Protein AF-A0A8T4SWK6-F1 (afdb_monomer)

Structure (mmCIF, N/CA/C/O backbone):
data_AF-A0A8T4SWK6-F1
#
_entry.id   AF-A0A8T4SWK6-F1
#
loop_
_atom_site.group_PDB
_atom_site.id
_atom_site.type_symbol
_atom_site.label_atom_id
_atom_site.label_alt_id
_atom_site.label_comp_id
_atom_site.label_asym_id
_atom_site.label_entity_id
_atom_site.label_seq_id
_atom_site.pdbx_PDB_ins_code
_atom_site.Cartn_x
_atom_site.Cartn_y
_atom_site.Cartn_z
_atom_site.occupancy
_atom_site.B_iso_or_equiv
_atom_site.auth_seq_id
_atom_site.auth_comp_id
_atom_site.auth_asym_id
_atom_site.auth_atom_id
_atom_site.pdbx_PDB_model_num
ATOM 1 N N . MET A 1 1 ? -32.354 -25.843 -31.180 1.00 36.31 1 MET A N 1
ATOM 2 C CA . MET A 1 1 ? -32.952 -26.696 -30.127 1.00 36.31 1 MET A CA 1
ATOM 3 C C . MET A 1 1 ? -31.835 -27.430 -29.395 1.00 36.31 1 MET A C 1
ATOM 5 O O . MET A 1 1 ? -31.096 -28.156 -30.039 1.00 36.31 1 MET A O 1
ATOM 9 N N . LYS A 1 2 ? -31.736 -27.196 -28.077 1.00 33.66 2 LYS A N 1
ATOM 10 C CA . LYS A 1 2 ? -30.943 -27.918 -27.059 1.00 33.66 2 LYS A CA 1
ATOM 11 C C . LYS A 1 2 ? -29.425 -28.055 -27.281 1.00 33.66 2 LYS A C 1
ATOM 13 O O . LYS A 1 2 ? -28.944 -29.131 -27.609 1.00 33.66 2 LYS A O 1
ATOM 18 N N . LYS A 1 3 ? -28.689 -26.979 -26.978 1.00 31.05 3 LYS A N 1
ATOM 19 C CA . LYS A 1 3 ? -27.354 -26.994 -26.334 1.00 31.05 3 LYS A CA 1
ATOM 20 C C . LYS A 1 3 ? -27.012 -25.568 -25.877 1.00 31.05 3 LYS A C 1
ATOM 22 O O . LYS A 1 3 ? -26.109 -24.911 -26.370 1.00 31.05 3 LYS A O 1
ATOM 27 N N . THR A 1 4 ? -27.829 -25.074 -24.963 1.00 38.12 4 THR A N 1
ATOM 28 C CA . THR A 1 4 ? -27.660 -23.813 -24.239 1.00 38.12 4 THR A CA 1
ATOM 29 C C . THR A 1 4 ? -28.371 -24.033 -22.910 1.00 38.12 4 THR A C 1
ATOM 31 O O . THR A 1 4 ? -29.409 -24.694 -22.905 1.00 38.12 4 THR A O 1
ATOM 34 N N . ILE A 1 5 ? -27.815 -23.505 -21.817 1.00 33.28 5 ILE A N 1
ATOM 35 C CA . ILE A 1 5 ? -28.162 -23.767 -20.403 1.00 33.28 5 ILE A CA 1
ATOM 36 C C . ILE A 1 5 ? -27.348 -24.923 -19.791 1.00 33.28 5 ILE A C 1
ATOM 38 O O . ILE A 1 5 ? -27.872 -26.002 -19.544 1.00 33.28 5 ILE A O 1
ATOM 42 N N . LEU A 1 6 ? -26.047 -24.691 -19.577 1.00 26.95 6 LEU A N 1
ATOM 43 C CA . LEU A 1 6 ? -25.335 -25.023 -18.324 1.00 26.95 6 LEU A CA 1
ATOM 44 C C . LEU A 1 6 ? -23.928 -24.372 -18.314 1.00 26.95 6 LEU A C 1
ATOM 46 O O . LEU A 1 6 ? -22.919 -25.008 -18.040 1.00 26.95 6 LEU A O 1
ATOM 50 N N . ALA A 1 7 ? -23.861 -23.090 -18.685 1.00 27.12 7 ALA A N 1
ATOM 51 C CA . ALA A 1 7 ? -22.661 -22.254 -18.599 1.00 27.12 7 ALA A CA 1
ATOM 52 C C . ALA A 1 7 ? -23.022 -20.980 -17.819 1.00 27.12 7 ALA A C 1
ATOM 54 O O . ALA A 1 7 ? -23.256 -19.916 -18.380 1.00 27.12 7 ALA A O 1
ATOM 55 N N . SER A 1 8 ? -23.237 -21.153 -16.520 1.00 30.44 8 SER A N 1
ATOM 56 C CA . SER A 1 8 ? -23.369 -20.125 -15.479 1.00 30.44 8 SER A CA 1
ATOM 57 C C . SER A 1 8 ? -23.401 -20.891 -14.162 1.00 30.44 8 SER A C 1
ATOM 59 O O . SER A 1 8 ? -24.106 -21.893 -14.087 1.00 30.44 8 SER A O 1
ATOM 61 N N . PHE A 1 9 ? -22.639 -20.438 -13.168 1.00 28.09 9 PHE A N 1
ATOM 62 C CA . PHE A 1 9 ? -22.272 -21.137 -11.922 1.00 28.09 9 PHE A CA 1
ATOM 63 C C . PHE A 1 9 ? -21.048 -22.058 -11.999 1.00 28.09 9 PHE A C 1
ATOM 65 O O . PHE A 1 9 ? -21.084 -23.211 -11.589 1.00 28.09 9 PHE A O 1
ATOM 72 N N . VAL A 1 10 ? -19.914 -21.497 -12.411 1.00 28.45 10 VAL A N 1
ATOM 73 C CA . VAL A 1 10 ? -18.680 -21.692 -11.635 1.00 28.45 10 VAL A CA 1
ATOM 74 C C . VAL A 1 10 ? -18.145 -20.294 -11.352 1.00 28.45 10 VAL A C 1
ATOM 76 O O . VAL A 1 10 ? -17.255 -19.793 -12.029 1.00 28.45 10 VAL A O 1
ATOM 79 N N . LEU A 1 11 ? -18.791 -19.615 -10.400 1.00 28.00 11 LEU A N 1
ATOM 80 C CA . LEU A 1 11 ? -18.150 -18.512 -9.703 1.00 28.00 11 LEU A CA 1
ATOM 81 C C . LEU A 1 11 ? -17.031 -19.173 -8.899 1.00 28.00 11 LEU A C 1
ATOM 83 O O . LEU A 1 11 ? -17.302 -20.009 -8.035 1.00 28.00 11 LEU A O 1
ATOM 87 N N . VAL A 1 12 ? -15.789 -18.888 -9.274 1.00 29.06 12 VAL A N 1
ATOM 88 C CA . VAL A 1 12 ? -14.603 -19.315 -8.540 1.00 29.06 12 VAL A CA 1
ATOM 89 C C . VAL A 1 12 ? -14.706 -18.697 -7.150 1.00 29.06 12 VAL A C 1
ATOM 91 O O . VAL A 1 12 ? -14.393 -17.530 -6.947 1.00 29.06 12 VAL A O 1
ATOM 94 N N . LEU A 1 13 ? -15.198 -19.476 -6.189 1.00 30.70 13 LEU A N 1
ATOM 95 C CA . LEU A 1 13 ? -15.030 -19.172 -4.781 1.00 30.70 13 LEU A CA 1
ATOM 96 C C . LEU A 1 13 ? -13.568 -19.508 -4.473 1.00 30.70 13 LEU A C 1
ATOM 98 O O . LEU A 1 13 ? -13.245 -20.631 -4.084 1.00 30.70 13 LEU A O 1
ATOM 102 N N . VAL A 1 14 ? -12.663 -18.555 -4.711 1.00 33.78 14 VAL A N 1
ATOM 103 C CA . VAL A 1 14 ? -11.402 -18.547 -3.972 1.00 33.78 14 VAL A CA 1
ATOM 104 C C . VAL A 1 14 ? -11.836 -18.345 -2.529 1.00 33.78 14 VAL A C 1
ATOM 106 O O . VAL A 1 14 ? -12.180 -17.239 -2.124 1.00 33.78 14 VAL A O 1
ATOM 109 N N . ALA A 1 15 ? -11.949 -19.437 -1.777 1.00 33.53 15 ALA A N 1
ATOM 110 C CA . ALA A 1 15 ? -12.099 -19.346 -0.342 1.00 33.53 15 ALA A CA 1
ATOM 111 C C . ALA A 1 15 ? -10.820 -18.673 0.156 1.00 33.53 15 ALA A C 1
ATOM 113 O O . ALA A 1 15 ? -9.776 -19.320 0.251 1.00 33.53 15 ALA A O 1
ATOM 114 N N . ALA A 1 16 ? -10.888 -17.363 0.405 1.00 38.41 16 ALA A N 1
ATOM 115 C CA . ALA A 1 16 ? -9.939 -16.712 1.280 1.00 38.41 16 ALA A CA 1
ATOM 116 C C . ALA A 1 16 ? -9.891 -17.587 2.534 1.00 38.41 16 ALA A C 1
ATOM 118 O O . ALA A 1 16 ? -10.917 -17.833 3.174 1.00 38.41 16 ALA A O 1
ATOM 119 N N . ILE A 1 17 ? -8.728 -18.172 2.806 1.00 42.41 17 ILE A N 1
ATOM 120 C CA . ILE A 1 17 ? -8.495 -18.819 4.088 1.00 42.41 17 ILE A CA 1
ATOM 121 C C . ILE A 1 17 ? -8.715 -17.696 5.095 1.00 42.41 17 ILE A C 1
ATOM 123 O O . ILE A 1 17 ? -7.929 -16.755 5.119 1.00 42.41 17 ILE A O 1
ATOM 127 N N . VAL A 1 18 ? -9.819 -17.748 5.844 1.00 45.25 18 VAL A N 1
ATOM 128 C CA . VAL A 1 18 ? -10.091 -16.780 6.906 1.00 45.25 18 VAL A CA 1
ATOM 129 C C . VAL A 1 18 ? -8.969 -16.954 7.917 1.00 45.25 18 VAL A C 1
ATOM 131 O O . VAL A 1 18 ? -8.946 -17.931 8.669 1.00 45.25 18 VAL A O 1
ATOM 134 N N . SER A 1 19 ? -7.992 -16.058 7.891 1.00 54.47 19 SER A N 1
ATOM 135 C CA . SER A 1 19 ? -6.954 -16.009 8.904 1.00 54.47 19 SER A CA 1
ATOM 136 C C . SER A 1 19 ? -7.520 -15.299 10.126 1.00 54.47 19 SER A C 1
ATOM 138 O O . SER A 1 19 ? -8.099 -14.215 10.046 1.00 54.47 19 SER A O 1
ATOM 140 N N . ALA A 1 20 ? -7.374 -15.941 11.281 1.00 61.53 20 ALA A N 1
ATOM 141 C CA . ALA A 1 20 ? -7.394 -15.221 12.543 1.00 61.53 20 ALA A CA 1
ATOM 142 C C . ALA A 1 20 ? -6.037 -14.516 12.692 1.00 61.53 20 ALA A C 1
ATOM 144 O O . ALA A 1 20 ? -5.002 -15.119 12.398 1.00 61.53 20 ALA A O 1
ATOM 145 N N . GLY A 1 21 ? -6.041 -13.260 13.133 1.00 78.81 21 GLY A N 1
ATOM 146 C CA . GLY A 1 21 ? -4.832 -12.514 13.488 1.00 78.81 21 GLY A CA 1
ATOM 147 C C . GLY A 1 21 ? -4.256 -11.581 12.419 1.00 78.81 21 GLY A C 1
ATOM 148 O O . GLY A 1 21 ? -3.675 -10.569 12.790 1.00 78.81 21 GLY A O 1
ATOM 149 N N . SER A 1 22 ? -4.412 -11.837 11.118 1.00 89.69 22 SER A N 1
ATOM 150 C CA . SER A 1 22 ? -3.958 -10.877 10.097 1.00 89.69 22 SER A CA 1
ATOM 151 C C . SER A 1 22 ? -4.633 -11.057 8.745 1.00 89.69 22 SER A C 1
ATOM 153 O O . SER A 1 22 ? -5.072 -12.151 8.407 1.00 89.69 22 SER A O 1
ATOM 155 N N . PHE A 1 23 ? -4.708 -9.988 7.959 1.00 92.50 23 PHE A N 1
ATOM 156 C CA . PHE A 1 23 ? -5.249 -9.973 6.602 1.00 92.50 23 PHE A CA 1
ATOM 157 C C . PHE A 1 23 ? -4.382 -9.066 5.725 1.00 92.50 23 PHE A C 1
ATOM 159 O O . PHE A 1 23 ? -4.260 -7.876 6.005 1.00 92.50 23 PHE A O 1
ATOM 166 N N . GLU A 1 24 ? -3.767 -9.613 4.673 1.00 93.94 24 GLU A N 1
ATOM 167 C CA . GLU A 1 24 ? -3.130 -8.791 3.636 1.00 93.94 24 GLU A CA 1
ATOM 168 C C . GLU A 1 24 ? -4.225 -8.042 2.877 1.00 93.94 24 GLU A C 1
ATOM 170 O O . GLU A 1 24 ? -5.146 -8.662 2.348 1.00 93.94 24 GLU A O 1
ATOM 175 N N . PHE A 1 25 ? -4.130 -6.719 2.860 1.00 93.31 25 PHE A N 1
ATOM 176 C CA . PHE A 1 25 ? -5.148 -5.837 2.331 1.00 93.31 25 PHE A CA 1
ATOM 177 C C . PHE A 1 25 ? -5.146 -5.864 0.801 1.00 93.31 25 PHE A C 1
ATOM 179 O O . PHE A 1 25 ? -4.264 -5.300 0.157 1.00 93.31 25 PHE A O 1
ATOM 186 N N . LYS A 1 26 ? -6.131 -6.565 0.238 1.00 92.75 26 LYS A N 1
ATOM 187 C CA . LYS A 1 26 ? -6.345 -6.730 -1.202 1.00 92.75 26 LYS A CA 1
ATOM 188 C C . LYS A 1 26 ? -7.806 -7.047 -1.509 1.00 92.75 26 LYS A C 1
ATOM 190 O O . LYS A 1 26 ? -8.512 -7.597 -0.657 1.00 92.75 26 LYS A O 1
ATOM 195 N N . GLY A 1 27 ? -8.236 -6.739 -2.725 1.00 87.62 27 GLY A N 1
ATOM 196 C CA . GLY A 1 27 ? -9.494 -7.205 -3.291 1.00 87.62 27 GLY A CA 1
ATOM 197 C C . GLY A 1 27 ? -9.408 -8.663 -3.761 1.00 87.62 27 GLY A C 1
ATOM 198 O O . GLY A 1 27 ? -8.431 -9.379 -3.532 1.00 87.62 27 GLY A O 1
ATOM 199 N N . SER A 1 28 ? -10.453 -9.144 -4.439 1.00 84.31 28 SER A N 1
ATOM 200 C CA . SER A 1 28 ? -10.468 -10.513 -4.982 1.00 84.31 28 SER A CA 1
ATOM 201 C C . SER A 1 28 ? -9.473 -10.725 -6.124 1.00 84.31 28 SER A C 1
ATOM 203 O O . SER A 1 28 ? -8.986 -11.838 -6.322 1.00 84.31 28 SER A O 1
ATOM 205 N N . THR A 1 29 ? -9.226 -9.671 -6.895 1.00 85.69 29 THR A N 1
ATOM 206 C CA . THR A 1 29 ? -8.398 -9.648 -8.112 1.00 85.69 29 THR A CA 1
ATOM 207 C C . THR A 1 29 ? -7.636 -8.332 -8.239 1.00 85.69 29 THR A C 1
ATOM 209 O O . THR A 1 29 ? -7.242 -7.989 -9.342 1.00 85.69 29 THR A O 1
ATOM 212 N N . ASP A 1 30 ? -7.556 -7.592 -7.141 1.00 90.81 30 ASP A N 1
ATOM 213 C CA . ASP A 1 30 ? -7.083 -6.217 -7.072 1.00 90.81 30 ASP A CA 1
ATOM 214 C C . ASP A 1 30 ? -6.071 -6.172 -5.930 1.00 90.81 30 ASP A C 1
ATOM 216 O O . ASP A 1 30 ? -6.378 -6.547 -4.786 1.00 90.81 30 ASP A O 1
ATOM 220 N N . LYS A 1 31 ? -4.836 -5.824 -6.263 1.00 93.44 31 LYS A N 1
ATOM 221 C CA . LYS A 1 31 ? -3.749 -5.632 -5.322 1.00 93.44 31 LYS A CA 1
ATOM 222 C C . LYS A 1 31 ? -3.423 -4.151 -5.247 1.00 93.44 31 LYS A C 1
ATOM 224 O O . LYS A 1 31 ? -3.259 -3.480 -6.255 1.00 93.44 31 LYS A O 1
ATOM 229 N N . MET A 1 32 ? -3.115 -3.706 -4.032 1.00 94.69 32 MET A N 1
ATOM 230 C CA . MET A 1 32 ? -2.757 -2.316 -3.783 1.00 94.69 32 MET A CA 1
ATOM 231 C C . MET A 1 32 ? -1.524 -1.879 -4.588 1.00 94.69 32 MET A C 1
ATOM 233 O O . MET A 1 32 ? -0.386 -2.259 -4.290 1.00 94.69 32 MET A O 1
ATOM 237 N N . SER A 1 33 ? -1.754 -1.050 -5.597 1.00 94.44 33 SER A N 1
ATOM 238 C CA . SER A 1 33 ? -0.722 -0.422 -6.411 1.00 94.44 33 SER A CA 1
ATOM 239 C C . SER A 1 33 ? -0.081 0.761 -5.677 1.00 94.44 33 SER A C 1
ATOM 241 O O . SER A 1 33 ? -0.604 1.302 -4.698 1.00 94.44 33 SER A O 1
ATOM 243 N N . ILE A 1 34 ? 1.093 1.190 -6.140 1.00 95.00 34 ILE A N 1
ATOM 244 C CA . ILE A 1 34 ? 1.727 2.414 -5.633 1.00 95.00 34 ILE A CA 1
ATOM 245 C C . ILE A 1 34 ? 0.843 3.612 -6.011 1.00 95.00 34 ILE A C 1
ATOM 247 O O . ILE A 1 34 ? 0.316 3.671 -7.119 1.00 95.00 34 ILE A O 1
ATOM 251 N N . ASN A 1 35 ? 0.686 4.565 -5.088 1.00 94.06 35 ASN A N 1
ATOM 252 C CA . ASN A 1 35 ? -0.212 5.722 -5.183 1.00 94.06 35 ASN A CA 1
ATOM 253 C C . ASN A 1 35 ? -1.715 5.393 -5.226 1.00 94.06 35 ASN A C 1
ATOM 255 O O . ASN A 1 35 ? -2.525 6.288 -5.466 1.00 94.06 35 ASN A O 1
ATOM 259 N N . GLU A 1 36 ? -2.103 4.152 -4.935 1.00 94.00 36 GLU A N 1
ATOM 260 C CA . GLU A 1 36 ? -3.502 3.758 -4.837 1.00 94.00 36 GLU A CA 1
ATOM 261 C C . GLU A 1 36 ? -4.046 3.880 -3.405 1.00 94.00 36 GLU A C 1
ATOM 263 O O . GLU A 1 36 ? -3.411 3.462 -2.433 1.00 94.00 36 GLU A O 1
ATOM 268 N N . GLU A 1 37 ? -5.241 4.453 -3.264 1.00 94.00 37 GLU A N 1
ATOM 269 C CA . GLU A 1 37 ? -5.939 4.539 -1.980 1.00 94.00 37 GLU A CA 1
ATOM 270 C C . GLU A 1 37 ? -6.519 3.181 -1.565 1.00 94.00 37 GLU A C 1
ATOM 272 O O . GLU A 1 37 ? -7.204 2.523 -2.349 1.00 94.00 37 GLU A O 1
ATOM 277 N N . MET A 1 38 ? -6.353 2.805 -0.292 1.00 94.69 38 MET A N 1
ATOM 278 C CA . MET A 1 38 ? -6.909 1.560 0.262 1.00 94.69 38 MET A CA 1
ATOM 279 C C . MET A 1 38 ? -8.418 1.398 -0.009 1.00 94.69 38 MET A C 1
ATOM 281 O O . MET A 1 38 ? -8.895 0.296 -0.268 1.00 94.69 38 MET A O 1
ATOM 285 N N . GLY A 1 39 ? -9.187 2.489 0.029 1.00 93.25 39 GLY A N 1
ATOM 286 C CA . GLY A 1 39 ? -10.625 2.457 -0.240 1.00 93.25 39 GLY A CA 1
ATOM 287 C C . GLY A 1 39 ? -11.018 2.051 -1.666 1.00 93.25 39 GLY A C 1
ATOM 288 O O . GLY A 1 39 ? -12.161 1.629 -1.869 1.00 93.25 39 GLY A O 1
ATOM 289 N N . ASN A 1 40 ? -10.113 2.178 -2.642 1.00 92.19 40 ASN A N 1
ATOM 290 C CA . ASN A 1 40 ? -10.350 1.733 -4.018 1.00 92.19 40 ASN A CA 1
ATOM 291 C C . ASN A 1 40 ? -10.124 0.227 -4.167 1.00 92.19 40 ASN A C 1
ATOM 293 O O . ASN A 1 40 ? -10.970 -0.416 -4.783 1.00 92.19 40 ASN A O 1
ATOM 297 N N . VAL A 1 41 ? -9.121 -0.310 -3.465 1.00 94.06 41 VAL A N 1
ATOM 298 C CA . VAL A 1 41 ? -8.797 -1.745 -3.428 1.00 94.06 41 VAL A CA 1
ATOM 299 C C . VAL A 1 41 ? -9.895 -2.570 -2.748 1.00 94.06 41 VAL A C 1
ATOM 301 O O . VAL A 1 41 ? -10.329 -3.630 -3.207 1.00 94.06 41 VAL A O 1
ATOM 304 N N . LEU A 1 42 ? -10.345 -2.110 -1.575 1.00 93.56 42 LEU A N 1
ATOM 305 C CA . LEU A 1 42 ? -11.368 -2.800 -0.795 1.00 93.56 42 LEU A CA 1
ATOM 306 C C . LEU A 1 42 ? -12.177 -1.817 0.057 1.00 93.56 42 LEU A C 1
ATOM 308 O O . LEU A 1 42 ? -11.656 -1.197 0.981 1.00 93.56 42 LEU A O 1
ATOM 312 N N . GLU A 1 43 ? -13.493 -1.745 -0.182 1.00 93.50 43 GLU A N 1
ATOM 313 C CA . GLU A 1 43 ? -14.381 -0.836 0.565 1.00 93.50 43 GLU A CA 1
ATOM 314 C C . GLU A 1 43 ? -14.375 -1.131 2.069 1.00 93.50 43 GLU A C 1
ATOM 316 O O . GLU A 1 43 ? -14.369 -0.206 2.885 1.00 93.50 43 GLU A O 1
ATOM 321 N N . ALA A 1 44 ? -14.426 -2.412 2.450 1.00 93.88 44 ALA A N 1
ATOM 322 C CA . ALA A 1 44 ? -14.570 -2.805 3.843 1.00 93.88 44 ALA A CA 1
ATOM 323 C C . ALA A 1 44 ? -13.981 -4.181 4.165 1.00 93.88 44 ALA A C 1
ATOM 325 O O . ALA A 1 44 ? -14.224 -5.183 3.487 1.00 93.88 44 ALA A O 1
ATOM 326 N N . VAL A 1 45 ? -13.307 -4.253 5.308 1.00 93.75 45 VAL A N 1
ATOM 327 C CA . VAL A 1 45 ? -12.899 -5.498 5.955 1.00 93.75 45 VAL A CA 1
ATOM 328 C C . VAL A 1 45 ? -14.027 -5.979 6.866 1.00 93.75 45 VAL A C 1
ATOM 330 O O . VAL A 1 45 ? -14.602 -5.217 7.644 1.00 93.75 45 VAL A O 1
ATOM 333 N N . THR A 1 46 ? -14.371 -7.259 6.732 1.00 92.75 46 THR A N 1
ATOM 334 C CA . THR A 1 46 ? -15.483 -7.919 7.429 1.00 92.75 46 THR A CA 1
ATOM 335 C C . THR A 1 46 ? -15.000 -9.238 8.023 1.00 92.75 46 THR A C 1
ATOM 337 O O . THR A 1 46 ? -13.860 -9.642 7.788 1.00 92.75 46 THR A O 1
ATOM 340 N N . SER A 1 47 ? -15.884 -9.956 8.720 1.00 90.06 47 SER A N 1
ATOM 341 C CA . SER A 1 47 ? -15.602 -11.304 9.241 1.00 90.06 47 SER A CA 1
ATOM 342 C C . SER A 1 47 ? -15.145 -12.328 8.186 1.00 90.06 47 SER A C 1
ATOM 344 O O . SER A 1 47 ? -14.535 -13.330 8.547 1.00 90.06 47 SER A O 1
ATOM 346 N N . VAL A 1 48 ? -15.414 -12.087 6.895 1.00 89.19 48 VAL A N 1
ATOM 347 C CA . VAL A 1 48 ? -14.943 -12.938 5.784 1.00 89.19 48 VAL A CA 1
ATOM 348 C C . VAL A 1 48 ? -13.457 -12.717 5.492 1.00 89.19 48 VAL A C 1
ATOM 350 O O . VAL A 1 48 ? -12.763 -13.650 5.103 1.00 89.19 48 VAL A O 1
ATOM 353 N N . HIS A 1 49 ? -12.969 -11.491 5.679 1.00 90.81 49 HIS A N 1
ATOM 354 C CA . HIS A 1 49 ? -11.570 -11.129 5.451 1.00 90.81 49 HIS A CA 1
ATOM 355 C C . HIS A 1 49 ? -10.718 -11.409 6.695 1.00 90.81 49 HIS A C 1
ATOM 357 O O . HIS A 1 49 ? -9.628 -11.961 6.592 1.00 90.81 49 HIS A O 1
ATOM 363 N N . LEU A 1 50 ? -11.239 -11.052 7.872 1.00 89.12 50 LEU A N 1
ATOM 364 C CA . LEU A 1 50 ? -10.547 -11.151 9.151 1.00 89.12 50 LEU A CA 1
ATOM 365 C C . LEU A 1 50 ? -11.537 -11.621 10.223 1.00 89.12 50 LEU A C 1
ATOM 367 O O . LEU A 1 50 ? -12.444 -10.881 10.608 1.00 89.12 50 LEU A O 1
ATOM 371 N N . GLY A 1 51 ? -11.363 -12.851 10.719 1.00 85.94 51 GLY A N 1
ATOM 372 C CA . GLY A 1 51 ? -12.294 -13.471 11.678 1.00 85.94 51 GLY A CA 1
ATOM 373 C C . GLY A 1 51 ? -12.428 -12.709 13.005 1.00 85.94 51 GLY A C 1
ATOM 374 O O . GLY A 1 51 ? -13.429 -12.847 13.710 1.00 85.94 51 GLY A O 1
ATOM 375 N N . ASP A 1 52 ? -11.443 -11.867 13.321 1.00 89.44 52 ASP A N 1
ATOM 376 C CA . ASP A 1 52 ? -11.437 -10.962 14.468 1.00 89.44 52 ASP A CA 1
ATOM 377 C C . ASP A 1 52 ? -12.447 -9.811 14.347 1.00 89.44 52 ASP A C 1
ATOM 379 O O . ASP A 1 52 ? -12.810 -9.226 15.361 1.00 89.44 52 ASP A O 1
ATOM 383 N N . VAL A 1 53 ? -12.990 -9.517 13.160 1.00 89.69 53 VAL A N 1
ATOM 384 C CA . VAL A 1 53 ? -14.124 -8.588 12.991 1.00 89.69 53 VAL A CA 1
ATOM 385 C C . VAL A 1 53 ? -15.430 -9.310 13.371 1.00 89.69 53 VAL A C 1
ATOM 387 O O . VAL A 1 53 ? -16.222 -9.718 12.517 1.00 89.69 53 VAL A O 1
ATOM 390 N N . LYS A 1 54 ? -15.647 -9.540 14.674 1.00 87.69 54 LYS A N 1
ATOM 391 C CA . LYS A 1 54 ? -16.691 -10.454 15.178 1.00 87.69 54 LYS A CA 1
ATOM 392 C C . LYS A 1 54 ? -18.108 -9.918 15.007 1.00 87.69 54 LYS A C 1
ATOM 394 O O . LYS A 1 54 ? -18.572 -9.075 15.762 1.00 87.69 54 LYS A O 1
ATOM 399 N N . SER A 1 55 ? -18.867 -10.482 14.082 1.00 89.31 55 SER A N 1
ATOM 400 C CA . SER A 1 55 ? -20.325 -10.291 14.065 1.00 89.31 55 SER A CA 1
ATOM 401 C C . SER A 1 55 ? -20.991 -11.211 15.096 1.00 89.31 55 SER A C 1
ATOM 403 O O . SER A 1 55 ? -20.430 -12.250 15.450 1.00 89.31 55 SER A O 1
ATOM 405 N N . GLY A 1 56 ? -22.167 -10.849 15.609 1.00 92.88 56 GLY A N 1
ATOM 406 C CA . GLY A 1 56 ? -22.728 -11.561 16.754 1.00 92.88 56 GLY A CA 1
ATOM 407 C C . GLY A 1 56 ? -24.200 -11.308 17.029 1.00 92.88 56 GLY A C 1
ATOM 408 O O . GLY A 1 56 ? -24.978 -10.894 16.173 1.00 92.88 56 GLY A O 1
ATOM 409 N N . THR A 1 57 ? -24.605 -11.635 18.251 1.00 95.56 57 THR A N 1
ATOM 410 C CA . THR A 1 57 ? -25.955 -11.419 18.773 1.00 95.56 57 THR A CA 1
ATOM 411 C C . THR A 1 57 ? -25.839 -10.777 20.144 1.00 95.56 57 THR A C 1
ATOM 413 O O . THR A 1 57 ? -24.937 -11.112 20.908 1.00 95.56 57 THR A O 1
ATOM 416 N N . THR A 1 58 ? -26.739 -9.851 20.445 1.00 95.88 58 THR A N 1
ATOM 417 C CA . THR A 1 58 ? -26.819 -9.178 21.739 1.00 95.88 58 THR A CA 1
ATOM 418 C C . THR A 1 58 ? -28.248 -9.204 22.261 1.00 95.88 58 THR A C 1
ATOM 420 O O . THR A 1 58 ? -29.201 -9.264 21.480 1.00 95.88 58 THR A O 1
ATOM 423 N N . ASN A 1 59 ? -28.387 -9.202 23.584 1.00 95.56 59 ASN A N 1
ATOM 424 C CA . ASN A 1 59 ? -29.664 -9.284 24.281 1.00 95.56 59 ASN A CA 1
ATOM 425 C C . ASN A 1 59 ? -29.858 -8.023 25.120 1.00 95.56 59 ASN A C 1
ATOM 427 O O . ASN A 1 59 ? -28.977 -7.668 25.901 1.00 95.56 59 ASN A O 1
ATOM 431 N N . THR A 1 60 ? -31.018 -7.395 24.978 1.00 96.19 60 THR A N 1
ATOM 432 C CA . THR A 1 60 ? -31.510 -6.305 25.824 1.00 96.19 60 THR A CA 1
ATOM 433 C C . THR A 1 60 ? -32.788 -6.758 26.531 1.00 96.19 60 THR A C 1
ATOM 435 O O . THR A 1 60 ? -33.311 -7.845 26.258 1.00 96.19 60 THR A O 1
ATOM 438 N N . LYS A 1 61 ? -33.328 -5.944 27.445 1.00 95.19 61 LYS A N 1
ATOM 439 C CA . LYS A 1 61 ? -34.615 -6.258 28.102 1.00 95.19 61 LYS A CA 1
ATOM 440 C C . LYS A 1 61 ? -35.795 -6.251 27.118 1.00 95.19 61 LYS A C 1
ATOM 442 O O . LYS A 1 61 ? -36.829 -6.858 27.385 1.00 95.19 61 LYS A O 1
ATOM 447 N N . GLU A 1 62 ? -35.634 -5.589 25.979 1.00 95.88 62 GLU A N 1
ATOM 448 C CA . GLU A 1 62 ? -36.638 -5.377 24.938 1.00 95.88 62 GLU A CA 1
ATOM 449 C C . GLU A 1 62 ? -36.510 -6.371 23.774 1.00 95.88 62 GLU A C 1
ATOM 451 O O . GLU A 1 62 ? -37.350 -6.367 22.870 1.00 95.88 62 GLU A O 1
ATOM 456 N N . GLY A 1 63 ? -35.487 -7.231 23.783 1.00 93.69 63 GLY A N 1
ATOM 457 C CA . GLY A 1 63 ? -35.347 -8.330 22.835 1.00 93.69 63 GLY A CA 1
ATOM 458 C C . GLY A 1 63 ? -33.906 -8.665 22.467 1.00 93.69 63 GLY A C 1
ATOM 459 O O . GLY A 1 63 ? -32.940 -8.177 23.045 1.00 93.69 63 GLY A O 1
ATOM 460 N N . THR A 1 64 ? -33.773 -9.522 21.463 1.00 96.69 64 THR A N 1
ATOM 461 C CA . THR A 1 64 ? -32.489 -9.977 20.928 1.00 96.69 64 THR A CA 1
ATOM 462 C C . THR A 1 64 ? -32.293 -9.396 19.534 1.00 96.69 64 THR A C 1
ATOM 464 O O . THR A 1 64 ? -33.222 -9.416 18.732 1.00 96.69 64 THR A O 1
ATOM 467 N N . THR A 1 65 ? -31.087 -8.927 19.211 1.00 97.44 65 THR A N 1
ATOM 468 C CA . THR A 1 65 ? -30.736 -8.517 17.842 1.00 97.44 65 THR A CA 1
ATOM 469 C C . THR A 1 65 ? -29.400 -9.107 17.422 1.00 97.44 65 THR A C 1
ATOM 471 O O . THR A 1 65 ? -28.471 -9.242 18.223 1.00 97.44 65 THR A O 1
ATOM 474 N N . LYS A 1 66 ? -29.288 -9.435 16.136 1.00 97.38 66 LYS A N 1
ATOM 475 C CA . LYS A 1 66 ? -28.001 -9.704 15.497 1.00 97.38 66 LYS A CA 1
ATOM 476 C C . LYS A 1 66 ? -27.315 -8.391 15.146 1.00 97.38 66 LYS A C 1
ATOM 478 O O . LYS A 1 66 ? -27.987 -7.371 14.978 1.00 97.38 66 LYS A O 1
ATOM 483 N N . TYR A 1 67 ? -25.993 -8.432 15.057 1.00 96.69 67 TYR A N 1
ATOM 484 C CA . TYR A 1 67 ? -25.201 -7.314 14.576 1.00 96.69 67 TYR A CA 1
ATOM 485 C C . TYR A 1 67 ? -24.049 -7.769 13.686 1.00 96.69 67 TYR A C 1
ATOM 487 O O . TYR A 1 67 ? -23.464 -8.836 13.899 1.00 96.69 67 TYR A O 1
ATOM 495 N N . VAL A 1 68 ? -23.709 -6.924 12.715 1.00 95.81 68 VAL A N 1
ATOM 496 C CA . VAL A 1 68 ? -22.593 -7.108 11.781 1.00 95.81 68 VAL A CA 1
ATOM 497 C C . VAL A 1 68 ? -21.631 -5.932 11.905 1.00 95.81 68 VAL A C 1
ATOM 499 O O . VAL A 1 68 ? -22.067 -4.800 12.106 1.00 95.81 68 VAL A O 1
ATOM 502 N N . GLN A 1 69 ? -20.329 -6.204 11.798 1.00 94.19 69 GLN A N 1
ATOM 503 C CA . GLN A 1 69 ? -19.263 -5.205 11.910 1.00 94.19 69 GLN A CA 1
ATOM 504 C C . GLN A 1 69 ? -18.456 -5.061 10.614 1.00 94.19 69 GLN A C 1
ATOM 506 O O . GLN A 1 69 ? -18.246 -6.035 9.887 1.00 94.19 69 GLN A O 1
ATOM 511 N N . TYR A 1 70 ? -17.955 -3.848 10.386 1.00 93.94 70 TYR A N 1
ATOM 512 C CA . TYR A 1 70 ? -17.128 -3.465 9.247 1.00 93.94 70 TYR A CA 1
ATOM 513 C C . TYR A 1 70 ? -16.002 -2.533 9.713 1.00 93.94 70 TYR A C 1
ATOM 515 O O . TYR A 1 70 ? -16.250 -1.615 10.497 1.00 93.94 70 TYR A O 1
ATOM 523 N N . ILE A 1 71 ? -14.794 -2.722 9.180 1.00 95.44 71 ILE A N 1
ATOM 524 C CA . ILE A 1 71 ? -13.761 -1.677 9.124 1.00 95.44 71 ILE A CA 1
ATOM 525 C C . ILE A 1 71 ? -13.767 -1.155 7.691 1.00 95.44 71 ILE A C 1
ATOM 527 O O . ILE A 1 71 ? -13.404 -1.884 6.771 1.00 95.44 71 ILE A O 1
ATOM 531 N N . ARG A 1 72 ? -14.248 0.065 7.483 1.00 95.38 72 ARG A N 1
ATOM 532 C CA . ARG A 1 72 ? -14.457 0.656 6.161 1.00 95.38 72 ARG A CA 1
ATOM 533 C C . ARG A 1 72 ? -13.318 1.593 5.790 1.00 95.38 72 ARG A C 1
ATOM 535 O O . ARG A 1 72 ? -12.886 2.408 6.603 1.00 95.38 72 ARG A O 1
ATOM 542 N N . PHE A 1 73 ? -12.920 1.498 4.530 1.00 95.31 73 PHE A N 1
ATOM 543 C CA . PHE A 1 73 ? -11.971 2.370 3.847 1.00 95.31 73 PHE A CA 1
ATOM 544 C C . PHE A 1 73 ? -12.636 3.146 2.701 1.00 95.31 73 PHE A C 1
ATOM 546 O O . PHE A 1 73 ? -12.058 4.054 2.124 1.00 95.31 73 PHE A O 1
ATOM 553 N N . ARG A 1 74 ? -13.901 2.862 2.390 1.00 91.19 74 ARG A N 1
ATOM 554 C CA . ARG A 1 74 ? -14.700 3.714 1.512 1.00 91.19 74 ARG A CA 1
ATOM 555 C C . ARG A 1 74 ? -16.136 3.769 2.011 1.00 91.19 74 ARG A C 1
ATOM 557 O O . ARG A 1 74 ? -16.673 2.800 2.543 1.00 91.19 74 ARG A O 1
ATOM 564 N N . ASP A 1 75 ? -16.752 4.933 1.871 1.00 79.06 75 ASP A N 1
ATOM 565 C CA . ASP A 1 75 ? -18.173 5.130 2.135 1.00 79.06 75 ASP A CA 1
ATOM 566 C C . ASP A 1 75 ? -18.771 5.929 0.971 1.00 79.06 75 ASP A C 1
ATOM 568 O O . ASP A 1 75 ? -18.273 6.985 0.584 1.00 79.06 75 ASP A O 1
ATOM 572 N N . THR A 1 76 ? -19.837 5.384 0.386 1.00 67.25 76 THR A N 1
ATOM 573 C CA . THR A 1 76 ? -20.574 5.978 -0.741 1.00 67.25 76 THR A CA 1
ATOM 574 C C . THR A 1 76 ? -21.315 7.273 -0.392 1.00 67.25 76 THR A C 1
ATOM 576 O O . THR A 1 76 ? -21.698 8.012 -1.295 1.00 67.25 76 THR A O 1
ATOM 579 N N . THR A 1 77 ? -21.533 7.550 0.897 1.00 67.81 77 THR A N 1
ATOM 580 C CA . THR A 1 77 ? -22.326 8.695 1.378 1.00 67.81 77 THR A CA 1
ATOM 581 C C . THR A 1 77 ? -21.470 9.841 1.906 1.00 67.81 77 THR A C 1
ATOM 583 O O . THR A 1 77 ? -21.813 11.006 1.716 1.00 67.81 77 THR A O 1
ATOM 586 N N . THR A 1 78 ? -20.335 9.531 2.537 1.00 66.94 78 THR A N 1
ATOM 587 C CA . THR A 1 78 ? -19.402 10.513 3.104 1.00 66.94 78 THR A CA 1
ATOM 588 C C . THR A 1 78 ? -17.971 10.033 2.895 1.00 66.94 78 THR A C 1
ATOM 590 O O . THR A 1 78 ? -17.581 9.021 3.466 1.00 66.94 78 THR A O 1
ATOM 593 N N . ALA A 1 79 ? -17.189 10.752 2.084 1.00 85.69 79 ALA A N 1
ATOM 594 C CA . ALA A 1 79 ? -15.831 10.347 1.710 1.00 85.69 79 ALA A CA 1
ATOM 595 C C . ALA A 1 79 ? -14.931 10.074 2.935 1.00 85.69 79 ALA A C 1
ATOM 597 O O . ALA A 1 79 ? -15.119 10.674 3.997 1.00 85.69 79 ALA A O 1
ATOM 598 N N . LEU A 1 80 ? -13.972 9.163 2.768 1.00 93.00 80 LEU A N 1
ATOM 599 C CA . LEU A 1 80 ? -12.873 8.879 3.694 1.00 93.00 80 LEU A CA 1
ATOM 600 C C . LEU A 1 80 ? -11.557 9.217 2.981 1.00 93.00 80 LEU A C 1
ATOM 602 O O . LEU A 1 80 ? -11.446 8.972 1.782 1.00 93.00 80 LEU A O 1
ATOM 606 N N . ASN A 1 81 ? -10.571 9.742 3.707 1.00 93.25 81 ASN A N 1
ATOM 607 C CA . ASN A 1 81 ? -9.225 10.014 3.195 1.00 93.25 81 ASN A CA 1
ATOM 608 C C . ASN A 1 81 ? -8.306 8.875 3.634 1.00 93.25 81 ASN A C 1
ATOM 610 O O . ASN A 1 81 ? -7.592 8.967 4.637 1.00 93.25 81 ASN A O 1
ATOM 614 N N . THR A 1 82 ? -8.434 7.743 2.949 1.00 93.56 82 THR A N 1
ATOM 615 C CA . THR A 1 82 ? -7.744 6.520 3.365 1.00 93.56 82 THR A CA 1
ATOM 616 C C . THR A 1 82 ? -6.283 6.501 2.993 1.00 93.56 82 THR A C 1
ATOM 618 O O . THR A 1 82 ? -5.797 7.313 2.212 1.00 93.56 82 THR A O 1
ATOM 621 N N . SER A 1 83 ? -5.567 5.574 3.616 1.00 95.88 83 SER A N 1
ATOM 622 C CA . SER A 1 83 ? -4.130 5.490 3.465 1.00 95.88 83 SER A CA 1
ATOM 623 C C . SER A 1 83 ? -3.726 5.091 2.048 1.00 95.88 83 SER A C 1
ATOM 625 O O . SER A 1 83 ? -4.429 4.352 1.359 1.00 95.88 83 SER A O 1
ATOM 627 N N . VAL A 1 84 ? -2.556 5.569 1.642 1.00 96.81 84 VAL A N 1
ATOM 628 C CA . VAL A 1 84 ? -1.958 5.334 0.326 1.00 96.81 84 VAL A CA 1
ATOM 629 C C . VAL A 1 84 ? -0.472 5.065 0.507 1.00 96.81 84 VAL A C 1
ATOM 631 O O . VAL A 1 84 ? 0.164 5.679 1.365 1.00 96.81 84 VAL A O 1
ATOM 634 N N . VAL A 1 85 ? 0.099 4.150 -0.274 1.00 97.50 85 VAL A N 1
ATOM 635 C CA . VAL A 1 85 ? 1.552 3.935 -0.270 1.00 97.50 85 VAL A CA 1
ATOM 636 C C . VAL A 1 85 ? 2.197 4.823 -1.320 1.00 97.50 85 VAL A C 1
ATOM 638 O O . VAL A 1 85 ? 1.846 4.740 -2.494 1.00 97.50 85 VAL A O 1
ATOM 641 N N . GLN A 1 86 ? 3.132 5.676 -0.902 1.00 95.62 86 GLN A N 1
ATOM 642 C CA . GLN A 1 86 ? 3.818 6.620 -1.787 1.00 95.62 86 GLN A CA 1
ATOM 643 C C . GLN A 1 86 ? 5.318 6.642 -1.516 1.00 95.62 86 GLN A C 1
ATOM 645 O O . GLN A 1 86 ? 5.758 6.532 -0.370 1.00 95.62 86 GLN A O 1
ATOM 650 N N . PHE A 1 87 ? 6.098 6.854 -2.575 1.00 93.88 87 PHE A N 1
ATOM 651 C CA . PHE A 1 87 ? 7.508 7.201 -2.455 1.00 93.88 87 PHE A CA 1
ATOM 652 C C . PHE A 1 87 ? 7.638 8.709 -2.240 1.00 93.88 87 PHE A C 1
ATOM 654 O O . PHE A 1 87 ? 7.257 9.503 -3.098 1.00 93.88 87 PHE A O 1
ATOM 661 N N . THR A 1 88 ? 8.127 9.118 -1.075 1.00 93.50 88 THR A N 1
ATOM 662 C CA . THR A 1 88 ? 8.137 10.528 -0.677 1.00 93.50 88 THR A CA 1
ATOM 663 C C . THR A 1 88 ? 9.254 10.827 0.324 1.00 93.50 88 THR A C 1
ATOM 665 O O . THR A 1 88 ? 10.082 9.973 0.644 1.00 93.50 88 THR A O 1
ATOM 668 N N . LYS A 1 89 ? 9.293 12.073 0.798 1.00 91.25 89 LYS A N 1
ATOM 669 C CA . LYS A 1 89 ? 10.194 12.553 1.840 1.00 91.25 89 LYS A CA 1
ATOM 670 C C . LYS A 1 89 ? 9.383 12.880 3.091 1.00 91.25 89 LYS A C 1
ATOM 672 O O . LYS A 1 89 ? 8.393 13.610 3.014 1.00 91.25 89 LYS A O 1
ATOM 677 N N . THR A 1 90 ? 9.797 12.366 4.244 1.00 90.06 90 THR A N 1
ATOM 678 C CA . THR A 1 90 ? 9.166 12.694 5.530 1.00 90.06 90 THR A CA 1
ATOM 679 C C . THR A 1 90 ? 9.352 14.176 5.842 1.00 90.06 90 THR A C 1
ATOM 681 O O . THR A 1 90 ? 10.467 14.687 5.721 1.00 90.06 90 THR A O 1
ATOM 684 N N . SER A 1 91 ? 8.306 14.856 6.309 1.00 86.44 91 SER A N 1
ATOM 685 C CA . SER A 1 91 ? 8.373 16.288 6.632 1.00 86.44 91 SER A CA 1
ATOM 686 C C . SER A 1 91 ? 9.229 16.630 7.860 1.00 86.44 91 SER A C 1
ATOM 688 O O . SER A 1 91 ? 9.597 17.785 8.042 1.00 86.44 91 SER A O 1
ATOM 690 N N . ASP A 1 92 ? 9.483 15.661 8.740 1.00 83.56 92 ASP A N 1
ATOM 691 C CA . ASP A 1 92 ? 10.125 15.842 10.046 1.00 83.56 92 ASP A CA 1
ATOM 692 C C . ASP A 1 92 ? 11.579 15.360 10.091 1.00 83.56 92 ASP A C 1
ATOM 694 O O . ASP A 1 92 ? 12.420 16.040 10.679 1.00 83.56 92 ASP A O 1
ATOM 698 N N . THR A 1 93 ? 11.894 14.218 9.472 1.00 85.69 93 THR A N 1
ATOM 699 C CA . THR A 1 93 ? 13.255 13.647 9.479 1.00 85.69 93 THR A CA 1
ATOM 700 C C . THR A 1 93 ? 14.002 13.780 8.157 1.00 85.69 93 THR A C 1
ATOM 702 O O . THR A 1 93 ? 15.151 13.353 8.076 1.00 85.69 93 THR A O 1
ATOM 705 N N . ASP A 1 94 ? 13.375 14.359 7.128 1.00 85.25 94 ASP A N 1
ATOM 706 C CA . ASP A 1 94 ? 13.926 14.448 5.770 1.00 85.25 94 ASP A CA 1
ATOM 707 C C . ASP A 1 94 ? 14.319 13.088 5.143 1.00 85.25 94 ASP A C 1
ATOM 709 O O . ASP A 1 94 ? 15.061 13.028 4.160 1.00 85.25 94 ASP A O 1
ATOM 713 N N . GLU A 1 95 ? 13.789 11.989 5.679 1.00 89.88 95 GLU A N 1
ATOM 714 C CA . GLU A 1 95 ? 14.024 10.630 5.209 1.00 89.88 95 GLU A CA 1
ATOM 715 C C . GLU A 1 95 ? 13.266 10.381 3.908 1.00 89.88 95 GLU A C 1
ATOM 717 O O . GLU A 1 95 ? 12.091 10.723 3.785 1.00 89.88 95 GLU A O 1
ATOM 722 N N . VAL A 1 96 ? 13.952 9.782 2.939 1.00 89.75 96 VAL A N 1
ATOM 723 C CA . VAL A 1 96 ? 13.415 9.452 1.617 1.00 89.75 96 VAL A CA 1
ATOM 724 C C . VAL A 1 96 ? 13.168 7.952 1.541 1.00 89.75 96 VAL A C 1
ATOM 726 O O . VAL A 1 96 ? 14.070 7.162 1.820 1.00 89.75 96 VAL A O 1
ATOM 729 N N . GLY A 1 97 ? 11.967 7.563 1.127 1.00 92.50 97 GLY A N 1
ATOM 730 C CA . GLY A 1 97 ? 11.581 6.163 1.008 1.00 92.50 97 GLY A CA 1
ATOM 731 C C . GLY A 1 97 ? 10.123 5.992 0.605 1.00 92.50 97 GLY A C 1
ATOM 732 O O . GLY A 1 97 ? 9.403 6.961 0.367 1.00 92.50 97 GLY A O 1
ATOM 733 N N . ASP A 1 98 ? 9.691 4.742 0.523 1.00 94.88 98 ASP A N 1
ATOM 734 C CA . ASP A 1 98 ? 8.288 4.362 0.435 1.00 94.88 98 ASP A CA 1
ATOM 735 C C . ASP A 1 98 ? 7.652 4.304 1.831 1.00 94.88 98 ASP A C 1
ATOM 737 O O . ASP A 1 98 ? 8.196 3.718 2.769 1.00 94.88 98 ASP A O 1
ATOM 741 N N . PHE A 1 99 ? 6.477 4.914 1.964 1.00 97.25 99 PHE A N 1
ATOM 742 C CA . PHE A 1 99 ? 5.726 4.970 3.212 1.00 97.25 99 PHE A CA 1
ATOM 743 C C . PHE A 1 99 ? 4.254 4.678 2.944 1.00 97.25 99 PHE A C 1
ATOM 745 O O . PHE A 1 99 ? 3.721 5.087 1.914 1.00 97.25 99 PHE A O 1
ATOM 752 N N . LEU A 1 100 ? 3.572 4.050 3.901 1.00 98.19 100 LEU A N 1
ATOM 753 C CA . LEU A 1 100 ? 2.116 4.143 3.982 1.00 98.19 100 LEU A CA 1
ATOM 754 C C . LEU A 1 100 ? 1.771 5.480 4.644 1.00 98.19 100 LEU A C 1
ATOM 756 O O . LEU A 1 100 ? 2.123 5.714 5.802 1.00 98.19 100 LEU A O 1
ATOM 760 N N . LEU A 1 101 ? 1.117 6.366 3.899 1.00 97.50 101 LEU A N 1
ATOM 761 C CA . LEU A 1 101 ? 0.742 7.693 4.363 1.00 97.50 101 LEU A CA 1
ATOM 762 C C . LEU A 1 101 ? -0.650 7.663 4.976 1.00 97.50 101 LEU A C 1
ATOM 764 O O . LEU A 1 101 ? -1.602 7.168 4.375 1.00 97.50 101 LEU A O 1
ATOM 768 N N . ILE A 1 102 ? -0.775 8.285 6.145 1.00 97.38 102 ILE A N 1
ATOM 769 C CA . ILE A 1 102 ? -2.058 8.764 6.656 1.00 97.38 102 ILE A CA 1
ATOM 770 C C . ILE A 1 102 ? -2.013 10.279 6.608 1.00 97.38 102 ILE A C 1
ATOM 772 O O . ILE A 1 102 ? -1.255 10.895 7.359 1.00 97.38 102 ILE A O 1
ATOM 776 N N . ASN A 1 103 ? -2.815 10.869 5.728 1.00 95.12 103 ASN A N 1
ATOM 777 C CA . ASN A 1 103 ? -2.885 12.314 5.566 1.00 95.12 103 ASN A CA 1
ATOM 778 C C . ASN A 1 103 ? -3.419 12.982 6.837 1.00 95.12 103 ASN A C 1
ATOM 780 O O . ASN A 1 103 ? -4.334 12.472 7.487 1.00 95.12 103 ASN A O 1
ATOM 784 N N . SER A 1 104 ? -2.849 14.135 7.196 1.00 95.38 104 SER A N 1
ATOM 785 C CA . SER A 1 104 ? -3.427 14.945 8.261 1.00 95.38 104 SER A CA 1
ATOM 786 C C . SER A 1 104 ? -4.803 15.457 7.877 1.00 95.38 104 SER A C 1
ATOM 788 O O . SER A 1 104 ? -5.085 15.765 6.720 1.00 95.38 104 SER A O 1
ATOM 790 N N . GLY A 1 105 ? -5.635 15.644 8.888 1.00 94.75 105 GLY A N 1
ATOM 791 C CA . GLY A 1 105 ? -6.877 16.349 8.699 1.00 94.75 105 GLY A CA 1
ATOM 792 C C . GLY A 1 105 ? -7.676 16.501 9.971 1.00 94.75 105 GLY A C 1
ATOM 793 O O . GLY A 1 105 ? -7.412 15.896 11.014 1.00 94.75 105 GLY A O 1
ATOM 794 N N . THR A 1 106 ? -8.653 17.387 9.877 1.00 94.75 106 THR A N 1
ATOM 795 C CA . THR A 1 106 ? -9.513 17.730 11.003 1.00 94.75 106 THR A CA 1
ATOM 796 C C . THR A 1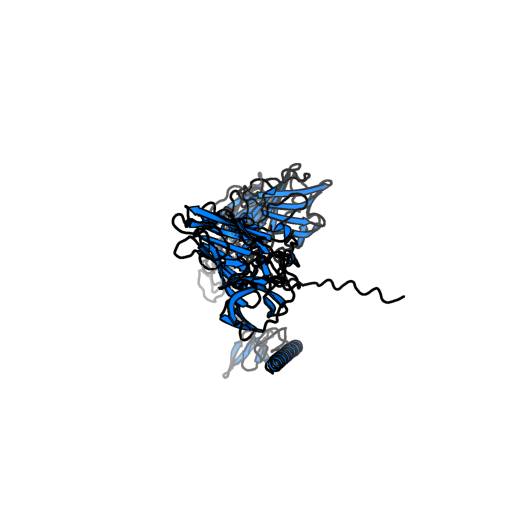 106 ? -10.978 17.569 10.663 1.00 94.75 106 THR A C 1
ATOM 798 O O . THR A 1 106 ? -11.764 17.572 11.593 1.00 94.75 106 THR A O 1
ATOM 801 N N . ALA A 1 107 ? -11.387 17.423 9.404 1.00 94.88 107 ALA A N 1
ATOM 802 C CA . ALA A 1 107 ? -12.771 17.157 9.034 1.00 94.88 107 ALA A CA 1
ATOM 803 C C . ALA A 1 107 ? -13.106 15.663 9.167 1.00 94.88 107 ALA A C 1
ATOM 805 O O . ALA A 1 107 ? -12.235 14.806 9.083 1.00 94.88 107 ALA A O 1
ATOM 806 N N . VAL A 1 108 ? -14.393 15.331 9.310 1.00 94.19 108 VAL A N 1
ATOM 807 C CA . VAL A 1 108 ? -14.859 13.929 9.359 1.00 94.19 108 VAL A CA 1
ATOM 808 C C . VAL A 1 108 ? -14.526 13.139 8.083 1.00 94.19 108 VAL A C 1
ATOM 810 O O . VAL A 1 108 ? -14.414 11.914 8.112 1.00 94.19 108 VAL A O 1
ATOM 813 N N . THR A 1 109 ? -14.360 13.839 6.960 1.00 94.62 109 THR A N 1
ATOM 814 C CA . THR A 1 109 ? -13.953 13.264 5.673 1.00 94.62 109 THR A CA 1
ATOM 815 C C . THR A 1 109 ? -12.462 12.962 5.595 1.00 94.62 109 THR A C 1
ATOM 817 O O . THR A 1 109 ? -12.050 12.203 4.728 1.00 94.62 109 THR A O 1
ATOM 820 N N . ASP A 1 110 ? -11.659 13.506 6.513 1.00 95.56 110 ASP A N 1
ATOM 821 C CA . ASP A 1 110 ? -10.221 13.238 6.591 1.00 95.56 110 ASP A CA 1
ATOM 822 C C . ASP A 1 110 ? -9.914 11.958 7.385 1.00 95.56 110 ASP A C 1
ATOM 824 O O . ASP A 1 110 ? -8.760 11.659 7.6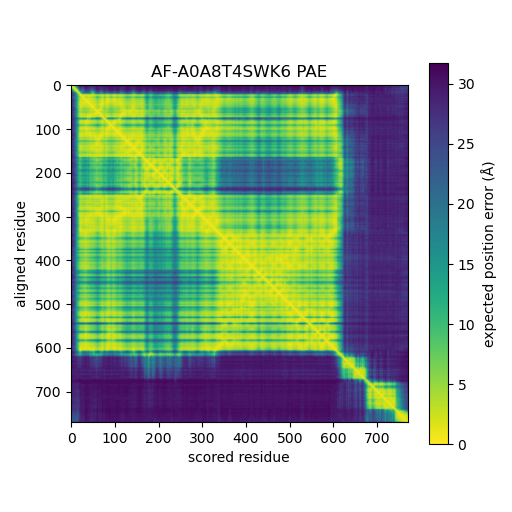88 1.00 95.56 110 ASP A O 1
ATOM 828 N N . ALA A 1 111 ? -10.949 11.225 7.801 1.00 96.56 111 ALA A N 1
ATOM 829 C CA . ALA A 1 111 ? -10.775 10.005 8.563 1.00 96.56 111 ALA A CA 1
ATOM 830 C C . ALA A 1 111 ? -10.170 8.909 7.685 1.00 96.56 111 ALA A C 1
ATOM 832 O O . ALA A 1 111 ? -10.617 8.692 6.557 1.00 96.56 111 ALA A O 1
ATOM 833 N N . PHE A 1 112 ? -9.185 8.196 8.231 1.00 96.19 112 PHE A N 1
ATOM 834 C CA . PHE A 1 112 ? -8.452 7.166 7.489 1.00 96.19 112 PHE A CA 1
ATOM 835 C C . PHE A 1 112 ? -9.094 5.776 7.578 1.00 96.19 112 PHE A C 1
ATOM 837 O O . PHE A 1 112 ? -8.726 4.881 6.821 1.00 96.19 112 PHE A O 1
ATOM 844 N N . PHE A 1 113 ? -10.074 5.603 8.471 1.00 96.62 113 PHE A N 1
ATOM 845 C CA . PHE A 1 113 ? -10.982 4.458 8.510 1.00 96.62 113 PHE A CA 1
ATOM 846 C C . PHE A 1 113 ? -12.308 4.828 9.197 1.00 96.62 113 PHE A C 1
ATOM 848 O O . PHE A 1 113 ? -12.390 5.809 9.946 1.00 96.62 113 PHE A O 1
ATOM 855 N N . GLU A 1 114 ? -13.333 4.002 8.987 1.00 96.88 114 GLU A N 1
ATOM 856 C CA . GLU A 1 114 ? -14.578 4.001 9.762 1.00 96.88 114 GLU A CA 1
ATOM 857 C C . GLU A 1 114 ? -14.817 2.616 10.382 1.00 96.88 114 GLU A C 1
ATOM 859 O O . GLU A 1 114 ? -14.880 1.614 9.673 1.00 96.88 114 GLU A O 1
ATOM 864 N N . TRP A 1 115 ? -15.006 2.541 11.700 1.00 96.56 115 TRP A N 1
ATOM 865 C CA . TRP A 1 115 ? -15.619 1.366 12.322 1.00 96.56 115 TRP A CA 1
ATOM 866 C C . TRP A 1 115 ? -17.137 1.520 12.274 1.00 96.56 115 TRP A C 1
ATOM 868 O O . TRP A 1 115 ? -17.679 2.525 12.727 1.00 96.56 115 TRP A O 1
ATOM 878 N N . HIS A 1 116 ? -17.829 0.524 11.731 1.00 95.62 116 HIS A N 1
ATOM 879 C CA . HIS A 1 116 ? -19.279 0.536 11.585 1.00 95.62 116 HIS A CA 1
ATOM 880 C C . HIS A 1 116 ? -19.864 -0.774 12.110 1.00 95.62 116 HIS A C 1
ATOM 882 O O . HIS A 1 116 ? -19.526 -1.853 11.624 1.00 95.62 116 HIS A O 1
ATOM 888 N N . ILE A 1 117 ? -20.781 -0.672 13.070 1.00 96.75 117 ILE A N 1
ATOM 889 C CA . ILE A 1 117 ? -21.638 -1.769 13.528 1.00 96.75 117 ILE A CA 1
ATOM 890 C C . ILE A 1 117 ? -23.097 -1.482 13.160 1.00 96.75 117 ILE A C 1
ATOM 892 O O . ILE A 1 117 ? -23.592 -0.373 13.369 1.00 96.75 117 ILE A O 1
ATOM 896 N N . SER A 1 118 ? -23.781 -2.489 12.620 1.00 96.81 118 SER A N 1
ATOM 897 C CA . SER A 1 118 ? -25.190 -2.421 12.224 1.00 96.81 118 SER A CA 1
ATOM 898 C C . SER A 1 118 ? -25.995 -3.506 12.929 1.00 96.81 118 SER A C 1
ATOM 900 O O . SER A 1 118 ? -25.527 -4.640 13.032 1.00 96.81 118 SER A O 1
ATOM 902 N N . PHE A 1 119 ? -27.187 -3.162 13.418 1.00 97.94 119 PHE A N 1
ATOM 903 C CA . PHE A 1 119 ? -28.088 -4.047 14.157 1.00 97.94 119 PHE A CA 1
ATOM 904 C C . PHE A 1 119 ? -29.337 -4.372 13.323 1.00 97.94 119 PHE A C 1
ATOM 906 O O . PHE A 1 119 ? -30.154 -3.486 13.076 1.00 97.94 119 PHE A O 1
ATOM 913 N N . ASP A 1 120 ? -29.536 -5.646 12.967 1.00 96.06 120 ASP A N 1
ATOM 914 C CA . ASP A 1 120 ? -30.607 -6.094 12.055 1.00 96.06 120 ASP A CA 1
ATOM 915 C C . ASP A 1 120 ? -32.008 -5.652 12.515 1.00 96.06 120 ASP A C 1
ATOM 917 O O . ASP A 1 120 ? -32.775 -5.037 11.771 1.00 96.06 120 ASP A O 1
ATOM 921 N N . GLU A 1 121 ? -32.354 -5.940 13.773 1.00 94.94 121 GLU A N 1
ATOM 922 C CA . GLU A 1 121 ? -33.649 -5.567 14.354 1.00 94.94 121 GLU A CA 1
ATOM 923 C C . GLU A 1 121 ? -33.587 -4.263 15.160 1.00 94.94 121 GLU A C 1
ATOM 925 O O . GLU A 1 121 ? -34.621 -3.782 15.646 1.00 94.94 121 GLU A O 1
ATOM 930 N N . GLY A 1 122 ? -32.395 -3.667 15.238 1.00 95.69 122 GLY A N 1
ATOM 931 C CA . GLY A 1 122 ? -32.017 -2.561 16.106 1.00 95.69 122 GLY A CA 1
ATOM 932 C C . GLY A 1 122 ? -31.762 -2.977 17.555 1.00 95.69 122 GLY A C 1
ATOM 933 O O . GLY A 1 122 ? -32.431 -3.855 18.102 1.00 95.69 122 GLY A O 1
ATOM 934 N N . LEU A 1 123 ? -30.812 -2.302 18.194 1.00 97.75 123 LEU A N 1
ATOM 935 C CA . LEU A 1 123 ? -30.550 -2.401 19.623 1.00 97.75 123 LEU A CA 1
ATOM 936 C C . LEU A 1 123 ? -31.593 -1.554 20.367 1.00 97.75 123 LEU A C 1
ATOM 938 O O . LEU A 1 123 ? -31.618 -0.329 20.232 1.00 97.75 123 LEU A O 1
ATOM 942 N N . LYS A 1 124 ? -32.504 -2.221 21.085 1.00 98.00 124 LYS A N 1
ATOM 943 C CA . LYS A 1 124 ? -33.705 -1.602 21.665 1.00 98.00 124 LYS A CA 1
ATOM 944 C C . LYS A 1 124 ? -33.562 -1.396 23.161 1.00 98.00 124 LYS A C 1
ATOM 946 O O . LYS A 1 124 ? -33.073 -2.286 23.851 1.00 98.00 124 LYS A O 1
ATOM 951 N N . SER A 1 125 ? -34.061 -0.263 23.643 1.00 97.88 125 SER A N 1
ATOM 952 C CA . SER A 1 125 ? -34.184 0.027 25.069 1.00 97.88 125 SER A CA 1
ATOM 953 C C . SER A 1 125 ? -35.375 0.930 25.337 1.00 97.88 125 SER A C 1
ATOM 955 O O . SER A 1 125 ? -35.594 1.898 24.601 1.00 97.88 125 SER A O 1
ATOM 957 N N . LYS A 1 126 ? -36.154 0.620 26.376 1.00 96.69 126 LYS A N 1
ATOM 958 C CA . LYS A 1 126 ? -37.208 1.519 26.833 1.00 96.69 126 LYS A CA 1
ATOM 959 C C . LYS A 1 126 ? -36.588 2.722 27.547 1.00 96.69 126 LYS A C 1
ATOM 961 O O . LYS A 1 126 ? -35.705 2.566 28.389 1.00 96.69 126 LYS A O 1
ATOM 966 N N . THR A 1 127 ? -37.074 3.916 27.241 1.00 94.06 127 THR A N 1
ATOM 967 C CA . THR A 1 127 ? -36.696 5.158 27.906 1.00 94.06 127 THR A CA 1
ATOM 968 C C . THR A 1 127 ? -37.469 5.286 29.220 1.00 94.06 127 THR A C 1
ATOM 970 O O . THR A 1 127 ? -38.688 5.127 29.281 1.00 94.06 127 THR A O 1
ATOM 973 N N . THR A 1 128 ? -36.769 5.509 30.329 1.00 90.31 128 THR A N 1
ATOM 974 C CA . THR A 1 128 ? -37.378 5.779 31.646 1.00 90.31 128 THR A CA 1
ATOM 975 C C . THR A 1 128 ? -36.515 6.805 32.361 1.00 90.31 128 THR A C 1
ATOM 977 O O . THR A 1 128 ? -35.322 6.579 32.512 1.00 90.31 128 THR A O 1
ATOM 980 N N . ASP A 1 129 ? -37.081 7.956 32.733 1.00 87.38 129 ASP A N 1
ATOM 981 C CA . ASP A 1 129 ? -36.355 9.069 33.370 1.00 87.38 129 ASP A CA 1
ATOM 982 C C . ASP A 1 129 ? -35.047 9.460 32.645 1.00 87.38 129 ASP A C 1
ATOM 984 O O . ASP A 1 129 ? -34.002 9.617 33.273 1.00 87.38 129 ASP A O 1
ATOM 988 N N . ALA A 1 130 ? -35.092 9.585 31.309 1.00 89.50 130 ALA A N 1
ATOM 989 C CA . ALA A 1 130 ? -33.929 9.867 30.448 1.00 89.50 130 ALA A CA 1
ATOM 990 C C . ALA A 1 130 ? -32.839 8.767 30.438 1.00 89.50 130 ALA A C 1
ATOM 992 O O . ALA A 1 130 ? -31.700 8.995 30.024 1.00 89.50 130 ALA A O 1
ATOM 993 N N . ARG A 1 131 ? -33.168 7.544 30.872 1.00 91.94 131 ARG A N 1
ATOM 994 C CA . ARG A 1 131 ? -32.258 6.387 30.920 1.00 91.94 131 ARG A CA 1
ATOM 995 C C . ARG A 1 131 ? -32.664 5.306 29.937 1.00 91.94 131 ARG A C 1
ATOM 997 O O . ARG A 1 131 ? -33.844 5.132 29.648 1.00 91.94 131 ARG A O 1
ATOM 1004 N N . LEU A 1 132 ? -31.668 4.553 29.478 1.00 95.12 132 LEU A N 1
ATOM 1005 C CA . LEU A 1 132 ? -31.818 3.411 28.578 1.00 95.12 132 LEU A CA 1
ATOM 1006 C C . LEU A 1 132 ? -31.469 2.105 29.311 1.00 95.12 132 LEU A C 1
ATOM 1008 O O . LEU A 1 132 ? -30.687 1.297 28.810 1.00 95.12 132 LEU A O 1
ATOM 1012 N N . ASP A 1 133 ? -32.070 1.882 30.483 1.00 91.12 133 ASP A N 1
ATOM 1013 C CA . ASP A 1 133 ? -31.784 0.751 31.388 1.00 91.12 133 ASP A CA 1
ATOM 1014 C C . ASP A 1 133 ? -32.033 -0.643 30.764 1.00 91.12 133 ASP A C 1
ATOM 1016 O O . ASP A 1 133 ? -31.631 -1.662 31.336 1.00 91.12 133 ASP A O 1
ATOM 1020 N N . GLY A 1 134 ? -32.697 -0.713 29.607 1.00 93.94 134 GLY A N 1
ATOM 1021 C CA . GLY A 1 134 ? -32.831 -1.921 28.791 1.00 93.94 134 GLY A CA 1
ATOM 1022 C C . GLY A 1 134 ? -31.516 -2.426 28.192 1.00 93.94 134 GLY A C 1
ATOM 1023 O O . GLY A 1 134 ? -31.364 -3.630 27.989 1.00 93.94 134 GLY A O 1
ATOM 1024 N N . LEU A 1 135 ? -30.543 -1.528 27.983 1.00 95.50 135 LEU A N 1
ATOM 1025 C CA . LEU A 1 135 ? -29.207 -1.864 27.477 1.00 95.50 135 LEU A CA 1
ATOM 1026 C C . LEU A 1 135 ? -28.272 -2.382 28.566 1.00 95.50 135 LEU A C 1
ATOM 1028 O O . LEU A 1 135 ? -27.230 -2.936 28.245 1.00 95.50 135 LEU A O 1
ATOM 1032 N N . GLN A 1 136 ? -28.602 -2.193 29.841 1.00 90.06 136 GLN A N 1
ATOM 1033 C CA . GLN A 1 136 ? -27.719 -2.574 30.937 1.00 90.06 136 GLN A CA 1
ATOM 1034 C C . GLN A 1 136 ? -27.368 -4.069 30.877 1.00 90.06 136 GLN A C 1
ATOM 1036 O O . GLN A 1 136 ? -28.251 -4.908 30.710 1.00 90.06 136 GLN A O 1
ATOM 1041 N N . ASP A 1 137 ? -26.080 -4.386 31.032 1.00 88.75 137 ASP A N 1
ATOM 1042 C CA . ASP A 1 137 ? -25.492 -5.730 30.922 1.00 88.75 137 ASP A CA 1
ATOM 1043 C C . ASP A 1 137 ? -25.512 -6.341 29.505 1.00 88.75 137 ASP A C 1
ATOM 1045 O O . ASP A 1 137 ? -24.980 -7.439 29.303 1.00 88.75 137 ASP A O 1
ATOM 1049 N N . ALA A 1 138 ? -26.073 -5.649 28.504 1.00 93.50 138 ALA A N 1
ATOM 1050 C CA . ALA A 1 138 ? -25.968 -6.072 27.114 1.00 93.50 138 ALA A CA 1
ATOM 1051 C C . ALA A 1 138 ? -24.500 -6.045 26.672 1.00 93.50 138 ALA A C 1
ATOM 1053 O O . ALA A 1 138 ? -23.700 -5.228 27.135 1.00 93.50 138 ALA A O 1
ATOM 1054 N N . LYS A 1 139 ? -24.138 -6.944 25.757 1.00 93.62 139 LYS A N 1
ATOM 1055 C CA . LYS A 1 139 ? -22.756 -7.117 25.298 1.00 93.62 139 LYS A CA 1
ATOM 1056 C C . LYS A 1 139 ? -22.654 -6.979 23.795 1.00 93.62 139 LYS A C 1
ATOM 1058 O O . LYS A 1 139 ? -23.468 -7.548 23.069 1.00 93.62 139 LYS A O 1
ATOM 1063 N N . ILE A 1 140 ? -21.638 -6.274 23.329 1.00 94.50 140 ILE A N 1
ATOM 1064 C CA . ILE A 1 140 ? -21.246 -6.243 21.921 1.00 94.50 140 ILE A CA 1
ATOM 1065 C C . ILE A 1 140 ? -19.748 -6.487 21.818 1.00 94.50 140 ILE A C 1
ATOM 1067 O O . ILE A 1 140 ? -19.001 -6.245 22.763 1.00 94.50 140 ILE A O 1
ATOM 1071 N N . SER A 1 141 ? -19.302 -6.975 20.671 1.00 92.06 141 SER A N 1
ATOM 1072 C CA . SER A 1 141 ? -17.882 -6.990 20.353 1.00 92.06 141 SER A CA 1
ATOM 1073 C C . SER A 1 141 ? -17.527 -5.742 19.554 1.00 92.06 141 SER A C 1
ATOM 1075 O O . SER A 1 141 ? -18.280 -5.350 18.667 1.00 92.06 141 SER A O 1
ATOM 1077 N N . ILE A 1 142 ? -16.380 -5.139 19.854 1.00 91.88 142 ILE A N 1
ATOM 1078 C CA . ILE A 1 142 ? -15.699 -4.181 18.982 1.00 91.88 142 ILE A CA 1
ATOM 1079 C C . ILE A 1 142 ? -14.461 -4.916 18.483 1.00 91.88 142 ILE A C 1
ATOM 1081 O O . ILE A 1 142 ? -13.557 -5.222 19.261 1.00 91.88 142 ILE A O 1
ATOM 1085 N N . LEU A 1 143 ? -14.475 -5.298 17.205 1.00 89.12 143 LEU A N 1
ATOM 1086 C CA . LEU A 1 143 ? -13.541 -6.290 16.661 1.00 89.12 143 LEU A CA 1
ATOM 1087 C C . LEU A 1 143 ? -13.517 -7.561 17.527 1.00 89.12 143 LEU A C 1
ATOM 1089 O O . LEU A 1 143 ? -14.562 -8.193 17.705 1.00 89.12 143 LEU A O 1
ATOM 1093 N N . ASN A 1 144 ? -12.356 -7.958 18.056 1.00 84.75 144 ASN A N 1
ATOM 1094 C CA . ASN A 1 144 ? -12.209 -9.185 18.828 1.00 84.75 144 ASN A CA 1
ATOM 1095 C C . ASN A 1 144 ? -12.427 -9.003 20.338 1.00 84.75 144 ASN A C 1
ATOM 1097 O O . ASN A 1 144 ? -12.460 -10.018 21.049 1.00 84.75 144 ASN A O 1
ATOM 1101 N N . GLU A 1 145 ? -12.657 -7.773 20.801 1.00 87.00 145 GLU A N 1
ATOM 1102 C CA . GLU A 1 145 ? -12.808 -7.408 22.210 1.00 87.00 145 GLU A CA 1
ATOM 1103 C C . GLU A 1 145 ? -14.281 -7.257 22.610 1.00 87.00 145 GLU A C 1
ATOM 1105 O O . GLU A 1 145 ? -15.091 -6.717 21.862 1.00 87.00 145 GLU A O 1
ATOM 1110 N N . GLU A 1 146 ? -14.647 -7.743 23.799 1.00 88.81 146 GLU A N 1
ATOM 1111 C CA . GLU A 1 146 ? -16.018 -7.660 24.320 1.00 88.81 146 GLU A CA 1
ATOM 1112 C C . GLU A 1 146 ? -16.206 -6.421 25.205 1.00 88.81 146 GLU A C 1
ATOM 1114 O O . GLU A 1 146 ? -15.427 -6.167 26.129 1.00 88.81 146 GLU A O 1
ATOM 1119 N N . TYR A 1 147 ? -17.287 -5.696 24.934 1.00 90.81 147 TYR A N 1
ATOM 1120 C CA . TYR A 1 147 ? -17.733 -4.512 25.649 1.00 90.81 147 TYR A CA 1
ATOM 1121 C C . TYR A 1 147 ? -19.120 -4.754 26.239 1.00 90.81 147 TYR A C 1
ATOM 1123 O O . TYR A 1 147 ? -20.024 -5.236 25.553 1.00 90.81 147 TYR A O 1
ATOM 1131 N N . THR A 1 148 ? -19.295 -4.373 27.501 1.00 91.56 148 THR A N 1
ATOM 1132 C CA . THR A 1 148 ? -20.576 -4.456 28.209 1.00 91.56 148 THR A CA 1
ATOM 1133 C C . THR A 1 148 ? -21.148 -3.059 28.404 1.00 91.56 148 THR A C 1
ATOM 1135 O O . THR A 1 148 ? -20.444 -2.171 28.879 1.00 91.56 148 THR A O 1
ATOM 1138 N N . PHE A 1 149 ? -22.421 -2.854 28.076 1.00 92.75 149 PHE A N 1
ATOM 1139 C CA . PHE A 1 149 ? -23.140 -1.618 28.380 1.00 92.75 149 PHE A CA 1
ATOM 1140 C C . PHE A 1 149 ? -23.355 -1.510 29.895 1.00 92.75 149 PHE A C 1
ATOM 1142 O O . PHE A 1 149 ? -24.076 -2.306 30.500 1.00 92.75 149 PHE A O 1
ATOM 1149 N N . ILE A 1 150 ? -22.702 -0.526 30.507 1.00 89.50 150 ILE A N 1
ATOM 1150 C CA . ILE A 1 150 ? -22.733 -0.292 31.960 1.00 89.50 150 ILE A CA 1
ATOM 1151 C C . ILE A 1 150 ? -23.615 0.893 32.330 1.00 89.50 150 ILE A C 1
ATOM 1153 O O . ILE A 1 150 ? -24.182 0.912 33.424 1.00 89.50 150 ILE A O 1
ATOM 1157 N N . ASP A 1 151 ? -23.742 1.851 31.409 1.00 90.12 151 ASP A N 1
ATOM 1158 C CA . ASP A 1 151 ? -24.669 2.959 31.512 1.00 90.12 151 ASP A CA 1
ATOM 1159 C C . ASP A 1 151 ? -25.094 3.473 30.127 1.00 90.12 151 ASP A C 1
ATOM 1161 O O . ASP A 1 151 ? -24.349 3.356 29.157 1.00 90.12 151 ASP A O 1
ATOM 1165 N N . SER A 1 152 ? -26.301 4.017 29.997 1.00 95.00 152 SER A N 1
ATOM 1166 C CA . SER A 1 152 ? -26.783 4.670 28.778 1.00 95.00 152 SER A CA 1
ATOM 1167 C C . SER A 1 152 ? -27.933 5.633 29.085 1.00 95.00 152 SER A C 1
ATOM 1169 O O . SER A 1 152 ? -28.819 5.334 29.892 1.00 95.00 152 SER A O 1
ATOM 1171 N N . SER A 1 153 ? -27.948 6.786 28.422 1.00 95.50 153 SER A N 1
ATOM 1172 C CA . SER A 1 153 ? -28.955 7.832 28.629 1.00 95.50 153 SER A CA 1
ATOM 1173 C C . SER A 1 153 ? -29.423 8.462 27.324 1.00 95.50 153 SER A C 1
ATOM 1175 O O . SER A 1 153 ? -28.712 8.451 26.318 1.00 95.50 153 SER A O 1
ATOM 1177 N N . LEU A 1 154 ? -30.619 9.039 27.380 1.00 96.31 154 LEU A N 1
ATOM 1178 C CA . LEU A 1 154 ? -31.255 9.775 26.300 1.00 96.31 154 LEU A CA 1
ATOM 1179 C C . LEU A 1 154 ? -31.777 11.105 26.848 1.00 96.31 154 LEU A C 1
ATOM 1181 O O . LEU A 1 154 ? -32.742 11.112 27.610 1.00 96.31 154 LEU A O 1
ATOM 1185 N N . ASP A 1 155 ? -31.149 12.210 26.460 1.00 94.81 155 ASP A N 1
ATOM 1186 C CA . ASP A 1 155 ? -31.578 13.565 26.812 1.00 94.81 155 ASP A CA 1
ATOM 1187 C C . ASP A 1 155 ? -32.081 14.277 25.551 1.00 94.81 155 ASP A C 1
ATOM 1189 O O . ASP A 1 155 ? -31.301 14.724 24.711 1.00 94.81 155 ASP A O 1
ATOM 1193 N N . ASN A 1 156 ? -33.404 14.324 25.374 1.00 92.50 156 ASN A N 1
ATOM 1194 C CA . ASN A 1 156 ? -34.053 14.711 24.118 1.00 92.50 156 ASN A CA 1
ATOM 1195 C C . ASN A 1 156 ? -33.523 13.902 22.915 1.00 92.50 156 ASN A C 1
ATOM 1197 O O . ASN A 1 156 ? -33.832 12.718 22.785 1.00 92.50 156 ASN A O 1
ATOM 1201 N N . HIS A 1 157 ? -32.739 14.540 22.041 1.00 94.69 157 HIS A N 1
ATOM 1202 C CA . HIS A 1 157 ? -32.134 13.927 20.855 1.00 94.69 157 HIS A CA 1
ATOM 1203 C C . HIS A 1 157 ? -30.694 13.453 21.107 1.00 94.69 157 HIS A C 1
ATOM 1205 O O . HIS A 1 157 ? -30.120 12.755 20.277 1.00 94.69 157 HIS A O 1
ATOM 1211 N N . LYS A 1 158 ? -30.110 13.792 22.260 1.00 97.81 158 LYS A N 1
ATOM 1212 C CA . LYS A 1 158 ? -28.755 13.397 22.624 1.00 97.81 158 LYS A CA 1
ATOM 1213 C C . LYS A 1 158 ? -28.760 11.989 23.197 1.00 97.81 158 LYS A C 1
ATOM 1215 O O . LYS A 1 158 ? -29.393 11.735 24.224 1.00 97.81 158 LYS A O 1
ATOM 1220 N N . VAL A 1 159 ? -28.016 11.081 22.577 1.00 98.19 159 VAL A N 1
ATOM 1221 C CA . VAL A 1 159 ? -27.822 9.716 23.075 1.00 98.19 159 VAL A CA 1
ATOM 1222 C C . VAL A 1 159 ? -26.393 9.545 23.578 1.00 98.19 159 VAL A C 1
ATOM 1224 O O . VAL A 1 159 ? -25.425 9.889 22.904 1.00 98.19 159 VAL A O 1
ATOM 1227 N N . LYS A 1 160 ? -26.261 8.994 24.784 1.00 97.69 160 LYS A N 1
ATOM 1228 C CA . LYS A 1 160 ? -24.976 8.633 25.385 1.00 97.69 160 LYS A CA 1
ATOM 1229 C C . LYS A 1 160 ? -24.970 7.145 25.693 1.00 97.69 160 LYS A C 1
ATOM 1231 O O . LYS A 1 160 ? -25.830 6.666 26.432 1.00 97.69 160 LYS A O 1
ATOM 1236 N N . LEU A 1 161 ? -23.981 6.436 25.160 1.00 97.50 161 LEU A N 1
ATOM 1237 C CA . LEU A 1 161 ? -23.727 5.024 25.428 1.00 97.50 161 LEU A CA 1
ATOM 1238 C C . LEU A 1 161 ? -22.397 4.892 26.168 1.00 97.50 161 LEU A C 1
ATOM 1240 O O . LEU A 1 161 ? -21.363 5.324 25.663 1.00 97.50 161 LEU A O 1
ATOM 1244 N N . THR A 1 162 ? -22.414 4.275 27.343 1.00 93.75 162 THR A N 1
ATOM 1245 C CA . THR A 1 162 ? -21.220 4.009 28.145 1.00 93.75 162 THR A CA 1
ATOM 1246 C C . THR A 1 162 ? -20.991 2.505 28.215 1.00 93.75 162 THR A C 1
ATOM 1248 O O . THR A 1 162 ? -21.782 1.748 28.789 1.00 93.75 162 THR A O 1
ATOM 1251 N N . LEU A 1 163 ? -19.886 2.066 27.623 1.00 92.81 163 LEU A N 1
ATOM 1252 C CA . LEU A 1 163 ? -19.493 0.670 27.530 1.00 92.81 163 LEU A CA 1
ATOM 1253 C C . LEU A 1 163 ? -18.182 0.437 28.273 1.00 92.81 163 LEU A C 1
ATOM 1255 O O . LEU A 1 163 ? -17.285 1.270 28.228 1.00 92.81 163 LEU A O 1
ATOM 1259 N N . ALA A 1 164 ? -18.032 -0.719 28.906 1.00 87.88 164 ALA A N 1
ATOM 1260 C CA . ALA A 1 164 ? -16.807 -1.095 29.594 1.00 87.88 164 ALA A CA 1
ATOM 1261 C C . ALA A 1 164 ? -16.225 -2.400 29.043 1.00 87.88 164 ALA A C 1
ATOM 1263 O O . ALA A 1 164 ? -16.917 -3.419 28.941 1.00 87.88 164 ALA A O 1
ATOM 1264 N N . LYS A 1 165 ? -14.932 -2.361 28.711 1.00 85.81 165 LYS A N 1
ATOM 1265 C CA . LYS A 1 165 ? -14.133 -3.510 28.278 1.00 85.81 165 LYS A CA 1
ATOM 1266 C C . LYS A 1 165 ? -13.734 -4.356 29.480 1.00 85.81 165 LYS A C 1
ATOM 1268 O O . LYS A 1 165 ? -13.217 -3.828 30.468 1.00 85.81 165 LYS A O 1
ATOM 1273 N N . GLY A 1 166 ? -13.934 -5.672 29.376 1.00 73.31 166 GLY A N 1
ATOM 1274 C CA . GLY A 1 166 ? -13.537 -6.620 30.425 1.00 73.31 166 GLY A CA 1
ATOM 1275 C C . GLY A 1 166 ? -14.172 -6.312 31.785 1.00 73.31 166 GLY A C 1
ATOM 1276 O O . GLY A 1 166 ? -13.533 -6.500 32.814 1.00 73.31 166 GLY A O 1
ATOM 1277 N N . ALA A 1 167 ? -15.391 -5.764 31.785 1.00 77.12 167 ALA A N 1
ATOM 1278 C CA . ALA A 1 167 ? -16.054 -5.322 33.000 1.00 77.12 167 ALA A CA 1
ATOM 1279 C C . ALA A 1 167 ? -16.485 -6.508 33.870 1.00 77.12 167 ALA A C 1
ATOM 1281 O O . ALA A 1 167 ? -17.277 -7.348 33.436 1.00 77.12 167 ALA A O 1
ATOM 1282 N N . ILE A 1 168 ? -16.018 -6.535 35.115 1.00 83.50 168 ILE A N 1
ATOM 1283 C CA . ILE A 1 168 ? -16.650 -7.299 36.184 1.00 83.50 168 ILE A CA 1
ATOM 1284 C C . ILE A 1 168 ? -17.849 -6.496 36.653 1.00 83.50 168 ILE A C 1
ATOM 1286 O O . ILE A 1 168 ? -17.709 -5.324 36.988 1.00 83.50 168 ILE A O 1
ATOM 1290 N N . ILE A 1 169 ? -19.011 -7.131 36.699 1.00 85.69 169 ILE A N 1
ATOM 1291 C CA . ILE A 1 169 ? -20.216 -6.563 37.290 1.00 85.69 169 ILE A CA 1
ATOM 1292 C C . ILE A 1 169 ? -20.550 -7.430 38.495 1.00 85.69 169 ILE A C 1
ATOM 1294 O O . ILE A 1 169 ? -20.736 -8.638 38.345 1.00 85.69 169 ILE A O 1
ATOM 1298 N N . ASP A 1 170 ? -20.600 -6.825 39.677 1.00 89.44 170 ASP A N 1
ATOM 1299 C CA . ASP A 1 170 ? -20.914 -7.533 40.918 1.00 89.44 170 ASP A CA 1
ATOM 1300 C C . ASP A 1 170 ? -21.810 -6.677 41.820 1.00 89.44 170 ASP A C 1
ATOM 1302 O O . ASP A 1 170 ? -21.895 -5.454 41.681 1.00 89.44 170 ASP A O 1
ATOM 1306 N N . LEU A 1 171 ? -22.513 -7.342 42.730 1.00 90.69 171 LEU A N 1
ATOM 1307 C CA . LEU A 1 171 ? -23.374 -6.735 43.732 1.00 90.69 171 LEU A CA 1
ATOM 1308 C C . LEU A 1 171 ? -22.707 -6.862 45.104 1.00 90.69 171 LEU A C 1
ATOM 1310 O O . LEU A 1 171 ? -22.399 -7.973 45.541 1.00 90.69 171 LEU A O 1
ATOM 1314 N N . LEU A 1 172 ? -22.510 -5.730 45.783 1.00 91.00 172 LEU A N 1
ATOM 1315 C CA . LEU A 1 172 ? -21.928 -5.679 47.126 1.00 91.00 172 LEU A CA 1
ATOM 1316 C C . LEU A 1 172 ? -22.877 -4.977 48.071 1.00 91.00 172 LEU A C 1
ATOM 1318 O O . LEU A 1 172 ? -23.416 -3.916 47.755 1.00 91.00 172 LEU A O 1
ATOM 1322 N N . ARG A 1 173 ? -23.056 -5.562 49.246 1.00 89.94 173 ARG A N 1
ATOM 1323 C CA . ARG A 1 173 ? -23.779 -4.947 50.353 1.00 89.94 173 ARG A CA 1
ATOM 1324 C C . ARG A 1 173 ? -22.895 -3.945 51.079 1.00 89.94 173 ARG A C 1
ATOM 1326 O O . ARG A 1 173 ? -21.676 -3.939 50.926 1.00 89.94 173 ARG A O 1
ATOM 1333 N N . GLN A 1 174 ? -23.523 -3.086 51.869 1.00 86.38 174 GLN A N 1
ATOM 1334 C CA . GLN A 1 174 ? -22.795 -2.213 52.783 1.00 86.38 174 GLN A CA 1
ATOM 1335 C C . GLN A 1 174 ? -21.879 -3.042 53.703 1.00 86.38 174 GLN A C 1
ATOM 1337 O O . GLN A 1 174 ? -22.293 -4.096 54.178 1.00 86.38 174 GLN A O 1
ATOM 1342 N N . GLU A 1 175 ? -20.648 -2.569 53.920 1.00 85.50 175 GLU A N 1
ATOM 1343 C CA . GLU A 1 175 ? -19.576 -3.236 54.686 1.00 85.50 175 GLU A CA 1
ATOM 1344 C C . GLU A 1 175 ? -19.050 -4.546 54.063 1.00 85.50 175 GLU A C 1
ATOM 1346 O O . GLU A 1 175 ? -18.160 -5.187 54.619 1.00 85.50 175 GLU A O 1
ATOM 1351 N N . GLU A 1 176 ? -19.541 -4.949 52.884 1.00 87.44 176 GLU A N 1
ATOM 1352 C CA . GLU A 1 176 ? -19.022 -6.120 52.179 1.00 87.44 176 GLU A CA 1
ATOM 1353 C C . GLU A 1 176 ? -17.680 -5.802 51.505 1.00 87.44 176 GLU A C 1
ATOM 1355 O O . GLU A 1 176 ? -17.512 -4.757 50.866 1.00 87.44 176 GLU A O 1
ATOM 1360 N N . LYS A 1 177 ? -16.737 -6.744 51.624 1.00 90.44 177 LYS A N 1
ATOM 1361 C CA . LYS A 1 177 ? -15.391 -6.689 51.051 1.00 90.44 177 LYS A CA 1
ATOM 1362 C C . LYS A 1 177 ? -15.174 -7.873 50.111 1.00 90.44 177 LYS A C 1
ATOM 1364 O O . LYS A 1 177 ? -15.466 -9.019 50.456 1.00 90.44 177 LYS A O 1
ATOM 1369 N N . LYS A 1 178 ? -14.651 -7.606 48.916 1.00 91.44 178 LYS A N 1
ATOM 1370 C CA . LYS A 1 178 ? -14.296 -8.631 47.923 1.00 91.44 178 LYS A CA 1
ATOM 1371 C C . LYS A 1 178 ? -13.022 -8.257 47.181 1.00 91.44 178 LYS A C 1
ATOM 1373 O O . LYS A 1 178 ? -12.665 -7.086 47.079 1.00 91.44 178 LYS A O 1
ATOM 1378 N N . ILE A 1 179 ? -12.353 -9.269 46.642 1.00 89.44 179 ILE A N 1
ATOM 1379 C CA . ILE A 1 179 ? -11.138 -9.133 45.845 1.00 89.44 179 ILE A CA 1
ATOM 1380 C C . ILE A 1 179 ? -11.481 -9.399 44.381 1.00 89.44 179 ILE A C 1
ATOM 1382 O O . ILE A 1 179 ? -12.075 -10.420 44.034 1.00 89.44 179 ILE A O 1
ATOM 1386 N N . TYR A 1 180 ? -11.070 -8.479 43.519 1.00 88.81 180 TYR A N 1
ATOM 1387 C CA . TYR A 1 180 ? -11.299 -8.502 42.083 1.00 88.81 180 TYR A CA 1
ATOM 1388 C C . TYR A 1 180 ? -9.973 -8.591 41.358 1.00 88.81 180 TYR A C 1
ATOM 1390 O O . TYR A 1 180 ? -9.095 -7.765 41.582 1.00 88.81 180 TYR A O 1
ATOM 1398 N N . THR A 1 181 ? -9.836 -9.544 40.450 1.00 84.12 181 THR A N 1
ATOM 1399 C CA . THR A 1 181 ? -8.657 -9.651 39.589 1.00 84.12 181 THR A CA 1
ATOM 1400 C C . THR A 1 181 ? -9.019 -9.170 38.193 1.00 84.12 181 THR A C 1
ATOM 1402 O O . THR A 1 181 ? -10.010 -9.641 37.641 1.00 84.12 181 THR A O 1
ATOM 1405 N N . ILE A 1 182 ? -8.228 -8.259 37.625 1.00 78.69 182 ILE A N 1
ATOM 1406 C CA . ILE A 1 182 ? -8.321 -7.803 36.231 1.00 78.69 182 ILE A CA 1
ATOM 1407 C C . ILE A 1 182 ? -6.933 -7.941 35.604 1.00 78.69 182 ILE A C 1
ATOM 1409 O O . ILE A 1 182 ? -6.008 -7.200 35.942 1.00 78.69 182 ILE A O 1
ATOM 1413 N N . GLY A 1 183 ? -6.781 -8.905 34.695 1.00 75.38 183 GLY A N 1
ATOM 1414 C CA . GLY A 1 183 ? -5.472 -9.264 34.149 1.00 75.38 183 GLY A CA 1
ATOM 1415 C C . GLY A 1 183 ? -4.572 -9.814 35.257 1.00 75.38 183 GLY A C 1
ATOM 1416 O O . GLY A 1 183 ? -4.967 -10.739 35.960 1.00 75.38 183 GLY A O 1
ATOM 1417 N N . ASP A 1 184 ? -3.398 -9.211 35.438 1.00 76.94 184 ASP A N 1
ATOM 1418 C CA . ASP A 1 184 ? -2.433 -9.597 36.480 1.00 76.94 184 ASP A CA 1
ATOM 1419 C C . ASP A 1 184 ? -2.571 -8.770 37.774 1.00 76.94 184 ASP A C 1
ATOM 1421 O O . ASP A 1 184 ? -1.775 -8.919 38.702 1.00 76.94 184 ASP A O 1
ATOM 1425 N N . LYS A 1 185 ? -3.556 -7.864 37.846 1.00 82.62 185 LYS A N 1
ATOM 1426 C CA . LYS A 1 185 ? -3.744 -6.942 38.975 1.00 82.62 185 LYS A CA 1
ATOM 1427 C C . LYS A 1 185 ? -4.934 -7.344 39.832 1.00 82.62 185 LYS A C 1
ATOM 1429 O O . LYS A 1 185 ? -5.969 -7.755 39.312 1.00 82.62 185 LYS A O 1
ATOM 1434 N N . THR A 1 186 ? -4.804 -7.161 41.143 1.00 88.50 186 THR A N 1
ATOM 1435 C CA . THR A 1 186 ? -5.859 -7.429 42.128 1.00 88.50 186 THR A CA 1
ATOM 1436 C C . THR A 1 186 ? -6.286 -6.158 42.855 1.00 88.50 186 THR A C 1
ATOM 1438 O O . THR A 1 186 ? -5.444 -5.360 43.274 1.00 88.50 186 THR A O 1
ATOM 1441 N N . TYR A 1 187 ? -7.589 -6.014 43.056 1.00 89.81 187 TYR A N 1
ATOM 1442 C CA . TYR A 1 187 ? -8.237 -4.883 43.701 1.00 89.81 187 TYR A CA 1
ATOM 1443 C C . TYR A 1 187 ? -9.129 -5.395 44.825 1.00 89.81 187 TYR A C 1
ATOM 1445 O O . TYR A 1 187 ? -10.124 -6.071 44.583 1.00 89.81 187 TYR A O 1
ATOM 1453 N N . GLU A 1 188 ? -8.780 -5.077 46.061 1.00 92.56 188 GLU A N 1
ATOM 1454 C CA . GLU A 1 188 ? -9.653 -5.270 47.208 1.00 92.56 188 GLU A CA 1
ATOM 1455 C C . GLU A 1 188 ? -10.615 -4.085 47.295 1.00 92.56 188 GLU A C 1
ATOM 1457 O O . GLU A 1 188 ? -10.177 -2.942 47.439 1.00 92.56 188 GLU A O 1
ATOM 1462 N N . ILE A 1 189 ? -11.913 -4.352 47.169 1.00 93.44 189 ILE A N 1
ATOM 1463 C CA . ILE A 1 189 ? -12.966 -3.337 47.178 1.00 93.44 189 ILE A CA 1
ATOM 1464 C C . ILE A 1 189 ? -13.906 -3.616 48.344 1.00 93.44 189 ILE A C 1
ATOM 1466 O O . ILE A 1 189 ? -14.489 -4.695 48.446 1.00 93.44 189 ILE A O 1
ATOM 1470 N N . GLU A 1 190 ? -14.064 -2.607 49.191 1.00 93.38 190 GLU A N 1
ATOM 1471 C CA . GLU A 1 190 ? -14.997 -2.567 50.314 1.00 93.38 190 GLU A CA 1
ATOM 1472 C C . GLU A 1 190 ? -16.034 -1.464 50.070 1.00 93.38 190 GLU A C 1
ATOM 1474 O O . GLU A 1 190 ? -15.670 -0.344 49.693 1.00 93.38 190 GLU A O 1
ATOM 1479 N N . VAL A 1 191 ? -17.319 -1.748 50.294 1.00 92.75 191 VAL A N 1
ATOM 1480 C CA . VAL A 1 191 ? -18.366 -0.712 50.293 1.00 92.75 191 VAL A CA 1
ATOM 1481 C C . VAL A 1 191 ? -18.441 -0.090 51.681 1.00 92.75 191 VAL A C 1
ATOM 1483 O O . VAL A 1 191 ? -19.061 -0.643 52.585 1.00 92.75 191 VAL A O 1
ATOM 1486 N N . THR A 1 192 ? -17.831 1.080 51.862 1.00 91.25 192 THR A N 1
ATOM 1487 C CA . THR A 1 192 ? -17.737 1.709 53.188 1.00 91.25 192 THR A CA 1
ATOM 1488 C C . THR A 1 192 ? -19.043 2.354 53.633 1.00 91.25 192 THR A C 1
ATOM 1490 O O . THR A 1 192 ? -19.330 2.410 54.825 1.00 91.25 192 THR A O 1
ATOM 1493 N N . ASN A 1 193 ? -19.843 2.868 52.696 1.00 89.50 193 ASN A N 1
ATOM 1494 C CA . ASN A 1 193 ? -21.125 3.497 53.006 1.00 89.50 193 ASN A CA 1
ATOM 1495 C C . ASN A 1 193 ? -22.062 3.491 51.792 1.00 89.50 193 ASN A C 1
ATOM 1497 O O . ASN A 1 193 ? -21.618 3.781 50.678 1.00 89.50 193 ASN A O 1
ATOM 1501 N N . ILE A 1 194 ? -23.356 3.248 52.021 1.00 89.44 194 ILE A N 1
ATOM 1502 C CA . ILE A 1 194 ? -24.438 3.465 51.052 1.00 89.44 194 ILE A CA 1
ATOM 1503 C C . ILE A 1 194 ? -25.415 4.476 51.659 1.00 89.44 194 ILE A C 1
ATOM 1505 O O . ILE A 1 194 ? -26.191 4.178 52.564 1.00 89.44 194 ILE A O 1
ATOM 1509 N N . GLU A 1 195 ? -25.399 5.699 51.143 1.00 87.44 195 GLU A N 1
ATOM 1510 C CA . GLU A 1 195 ? -26.292 6.758 51.585 1.00 87.44 195 GLU A CA 1
ATOM 1511 C C . GLU A 1 195 ? -27.671 6.610 50.928 1.00 87.44 195 GLU A C 1
ATOM 1513 O O . GLU A 1 195 ? -27.864 6.876 49.739 1.00 87.44 195 GLU A O 1
ATOM 1518 N N . THR A 1 196 ? -28.660 6.217 51.729 1.00 81.50 196 THR A N 1
ATOM 1519 C CA . THR A 1 196 ? -30.037 5.961 51.280 1.00 81.50 196 THR A CA 1
ATOM 1520 C C . THR A 1 196 ? -30.745 7.213 50.756 1.00 81.50 196 THR A C 1
ATOM 1522 O O . THR A 1 196 ? -31.505 7.126 49.793 1.00 81.50 196 THR A O 1
ATOM 1525 N N . ALA A 1 197 ? -30.481 8.385 51.346 1.00 81.81 197 ALA A N 1
ATOM 1526 C CA . ALA A 1 197 ? -31.137 9.642 50.980 1.00 81.81 197 ALA A CA 1
ATOM 1527 C C . ALA A 1 197 ? -30.740 10.142 49.583 1.00 81.81 197 ALA A C 1
ATOM 1529 O O . ALA A 1 197 ? -31.577 10.657 48.845 1.00 81.81 197 ALA A O 1
ATOM 1530 N N . THR A 1 198 ? -29.466 9.984 49.219 1.00 83.38 198 THR A N 1
ATOM 1531 C CA . THR A 1 198 ? -28.899 10.489 47.959 1.00 83.38 198 THR A CA 1
ATOM 1532 C C . THR A 1 198 ? -28.658 9.384 46.931 1.00 83.38 198 THR A C 1
ATOM 1534 O O . THR A 1 198 ? -28.306 9.696 45.797 1.00 83.38 198 THR A O 1
ATOM 1537 N N . LYS A 1 199 ? -28.862 8.108 47.303 1.00 88.62 199 LYS A N 1
ATOM 1538 C CA . LYS A 1 199 ? -28.521 6.920 46.497 1.00 88.62 199 LYS A CA 1
ATOM 1539 C C . LYS A 1 199 ? -27.061 6.930 46.040 1.00 88.62 199 LYS A C 1
ATOM 1541 O O . LYS A 1 199 ? -26.753 6.587 44.900 1.00 88.62 199 LYS A O 1
ATOM 1546 N N . LYS A 1 200 ? -26.168 7.349 46.933 1.00 91.88 200 LYS A N 1
ATOM 1547 C CA . LYS A 1 200 ? -24.730 7.414 46.677 1.00 91.88 200 LYS A CA 1
ATOM 1548 C C . LYS A 1 200 ? -23.995 6.377 47.500 1.00 91.88 200 LYS A C 1
ATOM 1550 O O . LYS A 1 200 ? -24.330 6.176 48.661 1.00 91.88 200 LYS A O 1
ATOM 1555 N N . ALA A 1 201 ? -22.957 5.780 46.943 1.00 92.12 201 ALA A N 1
ATOM 1556 C CA . ALA A 1 201 ? -22.079 4.881 47.663 1.00 92.12 201 ALA A CA 1
ATOM 1557 C C . ALA A 1 201 ? -20.633 5.354 47.628 1.00 92.12 201 ALA A C 1
ATOM 1559 O O . ALA A 1 201 ? -20.216 6.115 46.754 1.00 92.12 201 ALA A O 1
ATOM 1560 N N . LYS A 1 202 ? -19.872 4.907 48.618 1.00 94.12 202 LYS A N 1
ATOM 1561 C CA . LYS A 1 202 ? -18.447 5.172 48.735 1.00 94.12 202 LYS A CA 1
ATOM 1562 C C . LYS A 1 202 ? -17.715 3.846 48.857 1.00 94.12 202 LYS A C 1
ATOM 1564 O O . LYS A 1 202 ? -18.177 2.945 49.559 1.00 94.12 202 LYS A O 1
ATOM 1569 N N . PHE A 1 203 ? -16.589 3.740 48.165 1.00 94.75 203 PHE A N 1
ATOM 1570 C CA . PHE A 1 203 ? -15.771 2.540 48.152 1.00 94.75 203 PHE A CA 1
ATOM 1571 C C . PHE A 1 203 ? -14.414 2.817 48.783 1.00 94.75 203 PHE A C 1
ATOM 1573 O O . PHE A 1 203 ? -13.918 3.946 48.779 1.00 94.75 203 PHE A O 1
ATOM 1580 N N . LYS A 1 204 ? -13.784 1.761 49.281 1.00 93.81 204 LYS A N 1
ATOM 1581 C CA . LYS A 1 204 ? -12.368 1.739 49.623 1.00 93.81 204 LYS A CA 1
ATOM 1582 C C . LYS A 1 204 ? -11.698 0.698 48.743 1.00 93.81 204 LYS A C 1
ATOM 1584 O O . LYS A 1 204 ? -12.055 -0.473 48.792 1.00 93.81 204 LYS A O 1
ATOM 1589 N N . VAL A 1 205 ? -10.765 1.147 47.913 1.00 92.62 205 VAL A N 1
ATOM 1590 C CA . VAL A 1 205 ? -10.062 0.340 46.916 1.00 92.62 205 VAL A CA 1
ATOM 1591 C C . VAL A 1 205 ? -8.599 0.240 47.324 1.00 92.62 205 VAL A C 1
ATOM 1593 O O . VAL A 1 205 ? -7.912 1.260 47.404 1.00 92.62 205 VAL A O 1
ATOM 1596 N N . ASN A 1 206 ? -8.118 -0.969 47.622 1.00 91.06 206 ASN A N 1
ATOM 1597 C CA . ASN A 1 206 ? -6.760 -1.220 48.132 1.00 91.06 206 ASN A CA 1
ATOM 1598 C C . ASN A 1 206 ? -6.386 -0.282 49.298 1.00 91.06 206 ASN A C 1
ATOM 1600 O O . ASN A 1 206 ? -5.292 0.279 49.360 1.00 91.06 206 ASN A O 1
ATOM 1604 N N . GLY A 1 207 ? -7.340 -0.046 50.201 1.00 88.00 207 GLY A N 1
ATOM 1605 C CA . GLY A 1 207 ? -7.165 0.826 51.359 1.00 88.00 207 GLY A CA 1
ATOM 1606 C C . GLY A 1 207 ? -7.420 2.324 51.122 1.00 88.00 207 GLY A C 1
ATOM 1607 O O . GLY A 1 207 ? -7.549 3.057 52.104 1.00 88.00 207 GLY A O 1
ATOM 1608 N N . LYS A 1 208 ? -7.541 2.792 49.871 1.00 91.94 208 LYS A N 1
ATOM 1609 C CA . LYS A 1 208 ? -7.791 4.202 49.523 1.00 91.94 208 LYS A CA 1
ATOM 1610 C C . LYS A 1 208 ? -9.273 4.452 49.242 1.00 91.94 208 LYS A C 1
ATOM 1612 O O . LYS A 1 208 ? -9.885 3.740 48.455 1.00 91.94 208 LYS A O 1
ATOM 1617 N N . GLU A 1 209 ? -9.851 5.474 49.864 1.00 93.06 209 GLU A N 1
ATOM 1618 C CA . GLU A 1 209 ? -11.251 5.840 49.634 1.00 93.06 209 GLU A CA 1
ATOM 1619 C C . GLU A 1 209 ? -11.473 6.519 48.274 1.00 93.06 209 GLU A C 1
ATOM 1621 O O . GLU A 1 209 ? -10.669 7.355 47.853 1.00 93.06 209 GLU A O 1
ATOM 1626 N N . THR A 1 210 ? -12.596 6.198 47.634 1.00 92.44 210 THR A N 1
ATOM 1627 C CA . THR A 1 210 ? -13.127 6.907 46.464 1.00 92.44 210 THR A CA 1
ATOM 1628 C C . THR A 1 210 ? -13.893 8.159 46.889 1.00 92.44 210 THR A C 1
ATOM 1630 O O . THR A 1 210 ? -14.241 8.358 48.061 1.00 92.44 210 THR A O 1
ATOM 1633 N N . GLN A 1 211 ? -14.240 8.990 45.912 1.00 91.94 211 GLN A N 1
ATOM 1634 C CA . GLN A 1 211 ? -15.320 9.955 46.049 1.00 91.94 211 GLN A CA 1
ATOM 1635 C C . GLN A 1 211 ? -16.660 9.236 46.252 1.00 91.94 211 GLN A C 1
ATOM 1637 O O . GLN A 1 211 ? -16.789 8.021 46.071 1.00 91.94 211 GLN A O 1
ATOM 1642 N N . GLN A 1 212 ? -17.669 9.997 46.665 1.00 91.94 212 GLN A N 1
ATOM 1643 C CA . GLN A 1 212 ? -19.028 9.488 46.755 1.00 91.94 212 GLN A CA 1
ATOM 1644 C C . GLN A 1 212 ? -19.622 9.425 45.344 1.00 91.94 212 GLN A C 1
ATOM 1646 O O . GLN A 1 212 ? -19.761 10.459 44.694 1.00 91.94 212 GLN A O 1
ATOM 1651 N N . LEU A 1 213 ? -19.956 8.222 44.888 1.00 91.88 213 LEU A N 1
ATOM 1652 C CA . LEU A 1 213 ? -20.449 7.937 43.543 1.00 91.88 213 LEU A CA 1
ATOM 1653 C C . LEU A 1 213 ? -21.957 7.648 43.601 1.00 91.88 213 LEU A C 1
ATOM 1655 O O . LEU A 1 213 ? -22.426 7.007 44.536 1.00 91.88 213 LEU A O 1
ATOM 1659 N N . GLN A 1 214 ? -22.733 8.098 42.621 1.00 89.81 214 GLN A N 1
ATOM 1660 C CA . GLN A 1 214 ? -24.126 7.670 42.366 1.00 89.81 214 GLN A CA 1
ATOM 1661 C C . GLN A 1 214 ? -24.196 6.795 41.105 1.00 89.81 214 GLN A C 1
ATOM 1663 O O . GLN A 1 214 ? -23.200 6.612 40.412 1.00 89.81 214 GLN A O 1
ATOM 1668 N N . LYS A 1 215 ? -25.381 6.261 40.779 1.00 85.88 215 LYS A N 1
ATOM 1669 C CA . LYS A 1 215 ? -25.619 5.539 39.515 1.00 85.88 215 LYS A CA 1
ATOM 1670 C C . LYS A 1 215 ? -25.112 6.347 38.308 1.00 85.88 215 LYS A C 1
ATOM 1672 O O . LYS A 1 215 ? -25.509 7.495 38.128 1.00 85.88 215 LYS A O 1
ATOM 1677 N N . GLY A 1 216 ? -24.280 5.721 37.477 1.00 79.06 216 GLY A N 1
ATOM 1678 C CA . GLY A 1 216 ? -23.629 6.327 36.310 1.00 79.06 216 GLY A CA 1
ATOM 1679 C C . GLY A 1 216 ? -22.297 7.018 36.618 1.00 79.06 216 GLY A C 1
ATOM 1680 O O . GLY A 1 216 ? -21.501 7.232 35.704 1.00 79.06 216 GLY A O 1
ATOM 1681 N N . ASP A 1 217 ? -22.004 7.318 37.886 1.00 87.50 217 ASP A N 1
ATOM 1682 C CA . ASP A 1 217 ? -20.696 7.837 38.261 1.00 87.50 217 ASP A CA 1
ATOM 1683 C C . ASP A 1 217 ? -19.650 6.722 38.229 1.00 87.50 217 ASP A C 1
ATOM 1685 O O . ASP A 1 217 ? -19.900 5.551 38.536 1.00 87.50 217 ASP A O 1
ATOM 1689 N N . MET A 1 218 ? -18.430 7.128 37.909 1.00 88.50 218 MET A N 1
ATOM 1690 C CA . MET A 1 218 ? -17.255 6.273 37.933 1.00 88.50 218 MET A CA 1
ATOM 1691 C C . MET A 1 218 ? -16.046 7.063 38.429 1.00 88.50 218 MET A C 1
ATOM 1693 O O . MET A 1 218 ? -16.002 8.291 38.308 1.00 88.50 218 MET A O 1
ATOM 1697 N N . GLU A 1 219 ? -15.034 6.364 38.910 1.00 88.69 219 GLU A N 1
ATOM 1698 C CA . GLU A 1 219 ? -13.748 6.907 39.312 1.00 88.69 219 GLU A CA 1
ATOM 1699 C C . GLU A 1 219 ? -12.625 6.058 38.718 1.00 88.69 219 GLU A C 1
ATOM 1701 O O . GLU A 1 219 ? -12.655 4.826 38.766 1.00 88.69 219 GLU A O 1
ATOM 1706 N N . VAL A 1 220 ? -11.636 6.734 38.133 1.00 87.81 220 VAL A N 1
ATOM 1707 C CA . VAL A 1 220 ? -10.424 6.091 37.625 1.00 87.81 220 VAL A CA 1
ATOM 1708 C C . VAL A 1 220 ? -9.539 5.787 38.829 1.00 87.81 220 VAL A C 1
ATOM 1710 O O . VAL A 1 220 ? -9.064 6.706 39.496 1.00 87.81 220 VAL A O 1
ATOM 1713 N N . ILE A 1 221 ? -9.345 4.504 39.124 1.00 86.62 221 ILE A N 1
ATOM 1714 C CA . ILE A 1 221 ? -8.522 4.052 40.255 1.00 86.62 221 ILE A CA 1
ATOM 1715 C C . ILE A 1 221 ? -7.074 3.792 39.832 1.00 86.62 221 ILE A C 1
ATOM 1717 O O . ILE A 1 221 ? -6.158 3.936 40.640 1.00 86.62 221 ILE A O 1
ATOM 1721 N N . GLU A 1 222 ? -6.861 3.466 38.558 1.00 82.38 222 GLU A N 1
ATOM 1722 C CA . GLU A 1 222 ? -5.555 3.298 37.922 1.00 82.38 222 GLU A CA 1
ATOM 1723 C C . GLU A 1 222 ? -5.667 3.631 36.422 1.00 82.38 222 GLU A C 1
ATOM 1725 O O . GLU A 1 222 ? -6.780 3.678 35.908 1.00 82.38 222 GLU A O 1
ATOM 1730 N N . THR A 1 223 ? -4.546 3.854 35.716 1.00 71.00 223 THR A N 1
ATOM 1731 C CA . THR A 1 223 ? -4.485 4.328 34.310 1.00 71.00 223 THR A CA 1
ATOM 1732 C C . THR A 1 223 ? -5.520 3.682 33.381 1.00 71.00 223 THR A C 1
ATOM 1734 O O . THR A 1 223 ? -6.156 4.383 32.598 1.00 71.00 223 THR A O 1
ATOM 1737 N N . ASP A 1 224 ? -5.743 2.375 33.543 1.00 72.81 224 ASP A N 1
ATOM 1738 C CA . ASP A 1 224 ? -6.672 1.576 32.745 1.00 72.81 224 ASP A CA 1
ATOM 1739 C C . ASP A 1 224 ? -7.630 0.764 33.625 1.00 72.81 224 ASP A C 1
ATOM 1741 O O . ASP A 1 224 ? -8.044 -0.321 33.251 1.00 72.81 224 ASP A O 1
ATOM 1745 N N . VAL A 1 225 ? -7.958 1.218 34.836 1.00 82.31 225 VAL A N 1
ATOM 1746 C CA . VAL A 1 225 ? -9.006 0.566 35.632 1.00 82.31 225 VAL A CA 1
ATOM 1747 C C . VAL A 1 225 ? -9.892 1.610 36.274 1.00 82.31 225 VAL A C 1
ATOM 1749 O O . VAL A 1 225 ? -9.431 2.524 36.960 1.00 82.31 225 VAL A O 1
ATOM 1752 N N . SER A 1 226 ? -11.192 1.455 36.056 1.00 87.75 226 SER A N 1
ATOM 1753 C CA . SER A 1 226 ? -12.202 2.306 36.667 1.00 87.75 226 SER A CA 1
ATOM 1754 C C . SER A 1 226 ? -13.210 1.486 37.445 1.00 87.75 226 SER A C 1
ATOM 1756 O O . SER A 1 226 ? -13.656 0.437 36.978 1.00 87.75 226 SER A O 1
ATOM 1758 N N . ILE A 1 227 ? -13.588 2.009 38.607 1.00 90.31 227 ILE A N 1
ATOM 1759 C CA . ILE A 1 227 ? -14.728 1.542 39.390 1.00 90.31 227 ILE A CA 1
ATOM 1760 C C . ILE A 1 227 ? -15.900 2.485 39.140 1.00 90.31 227 ILE A C 1
ATOM 1762 O O . ILE A 1 227 ? -15.718 3.698 39.079 1.00 90.31 227 ILE A O 1
ATOM 1766 N N . GLY A 1 228 ? -17.111 1.966 39.012 1.00 89.88 228 GLY A N 1
ATOM 1767 C CA . GLY A 1 228 ? -18.298 2.812 38.974 1.00 89.88 228 GLY A CA 1
ATOM 1768 C C . GLY A 1 228 ? -19.546 2.093 39.437 1.00 89.88 228 GLY A C 1
ATOM 1769 O O . GLY A 1 228 ? -19.515 0.907 39.764 1.00 89.88 228 GLY A O 1
ATOM 1770 N N . ILE A 1 229 ? -20.647 2.836 39.496 1.00 89.50 229 ILE A N 1
ATOM 1771 C CA . ILE A 1 229 ? -21.930 2.333 39.981 1.00 89.50 229 ILE A CA 1
ATOM 1772 C C . ILE A 1 229 ? -22.893 2.169 38.815 1.00 89.50 229 ILE A C 1
ATOM 1774 O O . ILE A 1 229 ? -23.305 3.139 38.183 1.00 89.50 229 ILE A O 1
ATOM 1778 N N . SER A 1 230 ? -23.310 0.930 38.585 1.00 84.81 230 SER A N 1
ATOM 1779 C CA . SER A 1 230 ? -24.364 0.590 37.633 1.00 84.81 230 SER A CA 1
ATOM 1780 C C . SER A 1 230 ? -25.761 0.703 38.242 1.00 84.81 230 SER A C 1
ATOM 1782 O O . SER A 1 230 ? -26.704 1.039 37.527 1.00 84.81 230 SER A O 1
ATOM 1784 N N . ASP A 1 231 ? -25.924 0.412 39.535 1.00 86.12 231 ASP A N 1
ATOM 1785 C CA . ASP A 1 231 ? -27.200 0.583 40.236 1.00 86.12 231 ASP A CA 1
ATOM 1786 C C . ASP A 1 231 ? -27.029 0.651 41.761 1.00 86.12 231 ASP A C 1
ATOM 1788 O O . ASP A 1 231 ? -26.054 0.134 42.309 1.00 86.12 231 ASP A O 1
ATOM 1792 N N . VAL A 1 232 ? -27.999 1.253 42.451 1.00 87.50 232 VAL A N 1
ATOM 1793 C CA . VAL A 1 232 ? -28.059 1.296 43.919 1.00 87.50 232 VAL A CA 1
ATOM 1794 C C . VAL A 1 232 ? -29.401 0.746 44.380 1.00 87.50 232 VAL A C 1
ATOM 1796 O O . VAL A 1 232 ? -30.453 1.356 44.179 1.00 87.50 232 VAL A O 1
ATOM 1799 N N . ILE A 1 233 ? -29.352 -0.410 45.033 1.00 87.25 233 ILE A N 1
ATOM 1800 C CA . ILE A 1 233 ? -30.509 -1.133 45.545 1.00 87.25 233 ILE A CA 1
ATOM 1801 C C . ILE A 1 233 ? -30.659 -0.790 47.024 1.00 87.25 233 ILE A C 1
ATOM 1803 O O . ILE A 1 233 ? -29.843 -1.179 47.857 1.00 87.25 233 ILE A O 1
ATOM 1807 N N . LEU A 1 234 ? -31.715 -0.055 47.360 1.00 85.06 234 LEU A N 1
ATOM 1808 C CA . LEU A 1 234 ? -31.989 0.335 48.738 1.00 85.06 234 LEU A CA 1
ATOM 1809 C C . LEU A 1 234 ? -32.904 -0.678 49.422 1.00 85.06 234 LEU A C 1
ATOM 1811 O O . LEU A 1 234 ? -33.937 -1.059 48.868 1.00 85.06 234 LEU A O 1
ATOM 1815 N N . ASN A 1 235 ? -32.575 -1.032 50.662 1.00 78.44 235 ASN A N 1
ATOM 1816 C CA . ASN A 1 235 ? -33.497 -1.716 51.558 1.00 78.44 235 ASN A CA 1
ATOM 1817 C C . ASN A 1 235 ? -33.924 -0.749 52.666 1.00 78.44 235 ASN A C 1
ATOM 1819 O O . ASN A 1 235 ? -33.141 -0.383 53.538 1.00 78.44 235 ASN A O 1
ATOM 1823 N N . SER A 1 236 ? -35.184 -0.314 52.625 1.00 67.94 236 SER A N 1
ATOM 1824 C CA . SER A 1 236 ? -35.727 0.679 53.558 1.00 67.94 236 SER A CA 1
ATOM 1825 C C . SER A 1 236 ? -35.878 0.170 54.995 1.00 67.94 236 SER A C 1
ATOM 1827 O O . SER A 1 236 ? -36.056 0.981 55.900 1.00 67.94 236 SER A O 1
ATOM 1829 N N . ASN A 1 237 ? -35.829 -1.148 55.208 1.00 69.25 237 ASN A N 1
ATOM 1830 C CA . ASN A 1 237 ? -36.062 -1.772 56.513 1.00 69.25 237 ASN A CA 1
ATOM 1831 C C . ASN A 1 237 ? -34.767 -2.235 57.198 1.00 69.25 237 ASN A C 1
ATOM 1833 O O . ASN A 1 237 ? -34.791 -2.541 58.386 1.00 69.25 237 ASN A O 1
ATOM 1837 N N . ASP A 1 238 ? -33.659 -2.289 56.457 1.00 69.12 238 ASP A N 1
ATOM 1838 C CA . ASP A 1 238 ? -32.345 -2.690 56.949 1.00 69.12 238 ASP A CA 1
ATOM 1839 C C . ASP A 1 238 ? -31.258 -1.960 56.139 1.00 69.12 238 ASP A C 1
ATOM 1841 O O . ASP A 1 238 ? -31.016 -2.326 54.984 1.00 69.12 238 ASP A O 1
ATOM 1845 N N . PRO A 1 239 ? -30.601 -0.931 56.706 1.00 60.22 239 PRO A N 1
ATOM 1846 C CA . PRO A 1 239 ? -29.500 -0.235 56.045 1.00 60.22 239 PRO A CA 1
ATOM 1847 C C . PRO A 1 239 ? -28.368 -1.178 55.610 1.00 60.22 239 PRO A C 1
ATOM 1849 O O . PRO A 1 239 ? -27.834 -0.989 54.520 1.00 60.22 239 PRO A O 1
ATOM 1852 N N . GLN A 1 240 ? -28.075 -2.242 56.374 1.00 65.75 240 GLN A N 1
ATOM 1853 C CA . GLN A 1 240 ? -27.085 -3.260 55.985 1.00 65.75 240 GLN A CA 1
ATOM 1854 C C . GLN A 1 240 ? -27.584 -4.191 54.865 1.00 65.75 240 GLN A C 1
ATOM 1856 O O . GLN A 1 240 ? -26.802 -4.882 54.214 1.00 65.75 240 GLN A O 1
ATOM 1861 N N . GLY A 1 241 ? -28.888 -4.179 54.587 1.00 70.88 241 GLY A N 1
ATOM 1862 C CA . GLY A 1 241 ? -29.501 -4.846 53.444 1.00 70.88 241 GLY A CA 1
ATOM 1863 C C . GLY A 1 241 ? -29.436 -4.044 52.140 1.00 70.88 241 GLY A C 1
ATOM 1864 O O . GLY A 1 241 ? -29.861 -4.565 51.107 1.00 70.88 241 GLY A O 1
ATOM 1865 N N . SER A 1 242 ? -28.949 -2.797 52.166 1.00 86.12 242 SER A N 1
ATOM 1866 C CA . SER A 1 242 ? -28.719 -2.012 50.948 1.00 86.12 242 SER A CA 1
ATOM 1867 C C . SER A 1 242 ? -27.486 -2.526 50.207 1.00 86.12 242 SER A C 1
ATOM 1869 O O . SER A 1 242 ? -26.514 -2.973 50.818 1.00 86.12 242 SER A O 1
ATOM 1871 N N . ALA A 1 243 ? -27.529 -2.477 48.880 1.00 88.69 243 ALA A N 1
ATOM 1872 C CA . ALA A 1 243 ? -26.478 -2.996 48.021 1.00 88.69 243 ALA A CA 1
ATOM 1873 C C . ALA A 1 243 ? -26.217 -2.082 46.826 1.00 88.69 243 ALA A C 1
ATOM 1875 O O . ALA A 1 243 ? -27.092 -1.356 46.357 1.00 88.69 243 ALA A O 1
ATOM 1876 N N . VAL A 1 244 ? -25.001 -2.148 46.308 1.00 90.88 244 VAL A N 1
ATOM 1877 C CA . VAL A 1 244 ? -24.556 -1.414 45.132 1.00 90.88 244 VAL A CA 1
ATOM 1878 C C . VAL A 1 244 ? -24.122 -2.417 44.088 1.00 90.88 244 VAL A C 1
ATOM 1880 O O . VAL A 1 244 ? -23.304 -3.298 44.352 1.00 90.88 244 VAL A O 1
ATOM 1883 N N . LYS A 1 245 ? -24.678 -2.275 42.889 1.00 89.69 245 LYS A N 1
ATOM 1884 C CA . LYS A 1 245 ? -24.197 -2.978 41.711 1.00 89.69 245 LYS A CA 1
ATOM 1885 C C . LYS A 1 245 ? -23.066 -2.141 41.135 1.00 89.69 245 LYS A C 1
ATOM 1887 O O . LYS A 1 245 ? -23.321 -1.104 40.519 1.00 89.69 245 LYS A O 1
ATOM 1892 N N . LEU A 1 246 ? -21.832 -2.555 41.385 1.00 90.75 246 LEU A N 1
ATOM 1893 C CA . LEU A 1 246 ? -20.662 -1.901 40.816 1.00 90.75 246 LEU A CA 1
ATOM 1894 C C . LEU A 1 246 ? -20.296 -2.538 39.480 1.00 90.75 246 LEU A C 1
ATOM 1896 O O . LEU A 1 246 ? -20.648 -3.684 39.186 1.00 90.75 246 LEU A O 1
ATOM 1900 N N . PHE A 1 247 ? -19.506 -1.800 38.721 1.00 88.75 247 PHE A N 1
ATOM 1901 C CA . PHE A 1 247 ? -18.685 -2.367 37.674 1.00 88.75 247 PHE A CA 1
ATOM 1902 C C . PHE A 1 247 ? -17.222 -2.001 37.910 1.00 88.75 247 PHE A C 1
ATOM 1904 O O . PHE A 1 247 ? -16.904 -0.923 38.419 1.00 88.75 247 PHE A O 1
ATOM 1911 N N . LEU A 1 248 ? -16.338 -2.904 37.511 1.00 87.06 248 LEU A N 1
ATOM 1912 C CA . LEU A 1 248 ? -14.900 -2.705 37.487 1.00 87.06 248 LEU A CA 1
ATOM 1913 C C . LEU A 1 248 ? -14.402 -3.097 36.097 1.00 87.06 248 LEU A C 1
ATOM 1915 O O . LEU A 1 248 ? -14.536 -4.254 35.713 1.00 87.06 248 LEU A O 1
ATOM 1919 N N . GLY A 1 249 ? -13.885 -2.147 35.321 1.00 76.19 249 GLY A N 1
ATOM 1920 C CA . GLY A 1 249 ? -13.531 -2.373 33.915 1.00 76.19 249 GLY A CA 1
ATOM 1921 C C . GLY A 1 249 ? -12.133 -1.889 33.564 1.00 76.19 249 GLY A C 1
ATOM 1922 O O . GLY A 1 249 ? -11.660 -0.906 34.133 1.00 76.19 249 GLY A O 1
ATOM 1923 N N . ALA A 1 250 ? -11.508 -2.571 32.598 1.00 71.94 250 ALA A N 1
ATOM 1924 C CA . ALA A 1 250 ? -10.162 -2.269 32.107 1.00 71.94 250 ALA A CA 1
ATOM 1925 C C . ALA A 1 250 ? -10.119 -1.055 31.155 1.00 71.94 250 ALA A C 1
ATOM 1927 O O . ALA A 1 250 ? -9.063 -0.545 30.806 1.00 71.94 250 ALA A O 1
ATOM 1928 N N . SER A 1 251 ? -11.267 -0.618 30.642 1.00 82.38 251 SER A N 1
ATOM 1929 C CA . SER A 1 251 ? -11.421 0.638 29.902 1.00 82.38 251 SER A CA 1
ATOM 1930 C C . SER A 1 251 ? -12.902 0.961 29.784 1.00 82.38 251 SER A C 1
ATOM 1932 O O . SER A 1 251 ? -13.700 0.059 29.530 1.00 82.38 251 SER A O 1
ATOM 1934 N N . VAL A 1 252 ? -13.276 2.227 29.933 1.00 87.94 252 VAL A N 1
ATOM 1935 C CA . VAL A 1 252 ? -14.648 2.709 29.749 1.00 87.94 252 VAL A CA 1
ATOM 1936 C C . VAL A 1 252 ? -14.698 3.631 28.542 1.00 87.94 252 VAL A C 1
ATOM 1938 O O . VAL A 1 252 ? -14.035 4.663 28.527 1.00 87.94 252 VAL A O 1
ATOM 1941 N N . LEU A 1 253 ? -15.482 3.250 27.541 1.00 92.94 253 LEU A N 1
ATOM 1942 C CA . LEU A 1 253 ? -15.747 4.001 26.324 1.00 92.94 253 LEU A CA 1
ATOM 1943 C C . LEU A 1 253 ? -17.106 4.699 26.441 1.00 92.94 253 LEU A C 1
ATOM 1945 O O . LEU A 1 253 ? -18.128 4.046 26.642 1.00 92.94 253 LEU A O 1
ATOM 1949 N N . GLU A 1 254 ? -17.122 6.014 26.279 1.00 95.44 254 GLU A N 1
ATOM 1950 C CA . GLU A 1 254 ? -18.334 6.823 26.194 1.00 95.44 254 GLU A CA 1
ATOM 1951 C C . GLU A 1 254 ? -18.496 7.323 24.759 1.00 95.44 254 GLU A C 1
ATOM 1953 O O . GLU A 1 254 ? -17.630 8.024 24.238 1.00 95.44 254 GLU A O 1
ATOM 1958 N N . LEU A 1 255 ? -19.608 6.949 24.131 1.00 98.06 255 LEU A N 1
ATOM 1959 C CA . LEU A 1 255 ? -20.004 7.352 22.787 1.00 98.06 255 LEU A CA 1
ATOM 1960 C C . LEU A 1 255 ? -21.192 8.305 22.910 1.00 98.06 255 LEU A C 1
ATOM 1962 O O . LEU A 1 255 ? -22.248 7.899 23.403 1.00 98.06 255 LEU A O 1
ATOM 1966 N N . ILE A 1 256 ? -21.016 9.561 22.505 1.00 98.25 256 ILE A N 1
ATOM 1967 C CA . ILE A 1 256 ? -22.026 10.605 22.677 1.00 98.25 256 ILE A CA 1
ATOM 1968 C C . ILE A 1 256 ? -22.354 11.218 21.317 1.00 98.25 256 ILE A C 1
ATOM 1970 O O . ILE A 1 256 ? -21.511 11.843 20.677 1.00 98.25 256 ILE A O 1
ATOM 1974 N N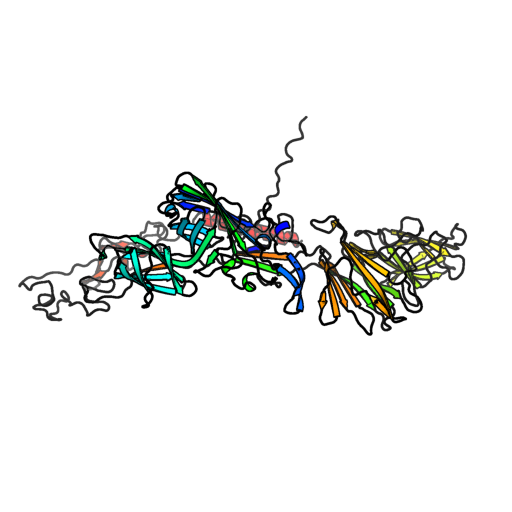 . ASP A 1 257 ? -23.601 11.045 20.896 1.00 98.31 257 ASP A N 1
ATOM 1975 C CA . ASP A 1 257 ? -24.164 11.711 19.727 1.00 98.31 257 ASP A CA 1
ATOM 1976 C C . ASP A 1 257 ? -25.150 12.783 20.202 1.00 98.31 257 ASP A C 1
ATOM 1978 O O . ASP A 1 257 ? -26.025 12.504 21.025 1.00 98.31 257 ASP A O 1
ATOM 1982 N N . GLU A 1 258 ? -24.980 14.019 19.733 1.00 97.62 258 GLU A N 1
ATOM 1983 C CA . GLU A 1 258 ? -25.821 15.153 20.132 1.00 97.62 258 GLU A CA 1
ATOM 1984 C C . GLU A 1 258 ? -27.223 15.094 19.511 1.00 97.62 258 GLU A C 1
ATOM 1986 O O . GLU A 1 258 ? -28.141 15.734 20.032 1.00 97.62 258 GLU A O 1
ATOM 1991 N N . ASN A 1 259 ? -27.408 14.330 18.428 1.00 97.31 259 ASN A N 1
ATOM 1992 C CA . ASN A 1 259 ? -28.687 14.178 17.754 1.00 97.31 259 ASN A CA 1
ATOM 1993 C C . ASN A 1 259 ? -28.779 12.874 16.939 1.00 97.31 259 ASN A C 1
ATOM 1995 O O . ASN A 1 259 ? -28.469 12.838 15.752 1.00 97.31 259 ASN A O 1
ATOM 1999 N N . TYR A 1 260 ? -29.335 11.819 17.541 1.00 95.81 260 TYR A N 1
ATOM 2000 C CA . TYR A 1 260 ? -29.454 10.508 16.884 1.00 95.81 260 TYR A CA 1
ATOM 2001 C C . TYR A 1 260 ? -30.392 10.460 15.660 1.00 95.81 260 TYR A C 1
ATOM 2003 O O . TYR A 1 260 ? -30.444 9.432 14.974 1.00 95.81 260 TYR A O 1
ATOM 2011 N N . GLU A 1 261 ? -31.202 11.504 15.439 1.00 95.31 261 GLU A N 1
ATOM 2012 C CA . GLU A 1 261 ? -32.151 11.590 14.321 1.00 95.31 261 GLU A CA 1
ATOM 2013 C C . GLU A 1 261 ? -31.529 12.198 13.062 1.00 95.31 261 GLU A C 1
ATOM 2015 O O . GLU A 1 261 ? -32.101 12.068 11.975 1.00 95.31 261 GLU A O 1
ATOM 2020 N N . ASP A 1 262 ? -30.384 12.872 13.191 1.00 94.25 262 ASP A N 1
ATOM 2021 C CA . ASP A 1 262 ? -29.696 13.444 12.047 1.00 94.25 262 ASP A CA 1
ATOM 2022 C C . ASP A 1 262 ? -28.655 12.495 11.443 1.00 94.25 262 ASP A C 1
ATOM 2024 O O . ASP A 1 262 ? -28.353 11.405 11.933 1.00 94.25 262 ASP A O 1
ATOM 2028 N N . ASP A 1 263 ? -28.161 12.896 10.274 1.00 91.06 263 ASP A N 1
ATOM 2029 C CA . ASP A 1 263 ? -27.165 12.137 9.530 1.00 91.06 263 ASP A CA 1
ATOM 2030 C C . ASP A 1 263 ? -25.737 12.662 9.787 1.00 91.06 263 ASP A C 1
ATOM 2032 O O . ASP A 1 263 ? -24.831 12.387 8.997 1.00 91.06 263 ASP A O 1
ATOM 2036 N N . ALA A 1 264 ? -25.510 13.414 10.869 1.00 94.12 264 ALA A N 1
ATOM 2037 C CA . ALA A 1 264 ? -24.242 14.073 11.159 1.00 94.12 264 ALA A CA 1
ATOM 2038 C C . ALA A 1 264 ? -23.354 13.260 12.113 1.00 94.12 264 ALA A C 1
ATOM 2040 O O . ALA A 1 264 ? -23.787 12.356 12.817 1.00 94.12 264 ALA A O 1
ATOM 2041 N N . PHE A 1 265 ? -22.059 13.574 12.103 1.00 96.06 265 PHE A N 1
ATOM 2042 C CA . PHE A 1 265 ? -21.110 13.066 13.089 1.00 96.06 265 PHE A CA 1
ATOM 2043 C C . PHE A 1 265 ? -20.853 14.128 14.157 1.00 96.06 265 PHE A C 1
ATOM 2045 O O . PHE A 1 265 ? -20.668 15.305 13.838 1.00 96.06 265 PHE A O 1
ATOM 2052 N N . THR A 1 266 ? -20.713 13.689 15.404 1.00 96.69 266 THR A N 1
ATOM 2053 C CA . THR A 1 266 ? -20.302 14.516 16.545 1.00 96.69 266 THR A CA 1
ATOM 2054 C C . THR A 1 266 ? -18.887 14.132 17.006 1.00 96.69 266 THR A C 1
ATOM 2056 O O . THR A 1 266 ? -18.432 13.014 16.783 1.00 96.69 266 THR A O 1
ATOM 2059 N N . ARG A 1 267 ? -18.155 15.051 17.652 1.00 95.62 267 ARG A N 1
ATOM 2060 C CA . ARG A 1 267 ? -16.847 14.807 18.290 1.00 95.62 267 ARG A CA 1
ATOM 2061 C C . ARG A 1 267 ? -16.948 14.714 19.806 1.00 95.62 267 ARG A C 1
ATOM 2063 O O . ARG A 1 267 ? -16.407 15.560 20.531 1.00 95.62 267 ARG A O 1
ATOM 2070 N N . ASP A 1 268 ? -17.667 13.715 20.289 1.00 96.31 268 ASP A N 1
ATOM 2071 C CA . ASP A 1 268 ? -17.775 13.460 21.722 1.00 96.31 268 ASP A CA 1
ATOM 2072 C C . ASP A 1 268 ? -17.617 11.964 22.010 1.00 96.31 268 ASP A C 1
ATOM 2074 O O . ASP A 1 268 ? -18.563 11.207 22.220 1.00 96.31 268 ASP A O 1
ATOM 2078 N N . VAL A 1 269 ? -16.357 11.531 21.935 1.00 97.62 269 VAL A N 1
ATOM 2079 C CA . VAL A 1 269 ? -15.925 10.190 22.321 1.00 97.62 269 VAL A CA 1
ATOM 2080 C C . VAL A 1 269 ? -14.914 10.321 23.444 1.00 97.62 269 VAL A C 1
ATOM 2082 O O . VAL A 1 269 ? -13.911 11.024 23.296 1.00 97.62 269 VAL A O 1
ATOM 2085 N N . ASN A 1 270 ? -15.156 9.624 24.550 1.00 93.94 270 ASN A N 1
ATOM 2086 C CA . ASN A 1 270 ? -14.260 9.626 25.700 1.00 93.94 270 ASN A CA 1
ATOM 2087 C C . ASN A 1 270 ? -13.825 8.197 26.029 1.00 93.94 270 ASN A C 1
ATOM 2089 O O . ASN A 1 270 ? -14.631 7.270 25.991 1.00 93.94 270 ASN A O 1
ATOM 2093 N N . LEU A 1 271 ? -12.554 8.019 26.379 1.00 90.12 271 LEU A N 1
ATOM 2094 C CA . LEU A 1 271 ? -12.025 6.776 26.926 1.00 90.12 271 LEU A CA 1
ATOM 2095 C C . LEU A 1 271 ? -11.467 7.053 28.322 1.00 90.12 271 LEU A C 1
ATOM 2097 O O . LEU A 1 271 ? -10.606 7.913 28.481 1.00 90.12 271 LEU A O 1
ATOM 2101 N N . ASN A 1 272 ? -11.962 6.354 29.342 1.00 85.19 272 ASN A N 1
ATOM 2102 C CA . ASN A 1 272 ? -11.605 6.572 30.750 1.00 85.19 272 ASN A CA 1
ATOM 2103 C C . ASN A 1 272 ? -11.766 8.048 31.177 1.00 85.19 272 ASN A C 1
ATOM 2105 O O . ASN A 1 272 ? -10.912 8.599 31.868 1.00 85.19 272 ASN A O 1
ATOM 2109 N N . LYS A 1 273 ? -12.856 8.700 30.735 1.00 84.94 273 LYS A N 1
ATOM 2110 C CA . LYS A 1 273 ? -13.134 10.149 30.875 1.00 84.94 273 LYS A CA 1
ATOM 2111 C C . LYS A 1 273 ? -12.155 11.095 30.166 1.00 84.94 273 LYS A C 1
ATOM 2113 O O . LYS A 1 273 ? -12.255 12.309 30.332 1.00 84.94 273 LYS A O 1
ATOM 2118 N N . VAL A 1 274 ? -11.214 10.573 29.384 1.00 88.62 274 VAL A N 1
ATOM 2119 C CA . VAL A 1 274 ? -10.319 11.379 28.552 1.00 88.62 274 VAL A CA 1
ATOM 2120 C C . VAL A 1 274 ? -10.917 11.487 27.159 1.00 88.62 274 VAL A C 1
ATOM 2122 O O . VAL A 1 274 ? -11.183 10.475 26.511 1.00 88.62 274 VAL A O 1
ATOM 2125 N N . LYS A 1 275 ? -11.111 12.716 26.687 1.00 94.00 275 LYS A N 1
ATOM 2126 C CA . LYS A 1 275 ? -11.626 12.971 25.345 1.00 94.00 275 LYS A CA 1
ATOM 2127 C C . LYS A 1 275 ? -10.637 12.518 24.269 1.00 94.00 275 LYS A C 1
ATOM 2129 O O . LYS A 1 275 ? -9.431 12.750 24.373 1.00 94.00 275 LYS A O 1
ATOM 2134 N N . LEU A 1 276 ? -11.158 11.873 23.229 1.00 95.44 276 LEU A N 1
ATOM 2135 C CA . LEU A 1 276 ? -10.425 11.550 22.009 1.00 95.44 276 LEU A CA 1
ATOM 2136 C C . LEU A 1 276 ? -10.674 12.666 20.985 1.00 95.44 276 LEU A C 1
ATOM 2138 O O . LEU A 1 276 ? -11.675 12.656 20.272 1.00 95.44 276 LEU A O 1
ATOM 2142 N N . ASP A 1 277 ? -9.778 13.652 20.916 1.00 91.75 277 ASP A N 1
ATOM 2143 C CA . ASP A 1 277 ? -10.019 14.909 20.181 1.00 91.75 277 ASP A CA 1
ATOM 2144 C C . ASP A 1 277 ? -10.229 14.735 18.664 1.00 91.75 277 ASP A C 1
ATOM 2146 O O . ASP A 1 277 ? -10.907 15.541 18.020 1.00 91.75 277 ASP A O 1
ATOM 2150 N N . ASN A 1 278 ? -9.661 13.669 18.096 1.00 95.50 278 ASN A N 1
ATOM 2151 C CA . ASN A 1 278 ? -9.711 13.365 16.662 1.00 95.50 278 ASN A CA 1
ATOM 2152 C C . ASN A 1 278 ? -10.731 12.272 16.310 1.00 95.50 278 ASN A C 1
ATOM 2154 O O . ASN A 1 278 ? -10.753 11.774 15.184 1.00 95.50 278 ASN A O 1
ATOM 2158 N N . ALA A 1 279 ? -11.553 11.876 17.281 1.00 97.50 279 ALA A N 1
ATOM 2159 C CA . ALA A 1 279 ? -12.576 10.865 17.109 1.00 97.50 279 ALA A CA 1
ATOM 2160 C C . ALA A 1 279 ? -13.934 11.493 16.787 1.00 97.50 279 ALA A C 1
ATOM 2162 O O . ALA A 1 279 ? -14.356 12.478 17.397 1.00 97.50 279 ALA A O 1
ATOM 2163 N N . PHE A 1 280 ? -14.641 10.861 15.861 1.00 97.44 280 PHE A N 1
ATOM 2164 C CA . PHE A 1 280 ? -16.000 11.199 15.480 1.00 97.44 280 PHE A CA 1
ATOM 2165 C C . PHE A 1 280 ? -16.905 10.002 15.715 1.00 97.44 280 PHE A C 1
ATOM 2167 O O . PHE A 1 280 ? -16.508 8.860 15.488 1.00 97.44 280 PHE A O 1
ATOM 2174 N N . ILE A 1 281 ? -18.134 10.274 16.127 1.00 98.06 281 ILE A N 1
ATOM 2175 C CA . ILE A 1 281 ? -19.156 9.275 16.396 1.00 98.06 281 ILE A CA 1
ATOM 2176 C C . ILE A 1 281 ? -20.474 9.703 15.769 1.00 98.06 281 ILE A C 1
ATOM 2178 O O . ILE A 1 281 ? -20.805 10.887 15.743 1.00 98.06 281 ILE A O 1
ATOM 2182 N N . LYS A 1 282 ? -21.203 8.723 15.253 1.00 97.31 282 LYS A N 1
ATOM 2183 C CA . LYS A 1 282 ? -22.569 8.864 14.774 1.00 97.31 282 LYS A CA 1
ATOM 2184 C C . LYS A 1 282 ? -23.382 7.659 15.218 1.00 97.31 282 LYS A C 1
ATOM 2186 O O . LYS A 1 282 ? -22.982 6.518 14.972 1.00 97.31 282 LYS A O 1
ATOM 2191 N N . ILE A 1 283 ? -24.512 7.901 15.863 1.00 98.44 283 ILE A N 1
ATOM 2192 C CA . ILE A 1 283 ? -25.445 6.896 16.361 1.00 98.44 283 ILE A CA 1
ATOM 2193 C C . ILE A 1 283 ? -26.784 7.142 15.678 1.00 98.44 283 ILE A C 1
ATOM 2195 O O . ILE A 1 283 ? -27.535 8.029 16.055 1.00 98.44 283 ILE A O 1
ATOM 2199 N N . SER A 1 284 ? -27.113 6.314 14.689 1.00 97.06 284 SER A N 1
ATOM 2200 C CA . SER A 1 284 ? -28.398 6.416 13.997 1.00 97.06 284 SER A CA 1
ATOM 2201 C C . SER A 1 284 ? -29.456 5.626 14.757 1.00 97.06 284 SER A C 1
ATOM 2203 O O . SER A 1 284 ? -29.373 4.393 14.837 1.00 97.06 284 SER A O 1
ATOM 2205 N N . ALA A 1 285 ? -30.466 6.310 15.290 1.00 97.62 285 ALA A N 1
ATOM 2206 C CA . ALA A 1 285 ? -31.550 5.683 16.038 1.00 97.62 285 ALA A CA 1
ATOM 2207 C C . ALA A 1 285 ? -32.927 6.243 15.657 1.00 97.62 285 ALA A C 1
ATOM 2209 O O . ALA A 1 285 ? -33.058 7.195 14.900 1.00 97.62 285 ALA A O 1
ATOM 2210 N N . SER A 1 286 ? -33.980 5.604 16.160 1.00 96.56 286 SER A N 1
ATOM 2211 C CA . SER A 1 286 ? -35.359 6.082 16.035 1.00 96.56 286 SER A CA 1
ATOM 2212 C C . SER A 1 286 ? -36.101 5.829 17.339 1.00 96.56 286 SER A C 1
ATOM 2214 O O . SER A 1 286 ? -35.938 4.765 17.942 1.00 96.56 286 SER A O 1
ATOM 2216 N N . LEU A 1 287 ? -36.906 6.792 17.778 1.00 95.94 287 LEU A N 1
ATOM 2217 C CA . LEU A 1 287 ? -37.736 6.666 18.971 1.00 95.94 287 LEU A CA 1
ATOM 2218 C C . LEU A 1 287 ? -39.186 6.390 18.558 1.00 95.94 287 LEU A C 1
ATOM 2220 O O . LEU A 1 287 ? -39.805 7.185 17.854 1.00 95.94 287 LEU A O 1
ATOM 2224 N N . VAL A 1 288 ? -39.734 5.248 18.978 1.00 93.44 288 VAL A N 1
ATOM 2225 C CA . VAL A 1 288 ? -41.131 4.869 18.706 1.00 93.44 288 VAL A CA 1
ATOM 2226 C C . VAL A 1 288 ? -41.849 4.637 20.029 1.00 93.44 288 VAL A C 1
ATOM 2228 O O . VAL A 1 288 ? -41.619 3.635 20.709 1.00 93.44 288 VAL A O 1
ATOM 2231 N N . GLY A 1 289 ? -42.726 5.573 20.400 1.00 92.94 289 GLY A N 1
ATOM 2232 C CA . GLY A 1 289 ? -43.273 5.624 21.756 1.00 92.94 289 GLY A CA 1
ATOM 2233 C C . GLY A 1 289 ? -42.140 5.826 22.761 1.00 92.94 289 GLY A C 1
ATOM 2234 O O . GLY A 1 289 ? -41.338 6.740 22.602 1.00 92.94 289 GLY A O 1
ATOM 2235 N N . ASP A 1 290 ? -42.033 4.923 23.732 1.00 94.44 290 ASP A N 1
ATOM 2236 C CA . ASP A 1 290 ? -40.976 4.962 24.749 1.00 94.44 290 ASP A CA 1
ATOM 2237 C C . ASP A 1 290 ? -39.786 4.054 24.399 1.00 94.44 290 ASP A C 1
ATOM 2239 O O . ASP A 1 290 ? -38.978 3.754 25.267 1.00 94.44 290 ASP A O 1
ATOM 2243 N N . VAL A 1 291 ? -39.685 3.515 23.180 1.00 96.81 291 VAL A N 1
ATOM 2244 C CA . VAL A 1 291 ? -38.616 2.567 22.820 1.00 96.81 291 VAL A CA 1
ATOM 2245 C C . VAL A 1 291 ? -37.662 3.212 21.828 1.00 96.81 291 VAL A C 1
ATOM 2247 O O . VAL A 1 291 ? -38.032 3.467 20.680 1.00 96.81 291 VAL A O 1
ATOM 2250 N N . LEU A 1 292 ? -36.420 3.438 22.263 1.00 97.75 292 LEU A N 1
ATOM 2251 C CA . LEU A 1 292 ? -35.332 3.850 21.383 1.00 97.75 292 LEU A CA 1
ATOM 2252 C C . LEU A 1 292 ? -34.780 2.612 20.672 1.00 97.75 292 LEU A C 1
ATOM 2254 O O . LEU A 1 292 ? -34.423 1.624 21.316 1.00 97.75 292 LEU A O 1
ATOM 2258 N N . LYS A 1 293 ? -34.703 2.669 19.343 1.00 97.88 293 LYS A N 1
ATOM 2259 C CA . LYS A 1 293 ? -34.128 1.635 18.479 1.00 97.88 293 LYS A CA 1
ATOM 2260 C C . LYS A 1 293 ? -32.881 2.185 17.786 1.00 97.88 293 LYS A C 1
ATOM 2262 O O . LYS A 1 293 ? -33.004 2.936 16.819 1.00 97.88 293 LYS A O 1
ATOM 2267 N N . ILE A 1 294 ? -31.699 1.774 18.240 1.00 98.44 294 ILE A N 1
ATOM 2268 C CA . ILE A 1 294 ? -30.414 2.119 17.614 1.00 98.44 294 ILE A CA 1
ATOM 2269 C C . ILE A 1 294 ? -30.158 1.157 16.455 1.00 98.44 294 ILE A C 1
ATOM 2271 O O . ILE A 1 294 ? -30.138 -0.058 16.643 1.00 98.44 294 ILE A O 1
ATOM 2275 N N . SER A 1 295 ? -29.981 1.693 15.252 1.00 97.69 295 SER A N 1
ATOM 2276 C CA . SER A 1 295 ? -29.772 0.897 14.037 1.00 97.69 295 SER A CA 1
ATOM 2277 C C . SER A 1 295 ? -28.292 0.732 13.718 1.00 97.69 295 SER A C 1
ATOM 2279 O O . SER A 1 295 ? -27.865 -0.380 13.429 1.00 97.69 295 SER A O 1
ATOM 2281 N N . ASN A 1 296 ? -27.504 1.808 13.812 1.00 96.31 296 ASN A N 1
ATOM 2282 C CA . ASN A 1 296 ? -26.080 1.789 13.479 1.00 96.31 296 ASN A CA 1
ATOM 2283 C C . ASN A 1 296 ? -25.273 2.644 14.456 1.00 96.31 296 ASN A C 1
ATOM 2285 O O . ASN A 1 296 ? -25.761 3.666 14.940 1.00 96.31 296 ASN A O 1
ATOM 2289 N N . ILE A 1 297 ? -24.018 2.258 14.670 1.00 97.81 297 ILE A N 1
ATOM 2290 C CA . ILE A 1 297 ? -23.003 3.102 15.302 1.00 97.81 297 ILE A CA 1
ATOM 2291 C C . ILE A 1 297 ? -21.814 3.172 14.342 1.00 97.81 297 ILE A C 1
ATOM 2293 O O . ILE A 1 297 ? -21.320 2.136 13.889 1.00 97.81 297 ILE A O 1
ATOM 2297 N N . LYS A 1 298 ? -21.379 4.389 14.015 1.00 97.00 298 LYS A N 1
ATOM 2298 C CA . LYS A 1 298 ? -20.234 4.664 13.143 1.00 97.00 298 LYS A CA 1
ATOM 2299 C C . LYS A 1 298 ? -19.207 5.511 13.877 1.00 97.00 298 LYS A C 1
ATOM 2301 O O . LYS A 1 298 ? -19.539 6.580 14.378 1.00 97.00 298 LYS A O 1
ATOM 2306 N N . TYR A 1 299 ? -17.963 5.059 13.893 1.00 97.62 299 TYR A N 1
ATOM 2307 C CA . TYR A 1 299 ? -16.825 5.750 14.483 1.00 97.62 299 TYR A CA 1
ATOM 2308 C C . TYR A 1 299 ? -15.780 6.048 13.417 1.00 97.62 299 TYR A C 1
ATOM 2310 O O . TYR A 1 299 ? -15.466 5.177 12.610 1.00 97.62 299 TYR A O 1
ATOM 2318 N N . ARG A 1 300 ? -15.199 7.243 13.444 1.00 97.38 300 ARG A N 1
ATOM 2319 C CA . ARG A 1 300 ? -14.135 7.666 12.529 1.00 97.38 300 ARG A CA 1
ATOM 2320 C C . ARG A 1 300 ? -12.993 8.301 13.303 1.00 97.38 300 ARG A C 1
ATOM 2322 O O . ARG A 1 300 ? -13.231 8.994 14.290 1.00 97.38 300 ARG A O 1
ATOM 2329 N N . LEU A 1 301 ? -11.770 8.107 12.823 1.00 97.44 301 LEU A N 1
ATOM 2330 C CA . LEU A 1 301 ? -10.568 8.678 13.425 1.00 97.44 301 LEU A CA 1
ATOM 2331 C C . LEU A 1 301 ? -9.775 9.472 12.390 1.00 97.44 301 LEU A C 1
ATOM 2333 O O . LEU A 1 301 ? -9.474 8.959 11.312 1.00 97.44 301 LEU A O 1
ATOM 2337 N N . THR A 1 302 ? -9.404 10.701 12.742 1.00 97.31 302 THR A N 1
ATOM 2338 C CA . THR A 1 302 ? -8.456 11.524 11.979 1.00 97.31 302 THR A CA 1
ATOM 2339 C C . THR A 1 302 ? -7.117 11.622 12.708 1.00 97.31 302 THR A C 1
ATOM 2341 O O . THR A 1 302 ? -6.979 11.216 13.866 1.00 97.31 302 THR A O 1
ATOM 2344 N N . VAL A 1 303 ? -6.107 12.178 12.038 1.00 96.38 303 VAL A N 1
ATOM 2345 C CA . VAL A 1 303 ? -4.801 12.466 12.642 1.00 96.38 303 VAL A CA 1
ATOM 2346 C C . VAL A 1 303 ? -4.422 13.932 12.405 1.00 96.38 303 VAL A C 1
ATOM 2348 O O . VAL A 1 303 ? -4.629 14.452 11.311 1.00 96.38 303 VAL A O 1
ATOM 2351 N N . PRO A 1 304 ? -3.855 14.637 13.400 1.00 94.44 304 PRO A N 1
ATOM 2352 C CA . PRO A 1 304 ? -3.583 16.073 13.283 1.00 94.44 304 PRO A CA 1
ATOM 2353 C C . PRO A 1 304 ? -2.334 16.394 12.445 1.00 94.44 304 PRO A C 1
ATOM 2355 O O . PRO A 1 304 ? -2.112 17.546 12.081 1.00 94.44 304 PRO A O 1
ATOM 2358 N N . ARG A 1 305 ? -1.501 15.390 12.149 1.00 94.19 305 ARG A N 1
ATOM 2359 C CA . ARG A 1 305 ? -0.287 15.490 11.328 1.00 94.19 305 ARG A CA 1
ATOM 2360 C C . ARG A 1 305 ? -0.188 14.269 10.421 1.00 94.19 305 ARG A C 1
ATOM 2362 O O . ARG A 1 305 ? -0.653 13.202 10.817 1.00 94.19 305 ARG A O 1
ATOM 2369 N N . THR A 1 306 ? 0.435 14.427 9.256 1.00 96.50 306 THR A N 1
ATOM 2370 C CA . THR A 1 306 ? 0.658 13.308 8.342 1.00 96.50 306 THR A CA 1
ATOM 2371 C C . THR A 1 306 ? 1.552 12.282 9.023 1.00 96.50 306 THR A C 1
ATOM 2373 O O . THR A 1 306 ? 2.561 12.641 9.640 1.00 96.50 306 THR A O 1
ATOM 2376 N N . LEU A 1 307 ? 1.160 11.014 8.955 1.00 96.88 307 LEU A N 1
ATOM 2377 C CA . LEU A 1 307 ? 1.945 9.902 9.477 1.00 96.88 307 LEU A CA 1
ATOM 2378 C C . LEU A 1 307 ? 2.611 9.178 8.310 1.00 96.88 307 LEU A C 1
ATOM 2380 O O . LEU A 1 307 ? 1.945 8.848 7.332 1.00 96.88 307 LEU A O 1
ATOM 2384 N N . TYR A 1 308 ? 3.911 8.930 8.444 1.00 97.50 308 TYR A N 1
ATOM 2385 C CA . TYR A 1 308 ? 4.738 8.230 7.465 1.00 97.50 308 TYR A CA 1
ATOM 2386 C C . TYR A 1 308 ? 5.115 6.870 8.045 1.00 97.50 308 TYR A C 1
ATOM 2388 O O . TYR A 1 308 ? 6.066 6.761 8.819 1.00 97.50 308 TYR A O 1
ATOM 2396 N N . ILE A 1 309 ? 4.333 5.838 7.736 1.00 97.81 309 ILE A N 1
ATOM 2397 C CA . ILE A 1 309 ? 4.541 4.510 8.311 1.00 97.81 309 ILE A CA 1
ATOM 2398 C C . ILE A 1 309 ? 5.576 3.762 7.474 1.00 97.81 309 ILE A C 1
ATOM 2400 O O . ILE A 1 309 ? 5.375 3.533 6.280 1.00 97.81 309 ILE A O 1
ATOM 2404 N N . LYS A 1 310 ? 6.688 3.385 8.108 1.00 96.94 310 LYS A N 1
ATOM 2405 C CA . LYS A 1 310 ? 7.790 2.655 7.469 1.00 96.94 310 LYS A CA 1
ATOM 2406 C C . LYS A 1 310 ? 7.448 1.194 7.210 1.00 96.94 310 LYS A C 1
ATOM 2408 O O . LYS A 1 310 ? 6.653 0.591 7.931 1.00 96.94 310 LYS A O 1
ATOM 2413 N N . ALA A 1 311 ? 8.127 0.604 6.229 1.00 96.25 311 ALA A N 1
ATOM 2414 C CA . ALA A 1 311 ? 8.067 -0.832 5.998 1.00 96.25 311 ALA A CA 1
ATOM 2415 C C . ALA A 1 311 ? 8.451 -1.611 7.273 1.00 96.25 311 ALA A C 1
ATOM 2417 O O . ALA A 1 311 ? 9.465 -1.343 7.917 1.00 96.25 311 ALA A O 1
ATOM 2418 N N . GLY A 1 312 ? 7.618 -2.582 7.637 1.00 94.31 312 GLY A N 1
ATOM 2419 C CA . GLY A 1 312 ? 7.699 -3.363 8.869 1.00 94.31 312 GLY A CA 1
ATOM 2420 C C . GLY A 1 312 ? 6.957 -2.764 10.069 1.00 94.31 312 GLY A C 1
ATOM 2421 O O . GLY A 1 312 ? 6.807 -3.464 11.070 1.00 94.31 312 GLY A O 1
ATOM 2422 N N . GLU A 1 313 ? 6.464 -1.525 9.995 1.00 95.88 313 GLU A N 1
ATOM 2423 C CA . GLU A 1 313 ? 5.842 -0.826 11.125 1.00 95.88 313 GLU A CA 1
ATOM 2424 C C . GLU A 1 313 ? 4.337 -0.588 10.936 1.00 95.88 313 GLU A C 1
ATOM 2426 O O . GLU A 1 313 ? 3.817 -0.600 9.819 1.00 95.88 313 GLU A O 1
ATOM 2431 N N . GLY A 1 314 ? 3.630 -0.398 12.053 1.00 95.75 314 GLY A N 1
ATOM 2432 C CA . GLY A 1 314 ? 2.183 -0.195 12.086 1.00 95.75 314 GLY A CA 1
ATOM 2433 C C . GLY A 1 314 ? 1.763 1.186 12.577 1.00 95.75 314 GLY A C 1
ATOM 2434 O O . GLY A 1 314 ? 2.474 1.840 13.349 1.00 95.75 314 GLY A O 1
ATOM 2435 N N . VAL A 1 315 ? 0.597 1.628 12.112 1.00 96.69 315 VAL A N 1
ATOM 2436 C CA . VAL A 1 315 ? -0.022 2.929 12.405 1.00 96.69 315 VAL A CA 1
ATOM 2437 C C . VAL A 1 315 ? -0.120 3.199 13.900 1.00 96.69 315 VAL A C 1
ATOM 2439 O O . VAL A 1 315 ? 0.157 4.318 14.340 1.00 96.69 315 VAL A O 1
ATOM 2442 N N . LYS A 1 316 ? -0.455 2.185 14.703 1.00 94.62 316 LYS A N 1
ATOM 2443 C CA . LYS A 1 316 ? -0.651 2.304 16.153 1.00 94.62 316 LYS A CA 1
ATOM 2444 C C . LYS A 1 316 ? 0.545 2.939 16.865 1.00 94.62 316 LYS A C 1
ATOM 2446 O O . LYS A 1 316 ? 0.349 3.715 17.796 1.00 94.62 316 LYS A O 1
ATOM 2451 N N . ARG A 1 317 ? 1.774 2.673 16.401 1.00 94.81 317 ARG A N 1
ATOM 2452 C CA . ARG A 1 317 ? 3.018 3.250 16.951 1.00 94.81 317 ARG A CA 1
ATOM 2453 C C . ARG A 1 317 ? 3.146 4.762 16.720 1.00 94.81 317 ARG A C 1
ATOM 2455 O O . ARG A 1 317 ? 3.851 5.431 17.471 1.00 94.81 317 ARG A O 1
ATOM 2462 N N . TYR A 1 318 ? 2.498 5.292 15.687 1.00 94.88 318 TYR A N 1
ATOM 2463 C CA . TYR A 1 318 ? 2.627 6.685 15.251 1.00 94.88 318 TYR A CA 1
ATOM 2464 C C . TYR A 1 318 ? 1.517 7.596 15.798 1.00 94.88 318 TYR A C 1
ATOM 2466 O O . TYR A 1 318 ? 1.642 8.826 15.737 1.00 94.88 318 TYR A O 1
ATOM 2474 N N . LEU A 1 319 ? 0.450 7.009 16.349 1.00 94.75 319 LEU A N 1
ATOM 2475 C CA . LEU A 1 319 ? -0.660 7.726 16.973 1.00 94.75 319 LEU A CA 1
ATOM 2476 C C . LEU A 1 319 ? -0.251 8.322 18.327 1.00 94.75 319 LEU A C 1
ATOM 2478 O O . LEU A 1 319 ? 0.376 7.662 19.151 1.00 94.75 319 LEU A O 1
ATOM 2482 N N . SER A 1 320 ? -0.679 9.559 18.599 1.00 91.69 320 SER A N 1
ATOM 2483 C CA . SER A 1 320 ? -0.529 10.180 19.926 1.00 91.69 320 SER A CA 1
ATOM 2484 C C . SER A 1 320 ? -1.409 9.516 20.990 1.00 91.69 320 SER A C 1
ATOM 2486 O O . SER A 1 320 ? -1.050 9.498 22.164 1.00 91.69 320 SER A O 1
ATOM 2488 N N . GLN A 1 321 ? -2.555 8.969 20.574 1.00 91.19 321 GLN A N 1
ATOM 2489 C CA . GLN A 1 321 ? -3.493 8.209 21.401 1.00 91.19 321 GLN A CA 1
ATOM 2490 C C . GLN A 1 321 ? -3.786 6.855 20.721 1.00 91.19 321 GLN A C 1
ATOM 2492 O O . GLN A 1 321 ? -4.824 6.719 20.072 1.00 91.19 321 GLN A O 1
ATOM 2497 N N . PRO A 1 322 ? -2.896 5.847 20.825 1.00 91.56 322 PRO A N 1
ATOM 2498 C CA . PRO A 1 322 ? -3.069 4.536 20.181 1.00 91.56 322 PRO A CA 1
ATOM 2499 C C . PRO A 1 322 ? -4.387 3.825 20.524 1.00 91.56 322 PRO A C 1
ATOM 2501 O O . PRO A 1 322 ? -4.925 3.063 19.724 1.00 91.56 322 PRO A O 1
ATOM 2504 N N . GLN A 1 323 ? -4.934 4.103 21.708 1.00 87.44 323 GLN A N 1
ATOM 2505 C CA . GLN A 1 323 ? -6.227 3.617 22.184 1.00 87.44 323 GLN A CA 1
ATOM 2506 C C . GLN A 1 323 ? -7.429 4.113 21.360 1.00 87.44 323 GLN A C 1
ATOM 2508 O O . GLN A 1 323 ? -8.512 3.540 21.452 1.00 87.44 323 GLN A O 1
ATOM 2513 N N . ALA A 1 324 ? -7.254 5.150 20.532 1.00 92.94 324 ALA A N 1
ATOM 2514 C CA . ALA A 1 324 ? -8.298 5.644 19.637 1.00 92.94 324 ALA A CA 1
ATOM 2515 C C . ALA A 1 324 ? -8.661 4.643 18.522 1.00 92.94 324 ALA A C 1
ATOM 2517 O O . ALA A 1 324 ? -9.696 4.782 17.885 1.00 92.94 324 ALA A O 1
ATOM 2518 N N . LEU A 1 325 ? -7.878 3.578 18.320 1.00 93.12 325 LEU A N 1
ATOM 2519 C CA . LEU A 1 325 ? -8.269 2.462 17.450 1.00 93.12 325 LEU A CA 1
ATOM 2520 C C . LEU A 1 325 ? -9.417 1.605 18.025 1.00 93.12 325 LEU A C 1
ATOM 2522 O O . LEU A 1 325 ? -9.887 0.695 17.345 1.00 93.12 325 LEU A O 1
ATOM 2526 N N . LEU A 1 326 ? -9.878 1.892 19.251 1.00 90.00 326 LEU A N 1
ATOM 2527 C CA . LEU A 1 326 ? -10.968 1.237 19.996 1.00 90.00 326 LEU A CA 1
ATOM 2528 C C . LEU A 1 326 ? -10.760 -0.236 20.372 1.00 90.00 326 LEU A C 1
ATOM 2530 O O . LEU A 1 326 ? -11.457 -0.722 21.253 1.00 90.00 326 LEU A O 1
ATOM 2534 N N . ALA A 1 327 ? -9.823 -0.937 19.744 1.00 89.19 327 ALA A N 1
ATOM 2535 C CA . ALA A 1 327 ? -9.481 -2.324 20.037 1.00 89.19 327 ALA A CA 1
ATOM 2536 C C . ALA A 1 327 ? -7.998 -2.586 19.728 1.00 89.19 327 ALA A C 1
ATOM 2538 O O . ALA A 1 327 ? -7.294 -1.735 19.172 1.00 89.19 327 ALA A O 1
ATOM 2539 N N . ASP A 1 328 ? -7.500 -3.769 20.085 1.00 86.88 328 ASP A N 1
ATOM 2540 C CA . ASP A 1 328 ? -6.137 -4.177 19.759 1.00 86.88 328 ASP A CA 1
ATOM 2541 C C . ASP A 1 328 ? -6.018 -4.674 18.311 1.00 86.88 328 ASP A C 1
ATOM 2543 O O . ASP A 1 328 ? -6.117 -5.864 18.032 1.00 86.88 328 ASP A O 1
ATOM 2547 N N . TRP A 1 329 ? -5.825 -3.745 17.379 1.00 92.38 329 TRP A N 1
ATOM 2548 C CA . TRP A 1 329 ? -5.512 -4.022 15.977 1.00 92.38 329 TRP A CA 1
ATOM 2549 C C . TRP A 1 329 ? -4.588 -2.939 15.415 1.00 92.38 329 TRP A C 1
ATOM 2551 O O . TRP A 1 329 ? -4.384 -1.903 16.057 1.00 92.38 329 TRP A O 1
ATOM 2561 N N . ASP A 1 330 ? -4.014 -3.188 14.241 1.00 94.69 330 ASP A N 1
ATOM 2562 C CA . ASP A 1 330 ? -3.128 -2.248 13.560 1.00 94.69 330 ASP A CA 1
ATOM 2563 C C . ASP A 1 330 ? -3.233 -2.359 12.031 1.00 94.69 330 ASP A C 1
ATOM 2565 O O . ASP A 1 330 ? -3.615 -3.398 11.488 1.00 94.69 330 ASP A O 1
ATOM 2569 N N . ILE A 1 331 ? -2.856 -1.284 11.339 1.00 96.38 331 ILE A N 1
ATOM 2570 C CA . ILE A 1 331 ? -2.609 -1.271 9.895 1.00 96.38 331 ILE A CA 1
ATOM 2571 C C . ILE A 1 331 ? -1.096 -1.187 9.727 1.00 96.38 331 ILE A C 1
ATOM 2573 O O . ILE A 1 331 ? -0.478 -0.173 10.052 1.00 96.38 331 ILE A O 1
ATOM 2577 N N . ARG A 1 332 ? -0.484 -2.263 9.244 1.00 95.75 332 ARG A N 1
ATOM 2578 C CA . ARG A 1 332 ? 0.962 -2.384 9.081 1.00 95.75 332 ARG A CA 1
ATOM 2579 C C . ARG A 1 332 ? 1.354 -2.296 7.622 1.00 95.75 332 ARG A C 1
ATOM 2581 O O . ARG A 1 332 ? 0.816 -3.011 6.779 1.00 95.75 332 ARG A O 1
ATOM 2588 N N . TYR A 1 333 ? 2.361 -1.482 7.337 1.00 98.00 333 TYR A N 1
ATOM 2589 C CA . TYR A 1 333 ? 2.998 -1.473 6.032 1.00 98.00 333 TYR A CA 1
ATOM 2590 C C . TYR A 1 333 ? 4.112 -2.519 6.012 1.00 98.00 333 TYR A C 1
ATOM 2592 O O . TYR A 1 333 ? 5.041 -2.450 6.806 1.00 98.00 333 TYR A O 1
ATOM 2600 N N . ALA A 1 334 ? 4.028 -3.527 5.148 1.00 96.50 334 ALA A N 1
ATOM 2601 C CA . ALA A 1 334 ? 5.018 -4.601 5.041 1.00 96.50 334 ALA A CA 1
ATOM 2602 C C . ALA A 1 334 ? 6.102 -4.333 3.977 1.00 96.50 334 ALA A C 1
ATOM 2604 O O . ALA A 1 334 ? 7.013 -5.149 3.841 1.00 96.50 334 ALA A O 1
ATOM 2605 N N . GLY A 1 335 ? 6.027 -3.202 3.268 1.00 97.00 335 GLY A N 1
ATOM 2606 C CA . GLY A 1 335 ? 6.931 -2.840 2.174 1.00 97.00 335 GLY A CA 1
ATOM 2607 C C . GLY A 1 335 ? 6.366 -3.171 0.791 1.00 97.00 335 GLY A C 1
ATOM 2608 O O . GLY A 1 335 ? 5.252 -3.683 0.655 1.00 97.00 335 GLY A O 1
ATOM 2609 N N . LEU A 1 336 ? 7.154 -2.891 -0.243 1.00 97.00 336 LEU A N 1
ATOM 2610 C CA . LEU A 1 336 ? 6.835 -3.237 -1.628 1.00 97.00 336 LEU A CA 1
ATOM 2611 C C . LEU A 1 336 ? 7.117 -4.722 -1.927 1.00 97.00 336 LEU A C 1
ATOM 2613 O O . LEU A 1 336 ? 8.003 -5.345 -1.334 1.00 97.00 336 LEU A O 1
ATOM 2617 N N . GLU A 1 337 ? 6.364 -5.306 -2.862 1.00 95.69 337 GLU A N 1
ATOM 2618 C CA . GLU A 1 337 ? 6.634 -6.637 -3.408 1.00 95.69 337 GLU A CA 1
ATOM 2619 C C . GLU A 1 337 ? 8.043 -6.703 -4.015 1.00 95.69 337 GLU A C 1
ATOM 2621 O O . GLU A 1 337 ? 8.472 -5.826 -4.761 1.00 95.69 337 GLU A O 1
ATOM 2626 N N . ASN A 1 338 ? 8.771 -7.780 -3.712 1.00 94.00 338 ASN A N 1
ATOM 2627 C CA . ASN A 1 338 ? 10.071 -8.028 -4.322 1.00 94.00 338 ASN A CA 1
ATOM 2628 C C . ASN A 1 338 ? 9.872 -8.693 -5.688 1.00 94.00 338 ASN A C 1
ATOM 2630 O O . ASN A 1 338 ? 9.463 -9.855 -5.757 1.00 94.00 338 ASN A O 1
ATOM 2634 N N . VAL A 1 339 ? 10.172 -7.958 -6.755 1.00 96.06 339 VAL A N 1
ATOM 2635 C CA . VAL A 1 339 ? 10.083 -8.427 -8.141 1.00 96.06 339 VAL A CA 1
ATOM 2636 C C . VAL A 1 339 ? 11.462 -8.406 -8.795 1.00 96.06 339 VAL A C 1
ATOM 2638 O O . VAL A 1 339 ? 12.345 -7.641 -8.409 1.00 96.06 339 VAL A O 1
ATOM 2641 N N . ALA A 1 340 ? 11.664 -9.250 -9.807 1.00 97.31 340 ALA A N 1
ATOM 2642 C CA . ALA A 1 340 ? 12.888 -9.203 -10.598 1.00 97.31 340 ALA A CA 1
ATOM 2643 C C . ALA A 1 340 ? 12.971 -7.882 -11.380 1.00 97.31 340 ALA A C 1
ATOM 2645 O O . ALA A 1 340 ? 11.962 -7.398 -11.893 1.00 97.31 340 ALA A O 1
ATOM 2646 N N . LEU A 1 341 ? 14.180 -7.330 -11.500 1.00 97.56 341 LEU A N 1
ATOM 2647 C CA . LEU A 1 341 ? 14.444 -6.040 -12.140 1.00 97.56 341 LEU A CA 1
ATOM 2648 C C . LEU A 1 341 ? 15.441 -6.206 -13.295 1.00 97.56 341 LEU A C 1
ATOM 2650 O O . LEU A 1 341 ? 16.319 -7.072 -13.253 1.00 97.56 341 LEU A O 1
ATOM 2654 N N . THR A 1 342 ? 15.340 -5.339 -14.300 1.00 98.19 342 THR A N 1
ATOM 2655 C CA . THR A 1 342 ? 16.430 -5.014 -15.229 1.00 98.19 342 THR A CA 1
ATOM 2656 C C . THR A 1 342 ? 16.842 -3.560 -15.026 1.00 98.19 342 THR A C 1
ATOM 2658 O O . THR A 1 342 ? 16.050 -2.756 -14.539 1.00 98.19 342 THR A O 1
ATOM 2661 N N . ARG A 1 343 ? 18.069 -3.199 -15.403 1.00 98.38 343 ARG A N 1
ATOM 2662 C CA . ARG A 1 343 ? 18.576 -1.834 -15.237 1.00 98.38 343 ARG A CA 1
ATOM 2663 C C . ARG A 1 343 ? 18.886 -1.192 -16.581 1.00 98.38 343 ARG A C 1
ATOM 2665 O O . ARG A 1 343 ? 19.593 -1.786 -17.393 1.00 98.38 343 ARG A O 1
ATOM 2672 N N . ILE A 1 344 ? 18.396 0.028 -16.762 1.00 98.69 344 ILE A N 1
ATOM 2673 C CA . ILE A 1 344 ? 18.774 0.948 -17.836 1.00 98.69 344 ILE A CA 1
ATOM 2674 C C . ILE A 1 344 ? 19.669 2.022 -17.215 1.00 98.69 344 ILE A C 1
ATOM 2676 O O . ILE A 1 344 ? 19.407 2.488 -16.104 1.00 98.69 344 ILE A O 1
ATOM 2680 N N . LYS A 1 345 ? 20.751 2.396 -17.896 1.00 98.50 345 LYS A N 1
ATOM 2681 C CA . LYS A 1 345 ? 21.706 3.392 -17.406 1.00 98.50 345 LYS A CA 1
ATOM 2682 C C . LYS A 1 345 ? 22.057 4.384 -18.503 1.00 98.50 345 LYS A C 1
ATOM 2684 O O . LYS A 1 345 ? 22.414 3.960 -19.601 1.00 98.50 345 LYS A O 1
ATOM 2689 N N . LEU A 1 346 ? 22.054 5.671 -18.165 1.00 97.44 346 LEU A N 1
ATOM 2690 C CA . LEU A 1 346 ? 22.792 6.695 -18.901 1.00 97.44 346 LEU A CA 1
ATOM 2691 C C . LEU A 1 346 ? 24.020 7.074 -18.081 1.00 97.44 346 LEU A C 1
ATOM 2693 O O . LEU A 1 346 ? 23.911 7.655 -17.000 1.00 97.44 346 LEU A O 1
ATOM 2697 N N . LEU A 1 347 ? 25.186 6.681 -18.587 1.00 96.38 347 LEU A N 1
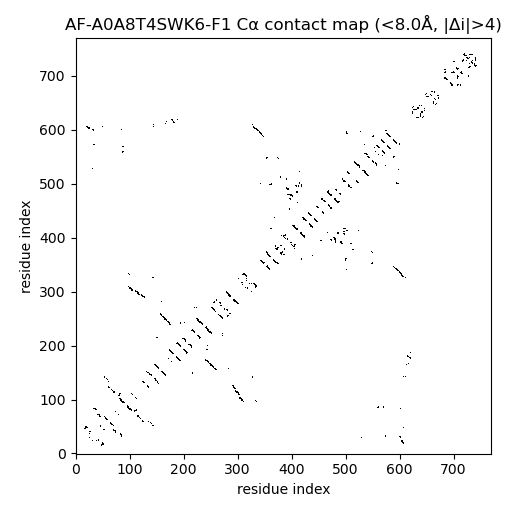ATOM 2698 C CA . LEU A 1 347 ? 26.470 6.861 -17.917 1.00 96.38 347 LEU A CA 1
ATOM 2699 C C . LEU A 1 347 ? 27.294 7.908 -18.668 1.00 96.38 347 LEU A C 1
ATOM 2701 O O . LEU A 1 347 ? 27.498 7.738 -19.876 1.00 96.38 347 LEU A O 1
ATOM 2705 N N . PRO A 1 348 ? 27.763 8.975 -18.001 1.00 94.88 348 PRO A N 1
ATOM 2706 C CA . PRO A 1 348 ? 28.570 9.987 -18.661 1.00 94.88 348 PRO A CA 1
ATOM 2707 C C . PRO A 1 348 ? 29.960 9.449 -19.019 1.00 94.88 348 PRO A C 1
ATOM 2709 O O . PRO A 1 348 ? 30.500 8.550 -18.364 1.00 94.88 348 PRO A O 1
ATOM 2712 N N . SER A 1 349 ? 30.558 10.012 -20.065 1.00 93.31 349 SER A N 1
ATOM 2713 C CA . SER A 1 349 ? 31.967 9.808 -20.392 1.00 93.31 349 SER A CA 1
ATOM 2714 C C . SER A 1 349 ? 32.871 10.422 -19.321 1.00 93.31 349 SER A C 1
ATOM 2716 O O . SER A 1 349 ? 32.464 11.259 -18.520 1.00 93.31 349 SER A O 1
ATOM 2718 N N . THR A 1 350 ? 34.156 10.065 -19.334 1.00 90.38 350 THR A N 1
ATOM 2719 C CA . THR A 1 350 ? 35.151 10.675 -18.434 1.00 90.38 350 THR A CA 1
ATOM 2720 C C . THR A 1 350 ? 35.388 12.166 -18.695 1.00 90.38 350 THR A C 1
ATOM 2722 O O . THR A 1 350 ? 36.072 12.812 -17.907 1.00 90.38 350 THR A O 1
ATOM 2725 N N . THR A 1 351 ? 34.903 12.686 -19.825 1.00 90.69 351 THR A N 1
ATOM 2726 C CA . THR A 1 351 ? 34.998 14.094 -20.235 1.00 90.69 351 THR A CA 1
ATOM 2727 C C . THR A 1 351 ? 33.684 14.858 -20.052 1.00 90.69 351 THR A C 1
ATOM 2729 O O . THR A 1 351 ? 33.634 16.037 -20.390 1.00 90.69 351 THR A O 1
ATOM 2732 N N . ASP A 1 352 ? 32.650 14.216 -19.490 1.00 93.00 352 ASP A N 1
ATOM 2733 C CA . ASP A 1 352 ? 31.342 14.801 -19.161 1.00 93.00 352 ASP A CA 1
ATOM 2734 C C . ASP A 1 352 ? 30.575 15.406 -20.362 1.00 93.00 352 ASP A C 1
ATOM 2736 O O . ASP A 1 352 ? 29.647 16.197 -20.196 1.00 93.00 352 ASP A O 1
ATOM 2740 N N . ASP A 1 353 ? 30.940 15.058 -21.593 1.00 94.06 353 ASP A N 1
ATOM 2741 C CA . ASP A 1 353 ? 30.385 15.610 -22.838 1.00 94.06 353 ASP A CA 1
ATOM 2742 C C . ASP A 1 353 ? 29.614 14.583 -23.680 1.00 94.06 353 ASP A C 1
ATOM 2744 O O . ASP A 1 353 ? 29.047 14.929 -24.717 1.00 94.06 353 ASP A O 1
ATOM 2748 N N . GLU A 1 354 ? 29.565 13.326 -23.239 1.00 95.06 354 GLU A N 1
ATOM 2749 C CA . GLU A 1 354 ? 28.923 12.214 -23.942 1.00 95.06 354 GLU A CA 1
ATOM 2750 C C . GLU A 1 354 ? 28.207 11.291 -22.945 1.00 95.06 354 GLU A C 1
ATOM 2752 O O . GLU A 1 354 ? 28.681 11.093 -21.827 1.00 95.06 354 GLU A O 1
ATOM 2757 N N . TYR A 1 355 ? 27.096 10.684 -23.364 1.00 96.44 355 TYR A N 1
ATOM 2758 C CA . TYR A 1 355 ? 26.383 9.632 -22.645 1.00 96.44 355 TYR A CA 1
ATOM 2759 C C . TYR A 1 355 ? 26.489 8.295 -23.368 1.00 96.44 355 TYR A C 1
ATOM 2761 O O . TYR A 1 355 ? 26.314 8.203 -24.585 1.00 96.44 355 TYR A O 1
ATOM 2769 N N . ARG A 1 356 ? 26.697 7.233 -22.589 1.00 96.88 356 ARG A N 1
ATOM 2770 C CA . ARG A 1 356 ? 26.491 5.848 -23.017 1.00 96.88 356 ARG A CA 1
ATOM 2771 C C . ARG A 1 356 ? 25.177 5.320 -22.465 1.00 96.88 356 ARG A C 1
ATOM 2773 O O . ARG A 1 356 ? 24.895 5.517 -21.284 1.00 96.88 356 ARG A O 1
ATOM 2780 N N . LEU A 1 357 ? 24.430 4.610 -23.303 1.00 97.69 357 LEU A N 1
ATOM 2781 C CA . LEU A 1 357 ? 23.231 3.878 -22.913 1.00 97.69 357 LEU A CA 1
ATOM 2782 C C . LEU A 1 357 ? 23.595 2.409 -22.681 1.00 97.69 357 LEU A C 1
ATOM 2784 O O . LEU A 1 357 ? 24.108 1.736 -23.577 1.00 97.69 357 LEU A O 1
ATOM 2788 N N . GLU A 1 358 ? 23.320 1.914 -21.477 1.00 98.25 358 GLU A N 1
ATOM 2789 C CA . GLU A 1 358 ? 23.441 0.500 -21.125 1.00 98.25 358 GLU A CA 1
ATOM 2790 C C . GLU A 1 358 ? 22.080 -0.062 -20.708 1.00 98.25 358 GLU A C 1
ATOM 2792 O O . GLU A 1 358 ? 21.418 0.498 -19.837 1.00 98.25 358 GLU A O 1
ATOM 2797 N N . PHE A 1 359 ? 21.664 -1.176 -21.307 1.00 98.12 359 PHE A N 1
ATOM 2798 C CA . PHE A 1 359 ? 20.414 -1.865 -20.983 1.00 98.12 359 PHE A CA 1
ATOM 2799 C C . PHE A 1 359 ? 20.506 -3.353 -21.332 1.00 98.12 359 PHE A C 1
ATOM 2801 O O . PHE A 1 359 ? 21.376 -3.783 -22.086 1.00 98.12 359 PHE A O 1
ATOM 2808 N N . THR A 1 360 ? 19.591 -4.160 -20.797 1.00 98.00 360 THR A N 1
ATOM 2809 C CA . THR A 1 360 ? 19.430 -5.559 -21.227 1.00 98.00 360 THR A CA 1
ATOM 2810 C C . THR A 1 360 ? 18.267 -5.652 -22.206 1.00 98.00 360 THR A C 1
ATOM 2812 O O . THR A 1 360 ? 17.166 -5.220 -21.869 1.00 98.00 360 THR A O 1
ATOM 2815 N N . ALA A 1 361 ? 18.492 -6.211 -23.393 1.00 96.38 361 ALA A N 1
ATOM 2816 C CA . ALA A 1 361 ? 17.455 -6.468 -24.392 1.00 96.38 361 ALA A CA 1
ATOM 2817 C C . ALA A 1 361 ? 16.560 -7.668 -23.989 1.00 96.38 361 ALA A C 1
ATOM 2819 O O . ALA A 1 361 ? 16.976 -8.486 -23.164 1.00 96.38 361 ALA A O 1
ATOM 2820 N N . PRO A 1 362 ? 15.362 -7.842 -24.587 1.00 95.62 362 PRO A N 1
ATOM 2821 C CA . PRO A 1 362 ? 14.456 -8.960 -24.294 1.00 95.62 362 PRO A CA 1
ATOM 2822 C C . PRO A 1 362 ? 15.072 -10.357 -24.443 1.00 95.62 362 PRO A C 1
ATOM 2824 O O . PRO A 1 362 ? 14.602 -11.300 -23.816 1.00 95.62 362 PRO A O 1
ATOM 2827 N N . GLU A 1 363 ? 16.133 -10.499 -25.240 1.00 92.56 363 GLU A N 1
ATOM 2828 C CA . GLU A 1 363 ? 16.870 -11.758 -25.432 1.00 92.56 363 GLU A CA 1
ATOM 2829 C C . GLU A 1 363 ? 18.022 -11.959 -24.427 1.00 92.56 363 GLU A C 1
ATOM 2831 O O . GLU A 1 363 ? 18.963 -12.699 -24.705 1.00 92.56 363 GLU A O 1
ATOM 2836 N N . ASP A 1 364 ? 17.981 -11.276 -23.278 1.00 94.25 364 ASP A N 1
ATOM 2837 C CA . ASP A 1 364 ? 18.984 -11.351 -22.204 1.00 94.25 364 ASP A CA 1
ATOM 2838 C C . ASP A 1 364 ? 20.403 -10.911 -22.611 1.00 94.25 364 ASP A C 1
ATOM 2840 O O . ASP A 1 364 ? 21.387 -11.200 -21.926 1.00 94.25 364 ASP A O 1
ATOM 2844 N N . LYS A 1 365 ? 20.524 -10.161 -23.710 1.00 93.25 365 LYS A N 1
ATOM 2845 C CA . LYS A 1 365 ? 21.788 -9.558 -24.141 1.00 93.25 365 LYS A CA 1
ATOM 2846 C C . LYS A 1 365 ? 21.978 -8.197 -23.485 1.00 93.25 365 LYS A C 1
ATOM 2848 O O . LYS A 1 365 ? 21.121 -7.324 -23.606 1.00 93.25 365 LYS A O 1
ATOM 2853 N N . LEU A 1 366 ? 23.119 -8.009 -22.825 1.00 96.12 366 LEU A N 1
ATOM 2854 C CA . LEU A 1 366 ? 23.546 -6.704 -22.331 1.00 96.12 366 LEU A CA 1
ATOM 2855 C C . LEU A 1 366 ? 24.070 -5.866 -23.503 1.00 96.12 366 LEU A C 1
ATOM 2857 O O . LEU A 1 366 ? 25.053 -6.234 -24.145 1.00 96.12 366 LEU A O 1
ATOM 2861 N N . ILE A 1 367 ? 23.422 -4.736 -23.754 1.00 96.75 367 ILE A N 1
ATOM 2862 C CA . ILE A 1 367 ? 23.782 -3.761 -24.778 1.00 96.75 367 ILE A CA 1
ATOM 2863 C C . ILE A 1 367 ? 24.383 -2.548 -24.077 1.00 96.75 367 ILE A C 1
ATOM 2865 O O . ILE A 1 367 ? 23.801 -2.025 -23.132 1.00 96.75 367 ILE A O 1
ATOM 2869 N N . ASN A 1 368 ? 25.553 -2.105 -24.533 1.00 96.38 368 ASN A N 1
ATOM 2870 C CA . ASN A 1 368 ? 26.224 -0.911 -24.030 1.00 96.38 368 ASN A CA 1
ATOM 2871 C C . ASN A 1 368 ? 26.792 -0.134 -25.221 1.00 96.38 368 ASN A C 1
ATOM 2873 O O . ASN A 1 368 ? 27.766 -0.571 -25.841 1.00 96.38 368 ASN A O 1
ATOM 2877 N N . ILE A 1 369 ? 26.187 1.009 -25.538 1.00 95.88 369 ILE A N 1
ATOM 2878 C CA . ILE A 1 369 ? 26.442 1.768 -26.770 1.00 95.88 369 ILE A CA 1
ATOM 2879 C C . ILE A 1 369 ? 26.662 3.259 -26.488 1.00 95.88 369 ILE A C 1
ATOM 2881 O O . ILE A 1 369 ? 26.147 3.775 -25.494 1.00 95.88 369 ILE A O 1
ATOM 2885 N N . PRO A 1 370 ? 27.430 3.971 -27.334 1.00 96.06 370 PRO A N 1
ATOM 2886 C CA . PRO A 1 370 ? 27.358 5.429 -27.386 1.00 96.06 370 PRO A CA 1
ATOM 2887 C C . PRO A 1 370 ? 25.921 5.868 -27.673 1.00 96.06 370 PRO A C 1
ATOM 2889 O O . PRO A 1 370 ? 25.270 5.254 -28.515 1.00 96.06 370 PRO A O 1
ATOM 2892 N N . PHE A 1 371 ? 25.425 6.887 -26.973 1.00 96.31 371 PHE A N 1
ATOM 2893 C CA . PHE A 1 371 ? 24.032 7.309 -27.099 1.00 96.31 371 PHE A CA 1
ATOM 2894 C C . PHE A 1 371 ? 23.886 8.756 -27.539 1.00 96.31 371 PHE A C 1
ATOM 2896 O O . PHE A 1 371 ? 23.355 8.977 -28.616 1.00 96.31 371 PHE A O 1
ATOM 2903 N N . ILE A 1 372 ? 24.362 9.733 -26.765 1.00 95.38 372 ILE A N 1
ATOM 2904 C CA . ILE A 1 372 ? 24.302 11.153 -27.148 1.00 95.38 372 ILE A CA 1
ATOM 2905 C C . ILE A 1 372 ? 25.649 11.809 -26.878 1.00 95.38 372 ILE A C 1
ATOM 2907 O O . ILE A 1 372 ? 26.221 11.640 -25.804 1.00 95.38 372 ILE A O 1
ATOM 2911 N N . SER A 1 373 ? 26.118 12.617 -27.822 1.00 94.56 373 SER A N 1
ATOM 2912 C CA . SER A 1 373 ? 27.305 13.456 -27.693 1.00 94.56 373 SER A CA 1
ATOM 2913 C C . SER A 1 373 ? 26.917 14.922 -27.775 1.00 94.56 373 SER A C 1
ATOM 2915 O O . SER A 1 373 ? 26.091 15.287 -28.603 1.00 94.56 373 SER A O 1
ATOM 2917 N N . ASN A 1 374 ? 27.537 15.764 -26.951 1.00 93.81 374 ASN A N 1
ATOM 2918 C CA . ASN A 1 374 ? 27.595 17.217 -27.128 1.00 93.81 374 ASN A CA 1
ATOM 2919 C C . ASN A 1 374 ? 29.033 17.686 -27.434 1.00 93.81 374 ASN A C 1
ATOM 2921 O O . ASN A 1 374 ? 29.368 18.873 -27.372 1.00 93.81 374 ASN A O 1
ATOM 2925 N N . LYS A 1 375 ? 29.921 16.747 -27.771 1.00 91.50 375 LYS A N 1
ATOM 2926 C CA . LYS A 1 375 ? 31.296 17.043 -28.150 1.00 91.50 375 LYS A CA 1
ATOM 2927 C C . LYS A 1 375 ? 31.319 17.505 -29.605 1.00 91.50 375 LYS A C 1
ATOM 2929 O O . LYS A 1 375 ? 31.102 16.726 -30.528 1.00 91.50 375 LYS A O 1
ATOM 2934 N N . ASN A 1 376 ? 31.613 18.789 -29.807 1.00 86.38 376 ASN A N 1
ATOM 2935 C CA . ASN A 1 376 ? 31.548 19.531 -31.081 1.00 86.38 376 ASN A CA 1
ATOM 2936 C C . ASN A 1 376 ? 30.126 19.803 -31.604 1.00 86.38 376 ASN A C 1
ATOM 2938 O O . ASN A 1 376 ? 29.860 20.916 -32.053 1.00 86.38 376 ASN A O 1
ATOM 2942 N N . SER A 1 377 ? 29.229 18.819 -31.551 1.00 90.12 377 SER A N 1
ATOM 2943 C CA . SER A 1 377 ? 27.828 18.941 -31.973 1.00 90.12 377 SER A CA 1
ATOM 2944 C C . SER A 1 377 ? 26.931 18.052 -31.122 1.00 90.12 377 SER A C 1
ATOM 2946 O O . SER A 1 377 ? 27.362 16.969 -30.731 1.00 90.12 377 SER A O 1
ATOM 2948 N N . PHE A 1 378 ? 25.685 18.475 -30.901 1.00 92.75 378 PHE A N 1
ATOM 2949 C CA . PHE A 1 378 ? 24.666 17.634 -30.277 1.00 92.75 378 PHE A CA 1
ATOM 2950 C C . PHE A 1 378 ? 24.161 16.594 -31.290 1.00 92.75 378 PHE A C 1
ATOM 2952 O O . PHE A 1 378 ? 23.597 16.982 -32.311 1.00 92.75 378 PHE A O 1
ATOM 2959 N N . LYS A 1 379 ? 24.419 15.302 -31.058 1.00 93.81 379 LYS A N 1
ATOM 2960 C CA . LYS A 1 379 ? 24.049 14.206 -31.976 1.00 93.81 379 LYS A CA 1
ATOM 2961 C C . LYS A 1 379 ? 23.903 12.863 -31.257 1.00 93.81 379 LYS A C 1
ATOM 2963 O O . LYS A 1 379 ? 24.421 12.706 -30.150 1.00 93.81 379 LYS A O 1
ATOM 2968 N N . PHE A 1 380 ? 23.254 11.894 -31.904 1.00 96.12 380 PHE A N 1
ATOM 2969 C CA . PHE A 1 380 ? 23.269 10.506 -31.444 1.00 96.12 380 PHE A CA 1
ATOM 2970 C C . PHE A 1 380 ? 24.618 9.833 -31.739 1.00 96.12 380 PHE A C 1
ATOM 2972 O O . PHE A 1 380 ? 25.205 10.040 -32.798 1.00 96.12 380 PHE A O 1
ATOM 2979 N N . GLY A 1 381 ? 25.108 9.029 -30.796 1.00 95.19 381 GLY A N 1
ATOM 2980 C CA . GLY A 1 381 ? 26.410 8.366 -30.846 1.00 95.19 381 GLY A CA 1
ATOM 2981 C C . GLY A 1 381 ? 27.481 9.045 -29.983 1.00 95.19 381 GLY A C 1
ATOM 2982 O O . GLY A 1 381 ? 27.195 9.600 -28.921 1.00 95.19 381 GLY A O 1
ATOM 2983 N N . ASP A 1 382 ? 28.734 8.969 -30.426 1.00 93.75 382 ASP A N 1
ATOM 2984 C CA . ASP A 1 382 ? 29.890 9.663 -29.849 1.00 93.75 382 ASP A CA 1
ATOM 2985 C C . ASP A 1 382 ? 30.589 10.562 -30.884 1.00 93.75 382 ASP A C 1
ATOM 2987 O O . ASP A 1 382 ? 30.185 10.690 -32.040 1.00 93.75 382 ASP A O 1
ATOM 2991 N N . SER A 1 383 ? 31.672 11.223 -30.479 1.00 89.56 383 SER A N 1
ATOM 2992 C CA . SER A 1 383 ? 32.469 12.087 -31.359 1.00 89.56 383 SER A CA 1
ATOM 2993 C C . SER A 1 383 ? 33.079 11.399 -32.588 1.00 89.56 383 SER A C 1
ATOM 2995 O O . SER A 1 383 ? 33.552 12.102 -33.482 1.00 89.56 383 SER A O 1
ATOM 2997 N N . THR A 1 384 ? 33.077 10.068 -32.657 1.00 89.44 384 THR A N 1
ATOM 2998 C CA . THR A 1 384 ? 33.688 9.274 -33.733 1.00 89.44 384 THR A CA 1
ATOM 2999 C C . THR A 1 384 ? 32.720 8.378 -34.497 1.00 89.44 384 THR A C 1
ATOM 3001 O O . THR A 1 384 ? 33.024 8.043 -35.638 1.00 89.44 384 THR A O 1
ATOM 3004 N N .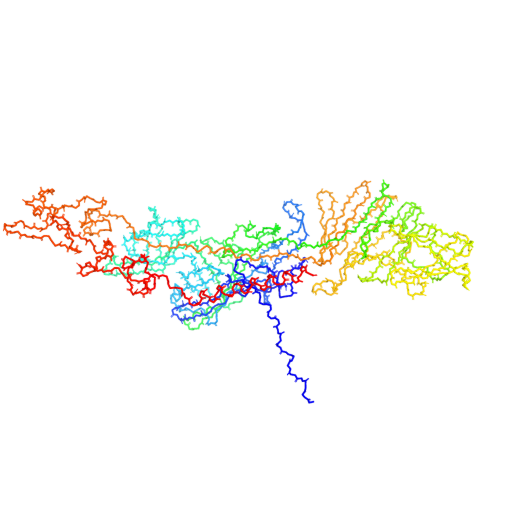 LYS A 1 385 ? 31.611 7.971 -33.880 1.00 92.38 385 LYS A N 1
ATOM 3005 C CA . LYS A 1 385 ? 30.647 7.008 -34.419 1.00 92.38 385 LYS A CA 1
ATOM 3006 C C . LYS A 1 385 ? 29.239 7.491 -34.136 1.00 92.38 385 LYS A C 1
ATOM 3008 O O . LYS A 1 385 ? 28.938 7.808 -32.984 1.00 92.38 385 LYS A O 1
ATOM 3013 N N . ASP A 1 386 ? 28.389 7.488 -35.148 1.00 94.69 386 ASP A N 1
ATOM 3014 C CA . ASP A 1 386 ? 26.993 7.870 -34.990 1.00 94.69 386 ASP A CA 1
ATOM 3015 C C . ASP A 1 386 ? 26.147 6.671 -34.538 1.00 94.69 386 ASP A C 1
ATOM 3017 O O . ASP A 1 386 ? 26.552 5.507 -34.648 1.00 94.69 386 ASP A O 1
ATOM 3021 N N . LEU A 1 387 ? 24.986 6.966 -33.954 1.00 96.62 387 LEU A N 1
ATOM 3022 C CA . LEU A 1 387 ? 23.951 5.980 -33.651 1.00 96.62 387 LEU A CA 1
ATOM 3023 C C . LEU A 1 387 ? 22.716 6.300 -34.495 1.00 96.62 387 LEU A C 1
ATOM 3025 O O . LEU A 1 387 ? 22.096 7.347 -34.321 1.00 96.62 387 LEU A O 1
ATOM 3029 N N . ILE A 1 388 ? 22.366 5.379 -35.386 1.00 97.38 388 ILE A N 1
ATOM 3030 C CA . ILE A 1 388 ? 21.263 5.509 -36.334 1.00 97.38 388 ILE A CA 1
ATOM 3031 C C . ILE A 1 388 ? 20.029 4.790 -35.783 1.00 97.38 388 ILE A C 1
ATOM 3033 O O . ILE A 1 388 ? 20.065 3.590 -35.493 1.00 97.38 388 ILE A O 1
ATOM 3037 N N . VAL A 1 389 ? 18.947 5.551 -35.621 1.00 96.25 389 VAL A N 1
ATOM 3038 C CA . VAL A 1 389 ? 17.663 5.125 -35.031 1.00 96.25 389 VAL A CA 1
ATOM 3039 C C . VAL A 1 389 ? 16.468 5.427 -35.935 1.00 96.25 389 VAL A C 1
ATOM 3041 O O . VAL A 1 389 ? 15.339 5.125 -35.567 1.00 96.25 389 VAL A O 1
ATOM 3044 N N . VAL A 1 390 ? 16.716 6.010 -37.111 1.00 97.19 390 VAL A N 1
ATOM 3045 C CA . VAL A 1 390 ? 15.728 6.256 -38.166 1.00 97.19 390 VAL A CA 1
ATOM 3046 C C . VAL A 1 390 ? 16.300 5.823 -39.505 1.00 97.19 390 VAL A C 1
ATOM 3048 O O . VAL A 1 390 ? 17.474 6.071 -39.799 1.00 97.19 390 VAL A O 1
ATOM 3051 N N . GLU A 1 391 ? 15.476 5.194 -40.326 1.00 97.06 391 GLU A N 1
ATOM 3052 C CA . GLU A 1 391 ? 15.855 4.800 -41.678 1.00 97.06 391 GLU A CA 1
ATOM 3053 C C . GLU A 1 391 ? 16.152 6.003 -42.583 1.00 97.06 391 GLU A C 1
ATOM 3055 O O . GLU A 1 391 ? 15.747 7.141 -42.326 1.00 97.06 391 GLU A O 1
ATOM 3060 N N . GLY A 1 392 ? 16.840 5.743 -43.695 1.00 95.44 392 GLY A N 1
ATOM 3061 C CA . GLY A 1 392 ? 16.867 6.689 -44.806 1.00 95.44 392 GLY A CA 1
ATOM 3062 C C . GLY A 1 392 ? 15.465 6.891 -45.394 1.00 95.44 392 GLY A C 1
ATOM 3063 O O . GLY A 1 392 ? 14.552 6.099 -45.187 1.00 95.44 392 GLY A O 1
ATOM 3064 N N . THR A 1 393 ? 15.278 7.950 -46.172 1.00 95.81 393 THR A N 1
ATOM 3065 C CA . THR A 1 393 ? 14.019 8.221 -46.895 1.00 95.81 393 THR A CA 1
ATOM 3066 C C . THR A 1 393 ? 13.758 7.271 -48.069 1.00 95.81 393 THR A C 1
ATOM 3068 O O . THR A 1 393 ? 12.668 7.277 -48.641 1.00 95.81 393 THR A O 1
ATOM 3071 N N . SER A 1 394 ? 14.775 6.518 -48.499 1.00 95.81 394 SER A N 1
ATOM 3072 C CA . SER A 1 394 ? 14.701 5.549 -49.595 1.00 95.81 394 SER A CA 1
ATOM 3073 C C . SER A 1 394 ? 15.912 4.612 -49.584 1.00 95.81 394 SER A C 1
ATOM 3075 O O . SER A 1 394 ? 16.924 4.891 -48.944 1.00 95.81 394 SER A O 1
ATOM 3077 N N . ALA A 1 395 ? 15.881 3.571 -50.421 1.00 95.06 395 ALA A N 1
ATOM 3078 C CA . ALA A 1 395 ? 17.016 2.675 -50.684 1.00 95.06 395 ALA A CA 1
ATOM 3079 C C . ALA A 1 395 ? 18.296 3.367 -51.218 1.00 95.06 395 ALA A C 1
ATOM 3081 O O . ALA A 1 395 ? 19.334 2.720 -51.352 1.00 95.06 395 ALA A O 1
ATOM 3082 N N . THR A 1 396 ? 18.226 4.656 -51.563 1.00 95.31 396 THR A N 1
ATOM 3083 C CA . THR A 1 396 ? 19.353 5.472 -52.052 1.00 95.31 396 THR A CA 1
ATOM 3084 C C . THR A 1 396 ? 19.720 6.622 -51.111 1.00 95.31 396 THR A C 1
ATOM 3086 O O . THR A 1 396 ? 20.549 7.461 -51.459 1.00 95.31 396 THR A O 1
ATOM 3089 N N . ASP A 1 397 ? 19.091 6.691 -49.938 1.00 96.31 397 ASP A N 1
ATOM 3090 C CA . ASP A 1 397 ? 19.408 7.662 -48.895 1.00 96.31 397 ASP A CA 1
ATOM 3091 C C . ASP A 1 397 ? 20.320 7.010 -47.851 1.00 96.31 397 ASP A C 1
ATOM 3093 O O . ASP A 1 397 ? 19.866 6.387 -46.892 1.00 96.31 397 ASP A O 1
ATOM 3097 N N . PHE A 1 398 ? 21.625 7.069 -48.111 1.00 96.88 398 PHE A N 1
ATOM 3098 C CA . PHE A 1 398 ? 22.635 6.372 -47.320 1.00 96.88 398 PHE A CA 1
ATOM 3099 C C . PHE A 1 398 ? 23.028 7.193 -46.089 1.00 96.88 398 PHE A C 1
ATOM 3101 O O . PHE A 1 398 ? 23.743 8.196 -46.201 1.00 96.88 398 PHE A O 1
ATOM 3108 N N . ASN A 1 399 ? 22.581 6.746 -44.918 1.00 95.50 399 ASN A N 1
ATOM 3109 C CA . ASN A 1 399 ? 22.736 7.439 -43.639 1.00 95.50 399 ASN A CA 1
ATOM 3110 C C . ASN A 1 399 ? 23.563 6.662 -42.599 1.00 95.50 399 ASN A C 1
ATOM 3112 O O . ASN A 1 399 ? 23.678 7.128 -41.472 1.00 95.50 399 ASN A O 1
ATOM 3116 N N . ILE A 1 400 ? 24.133 5.507 -42.960 1.00 97.56 400 ILE A N 1
ATOM 3117 C CA . ILE A 1 400 ? 25.000 4.705 -42.081 1.00 97.56 400 ILE A CA 1
ATOM 3118 C C . ILE A 1 400 ? 26.421 4.682 -42.656 1.00 97.56 400 ILE A C 1
ATOM 3120 O O . ILE A 1 400 ? 26.665 4.068 -43.705 1.00 97.56 400 ILE A O 1
ATOM 3124 N N . ASP A 1 401 ? 27.369 5.317 -41.965 1.00 96.00 401 ASP A N 1
ATOM 3125 C CA . ASP A 1 401 ? 28.794 5.245 -42.281 1.00 96.00 401 ASP A CA 1
ATOM 3126 C C . ASP A 1 401 ? 29.444 3.976 -41.698 1.00 96.00 401 ASP A C 1
ATOM 3128 O O . ASP A 1 401 ? 28.883 3.218 -40.900 1.00 96.00 401 ASP A O 1
ATOM 3132 N N . ARG A 1 402 ? 30.677 3.695 -42.132 1.00 93.44 402 ARG A N 1
ATOM 3133 C CA . ARG A 1 402 ? 31.451 2.585 -41.568 1.00 93.44 402 ARG A CA 1
ATOM 3134 C C . ARG A 1 402 ? 31.767 2.868 -40.098 1.00 93.44 402 ARG A C 1
ATOM 3136 O O . ARG A 1 402 ? 32.300 3.922 -39.773 1.00 93.44 402 ARG A O 1
ATOM 3143 N N . TYR A 1 403 ? 31.564 1.855 -39.260 1.00 93.50 403 TYR A N 1
ATOM 3144 C CA . TYR A 1 403 ? 31.701 1.846 -37.801 1.00 93.50 403 TYR A CA 1
ATOM 3145 C C . TYR A 1 403 ? 30.589 2.533 -37.010 1.00 93.50 403 TYR A C 1
ATOM 3147 O O . TYR A 1 403 ? 30.647 2.469 -35.777 1.00 93.50 403 TYR A O 1
ATOM 3155 N N . ASP A 1 404 ? 29.587 3.107 -37.675 1.00 96.12 404 ASP A N 1
ATOM 3156 C CA . ASP A 1 404 ? 28.384 3.588 -37.001 1.00 96.12 404 ASP A CA 1
ATOM 3157 C C . ASP A 1 404 ? 27.597 2.431 -36.398 1.00 96.12 404 ASP A C 1
ATOM 3159 O O . ASP A 1 404 ? 27.635 1.291 -36.882 1.00 96.12 404 ASP A O 1
ATOM 3163 N N . TYR A 1 405 ? 26.881 2.747 -35.325 1.00 96.88 405 TYR A N 1
ATOM 3164 C CA . TYR A 1 405 ? 25.893 1.866 -34.731 1.00 96.88 405 TYR A CA 1
ATOM 3165 C C . TYR A 1 405 ? 24.545 2.111 -35.395 1.00 96.88 405 TYR A C 1
ATOM 3167 O O . TYR A 1 405 ? 24.171 3.251 -35.646 1.00 96.88 405 TYR A O 1
ATOM 3175 N N . PHE A 1 406 ? 23.773 1.056 -35.609 1.00 97.25 406 PHE A N 1
ATOM 3176 C CA . PHE A 1 406 ? 22.378 1.175 -36.016 1.00 97.25 406 PHE A CA 1
ATOM 3177 C C . PHE A 1 406 ? 21.513 0.213 -35.210 1.00 97.25 406 PHE A C 1
ATOM 3179 O O . PHE A 1 406 ? 21.938 -0.898 -34.861 1.00 97.25 406 PHE A O 1
ATOM 3186 N N . VAL A 1 407 ? 20.313 0.673 -34.875 1.00 97.31 407 VAL A N 1
ATOM 3187 C CA . VAL A 1 407 ? 19.322 -0.092 -34.120 1.00 97.31 407 VAL A CA 1
ATOM 3188 C C . VAL A 1 407 ? 18.393 -0.785 -35.103 1.00 97.31 407 VAL A C 1
ATOM 3190 O O . VAL A 1 407 ? 17.856 -0.145 -35.998 1.00 97.31 407 VAL A O 1
ATOM 3193 N N . LEU A 1 408 ? 18.192 -2.088 -34.918 1.00 96.88 408 LEU A N 1
ATOM 3194 C CA . LEU A 1 408 ? 17.120 -2.824 -35.569 1.00 96.88 408 LEU A CA 1
ATOM 3195 C C . LEU A 1 408 ? 16.058 -3.189 -34.537 1.00 96.88 408 LEU A C 1
ATOM 3197 O O . LEU A 1 408 ? 16.390 -3.797 -33.508 1.00 96.88 408 LEU A O 1
ATOM 3201 N N . THR A 1 409 ? 14.797 -2.889 -34.840 1.00 96.31 409 THR A N 1
ATOM 3202 C CA . THR A 1 409 ? 13.677 -3.165 -33.934 1.00 96.31 409 THR A CA 1
ATOM 3203 C C . THR A 1 409 ? 12.534 -3.847 -34.662 1.00 96.31 409 THR A C 1
ATOM 3205 O O . THR A 1 409 ? 11.949 -3.301 -35.583 1.00 96.31 409 THR A O 1
ATOM 3208 N N . THR A 1 410 ? 12.162 -5.047 -34.209 1.00 96.06 410 THR A N 1
ATOM 3209 C CA . THR A 1 410 ? 11.142 -5.855 -34.905 1.00 96.06 410 THR A CA 1
ATOM 3210 C C . THR A 1 410 ? 9.717 -5.309 -34.772 1.00 96.06 410 THR A C 1
ATOM 3212 O O . THR A 1 410 ? 8.826 -5.758 -35.484 1.00 96.06 410 THR A O 1
ATOM 3215 N N . ALA A 1 411 ? 9.467 -4.467 -33.765 1.00 94.69 411 ALA A N 1
ATOM 3216 C CA . ALA A 1 411 ? 8.217 -3.743 -33.539 1.00 94.69 411 ALA A CA 1
ATOM 3217 C C . ALA A 1 411 ? 8.415 -2.710 -32.419 1.00 94.69 411 ALA A C 1
ATOM 3219 O O . ALA A 1 411 ? 8.958 -3.058 -31.370 1.00 94.69 411 ALA A O 1
ATOM 3220 N N . ASN A 1 412 ? 7.874 -1.502 -32.571 1.00 95.62 412 ASN A N 1
ATOM 3221 C CA . ASN A 1 412 ? 7.886 -0.450 -31.541 1.00 95.62 412 ASN A CA 1
ATOM 3222 C C . ASN A 1 412 ? 6.794 -0.681 -30.481 1.00 95.62 412 ASN A C 1
ATOM 3224 O O . ASN A 1 412 ? 5.887 0.119 -30.273 1.00 95.62 412 ASN A O 1
ATOM 3228 N N . THR A 1 413 ? 6.813 -1.863 -29.865 1.00 96.06 413 THR A N 1
ATOM 3229 C CA . THR A 1 413 ? 5.862 -2.278 -28.825 1.00 96.06 413 THR A CA 1
ATOM 3230 C C . THR A 1 413 ? 6.586 -3.116 -27.780 1.00 96.06 413 THR A C 1
ATOM 3232 O O . THR A 1 413 ? 7.664 -3.646 -28.049 1.00 96.06 413 THR A O 1
ATOM 3235 N N . LYS A 1 414 ? 5.954 -3.361 -26.627 1.00 96.06 414 LYS A N 1
ATOM 3236 C CA . LYS A 1 414 ? 6.512 -4.215 -25.561 1.00 96.06 414 LYS A CA 1
ATOM 3237 C C . LYS A 1 414 ? 6.951 -5.623 -25.999 1.00 96.06 414 LYS A C 1
ATOM 3239 O O . LYS A 1 414 ? 7.721 -6.273 -25.300 1.00 96.06 414 LYS A O 1
ATOM 3244 N N . ASN A 1 415 ? 6.421 -6.118 -27.123 1.00 96.00 415 ASN A N 1
ATOM 3245 C CA . ASN A 1 415 ? 6.726 -7.444 -27.671 1.00 96.00 415 ASN A CA 1
ATOM 3246 C C . ASN A 1 415 ? 7.848 -7.416 -28.721 1.00 96.00 415 ASN A C 1
ATOM 3248 O O . ASN A 1 415 ? 8.216 -8.469 -29.249 1.00 96.00 415 ASN A O 1
ATOM 3252 N N . GLY A 1 416 ? 8.347 -6.230 -29.069 1.00 96.12 416 GLY A N 1
ATOM 3253 C CA . GLY A 1 416 ? 9.446 -6.069 -30.003 1.00 96.12 416 GLY A CA 1
ATOM 3254 C C . GLY A 1 416 ? 10.763 -6.601 -29.452 1.00 96.12 416 GLY A C 1
ATOM 3255 O O . GLY A 1 416 ? 10.921 -6.882 -28.263 1.00 96.12 416 GLY A O 1
ATOM 3256 N N . LYS A 1 417 ? 11.732 -6.747 -30.348 1.00 96.12 417 LYS A N 1
ATOM 3257 C CA . LYS A 1 417 ? 13.107 -7.110 -30.018 1.00 96.12 417 LYS A CA 1
ATOM 3258 C C . LYS A 1 417 ? 14.040 -6.058 -30.574 1.00 96.12 417 LYS A C 1
ATOM 3260 O O . LYS A 1 417 ? 13.825 -5.607 -31.694 1.00 96.12 417 LYS A O 1
ATOM 3265 N N . THR A 1 418 ? 15.088 -5.757 -29.820 1.00 96.69 418 THR A N 1
ATOM 3266 C CA . THR A 1 418 ? 16.124 -4.809 -30.220 1.00 96.69 418 THR A CA 1
ATOM 3267 C C . THR A 1 418 ? 17.440 -5.522 -30.463 1.00 96.69 418 THR A C 1
ATOM 3269 O O . THR A 1 418 ? 17.906 -6.299 -29.626 1.00 96.69 418 THR A O 1
ATOM 3272 N N . TYR A 1 419 ? 18.049 -5.200 -31.597 1.00 95.94 419 TYR A N 1
ATOM 3273 C CA . TYR A 1 419 ? 19.403 -5.581 -31.962 1.00 95.94 419 TYR A CA 1
ATOM 3274 C C . TYR A 1 419 ? 20.191 -4.316 -32.268 1.00 95.94 419 TYR A C 1
ATOM 3276 O O . TYR A 1 419 ? 19.673 -3.407 -32.907 1.00 95.94 419 TYR A O 1
ATOM 3284 N N . VAL A 1 420 ? 21.449 -4.258 -31.840 1.00 96.94 420 VAL A N 1
ATOM 3285 C CA . VAL A 1 420 ? 22.334 -3.146 -32.194 1.00 96.94 420 VAL A CA 1
ATOM 3286 C C . VAL A 1 420 ? 23.579 -3.713 -32.842 1.00 96.94 420 VAL A C 1
ATOM 3288 O O . VAL A 1 420 ? 24.211 -4.620 -32.292 1.00 96.94 420 VAL A O 1
ATOM 3291 N N . LEU A 1 421 ? 23.903 -3.213 -34.030 1.00 96.81 421 LEU A N 1
ATOM 3292 C CA . LEU A 1 421 ? 25.019 -3.694 -34.832 1.00 96.81 421 LEU A CA 1
ATOM 3293 C C . LEU A 1 421 ? 25.889 -2.534 -35.305 1.00 96.81 421 LEU A C 1
ATOM 3295 O O . LEU A 1 421 ? 25.440 -1.392 -35.354 1.00 96.81 421 LEU A O 1
ATOM 3299 N N . THR A 1 422 ? 27.125 -2.854 -35.680 1.00 96.50 422 THR A N 1
ATOM 3300 C CA . THR A 1 422 ? 28.027 -1.965 -36.410 1.00 96.50 422 THR A CA 1
ATOM 3301 C C . THR A 1 422 ? 28.281 -2.475 -37.821 1.00 96.50 422 THR A C 1
ATOM 3303 O O . THR A 1 422 ? 28.369 -3.687 -38.055 1.00 96.50 422 THR A O 1
ATOM 3306 N N . TYR A 1 423 ? 28.428 -1.550 -38.771 1.00 93.31 423 TYR A N 1
ATOM 3307 C CA . TYR A 1 423 ? 28.935 -1.844 -40.112 1.00 93.31 423 TYR A CA 1
ATOM 3308 C C . TYR A 1 423 ? 30.470 -1.808 -40.106 1.00 93.31 423 TYR A C 1
ATOM 3310 O O . TYR A 1 423 ? 31.079 -0.741 -40.124 1.00 93.31 423 TYR A O 1
ATOM 3318 N N . ASP A 1 424 ? 31.118 -2.975 -40.085 1.00 90.19 424 ASP A N 1
ATOM 3319 C CA . ASP A 1 424 ? 32.562 -3.051 -39.831 1.00 90.19 424 ASP A CA 1
ATOM 3320 C C . ASP A 1 424 ? 33.418 -2.978 -41.095 1.00 90.19 424 ASP A C 1
ATOM 3322 O O . ASP A 1 424 ? 34.427 -2.268 -41.139 1.00 90.19 424 ASP A O 1
ATOM 3326 N N . SER A 1 425 ? 33.082 -3.775 -42.113 1.00 92.12 425 SER A N 1
ATOM 3327 C CA . SER A 1 425 ? 33.894 -3.856 -43.330 1.00 92.12 425 SER A CA 1
ATOM 3328 C C . SER A 1 425 ? 33.129 -4.387 -44.536 1.00 92.12 425 SER A C 1
ATOM 3330 O O . SER A 1 425 ? 32.122 -5.083 -44.410 1.00 92.12 425 SER A O 1
ATOM 3332 N N . LEU A 1 426 ? 33.661 -4.062 -45.713 1.00 93.88 426 LEU A N 1
ATOM 3333 C CA . LEU A 1 426 ? 33.161 -4.446 -47.025 1.00 93.88 426 LEU A CA 1
ATOM 3334 C C . LEU A 1 426 ? 34.334 -4.952 -47.872 1.00 93.88 426 LEU A C 1
ATOM 3336 O O . LEU A 1 426 ? 35.383 -4.307 -47.928 1.00 93.88 426 LEU A O 1
ATOM 3340 N N . ASN A 1 427 ? 34.155 -6.093 -48.533 1.00 92.69 427 ASN A N 1
ATOM 3341 C CA . ASN A 1 427 ? 35.102 -6.657 -49.487 1.00 92.69 427 ASN A CA 1
ATOM 3342 C C . ASN A 1 427 ? 34.427 -6.795 -50.859 1.00 92.69 427 ASN A C 1
ATOM 3344 O O . ASN A 1 427 ? 33.573 -7.659 -51.061 1.00 92.69 427 ASN A O 1
ATOM 3348 N N . ASN A 1 428 ? 34.853 -5.952 -51.801 1.00 87.25 428 ASN A N 1
ATOM 3349 C CA . ASN A 1 428 ? 34.298 -5.878 -53.156 1.00 87.25 428 ASN A CA 1
ATOM 3350 C C . ASN A 1 428 ? 34.827 -6.969 -54.100 1.00 87.25 428 ASN A C 1
ATOM 3352 O O . ASN A 1 428 ? 34.294 -7.142 -55.187 1.00 87.25 428 ASN A O 1
ATOM 3356 N N . GLU A 1 429 ? 35.872 -7.709 -53.718 1.00 89.25 429 GLU A N 1
ATOM 3357 C CA . GLU A 1 429 ? 36.381 -8.832 -54.522 1.00 89.25 429 GLU A CA 1
ATOM 3358 C C . GLU A 1 429 ? 35.541 -10.095 -54.310 1.00 89.25 429 GLU A C 1
ATOM 3360 O O . GLU A 1 429 ? 35.375 -10.911 -55.214 1.00 89.25 429 GLU A O 1
ATOM 3365 N N . THR A 1 430 ? 35.014 -10.255 -53.097 1.00 92.38 430 THR A N 1
ATOM 3366 C CA . THR A 1 430 ? 34.220 -11.421 -52.678 1.00 92.38 430 THR A CA 1
ATOM 3367 C C . THR A 1 430 ? 32.736 -11.099 -52.513 1.00 92.38 430 THR A C 1
ATOM 3369 O O . THR A 1 430 ? 31.954 -11.984 -52.170 1.00 92.38 430 THR A O 1
ATOM 3372 N N . ASN A 1 431 ? 32.346 -9.847 -52.773 1.00 95.12 431 ASN A N 1
ATOM 3373 C CA . ASN A 1 431 ? 31.021 -9.290 -52.514 1.00 95.12 431 ASN A CA 1
ATOM 3374 C C . ASN A 1 431 ? 30.509 -9.624 -51.109 1.00 95.12 431 ASN A C 1
ATOM 3376 O O . ASN A 1 431 ? 29.370 -10.054 -50.940 1.00 95.12 431 ASN A O 1
ATOM 3380 N N . THR A 1 432 ? 31.355 -9.462 -50.090 1.00 96.38 432 THR A N 1
ATOM 3381 C CA . THR A 1 432 ? 30.968 -9.730 -48.699 1.00 96.38 432 THR A CA 1
ATOM 3382 C C . THR A 1 432 ? 30.988 -8.474 -47.853 1.00 96.38 432 THR A C 1
ATOM 3384 O O . THR A 1 432 ? 31.948 -7.706 -47.905 1.00 96.38 432 THR A O 1
ATOM 3387 N N . ILE A 1 433 ? 29.973 -8.317 -47.013 1.00 96.19 433 ILE A N 1
ATOM 3388 C CA . ILE A 1 433 ? 29.887 -7.290 -45.978 1.00 96.19 433 ILE A CA 1
ATOM 3389 C C . ILE A 1 433 ? 29.872 -7.950 -44.596 1.00 96.19 433 ILE A C 1
ATOM 3391 O O . ILE A 1 433 ? 29.375 -9.071 -44.449 1.00 96.19 433 ILE A O 1
ATOM 3395 N N . ILE A 1 434 ? 30.456 -7.294 -43.593 1.00 96.00 434 ILE A N 1
ATOM 3396 C CA . ILE A 1 434 ? 30.519 -7.793 -42.215 1.00 96.00 434 ILE A CA 1
ATOM 3397 C C . ILE A 1 434 ? 29.815 -6.814 -41.280 1.00 96.00 434 ILE A C 1
ATOM 3399 O O . ILE A 1 434 ? 30.199 -5.646 -41.191 1.00 96.00 434 ILE A O 1
ATOM 3403 N N . PHE A 1 435 ? 28.835 -7.337 -40.544 1.00 97.06 435 PHE A N 1
ATOM 3404 C CA . PHE A 1 435 ? 28.175 -6.660 -39.434 1.00 97.06 435 PHE A CA 1
ATOM 3405 C C . PHE A 1 435 ? 28.572 -7.308 -38.114 1.00 97.06 435 PHE A C 1
ATOM 3407 O O . PHE A 1 435 ? 28.618 -8.537 -38.030 1.00 97.06 435 PHE A O 1
ATOM 3414 N N . THR A 1 436 ? 28.798 -6.511 -37.075 1.00 95.56 436 THR A N 1
ATOM 3415 C CA . THR A 1 436 ? 29.070 -7.029 -35.729 1.00 95.56 436 THR A CA 1
ATOM 3416 C C . THR A 1 436 ? 27.980 -6.587 -34.776 1.00 95.56 436 THR A C 1
ATOM 3418 O O . THR A 1 436 ? 27.758 -5.402 -34.570 1.00 95.56 436 THR A O 1
ATOM 3421 N N . GLU A 1 437 ? 27.288 -7.552 -34.184 1.00 93.94 437 GLU A N 1
ATOM 3422 C CA . GLU A 1 437 ? 26.326 -7.291 -33.120 1.00 93.94 437 GLU A CA 1
ATOM 3423 C C . GLU A 1 437 ? 27.061 -6.872 -31.840 1.00 93.94 437 GLU A C 1
ATOM 3425 O O . GLU A 1 437 ? 28.100 -7.448 -31.491 1.00 93.94 437 GLU A O 1
ATOM 3430 N N . VAL A 1 438 ? 26.512 -5.901 -31.107 1.00 90.88 438 VAL A N 1
ATOM 3431 C CA . VAL A 1 438 ? 27.008 -5.519 -29.779 1.00 90.88 438 VAL A CA 1
ATOM 3432 C C . VAL A 1 438 ? 27.012 -6.762 -28.880 1.00 90.88 438 VAL A C 1
ATOM 3434 O O . VAL A 1 438 ? 25.997 -7.431 -28.705 1.00 90.88 438 VAL A O 1
ATOM 3437 N N . GLY A 1 439 ? 28.191 -7.116 -28.362 1.00 76.69 439 GLY A N 1
ATOM 3438 C CA . GLY A 1 439 ? 28.458 -8.420 -27.736 1.00 76.69 439 GLY A CA 1
ATOM 3439 C C . GLY A 1 439 ? 29.402 -9.326 -28.543 1.00 76.69 439 GLY A C 1
ATOM 3440 O O . GLY A 1 439 ? 29.832 -10.359 -28.037 1.00 76.69 439 GLY A O 1
ATOM 3441 N N . GLY A 1 440 ? 29.780 -8.923 -29.763 1.00 82.31 440 GLY A N 1
ATOM 3442 C CA . GLY A 1 440 ? 30.906 -9.475 -30.529 1.00 82.31 440 GLY A CA 1
ATOM 3443 C C . GLY A 1 440 ? 30.551 -10.536 -31.573 1.00 82.31 440 GLY A C 1
ATOM 3444 O O . GLY A 1 440 ? 31.449 -11.091 -32.204 1.00 82.31 440 GLY A O 1
ATOM 3445 N N . SER A 1 441 ? 29.266 -10.835 -31.781 1.00 87.75 441 SER A N 1
ATOM 3446 C CA . SER A 1 441 ? 28.854 -11.801 -32.807 1.00 87.75 441 SER A CA 1
ATOM 3447 C C . SER A 1 441 ? 28.943 -11.177 -34.196 1.00 87.75 441 SER A C 1
ATOM 3449 O O . SER A 1 441 ? 28.198 -10.251 -34.506 1.00 87.75 441 SER A O 1
ATOM 3451 N N . GLN A 1 442 ? 29.830 -11.699 -35.043 1.00 93.19 442 GLN A N 1
ATOM 3452 C CA . GLN A 1 442 ? 29.987 -11.225 -36.419 1.00 93.19 442 GLN A CA 1
ATOM 3453 C C . GLN A 1 442 ? 29.087 -11.992 -37.388 1.00 93.19 442 GLN A C 1
ATOM 3455 O O . GLN A 1 442 ? 28.896 -13.204 -37.269 1.00 93.19 442 GLN A O 1
ATOM 3460 N N . ARG A 1 443 ? 28.573 -11.283 -38.390 1.00 92.50 443 ARG A N 1
ATOM 3461 C CA . ARG A 1 443 ? 27.762 -11.819 -39.482 1.00 92.50 443 ARG A CA 1
ATOM 3462 C C . ARG A 1 443 ? 28.380 -11.386 -40.799 1.00 92.50 443 ARG A C 1
ATOM 3464 O O . ARG A 1 443 ? 28.426 -10.199 -41.101 1.00 92.50 443 ARG A O 1
ATOM 3471 N N . SER A 1 444 ? 28.853 -12.360 -41.570 1.00 95.00 444 SER A N 1
ATOM 3472 C CA . SER A 1 444 ? 29.340 -12.143 -42.931 1.00 95.00 444 SER A CA 1
ATOM 3473 C C . SER A 1 444 ? 28.222 -12.466 -43.917 1.00 95.00 444 SER A C 1
ATOM 3475 O O . SER A 1 444 ? 27.658 -13.560 -43.869 1.00 95.00 444 SER A O 1
ATOM 3477 N N . ILE A 1 445 ? 27.883 -11.507 -44.775 1.00 96.31 445 ILE A N 1
ATOM 3478 C CA . ILE A 1 445 ? 26.782 -11.608 -45.734 1.00 96.31 445 ILE A CA 1
ATOM 3479 C C . ILE A 1 445 ? 27.333 -11.382 -47.134 1.00 96.31 445 ILE A C 1
ATOM 3481 O O . ILE A 1 445 ? 28.033 -10.400 -47.374 1.00 96.31 445 ILE A O 1
ATOM 3485 N N . THR A 1 446 ? 26.996 -12.271 -48.066 1.00 96.44 446 THR A N 1
ATOM 3486 C CA . THR A 1 446 ? 27.248 -12.048 -49.492 1.00 96.44 446 THR A CA 1
ATOM 3487 C C . THR A 1 446 ? 26.151 -11.158 -50.073 1.00 96.44 446 THR A C 1
ATOM 3489 O O . THR A 1 446 ? 24.972 -11.480 -49.933 1.00 96.44 446 THR A O 1
ATOM 3492 N N . TYR A 1 447 ? 26.530 -10.062 -50.726 1.00 95.88 447 TYR A N 1
ATOM 3493 C CA . TYR A 1 447 ? 25.613 -9.161 -51.421 1.00 95.88 447 TYR A CA 1
ATOM 3494 C C . TYR A 1 447 ? 25.651 -9.396 -52.939 1.00 95.88 447 TYR A C 1
ATOM 3496 O O . TYR A 1 447 ? 26.630 -9.901 -53.495 1.00 95.88 447 TYR A O 1
ATOM 3504 N N . SER A 1 448 ? 24.566 -9.047 -53.623 1.00 96.00 448 SER A N 1
ATOM 3505 C CA . SER A 1 448 ? 24.454 -9.089 -55.084 1.00 96.00 448 SER A CA 1
ATOM 3506 C C . SER A 1 448 ? 24.505 -7.687 -55.674 1.00 96.00 448 SER A C 1
ATOM 3508 O O . SER A 1 448 ? 24.266 -6.714 -54.968 1.00 96.00 448 SER A O 1
ATOM 3510 N N . ASN A 1 449 ? 24.783 -7.574 -56.974 1.00 92.62 449 ASN A N 1
ATOM 3511 C CA . ASN A 1 449 ? 24.653 -6.297 -57.678 1.00 92.62 449 ASN A CA 1
ATOM 3512 C C . ASN A 1 449 ? 23.205 -5.803 -57.571 1.00 92.62 449 ASN A C 1
ATOM 3514 O O . ASN A 1 449 ? 22.280 -6.579 -57.816 1.00 92.62 449 ASN A O 1
ATOM 3518 N N . SER A 1 450 ? 23.026 -4.531 -57.232 1.00 90.38 450 SER A N 1
ATOM 3519 C CA . SER A 1 450 ? 21.699 -3.925 -57.131 1.00 90.38 450 SER A CA 1
ATOM 3520 C C . SER A 1 450 ? 21.253 -3.370 -58.485 1.00 90.38 450 SER A C 1
ATOM 3522 O O . SER A 1 450 ? 22.072 -2.969 -59.313 1.00 90.38 450 SER A O 1
ATOM 3524 N N . SER A 1 451 ? 19.941 -3.365 -58.727 1.00 86.06 451 SER A N 1
ATOM 3525 C CA . SER A 1 451 ? 19.337 -2.710 -59.895 1.00 86.06 451 SER A CA 1
ATOM 3526 C C . SER A 1 451 ? 18.938 -1.252 -59.642 1.00 86.06 451 SER A C 1
ATOM 3528 O O . SER A 1 451 ? 18.457 -0.592 -60.565 1.00 86.06 451 SER A O 1
ATOM 3530 N N . ASN A 1 452 ? 19.096 -0.757 -58.411 1.00 85.38 452 ASN A N 1
ATOM 3531 C CA . ASN A 1 452 ? 18.758 0.616 -58.048 1.00 85.38 452 ASN A CA 1
ATOM 3532 C C . ASN A 1 452 ? 19.870 1.580 -58.497 1.00 85.38 452 ASN A C 1
ATOM 3534 O O . ASN A 1 452 ? 21.057 1.275 -58.444 1.00 85.38 452 ASN A O 1
ATOM 3538 N N . GLY A 1 453 ? 19.493 2.756 -59.000 1.00 86.88 453 GLY A N 1
ATOM 3539 C CA . GLY A 1 453 ? 20.476 3.758 -59.418 1.00 86.88 453 GLY A CA 1
ATOM 3540 C C . GLY A 1 453 ? 21.219 4.326 -58.209 1.00 86.88 453 GLY A C 1
ATOM 3541 O O . GLY A 1 453 ? 20.576 4.767 -57.265 1.00 86.88 453 GLY A O 1
ATOM 3542 N N . GLY A 1 454 ? 22.554 4.339 -58.241 1.00 90.25 454 GLY A N 1
ATOM 3543 C CA . GLY A 1 454 ? 23.391 4.845 -57.144 1.00 90.25 454 GLY A CA 1
ATOM 3544 C C . GLY A 1 454 ? 23.751 3.811 -56.072 1.00 90.25 454 GLY A C 1
ATOM 3545 O O . GLY A 1 454 ? 24.484 4.140 -55.138 1.00 90.25 454 GLY A O 1
ATOM 3546 N N . THR A 1 455 ? 23.295 2.563 -56.207 1.00 94.69 455 THR A N 1
ATOM 3547 C CA . THR A 1 455 ? 23.711 1.439 -55.361 1.00 94.69 455 THR A CA 1
ATOM 3548 C C . THR A 1 455 ? 24.633 0.508 -56.149 1.00 94.69 455 THR A C 1
ATOM 3550 O O . THR A 1 455 ? 24.349 0.135 -57.286 1.00 94.69 455 THR A O 1
ATOM 3553 N N . MET A 1 456 ? 25.749 0.088 -55.551 1.00 94.81 456 MET A N 1
ATOM 3554 C CA . MET A 1 456 ? 26.614 -0.935 -56.157 1.00 94.81 456 MET A CA 1
ATOM 3555 C C . MET A 1 456 ? 26.197 -2.358 -55.783 1.00 94.81 456 MET A C 1
ATOM 3557 O O . MET A 1 456 ? 26.488 -3.304 -56.515 1.00 94.81 456 MET A O 1
ATOM 3561 N N . GLY A 1 457 ? 25.511 -2.527 -54.652 1.00 95.50 457 GLY A N 1
ATOM 3562 C CA . GLY A 1 457 ? 25.115 -3.837 -54.161 1.00 95.50 457 GLY A CA 1
ATOM 3563 C C . GLY A 1 457 ? 23.957 -3.787 -53.178 1.00 95.50 457 GLY A C 1
ATOM 3564 O O . GLY A 1 457 ? 23.673 -2.748 -52.592 1.00 95.50 457 GLY A O 1
ATOM 3565 N N . GLU A 1 458 ? 23.283 -4.915 -53.012 1.00 96.38 458 GLU A N 1
ATOM 3566 C CA . GLU A 1 458 ? 22.186 -5.099 -52.066 1.00 96.38 458 GLU A CA 1
ATOM 3567 C C . GLU A 1 458 ? 22.223 -6.499 -51.456 1.00 96.38 458 GLU A C 1
ATOM 3569 O O . GLU A 1 458 ? 22.714 -7.457 -52.064 1.00 96.38 458 GLU A O 1
ATOM 3574 N N . GLY A 1 459 ? 21.704 -6.625 -50.242 1.00 96.00 459 GLY A N 1
ATOM 3575 C CA . GLY A 1 459 ? 21.636 -7.897 -49.541 1.00 96.00 459 GLY A CA 1
ATOM 3576 C C . GLY A 1 459 ? 20.599 -7.891 -48.429 1.00 96.00 459 GLY A C 1
ATOM 3577 O O . GLY A 1 459 ? 19.814 -6.957 -48.271 1.00 96.00 459 GLY A O 1
ATOM 3578 N N . THR A 1 460 ? 20.571 -8.975 -47.660 1.00 96.38 460 THR A N 1
ATOM 3579 C CA . THR A 1 460 ? 19.607 -9.152 -46.573 1.00 96.38 460 THR A CA 1
ATOM 3580 C C . THR A 1 460 ? 20.296 -9.722 -45.343 1.00 96.38 460 THR A C 1
ATOM 3582 O O . THR A 1 460 ? 20.968 -10.751 -45.414 1.00 96.38 460 THR A O 1
ATOM 3585 N N . LEU A 1 461 ? 20.111 -9.051 -44.210 1.00 95.88 461 LEU A N 1
ATOM 3586 C CA . LEU A 1 461 ? 20.513 -9.502 -42.889 1.00 95.88 461 LEU A CA 1
ATOM 3587 C C . LEU A 1 461 ? 19.348 -10.234 -42.218 1.00 95.88 461 LEU A C 1
ATOM 3589 O O . LEU A 1 461 ? 18.334 -9.641 -41.861 1.00 95.88 461 LEU A O 1
ATOM 3593 N N . SER A 1 462 ? 19.522 -11.536 -42.000 1.00 93.38 462 SER A N 1
ATOM 3594 C CA . SER A 1 462 ? 18.609 -12.326 -41.173 1.00 93.38 462 SER A CA 1
ATOM 3595 C C . SER A 1 462 ? 19.089 -12.359 -39.720 1.00 93.38 462 SER A C 1
ATOM 3597 O O . SER A 1 462 ? 20.190 -12.846 -39.425 1.00 93.38 462 SER A O 1
ATOM 3599 N N . ILE A 1 463 ? 18.254 -11.870 -38.802 1.00 90.19 463 ILE A N 1
ATOM 3600 C CA . ILE A 1 463 ? 18.517 -11.872 -37.358 1.00 90.19 463 ILE A CA 1
ATOM 3601 C C . ILE A 1 463 ? 17.226 -12.149 -36.582 1.00 90.19 463 ILE A C 1
ATOM 3603 O O . ILE A 1 463 ? 16.205 -11.492 -36.762 1.00 90.19 463 ILE A O 1
ATOM 3607 N N . GLY A 1 464 ? 17.243 -13.189 -35.745 1.00 87.75 464 GLY A N 1
ATOM 3608 C CA . GLY A 1 464 ? 16.015 -13.694 -35.132 1.00 87.75 464 GLY A CA 1
ATOM 3609 C C . GLY A 1 464 ? 14.989 -14.101 -36.198 1.00 87.75 464 GLY A C 1
ATOM 3610 O O . GLY A 1 464 ? 15.287 -14.926 -37.058 1.00 87.75 464 GLY A O 1
ATOM 3611 N N . ALA A 1 465 ? 13.788 -13.522 -36.124 1.00 87.81 465 ALA A N 1
ATOM 3612 C CA . ALA A 1 465 ? 12.716 -13.698 -37.111 1.00 87.81 465 ALA A CA 1
ATOM 3613 C C . ALA A 1 465 ? 12.659 -12.571 -38.163 1.00 87.81 465 ALA A C 1
ATOM 3615 O O . ALA A 1 465 ? 11.809 -12.607 -39.048 1.00 87.81 465 ALA A O 1
ATOM 3616 N N . MET A 1 466 ? 13.540 -11.576 -38.053 1.00 92.75 466 MET A N 1
ATOM 3617 C CA . MET A 1 466 ? 13.583 -10.403 -38.919 1.00 92.75 466 MET A CA 1
ATOM 3618 C C . MET A 1 466 ? 14.468 -10.653 -40.140 1.00 92.75 466 MET A C 1
ATOM 3620 O O . MET A 1 466 ? 15.477 -11.366 -40.068 1.00 92.75 466 MET A O 1
ATOM 3624 N N . SER A 1 467 ? 14.090 -10.030 -41.253 1.00 94.75 467 SER A N 1
ATOM 3625 C CA . SER A 1 467 ? 14.804 -10.073 -42.523 1.00 94.75 467 SER A CA 1
ATOM 3626 C C . SER A 1 467 ? 14.969 -8.652 -43.053 1.00 94.75 467 SER A C 1
ATOM 3628 O O . SER A 1 467 ? 14.129 -8.177 -43.803 1.00 94.75 467 SER A O 1
ATOM 3630 N N . ALA A 1 468 ? 16.062 -8.008 -42.665 1.00 96.06 468 ALA A N 1
ATOM 3631 C CA . ALA A 1 468 ? 16.323 -6.596 -42.909 1.00 96.06 468 ALA A CA 1
ATOM 3632 C C . ALA A 1 468 ? 17.160 -6.405 -44.184 1.00 96.06 468 ALA A C 1
ATOM 3634 O O . ALA A 1 468 ? 18.251 -6.978 -44.309 1.00 96.06 468 ALA A O 1
ATOM 3635 N N . ARG A 1 469 ? 16.656 -5.653 -45.167 1.00 96.19 469 ARG A N 1
ATOM 3636 C CA . ARG A 1 469 ? 17.388 -5.365 -46.414 1.00 96.19 469 ARG A CA 1
ATOM 3637 C C . ARG A 1 469 ? 18.394 -4.235 -46.232 1.00 96.19 469 ARG A C 1
ATOM 3639 O O . ARG A 1 469 ? 18.168 -3.300 -45.480 1.00 96.19 469 ARG A O 1
ATOM 3646 N N . PHE A 1 470 ? 19.493 -4.292 -46.976 1.00 97.25 470 PHE A N 1
ATOM 3647 C CA . PHE A 1 470 ? 20.450 -3.191 -47.041 1.00 97.25 470 PHE A CA 1
ATOM 3648 C C . PHE A 1 470 ? 20.911 -2.939 -48.472 1.00 97.25 470 PHE A C 1
ATOM 3650 O O . PHE A 1 470 ? 20.990 -3.861 -49.290 1.00 97.25 470 PHE A O 1
ATOM 3657 N N . TYR A 1 471 ? 21.272 -1.689 -48.737 1.00 97.50 471 TYR A N 1
ATOM 3658 C CA . TYR A 1 471 ? 21.780 -1.199 -50.009 1.00 97.50 471 TYR A CA 1
ATOM 3659 C C . TYR A 1 471 ? 23.117 -0.499 -49.782 1.00 97.50 471 TYR A C 1
ATOM 3661 O O . TYR A 1 471 ? 23.276 0.259 -48.827 1.00 97.50 471 TYR A O 1
ATOM 3669 N N . ILE A 1 472 ? 24.082 -0.769 -50.655 1.00 97.25 472 ILE A N 1
ATOM 3670 C CA . ILE A 1 472 ? 25.452 -0.263 -50.567 1.00 97.25 472 ILE A CA 1
ATOM 3671 C C . ILE A 1 472 ? 25.623 0.847 -51.598 1.00 97.25 472 ILE A C 1
ATOM 3673 O O . ILE A 1 472 ? 25.451 0.606 -52.795 1.00 97.25 472 ILE A O 1
ATOM 3677 N N . GLU A 1 473 ? 25.996 2.038 -51.139 1.00 96.94 473 GLU A N 1
ATOM 3678 C CA . GLU A 1 473 ? 26.276 3.199 -51.983 1.00 96.94 473 GLU A CA 1
ATOM 3679 C C . GLU A 1 473 ? 27.397 2.904 -52.990 1.00 96.94 473 GLU A C 1
ATOM 3681 O O . GLU A 1 473 ? 28.438 2.344 -52.637 1.00 96.94 473 GLU A O 1
ATOM 3686 N N . GLU A 1 474 ? 27.203 3.301 -54.251 1.00 94.88 474 GLU A N 1
ATOM 3687 C CA . GLU A 1 474 ? 28.225 3.163 -55.299 1.00 94.88 474 GLU A CA 1
ATOM 3688 C C . GLU A 1 474 ? 29.444 4.067 -55.049 1.00 94.88 474 GLU A C 1
ATOM 3690 O O . GLU A 1 474 ? 30.587 3.679 -55.304 1.00 94.88 474 GLU A O 1
ATOM 3695 N N . ALA A 1 475 ? 29.212 5.266 -54.513 1.00 93.19 475 ALA A N 1
ATOM 3696 C CA . ALA A 1 475 ? 30.263 6.202 -54.146 1.00 93.19 475 ALA A CA 1
ATOM 3697 C C . ALA A 1 475 ? 31.024 5.755 -52.886 1.00 93.19 475 ALA A C 1
ATOM 3699 O O . ALA A 1 475 ? 30.472 5.162 -51.960 1.00 93.19 475 ALA A O 1
ATOM 3700 N N . LEU A 1 476 ? 32.315 6.097 -52.825 1.00 91.38 476 LEU A N 1
ATOM 3701 C CA . LEU A 1 476 ? 33.089 5.988 -51.587 1.00 91.38 476 LEU A CA 1
ATOM 3702 C C . LEU A 1 476 ? 32.535 6.983 -50.546 1.00 91.38 476 LEU A C 1
ATOM 3704 O O . LEU A 1 476 ? 32.252 8.122 -50.921 1.00 91.38 476 LEU A O 1
ATOM 3708 N N . PRO A 1 477 ? 32.442 6.606 -49.255 1.00 93.00 477 PRO A N 1
ATOM 3709 C CA . PRO A 1 477 ? 33.071 5.441 -48.615 1.00 93.00 477 PRO A CA 1
ATOM 3710 C C . PRO A 1 477 ? 32.233 4.141 -48.582 1.00 93.00 477 PRO A C 1
ATOM 3712 O O . PRO A 1 477 ? 32.550 3.251 -47.789 1.00 93.00 477 PRO A O 1
ATOM 3715 N N . ASN A 1 478 ? 31.227 3.992 -49.454 1.00 94.94 478 ASN A N 1
ATOM 3716 C CA . ASN A 1 478 ? 30.278 2.869 -49.499 1.00 94.94 478 ASN A CA 1
ATOM 3717 C C . ASN A 1 478 ? 29.408 2.791 -48.239 1.00 94.94 478 ASN A C 1
ATOM 3719 O O . ASN A 1 478 ? 29.460 1.805 -47.492 1.00 94.94 478 ASN A O 1
ATOM 3723 N N . ARG A 1 479 ? 28.646 3.866 -48.008 1.00 96.94 479 ARG A N 1
ATOM 3724 C CA . ARG A 1 479 ? 27.648 3.988 -46.938 1.00 96.94 479 ARG A CA 1
ATOM 3725 C C . ARG A 1 479 ? 26.451 3.081 -47.191 1.00 96.94 479 ARG A C 1
ATOM 3727 O O . ARG A 1 479 ? 26.279 2.573 -48.303 1.00 96.94 479 ARG A O 1
ATOM 3734 N N . LEU A 1 480 ? 25.630 2.876 -46.164 1.00 97.81 480 LEU A N 1
ATOM 3735 C CA . LEU A 1 480 ? 24.463 2.002 -46.243 1.00 97.81 480 LEU A CA 1
ATOM 3736 C C . LEU A 1 480 ? 23.148 2.767 -46.086 1.00 97.81 480 LEU A C 1
ATOM 3738 O O . LEU A 1 480 ? 23.055 3.712 -45.306 1.00 97.81 480 LEU A O 1
ATOM 3742 N N . ALA A 1 481 ? 22.142 2.298 -46.822 1.00 97.50 481 ALA A N 1
ATOM 3743 C CA . ALA A 1 481 ? 20.726 2.503 -46.542 1.00 97.50 481 ALA A CA 1
ATOM 3744 C C . ALA A 1 481 ? 20.169 1.147 -46.089 1.00 97.50 481 ALA A C 1
ATOM 3746 O O . ALA A 1 481 ? 20.529 0.114 -46.665 1.00 97.50 481 ALA A O 1
ATOM 3747 N N . PHE A 1 482 ? 19.345 1.131 -45.046 1.00 97.25 482 PHE A N 1
ATOM 3748 C CA . PHE A 1 482 ? 18.978 -0.095 -44.335 1.00 97.25 482 PHE A CA 1
ATOM 3749 C C . PHE A 1 482 ? 17.509 -0.049 -43.919 1.00 97.25 482 PHE A C 1
ATOM 3751 O O . PHE A 1 482 ? 17.053 0.972 -43.419 1.00 97.25 482 PHE A O 1
ATOM 3758 N N . ASP A 1 483 ? 16.820 -1.162 -44.137 1.00 97.19 483 ASP A N 1
ATOM 3759 C CA . ASP A 1 483 ? 15.480 -1.487 -43.637 1.00 97.19 483 ASP A CA 1
ATOM 3760 C C . ASP A 1 483 ? 15.648 -1.945 -42.183 1.00 97.19 483 ASP A C 1
ATOM 3762 O O . ASP A 1 483 ? 16.061 -3.076 -41.911 1.00 97.19 483 ASP A O 1
ATOM 3766 N N . LEU A 1 484 ? 15.506 -1.012 -41.250 1.00 96.88 484 LEU A N 1
ATOM 3767 C CA . LEU A 1 484 ? 15.859 -1.180 -39.848 1.00 96.88 484 LEU A CA 1
ATOM 3768 C C . LEU A 1 484 ? 14.753 -1.889 -39.044 1.00 96.88 484 LEU A C 1
ATOM 3770 O O . LEU A 1 484 ? 15.051 -2.487 -38.003 1.00 96.88 484 LEU A O 1
ATOM 3774 N N . ASN A 1 485 ? 13.506 -1.885 -39.522 1.00 95.06 485 ASN A N 1
ATOM 3775 C CA . ASN A 1 485 ? 12.382 -2.568 -38.870 1.00 95.06 485 ASN A CA 1
ATOM 3776 C C . ASN A 1 485 ? 12.050 -3.953 -39.495 1.00 95.06 485 ASN A C 1
ATOM 3778 O O . ASN A 1 485 ? 11.390 -4.788 -38.864 1.00 95.06 485 ASN A O 1
ATOM 3782 N N . GLY A 1 486 ? 12.570 -4.245 -40.693 1.00 95.12 486 GLY A N 1
ATOM 3783 C CA . GLY A 1 486 ? 12.388 -5.495 -41.427 1.00 95.12 486 GLY A CA 1
ATOM 3784 C C . GLY A 1 486 ? 11.055 -5.626 -42.170 1.00 95.12 486 GLY A C 1
ATOM 3785 O O . GLY A 1 486 ? 10.638 -6.760 -42.442 1.00 95.12 486 GLY A O 1
ATOM 3786 N N . ASP A 1 487 ? 10.364 -4.528 -42.469 1.00 94.62 487 ASP A N 1
ATOM 3787 C CA . ASP A 1 487 ? 9.074 -4.519 -43.168 1.00 94.62 487 ASP A CA 1
ATOM 3788 C C . ASP A 1 487 ? 9.195 -4.543 -44.705 1.00 94.62 487 ASP A C 1
ATOM 3790 O O . ASP A 1 487 ? 8.190 -4.670 -45.412 1.00 94.62 487 ASP A O 1
ATOM 3794 N N . SER A 1 488 ? 10.434 -4.614 -45.208 1.00 92.50 488 SER A N 1
ATOM 3795 C CA . SER A 1 488 ? 10.825 -4.660 -46.620 1.00 92.50 488 SER A CA 1
ATOM 3796 C C . SER A 1 488 ? 10.841 -3.328 -47.367 1.00 92.50 488 SER A C 1
ATOM 3798 O O . SER A 1 488 ? 10.985 -3.369 -48.599 1.00 92.50 488 SER A O 1
ATOM 3800 N N . ASP A 1 489 ? 10.771 -2.184 -46.691 1.00 93.25 489 ASP A N 1
ATOM 3801 C CA . ASP A 1 489 ? 11.106 -0.896 -47.291 1.00 93.25 489 ASP A CA 1
ATOM 3802 C C . ASP A 1 489 ? 12.153 -0.096 -46.487 1.00 93.25 489 ASP A C 1
ATOM 3804 O O . ASP A 1 489 ? 12.826 -0.629 -45.616 1.00 93.25 489 ASP A O 1
ATOM 3808 N N . VAL A 1 490 ? 12.491 1.095 -46.988 1.00 95.31 490 VAL A N 1
ATOM 3809 C CA . VAL A 1 490 ? 13.421 2.037 -46.347 1.00 95.31 490 VAL A CA 1
ATOM 3810 C C . VAL A 1 490 ? 12.737 3.389 -46.462 1.00 95.31 490 VAL A C 1
ATOM 3812 O O . VAL A 1 490 ? 12.800 4.001 -47.536 1.00 95.31 490 VAL A O 1
ATOM 3815 N N . ALA A 1 491 ? 11.996 3.794 -45.433 1.00 94.56 491 ALA A N 1
ATOM 3816 C CA . ALA A 1 491 ? 10.967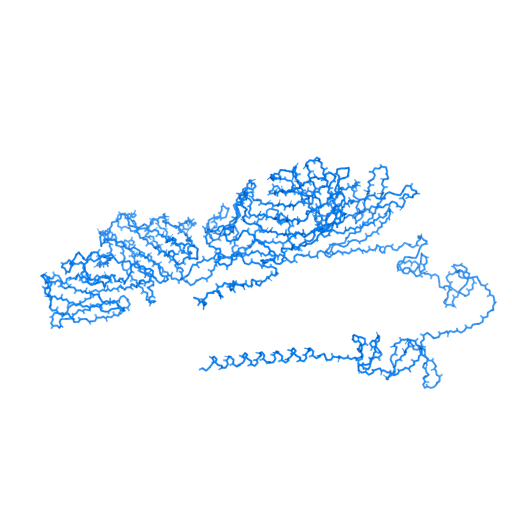 4.829 -45.558 1.00 94.56 491 ALA A CA 1
ATOM 3817 C C . ALA A 1 491 ? 10.904 5.813 -44.376 1.00 94.56 491 ALA A C 1
ATOM 3819 O O . ALA A 1 491 ? 9.858 6.402 -44.097 1.00 94.56 491 ALA A O 1
ATOM 3820 N N . SER A 1 492 ? 12.051 6.100 -43.753 1.00 94.81 492 SER A N 1
ATOM 3821 C CA . SER A 1 492 ? 12.167 6.974 -42.572 1.00 94.81 492 SER A CA 1
ATOM 3822 C C . SER A 1 492 ? 11.429 6.458 -41.338 1.00 94.81 492 SER A C 1
ATOM 3824 O O . SER A 1 492 ? 11.039 7.251 -40.477 1.00 94.81 492 SER A O 1
ATOM 3826 N N . ASP A 1 493 ? 11.264 5.143 -41.227 1.00 95.75 493 ASP A N 1
ATOM 3827 C CA . ASP A 1 493 ? 10.723 4.526 -40.028 1.00 95.75 493 ASP A CA 1
ATOM 3828 C C . ASP A 1 493 ? 11.657 4.712 -38.832 1.00 95.75 493 ASP A C 1
ATOM 3830 O O . ASP A 1 493 ? 12.883 4.767 -38.958 1.00 95.75 493 ASP A O 1
ATOM 3834 N N . GLN A 1 494 ? 11.048 4.860 -37.657 1.00 95.69 494 GLN A N 1
ATOM 3835 C CA . GLN A 1 494 ? 11.727 5.033 -36.376 1.00 95.69 494 GLN A CA 1
ATOM 3836 C C . GLN A 1 494 ? 11.892 3.683 -35.677 1.00 95.69 494 GLN A C 1
ATOM 3838 O O . GLN A 1 494 ? 10.970 2.867 -35.668 1.00 95.69 494 GLN A O 1
ATOM 3843 N N . MET A 1 495 ? 13.019 3.496 -34.990 1.00 96.94 495 MET A N 1
ATOM 3844 C CA . MET A 1 495 ? 13.303 2.306 -34.195 1.00 96.94 495 MET A CA 1
ATOM 3845 C C . MET A 1 495 ? 13.376 2.665 -32.717 1.00 96.94 495 MET A C 1
ATOM 3847 O O . MET A 1 495 ? 14.339 3.283 -32.261 1.00 96.94 495 MET A O 1
ATOM 3851 N N . ASP A 1 496 ? 12.394 2.196 -31.951 1.00 97.06 496 ASP A N 1
ATOM 3852 C CA . ASP A 1 496 ? 12.439 2.282 -30.493 1.00 97.06 496 ASP A CA 1
ATOM 3853 C C . ASP A 1 496 ? 13.356 1.209 -29.911 1.00 97.06 496 ASP A C 1
ATOM 3855 O O . ASP A 1 496 ? 13.544 0.133 -30.482 1.00 97.06 496 ASP A O 1
ATOM 3859 N N . ILE A 1 497 ? 13.906 1.459 -28.728 1.00 97.88 497 ILE A N 1
ATOM 3860 C CA . ILE A 1 497 ? 14.695 0.469 -27.998 1.00 97.88 497 ILE A CA 1
ATOM 3861 C C . ILE A 1 497 ? 13.781 -0.279 -27.026 1.00 97.88 497 ILE A C 1
ATOM 3863 O O . ILE A 1 497 ? 13.276 0.281 -26.058 1.00 97.88 497 ILE A O 1
ATOM 3867 N N . ILE A 1 498 ? 13.606 -1.579 -27.243 1.00 98.12 498 ILE A N 1
ATOM 3868 C CA . ILE A 1 498 ? 12.848 -2.450 -26.349 1.00 98.12 498 ILE A CA 1
ATOM 3869 C C . ILE A 1 498 ? 13.801 -3.033 -25.313 1.00 98.12 498 ILE A C 1
ATOM 3871 O O . ILE A 1 498 ? 14.805 -3.668 -25.652 1.00 98.12 498 ILE A O 1
ATOM 3875 N N . VAL A 1 499 ? 13.479 -2.840 -24.037 1.00 97.94 499 VAL A N 1
ATOM 3876 C CA . VAL A 1 499 ? 14.254 -3.385 -22.921 1.00 97.94 499 VAL A CA 1
ATOM 3877 C C . VAL A 1 499 ? 13.614 -4.659 -22.377 1.00 97.94 499 VAL A C 1
ATOM 3879 O O . VAL A 1 499 ? 12.425 -4.933 -22.555 1.00 97.94 499 VAL A O 1
ATOM 3882 N N . LYS A 1 500 ? 14.403 -5.466 -21.668 1.00 97.94 500 LYS A N 1
ATOM 3883 C CA . LYS A 1 500 ? 13.906 -6.633 -20.939 1.00 97.94 500 LYS A CA 1
ATOM 3884 C C . LYS A 1 500 ? 12.767 -6.220 -19.996 1.00 97.94 500 LYS A C 1
ATOM 3886 O O . LYS A 1 500 ? 12.876 -5.239 -19.275 1.00 97.94 500 LYS A O 1
ATOM 3891 N N . GLY A 1 501 ? 11.679 -6.986 -19.991 1.00 95.94 501 GLY A N 1
ATOM 3892 C CA . GLY A 1 501 ? 10.463 -6.634 -19.248 1.00 95.94 501 GLY A CA 1
ATOM 3893 C C . GLY A 1 501 ? 9.444 -5.825 -20.057 1.00 95.94 501 GLY A C 1
ATOM 3894 O O . GLY A 1 501 ? 8.340 -5.622 -19.567 1.00 95.94 501 GLY A O 1
ATOM 3895 N N . GLY A 1 502 ? 9.768 -5.429 -21.294 1.00 96.81 502 GLY A N 1
ATOM 3896 C CA . GLY A 1 502 ? 8.809 -4.843 -22.235 1.00 96.81 502 GLY A CA 1
ATOM 3897 C C . GLY A 1 502 ? 8.713 -3.317 -22.206 1.00 96.81 502 GLY A C 1
ATOM 3898 O O . GLY A 1 502 ? 7.864 -2.767 -22.899 1.00 96.81 502 GLY A O 1
ATOM 3899 N N . GLY A 1 503 ? 9.578 -2.630 -21.453 1.00 98.12 503 GLY A N 1
ATOM 3900 C CA . GLY A 1 503 ? 9.678 -1.173 -21.524 1.00 98.12 503 GLY A CA 1
ATOM 3901 C C . GLY A 1 503 ? 10.120 -0.719 -22.919 1.00 98.12 503 GLY A C 1
ATOM 3902 O O . GLY A 1 503 ? 11.076 -1.264 -23.477 1.00 98.12 503 GLY A O 1
ATOM 3903 N N . VAL A 1 504 ? 9.420 0.267 -23.474 1.00 98.62 504 VAL A N 1
ATOM 3904 C CA . VAL A 1 504 ? 9.692 0.846 -24.796 1.00 98.62 504 VAL A CA 1
ATOM 3905 C C . VAL A 1 504 ? 10.380 2.188 -24.597 1.00 98.62 504 VAL A C 1
ATOM 3907 O O . VAL A 1 504 ? 9.776 3.119 -24.068 1.00 98.62 504 VAL A O 1
ATOM 3910 N N . LEU A 1 505 ? 11.652 2.273 -24.965 1.00 98.12 505 LEU A N 1
ATOM 3911 C CA . LEU A 1 505 ? 12.442 3.493 -24.898 1.00 98.12 505 LEU A CA 1
ATOM 3912 C C . LEU A 1 505 ? 12.406 4.188 -26.266 1.00 98.12 505 LEU A C 1
ATOM 3914 O O . LEU A 1 505 ? 13.074 3.748 -27.203 1.00 98.12 505 LEU A O 1
ATOM 3918 N N . ASP A 1 506 ? 11.625 5.259 -26.365 1.00 96.38 506 ASP A N 1
ATOM 3919 C CA . ASP A 1 506 ? 11.519 6.099 -27.559 1.00 96.38 506 ASP A CA 1
ATOM 3920 C C . ASP A 1 506 ? 12.745 7.016 -27.642 1.00 96.38 506 ASP A C 1
ATOM 3922 O O . ASP A 1 506 ? 12.952 7.912 -26.812 1.00 96.38 506 ASP A O 1
ATOM 3926 N N . VAL A 1 507 ? 13.577 6.740 -28.644 1.00 88.94 507 VAL A N 1
ATOM 3927 C CA . VAL A 1 507 ? 14.840 7.429 -28.930 1.00 88.94 507 VAL A CA 1
ATOM 3928 C C . VAL A 1 507 ? 14.733 8.388 -30.120 1.00 88.94 507 VAL A C 1
ATOM 3930 O O . VAL A 1 507 ? 15.756 8.910 -30.555 1.00 88.94 507 VAL A O 1
ATOM 3933 N N . GLY A 1 508 ? 13.515 8.688 -30.580 1.00 83.38 508 GLY A N 1
ATOM 3934 C CA . GLY A 1 508 ? 13.213 9.821 -31.450 1.00 83.38 508 GLY A CA 1
ATOM 3935 C C . GLY A 1 508 ? 13.058 9.505 -32.938 1.00 83.38 508 GLY A C 1
ATOM 3936 O O . GLY A 1 508 ? 13.617 8.558 -33.480 1.00 83.38 508 GLY A O 1
ATOM 3937 N N . ALA A 1 509 ? 12.329 10.389 -33.622 1.00 89.44 509 ALA A N 1
ATOM 3938 C CA . ALA A 1 509 ? 11.986 10.292 -35.045 1.00 89.44 509 ALA A CA 1
ATOM 3939 C C . ALA A 1 509 ? 12.990 10.997 -35.984 1.00 89.44 509 ALA A C 1
ATOM 3941 O O . ALA A 1 509 ? 12.656 11.353 -37.114 1.00 89.44 509 ALA A O 1
ATOM 3942 N N . THR A 1 510 ? 14.221 11.261 -35.529 1.00 91.12 510 THR A N 1
ATOM 3943 C CA . THR A 1 510 ? 15.289 11.854 -36.356 1.00 91.12 510 THR A CA 1
ATOM 3944 C C . THR A 1 510 ? 16.666 11.362 -35.923 1.00 91.12 510 THR A C 1
ATOM 3946 O O . THR A 1 510 ? 16.916 11.223 -34.735 1.00 91.12 510 THR A O 1
ATOM 3949 N N . ASN A 1 511 ? 17.601 11.192 -36.862 1.00 92.31 511 ASN A N 1
ATOM 3950 C CA . ASN A 1 511 ? 19.009 10.900 -36.542 1.00 92.31 511 ASN A CA 1
ATOM 3951 C C . ASN A 1 511 ? 19.813 12.147 -36.110 1.00 92.31 511 ASN A C 1
ATOM 3953 O O . ASN A 1 511 ? 20.972 12.035 -35.719 1.00 92.31 511 ASN A O 1
ATOM 3957 N N . ALA A 1 512 ? 19.221 13.345 -36.184 1.00 92.00 512 ALA A N 1
ATOM 3958 C CA . ALA A 1 512 ? 19.860 14.615 -35.834 1.00 92.00 512 ALA A CA 1
ATOM 3959 C C . ALA A 1 512 ? 19.111 15.298 -34.672 1.00 92.00 512 ALA A C 1
ATOM 3961 O O . ALA A 1 512 ? 18.353 16.247 -34.905 1.00 92.00 512 ALA A O 1
ATOM 3962 N N . PRO A 1 513 ? 19.266 14.809 -33.427 1.00 94.38 513 PRO A N 1
ATOM 3963 C CA . PRO A 1 513 ? 18.602 15.399 -32.272 1.00 94.38 513 PRO A CA 1
ATOM 3964 C C . PRO A 1 513 ? 19.171 16.792 -31.965 1.00 94.38 513 PRO A C 1
ATOM 3966 O O . PRO A 1 513 ? 20.290 17.131 -32.351 1.00 94.38 513 PRO A O 1
ATOM 3969 N N . ALA A 1 514 ? 18.418 17.600 -31.221 1.00 93.25 514 ALA A N 1
ATOM 3970 C CA . ALA A 1 514 ? 18.865 18.892 -30.706 1.00 93.25 514 ALA A CA 1
ATOM 3971 C C . ALA A 1 514 ? 18.587 18.978 -29.203 1.00 93.25 514 ALA A C 1
ATOM 3973 O O . ALA A 1 514 ? 17.627 18.384 -28.723 1.00 93.25 514 ALA A O 1
ATOM 3974 N N . ALA A 1 515 ? 19.412 19.724 -28.466 1.00 91.88 515 ALA A N 1
ATOM 3975 C CA . ALA A 1 515 ? 19.170 19.983 -27.051 1.00 91.88 515 ALA A CA 1
ATOM 3976 C C . ALA A 1 515 ? 18.136 21.116 -26.856 1.00 91.88 515 ALA A C 1
ATOM 3978 O O . ALA A 1 515 ? 18.228 22.134 -27.551 1.00 91.88 515 ALA A O 1
ATOM 3979 N N . PRO A 1 516 ? 17.225 21.016 -25.869 1.00 93.94 516 PRO A N 1
ATOM 3980 C CA . PRO A 1 516 ? 16.987 19.846 -25.023 1.00 93.94 516 PRO A CA 1
ATOM 3981 C C . PRO A 1 516 ? 16.308 18.706 -25.798 1.00 93.94 516 PRO A C 1
ATOM 3983 O O . PRO A 1 516 ? 15.511 18.955 -26.698 1.00 93.94 516 PRO A O 1
ATOM 3986 N N . TYR A 1 517 ? 16.625 17.470 -25.420 1.00 94.62 517 TYR A N 1
ATOM 3987 C CA . TYR A 1 517 ? 16.132 16.251 -26.051 1.00 94.62 517 TYR A CA 1
ATOM 3988 C C . TYR A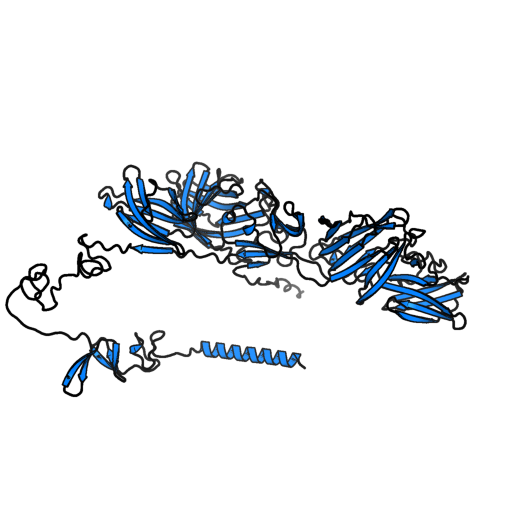 1 517 ? 15.386 15.381 -25.036 1.00 94.62 517 TYR A C 1
ATOM 3990 O O . TYR A 1 517 ? 15.958 15.019 -24.008 1.00 94.62 517 TYR A O 1
ATOM 3998 N N . ASP A 1 518 ? 14.140 15.019 -25.326 1.00 95.62 518 ASP A N 1
ATOM 3999 C CA . ASP A 1 518 ? 13.335 14.164 -24.453 1.00 95.62 518 ASP A CA 1
ATOM 4000 C C . ASP A 1 518 ? 13.493 12.691 -24.836 1.00 95.62 518 ASP A C 1
ATOM 4002 O O . ASP A 1 518 ? 13.125 12.268 -25.928 1.00 95.62 518 ASP A O 1
ATOM 4006 N N . LEU A 1 519 ? 14.018 11.900 -23.904 1.00 96.56 519 LEU A N 1
ATOM 4007 C CA . LEU A 1 519 ? 14.019 10.443 -23.960 1.00 96.56 519 LEU A CA 1
ATOM 4008 C C . LEU A 1 519 ? 12.812 9.935 -23.172 1.00 96.56 519 LEU A C 1
ATOM 4010 O O . LEU A 1 519 ? 12.696 10.258 -21.986 1.00 96.56 519 LEU A O 1
ATOM 4014 N N . THR A 1 520 ? 11.933 9.135 -23.780 1.00 98.00 520 THR A N 1
ATOM 4015 C CA . THR A 1 520 ? 10.762 8.607 -23.059 1.00 98.00 520 THR A CA 1
ATOM 4016 C C . THR A 1 520 ? 10.814 7.098 -22.884 1.00 98.00 520 THR A C 1
ATOM 4018 O O . THR A 1 520 ? 11.222 6.374 -23.783 1.00 98.00 520 THR A O 1
ATOM 4021 N N . LEU A 1 521 ? 10.424 6.619 -21.703 1.00 98.62 521 LEU A N 1
ATOM 4022 C CA . LEU A 1 521 ? 10.292 5.202 -21.381 1.00 98.62 521 LEU A CA 1
ATOM 4023 C C . LEU A 1 521 ? 8.825 4.898 -21.099 1.00 98.62 521 LEU A C 1
ATOM 4025 O O . LEU A 1 521 ? 8.275 5.382 -20.111 1.00 98.62 521 LEU A O 1
ATOM 4029 N N . THR A 1 522 ? 8.215 4.079 -21.946 1.00 98.38 522 THR A N 1
ATOM 4030 C CA . THR A 1 522 ? 6.801 3.722 -21.858 1.00 98.38 522 THR A CA 1
ATOM 4031 C C . THR A 1 522 ? 6.624 2.276 -21.405 1.00 98.38 522 THR A C 1
ATOM 4033 O O . THR A 1 522 ? 7.168 1.348 -22.006 1.00 98.38 522 THR A O 1
ATOM 4036 N N . THR A 1 523 ? 5.822 2.084 -20.360 1.00 98.31 523 THR A N 1
ATOM 4037 C CA . THR A 1 523 ? 5.249 0.792 -19.974 1.00 98.31 523 THR A CA 1
ATOM 4038 C C . THR A 1 523 ? 3.843 0.694 -20.536 1.00 98.31 523 THR A C 1
ATOM 4040 O O . THR A 1 523 ? 2.994 1.546 -20.270 1.00 98.31 523 THR A O 1
ATOM 4043 N N . ASP A 1 524 ? 3.586 -0.357 -21.307 1.00 97.50 524 ASP A N 1
ATOM 4044 C CA . ASP A 1 524 ? 2.287 -0.579 -21.930 1.00 97.50 524 ASP A CA 1
ATOM 4045 C C . ASP A 1 524 ? 1.197 -0.814 -20.872 1.00 97.50 524 ASP A C 1
ATOM 4047 O O . ASP A 1 524 ? 1.391 -1.567 -19.915 1.00 97.50 524 ASP A O 1
ATOM 4051 N N . GLY A 1 525 ? 0.021 -0.213 -21.070 1.00 95.88 525 GLY A N 1
ATOM 4052 C CA . GLY A 1 525 ? -1.101 -0.313 -20.134 1.00 95.88 525 GLY A CA 1
ATOM 4053 C C . GLY A 1 525 ? -1.529 -1.755 -19.850 1.00 95.88 525 GLY A C 1
ATOM 4054 O O . GLY A 1 525 ? -1.891 -2.084 -18.733 1.00 95.88 525 GLY A O 1
ATOM 4055 N N . THR A 1 526 ? -1.393 -2.670 -20.811 1.00 95.31 526 THR A N 1
ATOM 4056 C CA . THR A 1 526 ? -1.743 -4.089 -20.619 1.00 95.31 526 THR A CA 1
ATOM 4057 C C . THR A 1 526 ? -0.780 -4.855 -19.700 1.00 95.31 526 THR A C 1
ATOM 4059 O O . THR A 1 526 ? -0.949 -6.060 -19.513 1.00 95.31 526 THR A O 1
ATOM 4062 N N . GLN A 1 527 ? 0.270 -4.205 -19.185 1.00 95.62 527 GLN A N 1
ATOM 4063 C CA . GLN A 1 527 ? 1.140 -4.750 -18.138 1.00 95.62 527 GLN A CA 1
ATOM 4064 C C . GLN A 1 527 ? 0.649 -4.420 -16.722 1.00 95.62 527 GLN A C 1
ATOM 4066 O O . GLN A 1 527 ? 1.147 -5.026 -15.774 1.00 95.62 527 GLN A O 1
ATOM 4071 N N . PHE A 1 528 ? -0.299 -3.492 -16.575 1.00 95.25 528 PHE A N 1
ATOM 4072 C CA . PHE A 1 528 ? -0.919 -3.165 -15.296 1.00 95.25 528 PHE A CA 1
ATOM 4073 C C . PHE A 1 528 ? -2.053 -4.143 -14.977 1.00 95.25 528 PHE A C 1
ATOM 4075 O O . PHE A 1 528 ? -2.697 -4.682 -15.878 1.00 95.25 528 PHE A O 1
ATOM 4082 N N . GLU A 1 529 ? -2.305 -4.362 -13.688 1.00 93.50 529 GLU A N 1
ATOM 4083 C CA . GLU A 1 529 ? -3.439 -5.166 -13.221 1.00 93.50 529 GLU A CA 1
ATOM 4084 C C . GLU A 1 529 ? -4.781 -4.513 -13.579 1.00 93.50 529 GLU A C 1
ATOM 4086 O O . GLU A 1 529 ? -5.661 -5.178 -14.127 1.00 93.50 529 GLU A O 1
ATOM 4091 N N . GLU A 1 530 ? -4.915 -3.210 -13.313 1.00 83.94 530 GLU A N 1
ATOM 4092 C CA . GLU A 1 530 ? -6.214 -2.522 -13.370 1.00 83.94 530 GLU A CA 1
ATOM 4093 C C . GLU A 1 530 ? -6.294 -1.390 -14.393 1.00 83.94 530 GLU A C 1
ATOM 4095 O O . GLU A 1 530 ? -7.370 -1.044 -14.888 1.00 83.94 530 GLU A O 1
ATOM 4100 N N . SER A 1 531 ? -5.151 -0.790 -14.718 1.00 80.31 531 SER A N 1
ATOM 4101 C CA . SER A 1 531 ? -5.086 0.291 -15.691 1.00 80.31 531 SER A CA 1
ATOM 4102 C C . SER A 1 531 ? -4.941 -0.267 -17.099 1.00 80.31 531 SER A C 1
ATOM 4104 O O . SER A 1 531 ? -4.222 -1.229 -17.330 1.00 80.31 531 SER A O 1
ATOM 4106 N N . THR A 1 532 ? -5.576 0.372 -18.077 1.00 83.25 532 THR A N 1
ATOM 4107 C CA . THR A 1 532 ? -5.277 0.133 -19.498 1.00 83.25 532 THR A CA 1
ATOM 4108 C C . THR A 1 532 ? -4.493 1.283 -20.121 1.00 83.25 532 THR A C 1
ATOM 4110 O O . THR A 1 532 ? -4.197 1.242 -21.315 1.00 83.25 532 THR A O 1
ATOM 4113 N N . THR A 1 533 ? -4.189 2.337 -19.358 1.00 92.69 533 THR A N 1
ATOM 4114 C CA . THR A 1 533 ? -3.409 3.475 -19.847 1.00 92.69 533 THR A CA 1
ATOM 4115 C C . THR A 1 533 ? -1.930 3.195 -19.660 1.00 92.69 533 THR A C 1
ATOM 4117 O O . THR A 1 533 ? -1.508 2.809 -18.572 1.00 92.69 533 THR A O 1
ATOM 4120 N N . ALA A 1 534 ? -1.148 3.417 -20.711 1.00 95.50 534 ALA A N 1
ATOM 4121 C CA . ALA A 1 534 ? 0.299 3.339 -20.620 1.00 95.50 534 ALA A CA 1
ATOM 4122 C C . ALA A 1 534 ? 0.848 4.377 -19.628 1.00 95.50 534 ALA A C 1
ATOM 4124 O O . ALA A 1 534 ? 0.296 5.469 -19.477 1.00 95.50 534 ALA A O 1
ATOM 4125 N N . GLU A 1 535 ? 1.946 4.023 -18.973 1.00 97.06 535 GLU A N 1
ATOM 4126 C CA . GLU A 1 535 ? 2.730 4.928 -18.139 1.00 97.06 535 GLU A CA 1
ATOM 4127 C C . GLU A 1 535 ? 3.982 5.331 -18.912 1.00 97.06 535 GLU A C 1
ATOM 4129 O O . GLU A 1 535 ? 4.742 4.463 -19.336 1.00 97.06 535 GLU A O 1
ATOM 4134 N N . THR A 1 536 ? 4.207 6.634 -19.079 1.00 97.75 536 THR A N 1
ATOM 4135 C CA . THR A 1 536 ? 5.373 7.168 -19.791 1.00 97.75 536 THR A CA 1
ATOM 4136 C C . THR A 1 536 ? 6.186 8.053 -18.859 1.00 97.75 536 THR A C 1
ATOM 4138 O O . THR A 1 536 ? 5.670 9.034 -18.324 1.00 97.75 536 THR A O 1
ATOM 4141 N N . LEU A 1 537 ? 7.464 7.717 -18.692 1.00 98.25 537 LEU A N 1
ATOM 4142 C CA . LEU A 1 537 ? 8.452 8.540 -18.000 1.00 98.25 537 LEU A CA 1
ATOM 4143 C C . LEU A 1 537 ? 9.261 9.342 -19.018 1.00 98.25 537 LEU A C 1
ATOM 4145 O O . LEU A 1 537 ? 9.634 8.800 -20.056 1.00 98.25 537 LEU A O 1
ATOM 4149 N N . THR A 1 538 ? 9.572 10.601 -18.716 1.00 97.81 538 THR A N 1
ATOM 4150 C CA . THR A 1 538 ? 10.346 11.484 -19.605 1.00 97.81 538 THR A CA 1
ATOM 4151 C C . THR A 1 538 ? 11.626 11.951 -18.923 1.00 97.81 538 THR A C 1
ATOM 4153 O O . THR A 1 538 ? 11.589 12.523 -17.831 1.00 97.81 538 THR A O 1
ATOM 4156 N N . PHE A 1 539 ? 12.754 11.748 -19.600 1.00 96.44 539 PHE A N 1
ATOM 4157 C CA . PHE A 1 539 ? 14.081 12.189 -19.187 1.00 96.44 539 PHE A CA 1
ATOM 4158 C C . PHE A 1 539 ? 14.599 13.226 -20.189 1.00 96.44 539 PHE A C 1
ATOM 4160 O O . PHE A 1 539 ? 14.955 12.887 -21.317 1.00 96.44 539 PHE A O 1
ATOM 4167 N N . THR A 1 540 ? 14.653 14.494 -19.784 1.00 96.00 540 THR A N 1
ATOM 4168 C CA . THR A 1 540 ? 15.120 15.580 -20.657 1.00 96.00 540 THR A CA 1
ATOM 4169 C C . THR A 1 540 ? 16.637 15.718 -20.571 1.00 96.00 540 THR A C 1
ATOM 4171 O O . THR A 1 540 ? 17.177 16.133 -19.546 1.00 96.00 540 THR A O 1
ATOM 4174 N N . ILE A 1 541 ? 17.330 15.397 -21.655 1.00 95.00 541 ILE A N 1
ATOM 4175 C CA . ILE A 1 541 ? 18.776 15.548 -21.820 1.00 95.00 541 ILE A CA 1
ATOM 4176 C C . ILE A 1 541 ? 19.066 16.965 -22.321 1.00 95.00 541 ILE A C 1
ATOM 4178 O O . ILE A 1 541 ? 18.447 17.452 -23.264 1.00 95.00 541 ILE A O 1
ATOM 4182 N N . GLN A 1 542 ? 20.010 17.652 -21.686 1.00 92.75 542 GLN A N 1
ATOM 4183 C CA . GLN A 1 542 ? 20.292 19.068 -21.916 1.00 92.75 542 GLN A CA 1
ATOM 4184 C C . GLN A 1 542 ? 21.793 19.368 -21.900 1.00 92.75 542 GLN A C 1
ATOM 4186 O O . GLN A 1 542 ? 22.614 18.563 -21.462 1.00 92.75 542 GLN A O 1
ATOM 4191 N N . THR A 1 543 ? 22.162 20.564 -22.353 1.00 88.56 543 THR A N 1
ATOM 4192 C CA . THR A 1 543 ? 23.531 21.082 -22.239 1.00 88.56 543 THR A CA 1
ATOM 4193 C C . THR A 1 543 ? 23.638 21.963 -21.001 1.00 88.56 543 THR A C 1
ATOM 4195 O O . THR A 1 543 ? 22.915 22.954 -20.896 1.00 88.56 543 THR A O 1
ATOM 4198 N N . SER A 1 544 ? 24.535 21.637 -20.070 1.00 71.56 544 SER A N 1
ATOM 4199 C CA . SER A 1 544 ? 24.649 22.371 -18.801 1.00 71.56 544 SER A CA 1
ATOM 4200 C C . SER A 1 544 ? 25.697 23.495 -18.842 1.00 71.56 544 SER A C 1
ATOM 4202 O O . SER A 1 544 ? 25.482 24.539 -18.228 1.00 71.56 544 SER A O 1
ATOM 4204 N N . GLN A 1 545 ? 26.806 23.327 -19.582 1.00 68.44 545 GLN A N 1
ATOM 4205 C CA . GLN A 1 545 ? 27.845 24.351 -19.815 1.00 68.44 545 GLN A CA 1
ATOM 4206 C C . GLN A 1 545 ? 28.634 24.058 -21.100 1.00 68.44 545 GLN A C 1
ATOM 4208 O O . GLN A 1 545 ? 29.296 23.033 -21.142 1.00 68.44 545 GLN A O 1
ATOM 4213 N N . ALA A 1 546 ? 28.641 24.955 -22.097 1.00 71.38 546 ALA A N 1
ATOM 4214 C CA . ALA A 1 546 ? 29.388 24.853 -23.369 1.00 71.38 546 ALA A CA 1
ATOM 4215 C C . ALA A 1 546 ? 29.380 23.456 -24.043 1.00 71.38 546 ALA A C 1
ATOM 4217 O O . ALA A 1 546 ? 28.594 23.235 -24.958 1.00 71.38 546 ALA A O 1
ATOM 4218 N N . THR A 1 547 ? 30.236 22.528 -23.604 1.00 78.06 547 THR A N 1
ATOM 4219 C CA . THR A 1 547 ? 30.358 21.149 -24.112 1.00 78.06 547 THR A CA 1
ATOM 4220 C C . THR A 1 547 ? 29.782 20.072 -23.183 1.00 78.06 547 THR A C 1
ATOM 4222 O O . THR A 1 547 ? 29.548 18.958 -23.637 1.00 78.06 547 THR A O 1
ATOM 4225 N N . ARG A 1 548 ? 29.502 20.373 -21.911 1.00 90.31 548 ARG A N 1
ATOM 4226 C CA . ARG A 1 548 ? 29.047 19.402 -20.905 1.00 90.31 548 ARG A CA 1
ATOM 4227 C C . ARG A 1 548 ? 27.580 19.014 -21.086 1.00 90.31 548 ARG A C 1
ATOM 4229 O O . ARG A 1 548 ? 26.711 19.889 -21.191 1.00 90.31 548 ARG A O 1
ATOM 4236 N N . ILE A 1 549 ? 27.314 17.713 -21.058 1.00 92.06 549 ILE A N 1
ATOM 4237 C CA . ILE A 1 549 ? 25.967 17.144 -21.112 1.00 92.06 549 ILE A CA 1
ATOM 4238 C C . ILE A 1 549 ? 25.386 16.990 -19.698 1.00 92.06 549 ILE A C 1
ATOM 4240 O O . ILE A 1 549 ? 26.119 16.952 -18.711 1.00 92.06 549 ILE A O 1
ATOM 4244 N N . GLY A 1 550 ? 24.065 16.972 -19.580 1.00 93.06 550 GLY A N 1
ATOM 4245 C CA . GLY A 1 550 ? 23.366 16.747 -18.320 1.00 93.06 550 GLY A CA 1
ATOM 4246 C C . GLY A 1 550 ? 21.924 16.318 -18.546 1.00 93.06 550 GLY A C 1
ATOM 4247 O O . GLY A 1 550 ? 21.452 16.242 -19.682 1.00 93.06 550 GLY A O 1
ATOM 4248 N N . ILE A 1 551 ? 21.219 16.056 -17.457 1.00 94.00 551 ILE A N 1
ATOM 4249 C CA . ILE A 1 551 ? 19.822 15.633 -17.436 1.00 94.00 551 ILE A CA 1
ATOM 4250 C C . ILE A 1 551 ? 19.049 16.624 -16.562 1.00 94.00 551 ILE A C 1
ATOM 4252 O O . ILE A 1 551 ? 19.555 17.156 -15.577 1.00 94.00 551 ILE A O 1
ATOM 4256 N N . SER A 1 552 ? 17.825 16.956 -16.957 1.00 92.38 552 SER A N 1
ATOM 4257 C CA . SER A 1 552 ? 16.938 17.783 -16.143 1.00 92.38 552 SER A CA 1
ATOM 4258 C C . SER A 1 552 ? 16.636 17.093 -14.814 1.00 92.38 552 SER A C 1
ATOM 4260 O O . SER A 1 552 ? 16.215 15.940 -14.786 1.00 92.38 552 SER A O 1
ATOM 4262 N N . ASN A 1 553 ? 16.746 17.837 -13.713 1.00 89.44 553 ASN A N 1
ATOM 4263 C CA . ASN A 1 553 ? 16.313 17.370 -12.393 1.00 89.44 553 ASN A CA 1
ATOM 4264 C C . ASN A 1 553 ? 14.782 17.276 -12.261 1.00 89.44 553 ASN A C 1
ATOM 4266 O O . ASN A 1 553 ? 14.284 16.819 -11.237 1.00 89.44 553 ASN A O 1
ATOM 4270 N N . THR A 1 554 ? 14.027 17.738 -13.263 1.00 90.94 554 THR A N 1
ATOM 4271 C CA . THR A 1 554 ? 12.574 17.545 -13.346 1.00 90.94 554 THR A CA 1
ATOM 4272 C C . THR A 1 554 ? 12.295 16.384 -14.290 1.00 90.94 554 THR A C 1
ATOM 4274 O O . THR A 1 554 ? 12.424 16.542 -15.504 1.00 90.94 554 THR A O 1
ATOM 4277 N N . LEU A 1 555 ? 11.931 15.232 -13.726 1.00 92.88 555 LEU A N 1
ATOM 4278 C CA . LEU A 1 555 ? 11.568 14.036 -14.484 1.00 92.88 555 LEU A CA 1
ATOM 4279 C C . LEU A 1 555 ? 10.060 14.035 -14.766 1.00 92.88 555 LEU A C 1
ATOM 4281 O O . LEU A 1 555 ? 9.255 14.307 -13.875 1.00 92.88 555 LEU A O 1
ATOM 4285 N N . GLY A 1 556 ? 9.671 13.755 -16.009 1.00 94.44 556 GLY A N 1
ATOM 4286 C CA . GLY A 1 556 ? 8.264 13.669 -16.406 1.00 94.44 556 GLY A CA 1
ATOM 4287 C C . GLY A 1 556 ? 7.665 12.304 -16.072 1.00 94.44 556 GLY A C 1
ATOM 4288 O O . GLY A 1 556 ? 8.359 11.292 -16.130 1.00 94.44 556 GLY A O 1
ATOM 4289 N N . GLY A 1 557 ? 6.377 12.269 -15.723 1.00 93.00 557 GLY A N 1
ATOM 4290 C CA . GLY A 1 557 ? 5.637 11.019 -15.489 1.00 93.00 557 GLY A CA 1
ATOM 4291 C C . GLY A 1 557 ? 5.932 10.303 -14.166 1.00 93.00 557 GLY A C 1
ATOM 4292 O O . GLY A 1 557 ? 5.319 9.279 -13.887 1.00 93.00 557 GLY A O 1
ATOM 4293 N N . VAL A 1 558 ? 6.825 10.837 -13.327 1.00 93.88 558 VAL A N 1
ATOM 4294 C CA . VAL A 1 558 ? 7.152 10.276 -12.009 1.00 93.88 558 VAL A CA 1
ATOM 4295 C C . VAL A 1 558 ? 7.320 11.386 -10.980 1.00 93.88 558 VAL A C 1
ATOM 4297 O O . VAL A 1 558 ? 7.981 12.393 -11.225 1.00 93.88 558 VAL A O 1
ATOM 4300 N N . THR A 1 559 ? 6.722 11.211 -9.802 1.00 90.38 559 THR A N 1
ATOM 4301 C CA . THR A 1 559 ? 6.981 12.098 -8.666 1.00 90.38 559 THR A CA 1
ATOM 4302 C C . THR A 1 559 ? 8.344 11.768 -8.072 1.00 90.38 559 THR A C 1
ATOM 4304 O O . THR A 1 559 ? 8.614 10.626 -7.701 1.00 90.38 559 THR A O 1
ATOM 4307 N N . THR A 1 560 ? 9.205 12.777 -7.976 1.00 91.44 560 THR A N 1
ATOM 4308 C CA . THR A 1 560 ? 10.569 12.630 -7.469 1.00 91.44 560 THR A CA 1
ATOM 4309 C C . THR A 1 560 ? 10.789 13.431 -6.200 1.00 91.44 560 THR A C 1
ATOM 4311 O O . THR A 1 560 ? 10.232 14.515 -6.023 1.00 91.44 560 THR A O 1
ATOM 4314 N N . VAL A 1 561 ? 11.693 12.947 -5.361 1.00 90.62 561 VAL A N 1
ATOM 4315 C CA . VAL A 1 561 ? 12.207 13.647 -4.190 1.00 90.62 561 VAL A CA 1
ATOM 4316 C C . VAL A 1 561 ? 13.718 13.784 -4.293 1.00 90.62 561 VAL A C 1
ATOM 4318 O O . VAL A 1 561 ? 14.413 12.860 -4.712 1.00 90.62 561 VAL A O 1
ATOM 4321 N N . THR A 1 562 ? 14.229 14.948 -3.901 1.00 87.50 562 THR A N 1
ATOM 4322 C CA . THR A 1 562 ? 15.671 15.195 -3.853 1.00 87.50 562 THR A CA 1
ATOM 4323 C C . THR A 1 562 ? 16.197 14.849 -2.465 1.00 87.50 562 THR A C 1
ATOM 4325 O O . THR A 1 562 ? 15.759 15.428 -1.464 1.00 87.50 562 THR A O 1
ATOM 4328 N N . SER A 1 563 ? 17.133 13.906 -2.395 1.00 78.88 563 SER A N 1
ATOM 4329 C CA . SER A 1 563 ? 17.857 13.586 -1.166 1.00 78.88 563 SER A CA 1
ATOM 4330 C C . SER A 1 563 ? 18.840 14.704 -0.791 1.00 78.88 563 SER A C 1
ATOM 4332 O O . SER A 1 563 ? 19.155 15.587 -1.592 1.00 78.88 563 SER A O 1
ATOM 4334 N N . SER A 1 564 ? 19.379 14.647 0.429 1.00 71.88 564 SER A N 1
ATOM 4335 C CA . SER A 1 564 ? 20.431 15.560 0.899 1.00 71.88 564 SER A CA 1
ATOM 4336 C C . SER A 1 564 ? 21.747 15.464 0.113 1.00 71.88 564 SER A C 1
ATOM 4338 O O . SER A 1 564 ? 22.590 16.345 0.243 1.00 71.88 564 SER A O 1
ATOM 4340 N N . GLU A 1 565 ? 21.931 14.414 -0.693 1.00 75.38 565 GLU A N 1
ATOM 4341 C CA . GLU A 1 565 ? 23.122 14.172 -1.519 1.00 75.38 565 GLU A CA 1
ATOM 4342 C C . GLU A 1 565 ? 22.903 14.556 -2.998 1.00 75.38 565 GLU A C 1
ATOM 4344 O O . GLU A 1 565 ? 23.657 14.127 -3.863 1.00 75.38 565 GLU A O 1
ATOM 4349 N N . ASN A 1 566 ? 21.874 15.360 -3.309 1.00 79.69 566 ASN A N 1
ATOM 4350 C CA . ASN A 1 566 ? 21.486 15.752 -4.676 1.00 79.69 566 ASN A CA 1
ATOM 4351 C C . ASN A 1 566 ? 21.088 14.579 -5.599 1.00 79.69 566 ASN A C 1
ATOM 4353 O O . ASN A 1 566 ? 21.116 14.714 -6.828 1.00 79.69 566 ASN A O 1
ATOM 4357 N N . HIS A 1 567 ? 20.664 13.451 -5.021 1.00 87.00 567 HIS A N 1
ATOM 4358 C CA . HIS A 1 567 ? 19.986 12.395 -5.771 1.00 87.00 567 HIS A CA 1
ATOM 4359 C C . HIS A 1 567 ? 18.513 12.754 -5.947 1.00 87.00 567 HIS A C 1
ATOM 4361 O O . HIS A 1 567 ? 17.805 12.942 -4.959 1.00 87.00 567 HIS A O 1
ATOM 4367 N N . VAL A 1 568 ? 18.045 12.821 -7.188 1.00 91.81 568 VAL A N 1
ATOM 4368 C CA . VAL A 1 568 ? 16.626 12.933 -7.531 1.00 91.81 568 VAL A CA 1
ATOM 4369 C C . VAL A 1 568 ? 16.094 11.517 -7.740 1.00 91.81 568 VAL A C 1
ATOM 4371 O O . VAL A 1 568 ? 16.447 10.853 -8.712 1.00 91.81 568 VAL A O 1
ATOM 4374 N N . ILE A 1 569 ? 15.272 11.040 -6.805 1.00 93.88 569 ILE A N 1
ATOM 4375 C CA . ILE A 1 569 ? 14.795 9.651 -6.763 1.00 93.88 569 ILE A CA 1
ATOM 4376 C C . ILE A 1 569 ? 13.273 9.636 -6.868 1.00 93.88 569 ILE A C 1
ATOM 4378 O O . ILE A 1 569 ? 12.606 10.452 -6.237 1.00 93.88 569 ILE A O 1
ATOM 4382 N N . GLY A 1 570 ? 12.709 8.700 -7.623 1.00 93.88 570 GLY A N 1
ATOM 4383 C CA . GLY A 1 570 ? 11.262 8.512 -7.730 1.00 93.88 570 GLY A CA 1
ATOM 4384 C C . GLY A 1 570 ? 10.890 7.058 -7.988 1.00 93.88 570 GLY A C 1
ATOM 4385 O O . GLY A 1 570 ? 11.727 6.269 -8.429 1.00 93.88 570 GLY A O 1
ATOM 4386 N N . ILE A 1 571 ? 9.634 6.710 -7.712 1.00 95.94 571 ILE A N 1
ATOM 4387 C CA . ILE A 1 571 ? 9.049 5.415 -8.076 1.00 95.94 571 ILE A CA 1
ATOM 4388 C C . ILE A 1 571 ? 7.728 5.670 -8.808 1.00 95.94 571 ILE A C 1
ATOM 4390 O O . ILE A 1 571 ? 6.899 6.444 -8.330 1.00 95.94 571 ILE A O 1
ATOM 4394 N N . SER A 1 572 ? 7.559 5.054 -9.978 1.00 96.12 572 SER A N 1
ATOM 4395 C CA . SER A 1 572 ? 6.335 5.143 -10.783 1.00 96.12 572 SER A CA 1
ATOM 4396 C C . SER A 1 572 ? 5.217 4.228 -10.255 1.00 96.12 572 SER A C 1
ATOM 4398 O O . SER A 1 572 ? 5.452 3.408 -9.367 1.00 96.12 572 SER A O 1
ATOM 4400 N N . ASN A 1 573 ? 4.007 4.307 -10.818 1.00 94.56 573 ASN A N 1
ATOM 4401 C CA . ASN A 1 573 ? 2.895 3.433 -10.422 1.00 94.56 573 ASN A CA 1
ATOM 4402 C C . ASN A 1 573 ? 3.146 1.970 -10.819 1.00 94.56 573 ASN A C 1
ATOM 4404 O O . ASN A 1 573 ? 2.706 1.061 -10.117 1.00 94.56 573 ASN A O 1
ATOM 4408 N N . TYR A 1 574 ? 3.879 1.727 -11.914 1.00 96.81 574 TYR A N 1
ATOM 4409 C CA . TYR A 1 574 ? 4.316 0.372 -12.279 1.00 96.81 574 TYR A CA 1
ATOM 4410 C C . TYR A 1 574 ? 5.399 -0.181 -11.333 1.00 96.81 574 TYR A C 1
ATOM 4412 O O . TYR A 1 574 ? 5.618 -1.394 -11.269 1.00 96.81 574 TYR A O 1
ATOM 4420 N N . GLY A 1 575 ? 6.087 0.699 -10.597 1.00 96.62 575 GLY A N 1
ATOM 4421 C CA . GLY A 1 575 ? 7.225 0.360 -9.744 1.00 96.62 575 GLY A CA 1
ATOM 4422 C C . GLY A 1 575 ? 8.590 0.618 -10.377 1.00 96.62 575 GLY A C 1
ATOM 4423 O O . GLY A 1 575 ? 9.586 0.070 -9.903 1.00 96.62 575 GLY A O 1
ATOM 4424 N N . ILE A 1 576 ? 8.667 1.427 -11.441 1.00 98.12 576 ILE A N 1
ATOM 4425 C CA . ILE A 1 576 ? 9.949 1.831 -12.031 1.00 98.12 576 ILE A CA 1
ATOM 4426 C C . ILE A 1 576 ? 10.637 2.777 -11.057 1.00 98.12 576 ILE A C 1
ATOM 4428 O O . ILE A 1 576 ? 10.123 3.862 -10.787 1.00 98.12 576 ILE A O 1
ATOM 4432 N N . LYS A 1 577 ? 11.809 2.389 -10.554 1.00 97.00 577 LYS A N 1
ATOM 4433 C CA . LYS A 1 577 ? 12.612 3.256 -9.692 1.00 97.00 577 LYS A CA 1
ATOM 4434 C C . LYS A 1 577 ? 13.622 4.029 -10.531 1.00 97.00 577 LYS A C 1
ATOM 4436 O O . LYS A 1 577 ? 14.455 3.431 -11.208 1.00 97.00 577 LYS A O 1
ATOM 4441 N N . VAL A 1 578 ? 13.564 5.352 -10.450 1.00 96.94 578 VAL A N 1
ATOM 4442 C CA . VAL A 1 578 ? 14.514 6.269 -11.090 1.00 96.94 578 VAL A CA 1
ATOM 4443 C C . VAL A 1 578 ? 15.442 6.855 -10.033 1.00 96.94 578 VAL A C 1
ATOM 4445 O O . VAL A 1 578 ? 14.989 7.233 -8.954 1.00 96.94 578 VAL A O 1
ATOM 4448 N N . ASP A 1 579 ? 16.734 6.911 -10.331 1.00 95.44 579 ASP A N 1
ATOM 4449 C CA . ASP A 1 579 ? 17.767 7.514 -9.489 1.00 95.44 579 ASP A CA 1
ATOM 4450 C C . ASP A 1 579 ? 18.693 8.346 -10.381 1.00 95.44 579 ASP A C 1
ATOM 4452 O O . ASP A 1 579 ? 19.500 7.815 -11.150 1.00 95.44 579 ASP A O 1
ATOM 4456 N N . LEU A 1 580 ? 18.511 9.663 -10.321 1.00 95.44 580 LEU A N 1
ATOM 4457 C CA . LEU A 1 580 ? 19.327 10.647 -11.014 1.00 95.44 580 LEU A CA 1
ATOM 4458 C C . LEU A 1 580 ? 20.302 11.268 -10.013 1.00 95.44 580 LEU A C 1
ATOM 4460 O O . LEU A 1 580 ? 19.918 12.050 -9.144 1.00 95.44 580 LEU A O 1
ATOM 4464 N N . THR A 1 581 ? 21.583 10.953 -10.162 1.00 93.69 581 THR A N 1
ATOM 4465 C CA . THR A 1 581 ? 22.657 11.612 -9.418 1.00 93.69 581 THR A CA 1
ATOM 4466 C C . THR A 1 581 ? 23.052 12.883 -10.153 1.00 93.69 581 THR A C 1
ATOM 4468 O O . THR A 1 581 ? 23.726 12.811 -11.185 1.00 93.69 581 THR A O 1
ATOM 4471 N N . SER A 1 582 ? 22.612 14.033 -9.637 1.00 86.19 582 SER A N 1
ATOM 4472 C CA . SER A 1 582 ? 22.902 15.329 -10.253 1.00 86.19 582 SER A CA 1
ATOM 4473 C C . SER A 1 582 ? 24.199 15.943 -9.721 1.00 86.19 582 SER A C 1
ATOM 4475 O O . SER A 1 582 ? 24.472 15.887 -8.518 1.00 86.19 582 SER A O 1
ATOM 4477 N N . SER A 1 583 ? 25.006 16.538 -10.604 1.00 82.00 583 SER A N 1
ATOM 4478 C CA . SER A 1 583 ? 26.268 17.192 -10.231 1.00 82.00 583 SER A CA 1
ATOM 4479 C C . SER A 1 583 ? 26.370 18.623 -10.758 1.00 82.00 583 SER A C 1
ATOM 4481 O O . SER A 1 583 ? 25.846 18.981 -11.809 1.00 82.00 583 SER A O 1
ATOM 4483 N N . THR A 1 584 ? 27.076 19.484 -10.023 1.00 79.88 584 THR A N 1
ATOM 4484 C CA . THR A 1 584 ? 27.332 20.869 -10.448 1.00 79.88 584 THR A CA 1
ATOM 4485 C C . THR A 1 584 ? 28.564 20.984 -11.347 1.00 79.88 584 THR A C 1
ATOM 4487 O O . THR A 1 584 ? 28.626 21.864 -12.219 1.00 79.88 584 THR A O 1
ATOM 4490 N N . ASP A 1 585 ? 29.546 20.101 -11.160 1.00 82.62 585 ASP A N 1
ATOM 4491 C CA . ASP A 1 585 ? 30.846 20.128 -11.831 1.00 82.62 585 ASP A CA 1
ATOM 4492 C C . ASP A 1 585 ? 31.032 19.014 -12.874 1.00 82.62 585 ASP A C 1
ATOM 4494 O O . ASP A 1 585 ? 31.860 19.180 -13.769 1.00 82.62 585 ASP A O 1
ATOM 4498 N N . LYS A 1 586 ? 30.204 17.964 -12.840 1.00 87.88 586 LYS A N 1
ATOM 4499 C CA . LYS A 1 586 ? 30.245 16.805 -13.752 1.00 87.88 586 LYS A CA 1
ATOM 4500 C C . LYS A 1 586 ? 28.922 16.605 -14.481 1.00 87.88 586 LYS A C 1
ATOM 4502 O O . LYS A 1 586 ? 27.941 17.267 -14.154 1.00 87.88 586 LYS A O 1
ATOM 4507 N N . ALA A 1 587 ? 28.907 15.717 -15.470 1.00 90.38 587 ALA A N 1
ATOM 4508 C CA . ALA A 1 587 ? 27.661 15.268 -16.076 1.00 90.38 587 ALA A CA 1
ATOM 4509 C C . ALA A 1 587 ? 26.889 14.351 -15.113 1.00 90.38 587 ALA A C 1
ATOM 4511 O O . ALA A 1 587 ? 27.473 13.651 -14.280 1.00 90.38 587 ALA A O 1
ATOM 4512 N N . ASP A 1 588 ? 25.564 14.367 -15.231 1.00 94.00 588 ASP A N 1
ATOM 4513 C CA . ASP A 1 588 ? 24.672 13.620 -14.344 1.00 94.00 588 ASP A CA 1
ATOM 4514 C C . ASP A 1 588 ? 24.701 12.122 -14.665 1.00 94.00 588 ASP A C 1
ATOM 4516 O O . ASP A 1 588 ? 25.050 11.728 -15.775 1.00 94.00 588 ASP A O 1
ATOM 4520 N N . THR A 1 589 ? 24.319 11.265 -13.722 1.00 95.19 589 THR A N 1
ATOM 4521 C CA . THR A 1 589 ? 24.142 9.822 -13.967 1.00 95.19 589 THR A CA 1
ATOM 4522 C C . THR A 1 589 ? 22.691 9.440 -13.735 1.00 95.19 589 THR A C 1
ATOM 4524 O O . THR A 1 589 ? 22.158 9.736 -12.670 1.00 95.19 589 THR A O 1
ATOM 4527 N N . LEU A 1 590 ? 22.068 8.748 -14.692 1.00 97.00 590 LEU A N 1
ATOM 4528 C CA . LEU A 1 590 ? 20.705 8.234 -14.548 1.00 97.00 590 LEU A CA 1
ATOM 4529 C C . LEU A 1 590 ? 20.718 6.710 -14.483 1.00 97.00 590 LEU A C 1
ATOM 4531 O O . LEU A 1 590 ? 21.200 6.042 -15.401 1.00 97.00 590 LEU A O 1
ATOM 4535 N N . LEU A 1 591 ? 20.137 6.169 -13.416 1.00 97.88 591 LEU A N 1
ATOM 4536 C CA . LEU A 1 591 ? 19.848 4.751 -13.251 1.00 97.88 591 LEU A CA 1
ATOM 4537 C C . LEU A 1 591 ? 18.332 4.554 -13.206 1.00 97.88 591 LEU A C 1
ATOM 4539 O O . LEU A 1 591 ? 17.633 5.224 -12.449 1.00 97.88 591 LEU A O 1
ATOM 4543 N N . VAL A 1 592 ? 17.828 3.615 -14.002 1.00 98.50 592 VAL A N 1
ATOM 4544 C CA . VAL A 1 592 ? 16.412 3.238 -14.024 1.00 98.50 592 VAL A CA 1
ATOM 4545 C C . VAL A 1 592 ? 16.306 1.738 -13.787 1.00 98.50 592 VAL A C 1
ATOM 4547 O O . VAL A 1 592 ? 16.737 0.936 -14.617 1.00 98.50 592 VAL A O 1
ATOM 4550 N N . ASP A 1 593 ? 15.747 1.362 -12.644 1.00 98.38 593 ASP A N 1
ATOM 4551 C CA . ASP A 1 593 ? 15.405 -0.016 -12.308 1.00 98.38 593 ASP A CA 1
ATOM 4552 C C . ASP A 1 593 ? 13.985 -0.303 -12.803 1.00 98.38 593 ASP A C 1
ATOM 4554 O O . ASP A 1 593 ? 12.997 0.152 -12.225 1.00 98.38 593 ASP A O 1
ATOM 4558 N N . TYR A 1 594 ? 13.898 -1.048 -13.903 1.00 98.44 594 TYR A N 1
ATOM 4559 C CA . TYR A 1 594 ? 12.650 -1.421 -14.553 1.00 98.44 594 TYR A CA 1
ATOM 4560 C C . TYR A 1 594 ? 12.207 -2.818 -14.090 1.00 98.44 594 TYR A C 1
ATOM 4562 O O . TYR A 1 594 ? 12.941 -3.794 -14.304 1.00 98.44 594 TYR A O 1
ATOM 4570 N N . PRO A 1 595 ? 11.032 -2.961 -13.457 1.00 98.12 595 PRO A N 1
ATOM 4571 C CA . PRO A 1 595 ? 10.573 -4.248 -12.965 1.00 98.12 595 PRO A CA 1
ATOM 4572 C C . PRO A 1 595 ? 10.015 -5.139 -14.081 1.00 98.12 595 PRO A C 1
ATOM 4574 O O . PRO A 1 595 ? 9.371 -4.679 -15.020 1.00 98.12 595 PRO A O 1
ATOM 4577 N N . LEU A 1 596 ? 10.247 -6.451 -13.982 1.00 97.56 596 LEU A N 1
ATOM 4578 C CA . LEU A 1 596 ? 9.763 -7.427 -14.972 1.00 97.56 596 LEU A CA 1
ATOM 4579 C C . LEU A 1 596 ? 8.261 -7.742 -14.830 1.00 97.56 596 LEU A C 1
ATOM 4581 O O . LEU A 1 596 ? 7.685 -8.393 -15.698 1.00 97.56 596 LEU A O 1
ATOM 4585 N N . SER A 1 597 ? 7.641 -7.288 -13.744 1.00 96.50 597 SER A N 1
ATOM 4586 C CA . SER A 1 597 ? 6.205 -7.332 -13.462 1.00 96.50 597 SER A CA 1
ATOM 4587 C C . SER A 1 597 ? 5.850 -6.155 -12.557 1.00 96.50 597 SER A C 1
ATOM 4589 O O . SER A 1 597 ? 6.703 -5.751 -11.769 1.00 96.50 597 SER A O 1
ATOM 4591 N N . GLN A 1 598 ? 4.614 -5.655 -12.617 1.00 97.06 598 GLN A N 1
ATOM 4592 C CA . GLN A 1 598 ? 4.157 -4.561 -11.754 1.00 97.06 598 GLN A CA 1
ATOM 4593 C C . GLN A 1 598 ? 4.490 -4.819 -10.271 1.00 97.06 598 GLN A C 1
ATOM 4595 O O . GLN A 1 598 ? 4.339 -5.940 -9.776 1.00 97.06 598 GLN A O 1
ATOM 4600 N N . VAL A 1 599 ? 4.957 -3.779 -9.575 1.00 97.19 599 VAL A N 1
ATOM 4601 C CA . VAL A 1 599 ? 5.234 -3.806 -8.132 1.00 97.19 599 VAL A CA 1
ATOM 4602 C C . VAL A 1 599 ? 3.994 -3.371 -7.358 1.00 97.19 599 VAL A C 1
ATOM 4604 O O . VAL A 1 599 ? 3.451 -2.299 -7.611 1.00 97.19 599 VAL A O 1
ATOM 4607 N N . PHE A 1 600 ? 3.602 -4.163 -6.361 1.00 97.19 600 PHE A N 1
ATOM 4608 C CA . PHE A 1 600 ? 2.487 -3.850 -5.464 1.00 97.19 600 PHE A CA 1
ATOM 4609 C C . PHE A 1 600 ? 2.973 -3.521 -4.056 1.00 97.19 600 PHE A C 1
ATOM 4611 O O . PHE A 1 600 ? 3.981 -4.055 -3.585 1.00 97.19 600 PHE A O 1
ATOM 4618 N N . ALA A 1 601 ? 2.234 -2.669 -3.359 1.00 96.94 601 ALA A N 1
ATOM 4619 C CA . ALA A 1 601 ? 2.450 -2.384 -1.956 1.00 96.94 601 ALA A CA 1
ATOM 4620 C C . ALA A 1 601 ? 1.769 -3.439 -1.075 1.00 96.94 601 ALA A C 1
ATOM 4622 O O . ALA A 1 601 ? 0.622 -3.818 -1.299 1.00 96.94 601 ALA A O 1
ATOM 4623 N N . LYS A 1 602 ? 2.456 -3.901 -0.027 1.00 96.56 602 LYS A N 1
ATOM 4624 C CA . LYS A 1 602 ? 1.867 -4.823 0.949 1.00 96.56 602 LYS A CA 1
ATOM 4625 C C . LYS A 1 602 ? 1.436 -4.075 2.195 1.00 96.56 602 LYS A C 1
ATOM 4627 O O . LYS A 1 602 ? 2.266 -3.710 3.025 1.00 96.56 602 LYS A O 1
ATOM 4632 N N . VAL A 1 603 ? 0.131 -3.913 2.363 1.00 97.06 603 VAL A N 1
ATOM 4633 C CA . VAL A 1 603 ? -0.481 -3.450 3.613 1.00 97.06 603 VAL A CA 1
ATOM 4634 C C . VAL A 1 603 ? -1.173 -4.631 4.282 1.00 97.06 603 VAL A C 1
ATOM 4636 O O . VAL A 1 603 ? -1.754 -5.480 3.615 1.00 97.06 603 VAL A O 1
ATOM 4639 N N . VAL A 1 604 ? -1.077 -4.729 5.603 1.00 95.31 604 VAL A N 1
ATOM 4640 C CA . VAL A 1 604 ? -1.662 -5.819 6.387 1.00 95.31 604 VAL A CA 1
ATOM 4641 C C . VAL A 1 604 ? -2.485 -5.225 7.518 1.00 95.31 604 VAL A C 1
ATOM 4643 O O . VAL A 1 604 ? -2.004 -4.356 8.238 1.00 95.31 604 VAL A O 1
ATOM 4646 N N . ILE A 1 605 ? -3.713 -5.701 7.694 1.00 94.31 605 ILE A N 1
ATOM 4647 C CA . ILE A 1 605 ? -4.496 -5.444 8.900 1.00 94.31 605 ILE A CA 1
ATOM 4648 C C . ILE A 1 605 ? -4.215 -6.575 9.877 1.00 94.31 605 ILE A C 1
ATOM 4650 O O . ILE A 1 605 ? -4.627 -7.710 9.641 1.00 94.31 605 ILE A O 1
ATOM 4654 N N . ASP A 1 606 ? -3.510 -6.266 10.958 1.00 91.19 606 ASP A N 1
ATOM 4655 C CA . ASP A 1 606 ? -3.201 -7.220 12.015 1.00 91.19 606 ASP A CA 1
ATOM 4656 C C . ASP A 1 606 ? -4.230 -7.058 13.141 1.00 91.19 606 ASP A C 1
ATOM 4658 O O . ASP A 1 606 ? -4.379 -5.980 13.718 1.00 91.19 606 ASP A O 1
ATOM 4662 N N . ALA A 1 607 ? -4.943 -8.132 13.473 1.00 85.81 607 ALA A N 1
ATOM 4663 C CA . ALA A 1 607 ? -5.663 -8.208 14.733 1.00 85.81 607 ALA A CA 1
ATOM 4664 C C . ALA A 1 607 ? -4.662 -8.618 15.815 1.00 85.81 607 ALA A C 1
ATOM 4666 O O . ALA A 1 607 ? -4.010 -9.660 15.725 1.00 85.81 607 ALA A O 1
ATOM 4667 N N . GLY A 1 608 ? -4.533 -7.796 16.851 1.00 71.81 608 GLY A N 1
ATOM 4668 C CA . GLY A 1 608 ? -3.777 -8.160 18.038 1.00 71.81 608 GLY A CA 1
ATOM 4669 C C . GLY A 1 608 ? -4.382 -9.392 18.706 1.00 71.81 608 GLY A C 1
ATOM 4670 O O . GLY A 1 608 ? -5.496 -9.821 18.394 1.00 71.81 608 GLY A O 1
ATOM 4671 N N . THR A 1 609 ? -3.666 -9.974 19.670 1.00 61.34 609 THR A N 1
ATOM 4672 C CA . THR A 1 609 ? -4.106 -11.202 20.358 1.00 61.34 609 THR A CA 1
ATOM 4673 C C . THR A 1 609 ? -5.404 -11.025 21.146 1.00 61.34 609 THR A C 1
ATOM 4675 O O . THR A 1 609 ? -5.898 -12.006 21.707 1.00 61.34 609 THR A O 1
ATOM 4678 N N . GLY A 1 610 ? -5.958 -9.802 21.178 1.00 56.53 610 GLY A N 1
ATOM 4679 C CA . GLY A 1 610 ? -7.234 -9.481 21.793 1.00 56.53 610 GLY A CA 1
ATOM 4680 C C . GLY A 1 610 ? -7.208 -9.992 23.214 1.00 56.53 610 GLY A C 1
ATOM 4681 O O . GLY A 1 610 ? -7.993 -10.882 23.549 1.00 56.53 610 GLY A O 1
ATOM 4682 N N . ALA A 1 611 ? -6.207 -9.538 23.984 1.00 47.09 611 ALA A N 1
ATOM 4683 C CA . ALA A 1 611 ? -5.903 -10.066 25.302 1.00 47.09 611 ALA A CA 1
ATOM 4684 C C . ALA A 1 611 ? -7.205 -10.183 26.096 1.00 47.09 611 ALA A C 1
ATOM 4686 O O . ALA A 1 611 ? -7.791 -9.183 26.518 1.00 47.09 611 ALA A O 1
ATOM 4687 N N . LYS A 1 612 ? -7.696 -11.420 26.249 1.00 52.12 612 LYS A N 1
ATOM 4688 C CA . LYS A 1 612 ? -8.829 -11.697 27.120 1.00 52.12 612 LYS A CA 1
ATOM 4689 C C . LYS A 1 612 ? -8.343 -11.356 28.510 1.00 52.12 612 LYS A C 1
ATOM 4691 O O . LYS A 1 612 ? -7.571 -12.107 29.095 1.00 52.12 612 LYS A O 1
ATOM 4696 N N . VAL A 1 613 ? -8.760 -10.197 28.994 1.00 58.69 613 VAL A N 1
ATOM 4697 C CA . VAL A 1 613 ? -8.477 -9.774 30.354 1.00 58.69 613 VAL A CA 1
ATOM 4698 C C . VAL A 1 613 ? -9.122 -10.813 31.259 1.00 58.69 613 VAL A C 1
ATOM 4700 O O . VAL A 1 613 ? -10.346 -10.939 31.297 1.00 58.69 613 VAL A O 1
ATOM 4703 N N . THR A 1 614 ? -8.300 -11.633 31.909 1.00 62.22 614 THR A N 1
ATOM 4704 C CA . THR A 1 614 ? -8.783 -12.634 32.853 1.00 62.22 614 THR A CA 1
ATOM 4705 C C . THR A 1 614 ? -9.406 -11.887 34.017 1.00 62.22 614 THR A C 1
ATOM 4707 O O . THR A 1 614 ? -8.744 -11.068 34.654 1.00 62.22 614 THR A O 1
ATOM 4710 N N . THR A 1 615 ? -10.683 -12.142 34.271 1.00 69.25 615 THR A N 1
ATOM 4711 C CA . THR A 1 615 ? -11.402 -11.536 35.386 1.00 69.25 615 THR A CA 1
ATOM 4712 C C . THR A 1 615 ? -11.860 -12.604 36.358 1.00 69.25 615 THR A C 1
ATOM 4714 O O . THR A 1 615 ? -12.486 -13.581 35.941 1.00 69.25 615 THR A O 1
ATOM 4717 N N . SER A 1 616 ? -11.601 -12.416 37.647 1.00 78.50 616 SER A N 1
ATOM 4718 C CA . SER A 1 616 ? -12.120 -13.296 38.698 1.00 78.50 616 SER A CA 1
ATOM 4719 C C . SER A 1 616 ? -12.533 -12.498 39.924 1.00 78.50 616 SER A C 1
ATOM 4721 O O . SER A 1 616 ? -11.918 -11.482 40.237 1.00 78.50 616 SER A O 1
ATOM 4723 N N . VAL A 1 617 ? -13.546 -12.992 40.631 1.00 79.31 617 VAL A N 1
ATOM 4724 C CA . VAL A 1 617 ? -13.996 -12.448 41.914 1.00 79.31 617 VAL A CA 1
ATOM 4725 C C . VAL A 1 617 ? -13.733 -13.496 42.987 1.00 79.31 617 VAL A C 1
ATOM 4727 O O . VAL A 1 617 ? -14.136 -14.649 42.832 1.00 79.31 617 VAL A O 1
ATOM 4730 N N . ALA A 1 618 ? -13.059 -13.101 44.061 1.00 78.75 618 ALA A N 1
ATOM 4731 C CA . ALA A 1 618 ? -12.832 -13.915 45.246 1.00 78.75 618 ALA A CA 1
ATOM 4732 C C . ALA A 1 618 ? -13.350 -13.173 46.486 1.00 78.75 618 ALA A C 1
ATOM 4734 O O . ALA A 1 618 ? -13.278 -11.946 46.566 1.00 78.75 618 ALA A O 1
ATOM 4735 N N . GLN A 1 619 ? -13.874 -13.904 47.471 1.00 66.38 619 GLN A N 1
ATOM 4736 C CA . GLN A 1 619 ? -14.135 -13.314 48.786 1.00 66.38 619 GLN A CA 1
ATOM 4737 C C . GLN A 1 619 ? -12.804 -12.988 49.473 1.00 66.38 619 GLN A C 1
ATOM 4739 O O . GLN A 1 619 ? -11.845 -13.752 49.353 1.00 66.38 619 GLN A O 1
ATOM 4744 N N . SER A 1 620 ? -12.734 -11.850 50.171 1.00 53.50 620 SER A N 1
ATOM 4745 C CA . SER A 1 620 ? -11.549 -11.501 50.956 1.00 53.50 620 SER A CA 1
ATOM 4746 C C . SER A 1 620 ? -11.380 -12.495 52.104 1.00 53.50 620 SER A C 1
ATOM 4748 O O . SER A 1 620 ? -12.289 -12.653 52.914 1.00 53.50 620 SER A O 1
ATOM 4750 N N . THR A 1 621 ? -10.224 -13.146 52.190 1.00 52.59 621 THR A N 1
ATOM 4751 C CA . THR A 1 621 ? -9.896 -14.154 53.213 1.00 52.59 621 THR A CA 1
ATOM 4752 C C . THR A 1 621 ? -9.349 -13.525 54.498 1.00 52.59 621 THR A C 1
ATOM 4754 O O . THR A 1 621 ? -8.418 -14.062 55.092 1.00 52.59 621 THR A O 1
ATOM 4757 N N . GLU A 1 622 ? -9.832 -12.345 54.890 1.00 55.50 622 GLU A N 1
ATOM 4758 C CA . GLU A 1 622 ? -9.400 -11.732 56.148 1.00 55.50 622 GLU A CA 1
ATOM 4759 C C . GLU A 1 622 ? -10.217 -12.349 57.285 1.00 55.50 622 GLU A C 1
ATOM 4761 O O . GLU A 1 622 ? -11.355 -11.961 57.532 1.00 55.50 622 GLU A O 1
ATOM 4766 N N . THR A 1 623 ? -9.641 -13.370 57.912 1.00 58.56 623 THR A N 1
ATOM 4767 C CA . THR A 1 623 ? -10.215 -14.113 59.034 1.00 58.56 623 THR A CA 1
ATOM 4768 C C . THR A 1 623 ? -10.400 -13.203 60.237 1.00 58.56 623 THR A C 1
ATOM 4770 O O . THR A 1 623 ? -9.441 -12.590 60.717 1.00 58.56 623 THR A O 1
ATOM 4773 N N . GLN A 1 624 ? -11.628 -13.099 60.739 1.00 67.75 624 GLN A N 1
ATOM 4774 C CA . GLN A 1 624 ? -11.937 -12.272 61.897 1.00 67.75 624 GLN A CA 1
ATOM 4775 C C . GLN A 1 624 ? -12.183 -13.152 63.119 1.00 67.75 624 GLN A C 1
ATOM 4777 O O . GLN A 1 624 ? -13.298 -13.587 63.361 1.00 67.75 624 GLN A O 1
ATOM 4782 N N . CYS A 1 625 ? -11.158 -13.294 63.960 1.00 73.44 625 CYS A N 1
ATOM 4783 C CA . CYS A 1 625 ? -11.147 -14.169 65.140 1.00 73.44 625 CYS A CA 1
ATOM 4784 C C . CYS A 1 625 ? -12.088 -13.767 66.300 1.00 73.44 625 CYS A C 1
ATOM 4786 O O . CYS A 1 625 ? -11.788 -14.057 67.460 1.00 73.44 625 CYS A O 1
ATOM 4788 N N . SER A 1 626 ? -13.130 -12.964 66.064 1.00 78.38 626 SER A N 1
ATOM 4789 C CA . SER A 1 626 ? -14.042 -12.441 67.101 1.00 78.38 626 SER A CA 1
ATOM 4790 C C . SER A 1 626 ? -15.394 -11.952 66.539 1.00 78.38 626 SER A C 1
ATOM 4792 O O . SER A 1 626 ? -16.006 -11.057 67.130 1.00 78.38 626 SER A O 1
ATOM 4794 N N . ASN A 1 627 ? -15.847 -12.451 65.384 1.00 69.44 627 ASN A N 1
ATOM 4795 C CA . ASN A 1 627 ? -17.072 -11.995 64.714 1.00 69.44 627 ASN A CA 1
ATOM 4796 C C . ASN A 1 627 ? -18.304 -12.902 64.944 1.00 69.44 627 ASN A C 1
ATOM 4798 O O . ASN A 1 627 ? -19.399 -12.579 64.470 1.00 69.44 627 ASN A O 1
ATOM 4802 N N . GLY A 1 628 ? -18.163 -13.999 65.691 1.00 66.81 628 GLY A N 1
ATOM 4803 C CA . GLY A 1 628 ? -19.241 -14.925 66.037 1.00 66.81 628 GLY A CA 1
ATOM 4804 C C . GLY A 1 628 ? -19.654 -15.862 64.901 1.00 66.81 628 GLY A C 1
ATOM 4805 O O . GLY A 1 628 ? -20.727 -16.472 64.977 1.00 66.81 628 GLY A O 1
ATOM 4806 N N . LYS A 1 629 ? -18.854 -15.965 63.837 1.00 73.62 629 LYS A N 1
ATOM 4807 C CA . LYS A 1 629 ? -19.059 -16.862 62.691 1.00 73.62 629 LYS A CA 1
ATOM 4808 C C . LYS A 1 629 ? -17.825 -17.750 62.517 1.00 73.62 629 LYS A C 1
ATOM 4810 O O . LYS A 1 629 ? -16.830 -17.562 63.192 1.00 73.62 629 LYS A O 1
ATOM 4815 N N . GLN A 1 630 ? -17.944 -18.783 61.684 1.00 70.38 630 GLN A N 1
ATOM 4816 C CA . GLN A 1 630 ? -16.810 -19.623 61.303 1.00 70.38 630 GLN A CA 1
ATOM 4817 C C . GLN A 1 630 ? -16.345 -19.199 59.905 1.00 70.38 630 GLN A C 1
ATOM 4819 O O . GLN A 1 630 ? -17.063 -19.443 58.928 1.00 70.38 630 GLN A O 1
ATOM 4824 N N . ASP A 1 631 ? -15.188 -18.542 59.825 1.00 77.38 631 ASP A N 1
ATOM 4825 C CA . ASP A 1 631 ? -14.562 -18.100 58.571 1.00 77.38 631 ASP A CA 1
ATOM 4826 C C . ASP A 1 631 ? -13.795 -19.252 57.870 1.00 77.38 631 ASP A C 1
ATOM 4828 O O . ASP A 1 631 ? -13.673 -20.360 58.391 1.00 77.38 631 ASP A O 1
ATOM 4832 N N . VAL A 1 632 ? -13.317 -19.036 56.633 1.00 71.06 632 VAL A N 1
ATOM 4833 C CA . VAL A 1 632 ? -12.852 -20.115 55.723 1.00 71.06 632 VAL A CA 1
ATOM 4834 C C . VAL A 1 632 ? -11.663 -20.931 56.255 1.00 71.06 632 VAL A C 1
ATOM 4836 O O . VAL A 1 632 ? -11.550 -22.112 55.921 1.00 71.06 632 VAL A O 1
ATOM 4839 N N . ASP A 1 633 ? -10.770 -20.340 57.048 1.00 72.75 633 ASP A N 1
ATOM 4840 C CA . ASP A 1 633 ? -9.616 -21.023 57.647 1.00 72.75 633 ASP A CA 1
ATOM 4841 C C . ASP A 1 633 ? -9.816 -21.384 59.130 1.00 72.75 633 ASP A C 1
ATOM 4843 O O . ASP A 1 633 ? -8.961 -22.062 59.700 1.00 72.75 633 ASP A O 1
ATOM 4847 N N . GLU A 1 634 ? -10.941 -21.016 59.746 1.00 81.12 634 GLU A N 1
ATOM 4848 C CA . GLU A 1 634 ? -11.249 -21.348 61.136 1.00 81.12 634 GLU A CA 1
ATOM 4849 C C . GLU A 1 634 ? -11.745 -22.794 61.286 1.00 81.12 634 GLU A C 1
ATOM 4851 O O . GLU A 1 634 ? -12.597 -23.292 60.542 1.00 81.12 634 GLU A O 1
ATOM 4856 N N . THR A 1 635 ? -11.246 -23.499 62.304 1.00 76.81 635 THR A N 1
ATOM 4857 C CA . THR A 1 635 ? -11.683 -24.874 62.609 1.00 76.81 635 THR A CA 1
ATOM 4858 C C . THR A 1 635 ? -12.880 -24.921 63.566 1.00 76.81 635 THR A C 1
ATOM 4860 O O . THR A 1 635 ? -13.438 -25.995 63.788 1.00 76.81 635 THR A O 1
ATOM 4863 N N . GLY A 1 636 ? -13.283 -23.774 64.117 1.00 75.75 636 GLY A N 1
ATOM 4864 C CA . GLY A 1 636 ? -14.473 -23.560 64.944 1.00 75.75 636 GLY A CA 1
ATOM 4865 C C . GLY A 1 636 ? -14.886 -22.083 64.917 1.00 75.75 636 GLY A C 1
ATOM 4866 O O . GLY A 1 636 ? -14.215 -21.284 64.286 1.00 75.75 636 GLY A O 1
ATOM 4867 N N . ILE A 1 637 ? -15.994 -21.713 65.568 1.00 76.06 637 ILE A N 1
ATOM 4868 C CA . ILE A 1 637 ? -16.466 -20.312 65.594 1.00 76.06 637 ILE A CA 1
ATOM 4869 C C . ILE A 1 637 ? -15.422 -19.442 66.313 1.00 76.06 637 ILE A C 1
ATOM 4871 O O . ILE A 1 637 ? -15.158 -19.693 67.492 1.00 76.06 637 ILE A O 1
ATOM 4875 N N . ASP A 1 638 ? -14.854 -18.450 65.618 1.00 76.44 638 ASP A N 1
ATOM 4876 C CA . ASP A 1 638 ? -13.814 -17.531 66.109 1.00 76.44 638 ASP A CA 1
ATOM 4877 C C . ASP A 1 638 ? -12.491 -18.207 66.559 1.00 76.44 638 ASP A C 1
ATOM 4879 O O . ASP A 1 638 ? -11.751 -17.669 67.394 1.00 76.44 638 ASP A O 1
ATOM 4883 N N . CYS A 1 639 ? -12.180 -19.425 66.085 1.00 75.88 639 CYS A N 1
ATOM 4884 C CA . CYS A 1 639 ? -10.970 -20.150 66.492 1.00 75.88 639 CYS A CA 1
ATOM 4885 C C . CYS A 1 639 ? -10.400 -21.103 65.426 1.00 75.88 639 CYS A C 1
ATOM 4887 O O . CYS A 1 639 ? -11.103 -21.685 64.599 1.00 75.88 639 CYS A O 1
ATOM 4889 N N . GLY A 1 640 ? -9.094 -21.367 65.512 1.00 73.00 640 GLY A N 1
ATOM 4890 C CA . GLY A 1 640 ? -8.368 -22.231 64.578 1.00 73.00 640 GLY A CA 1
ATOM 4891 C C . GLY A 1 640 ? -7.914 -21.526 63.300 1.00 73.00 640 GLY A C 1
ATOM 4892 O O . GLY A 1 640 ? -8.251 -20.374 63.058 1.00 73.00 640 GLY A O 1
ATOM 4893 N N . GLY A 1 641 ? -7.085 -22.204 62.503 1.00 79.12 641 GLY A N 1
ATOM 4894 C CA . GLY A 1 641 ? -6.437 -21.578 61.346 1.00 79.12 641 GLY A CA 1
ATOM 4895 C C . GLY A 1 641 ? -5.436 -20.500 61.747 1.00 79.12 641 GLY A C 1
ATOM 4896 O O . GLY A 1 641 ? -4.474 -20.786 62.464 1.00 79.12 641 GLY A O 1
ATOM 4897 N N . SER A 1 642 ? -5.660 -19.273 61.268 1.00 76.62 642 SER A N 1
ATOM 4898 C CA . SER A 1 642 ? -4.899 -18.074 61.643 1.00 76.62 642 SER A CA 1
ATOM 4899 C C . SER A 1 642 ? -5.321 -17.457 62.989 1.00 76.62 642 SER A C 1
ATOM 4901 O O . SER A 1 642 ? -4.594 -16.617 63.527 1.00 76.62 642 SER A O 1
ATOM 4903 N N . CYS A 1 643 ? -6.434 -17.914 63.576 1.00 76.62 643 CYS A N 1
ATOM 4904 C CA . CYS A 1 643 ? -6.913 -17.524 64.900 1.00 76.62 643 CYS A CA 1
ATOM 4905 C C . CYS A 1 643 ? -6.322 -18.397 66.012 1.00 76.62 643 CYS A C 1
ATOM 4907 O O . CYS A 1 643 ? -5.661 -19.410 65.764 1.00 76.62 643 CYS A O 1
ATOM 4909 N N . SER A 1 644 ? -6.541 -18.020 67.278 1.00 76.12 644 SER A N 1
ATOM 4910 C CA . SER A 1 644 ? -6.115 -18.858 68.403 1.00 76.12 644 SER A CA 1
ATOM 4911 C C . SER A 1 644 ? -6.686 -20.267 68.256 1.00 76.12 644 SER A C 1
ATOM 4913 O O . SER A 1 644 ? -7.860 -20.419 67.918 1.00 76.12 644 SER A O 1
ATOM 4915 N N . ALA A 1 645 ? -5.852 -21.286 68.484 1.00 78.38 645 ALA A N 1
ATOM 4916 C CA . ALA A 1 645 ? -6.241 -22.682 68.319 1.00 78.38 645 ALA A CA 1
ATOM 4917 C C . ALA A 1 645 ? -7.550 -22.974 69.064 1.00 78.38 645 ALA A C 1
ATOM 4919 O O . ALA A 1 645 ? -7.710 -22.565 70.217 1.00 78.38 645 ALA A O 1
ATOM 4920 N N . CYS A 1 646 ? -8.481 -23.664 68.402 1.00 77.56 646 CYS A N 1
ATOM 4921 C CA . CYS A 1 646 ? -9.715 -24.059 69.063 1.00 77.56 646 CYS A CA 1
ATOM 4922 C C . CYS A 1 646 ? -9.412 -24.945 70.276 1.00 77.56 646 CYS A C 1
ATOM 4924 O O . CYS A 1 646 ? -8.563 -25.841 70.174 1.00 77.56 646 CYS A O 1
ATOM 4926 N N . PRO A 1 647 ? -10.121 -24.744 71.401 1.00 75.44 647 PRO A N 1
ATOM 4927 C CA . PRO A 1 647 ? -10.030 -25.645 72.535 1.00 75.44 647 PRO A CA 1
ATOM 4928 C C . PRO A 1 647 ? -10.391 -27.067 72.098 1.00 75.44 647 PRO A C 1
ATOM 4930 O O . PRO A 1 647 ? -11.386 -27.306 71.410 1.00 75.44 647 PRO A O 1
ATOM 4933 N N . THR A 1 648 ? -9.536 -28.017 72.458 1.00 77.50 648 THR A N 1
ATOM 4934 C CA . THR A 1 648 ? -9.611 -29.410 72.015 1.00 77.50 648 THR A CA 1
ATOM 4935 C C . THR A 1 648 ? -10.579 -30.201 72.881 1.00 77.50 648 THR A C 1
ATOM 4937 O O . THR A 1 648 ? -10.180 -31.073 73.630 1.00 77.50 648 THR A O 1
ATOM 4940 N N . CYS A 1 649 ? -11.871 -29.928 72.726 1.00 74.75 649 CYS A N 1
ATOM 4941 C CA . CYS A 1 649 ? -12.947 -30.508 73.534 1.00 74.75 649 CYS A CA 1
ATOM 4942 C C . CYS A 1 649 ? -13.314 -31.968 73.197 1.00 74.75 649 CYS A C 1
ATOM 4944 O O . CYS A 1 649 ? -14.466 -32.360 73.391 1.00 74.75 649 CYS A O 1
ATOM 4946 N N . THR A 1 650 ? -12.399 -32.729 72.585 1.00 77.38 650 THR A N 1
ATOM 4947 C CA . THR A 1 650 ? -12.591 -34.123 72.113 1.00 77.38 650 THR A CA 1
ATOM 4948 C C . THR A 1 650 ? -11.268 -34.910 71.982 1.00 77.38 650 THR A C 1
ATOM 4950 O O . THR A 1 650 ? -11.242 -35.973 71.356 1.00 77.38 650 THR A O 1
ATOM 4953 N N . ASP A 1 651 ? -10.147 -34.391 72.500 1.00 74.06 651 ASP A N 1
ATOM 4954 C CA . ASP A 1 651 ? -8.817 -34.997 72.336 1.00 74.06 651 ASP A CA 1
ATOM 4955 C C . ASP A 1 651 ? -8.440 -36.003 73.442 1.00 74.06 651 ASP A C 1
ATOM 4957 O O . ASP A 1 651 ? -7.345 -36.571 73.436 1.00 74.06 651 ASP A O 1
ATOM 4961 N N . ASN A 1 652 ? -9.375 -36.299 74.341 1.00 73.38 652 ASN A N 1
ATOM 4962 C CA . ASN A 1 652 ? -9.240 -37.137 75.524 1.00 73.38 652 ASN A CA 1
ATOM 4963 C C . ASN A 1 652 ? -8.172 -36.651 76.521 1.00 73.38 652 ASN A C 1
ATOM 4965 O O . ASN A 1 652 ? -7.715 -37.428 77.370 1.00 73.38 652 ASN A O 1
ATOM 4969 N N . LEU A 1 653 ? -7.790 -35.372 76.472 1.00 73.00 653 LEU A N 1
ATOM 4970 C CA . LEU A 1 653 ? -6.844 -34.758 77.395 1.00 73.00 653 LEU A CA 1
ATOM 4971 C C . LEU A 1 653 ? -7.501 -33.580 78.109 1.00 73.00 653 LEU A C 1
ATOM 4973 O O . LEU A 1 653 ? -7.985 -32.650 77.491 1.00 73.00 653 LEU A O 1
ATOM 4977 N N . LYS A 1 654 ? -7.412 -33.542 79.442 1.00 79.06 654 LYS A N 1
ATOM 4978 C CA . LYS A 1 654 ? -7.871 -32.379 80.212 1.00 79.06 654 LYS A CA 1
ATOM 4979 C C . LYS A 1 654 ? -6.889 -31.211 80.058 1.00 79.06 654 LYS A C 1
ATOM 4981 O O . LYS A 1 654 ? -5.969 -31.066 80.871 1.00 79.06 654 LYS A O 1
ATOM 4986 N N . ASN A 1 655 ? -7.060 -30.394 79.025 1.00 74.94 655 ASN A N 1
ATOM 4987 C CA . ASN A 1 655 ? -6.216 -29.236 78.727 1.00 74.94 655 ASN A CA 1
ATOM 4988 C C . ASN A 1 655 ? -7.067 -27.956 78.556 1.00 74.94 655 ASN A C 1
ATOM 4990 O O . ASN A 1 655 ? -8.245 -27.941 78.886 1.00 74.94 655 ASN A O 1
ATOM 4994 N N . GLN A 1 656 ? -6.441 -26.832 78.192 1.00 78.75 656 GLN A N 1
ATOM 4995 C CA . GLN A 1 656 ? -7.123 -25.610 77.715 1.00 78.75 656 GLN A CA 1
ATOM 4996 C C . GLN A 1 656 ? -8.279 -25.047 78.582 1.00 78.75 656 GLN A C 1
ATOM 4998 O O . GLN A 1 656 ? -9.131 -24.318 78.089 1.00 78.75 656 GLN A O 1
ATOM 5003 N N . GLY A 1 657 ? -8.278 -25.307 79.897 1.00 76.81 657 GLY A N 1
ATOM 5004 C CA . GLY A 1 657 ? -9.273 -24.778 80.841 1.00 76.81 657 GLY A CA 1
ATOM 5005 C C . GLY A 1 657 ? -10.499 -25.670 81.081 1.00 76.81 657 GLY A C 1
ATOM 5006 O O . GLY A 1 657 ? -11.463 -25.205 81.687 1.00 76.81 657 GLY A O 1
ATOM 5007 N N . GLU A 1 658 ? -10.472 -26.931 80.645 1.00 84.06 658 GLU A N 1
ATOM 5008 C CA . GLU A 1 658 ? -11.565 -27.895 80.816 1.00 84.06 658 GLU A CA 1
ATOM 5009 C C . GLU A 1 658 ? -11.846 -28.308 82.274 1.00 84.06 658 GLU A C 1
ATOM 5011 O O . GLU A 1 658 ? -10.951 -28.370 83.127 1.00 84.06 658 GLU A O 1
ATOM 5016 N N . ALA A 1 659 ? -13.105 -28.660 82.571 1.00 77.50 659 ALA A N 1
ATOM 5017 C CA . ALA A 1 659 ? -13.517 -29.139 83.896 1.00 77.50 659 ALA A CA 1
ATOM 5018 C C . ALA A 1 659 ? -13.270 -30.653 84.085 1.00 77.50 659 ALA A C 1
ATOM 5020 O O . ALA A 1 659 ? -12.880 -31.088 85.175 1.00 77.50 659 ALA A O 1
ATOM 5021 N N . GLY A 1 660 ? -13.406 -31.442 83.022 1.00 77.25 660 GLY A N 1
ATOM 5022 C CA . GLY A 1 660 ? -13.067 -32.862 82.903 1.00 77.25 660 GLY A CA 1
ATOM 5023 C C . GLY A 1 660 ? -12.482 -33.137 81.518 1.00 77.25 660 GLY A C 1
ATOM 5024 O O . GLY A 1 660 ? -12.346 -32.210 80.740 1.00 77.25 660 GLY A O 1
ATOM 5025 N N . ILE A 1 661 ? -12.093 -34.378 81.227 1.00 73.38 661 ILE A N 1
ATOM 5026 C CA . ILE A 1 661 ? -11.538 -34.721 79.909 1.00 73.38 661 ILE A CA 1
ATOM 5027 C C . ILE A 1 661 ? -12.597 -34.424 78.838 1.00 73.38 661 ILE A C 1
ATOM 5029 O O . ILE A 1 661 ? -13.670 -35.032 78.882 1.00 73.38 661 ILE A O 1
ATOM 5033 N N . ASP A 1 662 ? -12.306 -33.494 77.923 1.00 72.19 662 ASP A N 1
ATOM 5034 C CA . ASP A 1 662 ? -13.180 -33.093 76.815 1.00 72.19 662 ASP A CA 1
ATOM 5035 C C . ASP A 1 662 ? -14.529 -32.493 77.252 1.00 72.19 662 ASP A C 1
ATOM 5037 O O . ASP A 1 662 ? -15.545 -32.601 76.553 1.00 72.19 662 ASP A O 1
ATOM 5041 N N . CYS A 1 663 ? -14.606 -31.923 78.459 1.00 77.00 663 CYS A N 1
ATOM 5042 C CA . CYS A 1 663 ? -15.859 -31.383 78.981 1.00 77.00 663 CYS A CA 1
ATOM 5043 C C . CYS A 1 663 ? -15.674 -30.263 80.020 1.00 77.00 663 CYS A C 1
ATOM 5045 O O . CYS A 1 663 ? -14.747 -30.244 80.828 1.00 77.00 663 CYS A O 1
ATOM 5047 N N . GLY A 1 664 ? -16.623 -29.329 80.047 1.00 74.25 664 GLY A N 1
ATOM 5048 C CA . GLY A 1 664 ? -16.664 -28.146 80.904 1.00 74.25 664 GLY A CA 1
ATOM 5049 C C . GLY A 1 664 ? -15.585 -27.108 80.583 1.00 74.25 664 GLY A C 1
ATOM 5050 O O . GLY A 1 664 ? -14.732 -27.321 79.730 1.00 74.25 664 GLY A O 1
ATOM 5051 N N . GLY A 1 665 ? -15.625 -25.953 81.251 1.00 78.56 665 GLY A N 1
ATOM 5052 C CA . GLY A 1 665 ? -14.769 -24.818 80.884 1.00 78.56 665 GLY A CA 1
ATOM 5053 C C . GLY A 1 665 ? -15.201 -24.207 79.538 1.00 78.56 665 GLY A C 1
ATOM 5054 O O . GLY A 1 665 ? -16.393 -23.939 79.386 1.00 78.56 665 GLY A O 1
ATOM 5055 N N . PRO A 1 666 ? -14.290 -23.989 78.567 1.00 73.94 666 PRO A N 1
ATOM 5056 C CA . PRO A 1 666 ? -14.644 -23.506 77.227 1.00 73.94 666 PRO A CA 1
ATOM 5057 C C . PRO A 1 666 ? -15.367 -24.558 76.364 1.00 73.94 666 PRO A C 1
ATOM 5059 O O . PRO A 1 666 ? -15.791 -24.244 75.254 1.00 73.94 666 PRO A O 1
ATOM 5062 N N . CYS A 1 667 ? -15.532 -25.793 76.854 1.00 76.56 667 CYS A N 1
ATOM 5063 C CA . CYS A 1 667 ? -16.154 -26.873 76.099 1.00 76.56 667 CYS A CA 1
ATOM 5064 C C . CYS A 1 667 ? -17.681 -26.917 76.249 1.00 76.56 667 CYS A C 1
ATOM 5066 O O . CYS A 1 667 ? -18.180 -26.938 77.379 1.00 76.56 667 CYS A O 1
ATOM 5068 N N . PRO A 1 668 ? -18.441 -27.029 75.135 1.00 72.88 668 PRO A N 1
ATOM 5069 C CA . PRO A 1 668 ? -19.907 -27.080 75.170 1.00 72.88 668 PRO A CA 1
ATOM 5070 C C . PRO A 1 668 ? -20.469 -28.272 75.963 1.00 72.88 668 PRO A C 1
ATOM 5072 O O . PRO A 1 668 ? -21.597 -28.230 76.453 1.00 72.88 668 PRO A O 1
ATOM 5075 N N . LYS A 1 669 ? -19.692 -29.359 76.070 1.00 74.38 669 LYS A N 1
ATOM 5076 C CA . LYS A 1 669 ? -20.068 -30.605 76.746 1.00 74.38 669 LYS A CA 1
ATOM 5077 C C . LYS A 1 669 ? -19.927 -30.455 78.261 1.00 74.38 669 LYS A C 1
ATOM 5079 O O . LYS A 1 669 ? -18.845 -30.167 78.749 1.00 74.38 669 LYS A O 1
ATOM 5084 N N . ILE A 1 670 ? -20.986 -30.704 79.028 1.00 71.62 670 ILE A N 1
ATOM 5085 C CA . ILE A 1 670 ? -20.955 -30.688 80.503 1.00 71.62 670 ILE A CA 1
ATOM 5086 C C . ILE A 1 670 ? -20.536 -32.077 81.013 1.00 71.62 670 ILE A C 1
ATOM 5088 O O . ILE A 1 670 ? -21.080 -33.088 80.570 1.00 71.62 670 ILE A O 1
ATOM 5092 N N . CYS A 1 671 ? -19.567 -32.147 81.933 1.00 52.53 671 CYS A N 1
ATOM 5093 C CA . CYS A 1 671 ? -19.057 -33.421 82.450 1.00 52.53 671 CYS A CA 1
ATOM 5094 C C . CYS A 1 671 ? -20.108 -34.174 83.281 1.00 52.53 671 CYS A C 1
ATOM 5096 O O . CYS A 1 671 ? -20.580 -33.658 84.293 1.00 52.53 671 CYS A O 1
ATOM 5098 N N . SER A 1 672 ? -20.421 -35.412 82.889 1.00 53.56 672 SER A N 1
ATOM 5099 C CA . SER A 1 672 ? -21.224 -36.372 83.662 1.00 53.56 672 SER A CA 1
ATOM 5100 C C . SER A 1 672 ? -20.492 -37.717 83.749 1.00 53.56 672 SER A C 1
ATOM 5102 O O . SER A 1 672 ? -19.674 -38.034 82.886 1.00 53.56 672 SER A O 1
ATOM 5104 N N . ALA A 1 673 ? -20.702 -38.440 84.852 1.00 40.62 673 ALA A N 1
ATOM 5105 C CA . ALA A 1 673 ? -19.972 -39.658 85.195 1.00 40.62 673 ALA A CA 1
ATOM 5106 C C . ALA A 1 673 ? -20.553 -40.903 84.502 1.00 40.62 673 ALA A C 1
ATOM 5108 O O . ALA A 1 673 ? -21.770 -41.031 84.421 1.00 40.62 673 ALA A O 1
ATOM 5109 N N . GLU A 1 674 ? -19.640 -41.803 84.116 1.00 43.78 674 GLU A N 1
ATOM 5110 C CA . GLU A 1 674 ? -19.841 -43.174 83.607 1.00 43.78 674 GLU A CA 1
ATOM 5111 C C . GLU A 1 674 ? -20.492 -43.319 82.215 1.00 43.78 674 GLU A C 1
ATOM 5113 O O . GLU A 1 674 ? -21.693 -43.159 82.052 1.00 43.78 674 GLU A O 1
ATOM 5118 N N . GLU A 1 675 ? -19.689 -43.655 81.194 1.00 36.38 675 GLU A N 1
ATOM 5119 C CA . GLU A 1 675 ? -19.606 -45.005 80.586 1.00 36.38 675 GLU A CA 1
ATOM 5120 C C . GLU A 1 675 ? -18.738 -45.015 79.301 1.00 36.38 675 GLU A C 1
ATOM 5122 O O . GLU A 1 675 ? -18.549 -44.003 78.626 1.00 36.38 675 GLU A O 1
ATOM 5127 N N . GLU A 1 676 ? -18.156 -46.187 79.022 1.00 35.50 676 GLU A N 1
ATOM 5128 C CA . GLU A 1 676 ? -17.280 -46.564 77.899 1.00 35.50 676 GLU A CA 1
ATOM 5129 C C . GLU A 1 676 ? -17.986 -46.551 76.517 1.00 35.50 676 GLU A C 1
ATOM 5131 O O . GLU A 1 676 ? -19.182 -46.814 76.458 1.00 35.50 676 GLU A O 1
ATOM 5136 N N . GLN A 1 677 ? -17.241 -46.393 75.398 1.00 33.88 677 GLN A N 1
ATOM 5137 C CA . GLN A 1 677 ? -17.093 -47.399 74.305 1.00 33.88 677 GLN A CA 1
ATOM 5138 C C . GLN A 1 677 ? -16.666 -46.872 72.900 1.00 33.88 677 GLN A C 1
ATOM 5140 O O . GLN A 1 677 ? -17.244 -45.944 72.353 1.00 33.88 677 GLN A O 1
ATOM 5145 N N . VAL A 1 678 ? -15.695 -47.610 72.322 1.00 37.41 678 VAL A N 1
ATOM 5146 C CA . VAL A 1 678 ? -15.490 -48.092 70.923 1.00 37.41 678 VAL A CA 1
ATOM 5147 C C . VAL A 1 678 ? -15.346 -47.101 69.740 1.00 37.41 678 VAL A C 1
ATOM 5149 O O . VAL A 1 678 ? -16.267 -46.401 69.347 1.00 37.41 678 VAL A O 1
ATOM 5152 N N . GLN A 1 679 ? -14.186 -47.179 69.066 1.00 44.62 679 GLN A N 1
ATOM 5153 C CA . GLN A 1 679 ? -13.822 -46.468 67.828 1.00 44.62 679 GLN A CA 1
ATOM 5154 C C . GLN A 1 679 ? -14.260 -47.232 66.556 1.00 44.62 679 GLN A C 1
ATOM 5156 O O . GLN A 1 679 ? -13.796 -48.348 66.307 1.00 44.62 679 GLN A O 1
ATOM 5161 N N . GLU A 1 680 ? -15.106 -46.611 65.726 1.00 51.75 680 GLU A N 1
ATOM 5162 C CA . GLU A 1 680 ? -15.519 -47.103 64.400 1.00 51.75 680 GLU A CA 1
ATOM 5163 C C . GLU A 1 680 ? -14.410 -46.945 63.336 1.00 51.75 680 GLU A C 1
ATOM 5165 O O . GLU A 1 680 ? -13.684 -45.951 63.300 1.00 51.75 680 GLU A O 1
ATOM 5170 N N . CYS A 1 681 ? -14.284 -47.932 62.441 1.00 66.00 681 CYS A N 1
ATOM 5171 C CA . CYS A 1 681 ? -13.376 -47.912 61.287 1.00 66.00 681 CYS A CA 1
ATOM 5172 C C . CYS A 1 681 ? -14.159 -47.538 60.019 1.00 66.00 681 CYS A C 1
ATOM 5174 O O . CYS A 1 681 ? -15.003 -48.308 59.567 1.00 66.00 681 CYS A O 1
ATOM 5176 N N . SER A 1 682 ? -13.859 -46.382 59.421 1.00 69.69 682 SER A N 1
ATOM 5177 C CA . SER A 1 682 ? -14.495 -45.855 58.201 1.00 69.69 682 SER A CA 1
ATOM 5178 C C . SER A 1 682 ? -13.863 -46.389 56.902 1.00 69.69 682 SER A C 1
ATOM 5180 O O . SER A 1 682 ? -13.651 -45.652 55.940 1.00 69.69 682 SER A O 1
ATOM 5182 N N . GLY A 1 683 ? -13.538 -47.683 56.866 1.00 76.50 683 GLY A N 1
ATOM 5183 C CA . GLY A 1 683 ? -12.825 -48.307 55.753 1.00 76.50 683 GLY A CA 1
ATOM 5184 C C . GLY A 1 683 ? -12.790 -49.835 55.833 1.00 76.50 683 GLY A C 1
ATOM 5185 O O . GLY A 1 683 ? -13.569 -50.447 56.559 1.00 76.50 683 GLY A O 1
ATOM 5186 N N . CYS A 1 684 ? -11.893 -50.482 55.090 1.00 79.81 684 CYS A N 1
ATOM 5187 C CA . CYS A 1 684 ? -11.792 -51.942 55.068 1.00 79.81 684 CYS A CA 1
ATOM 5188 C C . CYS A 1 684 ? -10.886 -52.453 56.186 1.00 79.81 684 CYS A C 1
ATOM 5190 O O . CYS A 1 684 ? -9.735 -52.038 56.319 1.00 79.81 684 CYS A O 1
ATOM 5192 N N . LEU A 1 685 ? -11.371 -53.416 56.962 1.00 77.44 685 LEU A N 1
ATOM 5193 C CA . LEU A 1 685 ? -10.602 -54.031 58.039 1.00 77.44 685 LEU A CA 1
ATOM 5194 C C . LEU A 1 685 ? -9.698 -55.147 57.492 1.00 77.44 685 LEU A C 1
ATOM 5196 O O . LEU A 1 685 ? -10.181 -56.203 57.085 1.00 77.44 685 LEU A O 1
ATOM 5200 N N . GLN A 1 686 ? -8.378 -54.946 57.513 1.00 74.44 686 GLN A N 1
ATOM 5201 C CA . GLN A 1 686 ? -7.399 -55.959 57.112 1.00 74.44 686 GLN A CA 1
ATOM 5202 C C . GLN A 1 686 ? -6.751 -56.610 58.341 1.00 74.44 686 GLN A C 1
ATOM 5204 O O . GLN A 1 686 ? -6.298 -55.930 59.261 1.00 74.44 686 GLN A O 1
ATOM 5209 N N . THR A 1 687 ? -6.683 -57.944 58.357 1.00 66.06 687 THR A N 1
ATOM 5210 C CA . THR A 1 687 ? -5.967 -58.696 59.401 1.00 66.06 687 THR A CA 1
ATOM 5211 C C . THR A 1 687 ? -4.556 -59.009 58.910 1.00 66.06 687 THR A C 1
ATOM 5213 O O . THR A 1 687 ? -4.396 -59.691 57.902 1.00 66.06 687 THR A O 1
ATOM 5216 N N . LEU A 1 688 ? -3.539 -58.498 59.604 1.00 62.28 688 LEU A N 1
ATOM 5217 C CA . LEU A 1 688 ? -2.131 -58.780 59.313 1.00 62.28 688 LEU A CA 1
ATOM 5218 C C . LEU A 1 688 ? -1.707 -60.118 59.939 1.00 62.28 688 LEU A C 1
ATOM 5220 O O . LEU A 1 688 ? -2.321 -60.588 60.906 1.00 62.28 688 LEU A O 1
ATOM 5224 N N . GLU A 1 689 ? -0.631 -60.727 59.433 1.00 57.31 689 GLU A N 1
ATOM 5225 C CA . GLU A 1 689 ? -0.048 -61.908 60.077 1.00 57.31 689 GLU A CA 1
ATOM 5226 C C . GLU A 1 689 ? 0.328 -61.578 61.536 1.00 57.31 689 GLU A C 1
ATOM 5228 O O . GLU A 1 689 ? 0.987 -60.573 61.804 1.00 57.31 689 GLU A O 1
ATOM 5233 N N . LYS A 1 690 ? -0.122 -62.427 62.476 1.00 53.81 690 LYS A N 1
ATOM 5234 C CA . LYS A 1 690 ? -0.200 -62.227 63.947 1.00 53.81 690 LYS A CA 1
ATOM 5235 C C . LYS A 1 690 ? -1.461 -61.530 64.494 1.00 53.81 690 LYS A C 1
ATOM 5237 O O . LYS A 1 690 ? -1.461 -61.100 65.643 1.00 53.81 690 LYS A O 1
ATOM 5242 N N . GLY A 1 691 ? -2.556 -61.460 63.733 1.00 58.88 691 GLY A N 1
ATOM 5243 C CA . GLY A 1 691 ? -3.892 -61.161 64.279 1.00 58.88 691 GLY A CA 1
ATOM 5244 C C . GLY A 1 691 ? -4.152 -59.691 64.632 1.00 58.88 691 GLY A C 1
ATOM 5245 O O . GLY A 1 691 ? -5.161 -59.380 65.264 1.00 58.88 691 GLY A O 1
ATOM 5246 N N . LYS A 1 692 ? -3.273 -58.772 64.212 1.00 60.06 692 LYS A N 1
ATOM 5247 C CA . LYS A 1 692 ? -3.463 -57.325 64.381 1.00 60.06 692 LYS A CA 1
ATOM 5248 C C . LYS A 1 692 ? -4.363 -56.795 63.258 1.00 60.06 692 LYS A C 1
ATOM 5250 O O . LYS A 1 692 ? -4.048 -56.967 62.081 1.00 60.06 692 LYS A O 1
ATOM 5255 N N . LYS A 1 693 ? -5.486 -56.174 63.625 1.00 69.06 693 LYS A N 1
ATOM 5256 C CA . LYS A 1 693 ? -6.449 -55.551 62.703 1.00 69.06 693 LYS A CA 1
ATOM 5257 C C . LYS A 1 693 ? -6.013 -54.116 62.380 1.00 69.06 693 LYS A C 1
ATOM 5259 O O . LYS A 1 693 ? -5.716 -53.357 63.298 1.00 69.06 693 LYS A O 1
ATOM 5264 N N . SER A 1 694 ? -5.962 -53.756 61.101 1.00 73.12 694 SER A N 1
ATOM 5265 C CA . SER A 1 694 ? -5.670 -52.401 60.613 1.00 73.12 694 SER A CA 1
ATOM 5266 C C . SER A 1 694 ? -6.827 -51.909 59.737 1.00 73.12 694 SER A C 1
ATOM 5268 O O . SER A 1 694 ? -7.397 -52.695 58.982 1.00 73.12 694 SER A O 1
ATOM 5270 N N . CYS A 1 695 ? -7.204 -50.636 59.876 1.00 80.50 695 CYS A N 1
ATOM 5271 C CA . CYS A 1 695 ? -8.275 -50.004 59.104 1.00 80.50 695 CYS A CA 1
ATOM 5272 C C . CYS A 1 695 ? -7.680 -49.337 57.853 1.00 80.50 695 CYS A C 1
ATOM 5274 O O . CYS A 1 695 ? -6.860 -48.428 57.981 1.00 80.50 695 CYS A O 1
ATOM 5276 N N . LEU A 1 696 ? -8.066 -49.793 56.660 1.00 77.50 696 LEU A N 1
ATOM 5277 C CA . LEU A 1 696 ? -7.649 -49.223 55.377 1.00 77.50 696 LEU A CA 1
ATOM 5278 C C . LEU A 1 696 ? -8.680 -48.193 54.896 1.00 77.50 696 LEU A C 1
ATOM 5280 O O . LEU A 1 696 ? -9.845 -48.564 54.759 1.00 77.50 696 LEU A O 1
ATOM 5284 N N . PRO A 1 697 ? -8.292 -46.951 54.562 1.00 80.88 697 PRO A N 1
ATOM 5285 C CA . PRO A 1 697 ? -9.210 -45.984 53.962 1.00 80.88 697 PRO A CA 1
ATOM 5286 C C . PRO A 1 697 ? -9.802 -46.475 52.633 1.00 80.88 697 PRO A C 1
ATOM 5288 O O . PRO A 1 697 ? -9.152 -47.221 51.887 1.00 80.88 697 PRO A O 1
ATOM 5291 N N . PHE A 1 698 ? -11.005 -46.005 52.296 1.00 80.31 698 PHE A N 1
ATOM 5292 C CA . PHE A 1 698 ? -11.632 -46.280 51.002 1.00 80.31 698 PHE A CA 1
ATOM 5293 C C . PHE A 1 698 ? -10.723 -45.884 49.831 1.00 80.31 698 PHE A C 1
ATOM 5295 O O . PHE A 1 698 ? -10.106 -44.822 49.835 1.00 80.31 698 PHE A O 1
ATOM 5302 N N . GLY A 1 699 ? -10.639 -46.753 48.825 1.00 78.88 699 GLY A N 1
ATOM 5303 C CA . GLY A 1 699 ? -9.792 -46.578 47.645 1.00 78.88 699 GLY A CA 1
ATOM 5304 C C . GLY A 1 699 ? -8.350 -47.068 47.791 1.00 78.88 699 GLY A C 1
ATOM 5305 O O . GLY A 1 699 ? -7.624 -47.098 46.800 1.00 78.88 699 GLY A O 1
ATOM 5306 N N . THR A 1 700 ? -7.931 -47.513 48.981 1.00 85.50 700 THR A N 1
ATOM 5307 C CA . THR A 1 700 ? -6.598 -48.109 49.169 1.00 85.50 700 THR A CA 1
ATOM 5308 C C . THR A 1 700 ? -6.486 -49.435 48.413 1.00 85.50 700 THR A C 1
ATOM 5310 O O . THR A 1 700 ? -7.332 -50.317 48.579 1.00 85.50 700 THR A O 1
ATOM 5313 N N . THR A 1 701 ? -5.432 -49.601 47.611 1.00 83.69 701 THR A N 1
ATOM 5314 C CA . THR A 1 701 ? -5.129 -50.845 46.890 1.00 83.69 701 THR A CA 1
ATOM 5315 C C . THR A 1 701 ? -4.141 -51.711 47.674 1.00 83.69 701 THR A C 1
ATOM 5317 O O . THR A 1 701 ? -3.130 -51.237 48.188 1.00 83.69 701 THR A O 1
ATOM 5320 N N . VAL A 1 702 ? -4.431 -53.009 47.776 1.00 81.25 702 VAL A N 1
ATOM 5321 C CA . VAL A 1 702 ? -3.556 -54.003 48.406 1.00 81.25 702 VAL A CA 1
ATOM 5322 C C . VAL A 1 702 ? -3.418 -55.205 47.476 1.00 81.25 702 VAL A C 1
ATOM 5324 O O . VAL A 1 702 ? -4.321 -56.032 47.334 1.00 81.25 702 VAL A O 1
ATOM 5327 N N . GLY A 1 703 ? -2.266 -55.305 46.812 1.00 83.50 703 GLY A N 1
ATOM 5328 C CA . GLY A 1 703 ? -2.003 -56.349 45.824 1.00 83.50 703 GLY A CA 1
ATOM 5329 C C . GLY A 1 703 ? -2.923 -56.227 44.607 1.00 83.50 703 GLY A C 1
ATOM 5330 O O . GLY A 1 703 ? -2.803 -55.288 43.831 1.00 83.50 703 GLY A O 1
ATOM 5331 N N . THR A 1 704 ? -3.828 -57.194 44.425 1.00 83.31 704 THR A N 1
ATOM 5332 C CA . THR A 1 704 ? -4.816 -57.197 43.323 1.00 83.31 704 THR A CA 1
ATOM 5333 C C . THR A 1 704 ? -6.225 -56.802 43.771 1.00 83.31 704 THR A C 1
ATOM 5335 O O . THR A 1 704 ? -7.172 -56.965 43.002 1.00 83.31 704 THR A O 1
ATOM 5338 N N . LEU A 1 705 ? -6.367 -56.298 45.000 1.00 84.38 705 LEU A N 1
ATOM 5339 C CA . LEU A 1 705 ? -7.630 -55.888 45.610 1.00 84.38 705 LEU A CA 1
ATOM 5340 C C . LEU A 1 705 ? -7.620 -54.376 45.888 1.00 84.38 705 LEU A C 1
ATOM 5342 O O . LEU A 1 705 ? -6.556 -53.799 46.111 1.00 84.38 705 LEU A O 1
ATOM 5346 N N . TYR A 1 706 ? -8.790 -53.747 45.938 1.00 88.31 706 TYR A N 1
ATOM 5347 C CA . TYR A 1 706 ? -8.977 -52.380 46.422 1.00 88.31 706 TYR A CA 1
ATOM 5348 C C . TYR A 1 706 ? -10.090 -52.327 47.470 1.00 88.31 706 TYR A C 1
ATOM 5350 O O . TYR A 1 706 ? -11.001 -53.155 47.456 1.00 88.31 706 TYR A O 1
ATOM 5358 N N . CYS A 1 707 ? -10.000 -51.375 48.397 1.00 87.81 707 CYS A N 1
ATOM 5359 C CA . CYS A 1 707 ? -11.036 -51.137 49.393 1.00 87.81 707 CYS A CA 1
ATOM 5360 C C . CYS A 1 707 ? -12.197 -50.353 48.769 1.00 87.81 707 CYS A C 1
ATOM 5362 O O . CYS A 1 707 ? -12.041 -49.172 48.446 1.00 87.81 707 CYS A O 1
ATOM 5364 N N . ASP A 1 708 ? -13.345 -50.995 48.564 1.00 85.50 708 ASP A N 1
ATOM 5365 C CA . ASP A 1 708 ? -14.528 -50.337 48.012 1.00 85.50 708 ASP A CA 1
ATOM 5366 C C . ASP A 1 708 ? -15.294 -49.526 49.063 1.00 85.50 708 ASP A C 1
ATOM 5368 O O . ASP A 1 708 ? -15.089 -49.673 50.265 1.00 85.50 708 ASP A 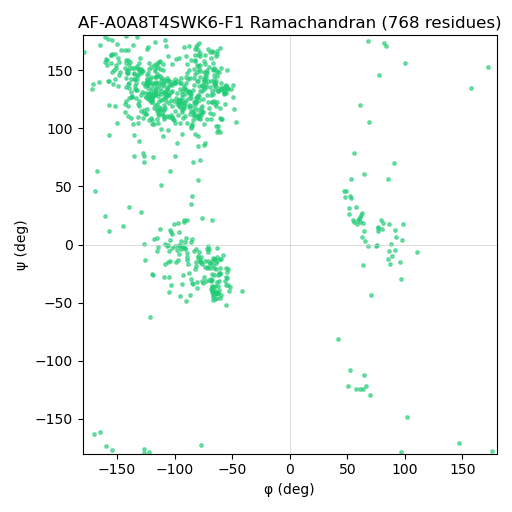O 1
ATOM 5372 N N . LYS A 1 709 ? -16.230 -48.685 48.612 1.00 81.50 709 LYS A N 1
ATOM 5373 C CA . LYS A 1 709 ? -17.069 -47.855 49.494 1.00 81.50 709 LYS A CA 1
ATOM 5374 C C . LYS A 1 709 ? -17.982 -48.655 50.438 1.00 81.50 709 LYS A C 1
ATOM 5376 O O . LYS A 1 709 ? -18.586 -48.054 51.319 1.00 81.50 709 LYS A O 1
ATOM 5381 N N . ALA A 1 710 ? -18.115 -49.969 50.254 1.00 77.62 710 ALA A N 1
ATOM 5382 C CA . ALA A 1 710 ? -18.870 -50.849 51.142 1.00 77.62 710 ALA A CA 1
ATOM 5383 C C . ALA A 1 710 ? -17.996 -51.446 52.264 1.00 77.62 710 ALA A C 1
ATOM 5385 O O . ALA A 1 710 ? -18.496 -52.218 53.080 1.00 77.62 710 ALA A O 1
ATOM 5386 N N . GLY A 1 711 ? -16.708 -51.085 52.335 1.00 77.25 711 GLY A N 1
ATOM 5387 C CA . GLY A 1 711 ? -15.789 -51.552 53.378 1.00 77.25 711 GLY A CA 1
ATOM 5388 C C . GLY A 1 711 ? -15.226 -52.941 53.098 1.00 77.25 711 GLY A C 1
ATOM 5389 O O . GLY A 1 711 ? -14.706 -53.588 54.010 1.00 77.25 711 GLY A O 1
ATOM 5390 N N . LEU A 1 712 ? -15.303 -53.401 51.844 1.00 80.50 712 LEU A N 1
ATOM 5391 C CA . LEU A 1 712 ? -14.827 -54.710 51.416 1.00 80.50 712 LEU A CA 1
ATOM 5392 C C . LEU A 1 712 ? -13.613 -54.589 50.490 1.00 80.50 712 LEU A C 1
ATOM 5394 O O . LEU A 1 712 ? -13.533 -53.726 49.617 1.00 80.50 712 LEU A O 1
ATOM 5398 N N . LEU A 1 713 ? -12.659 -55.505 50.666 1.00 83.94 713 LEU A N 1
ATOM 5399 C CA . LEU A 1 713 ? -11.551 -55.679 49.729 1.00 83.94 713 LEU A CA 1
ATOM 5400 C C . LEU A 1 713 ? -12.037 -56.492 48.526 1.00 83.94 713 LEU A C 1
ATOM 5402 O O . LEU A 1 713 ? -12.314 -57.686 48.652 1.00 83.94 713 LEU A O 1
ATOM 5406 N N . VAL A 1 714 ? -12.117 -55.851 47.362 1.00 86.75 714 VAL A N 1
ATOM 5407 C CA . VAL A 1 714 ? -12.636 -56.436 46.115 1.00 86.75 714 VAL A CA 1
ATOM 5408 C C . VAL A 1 714 ? -11.580 -56.420 45.000 1.00 86.75 714 VAL A C 1
ATOM 5410 O O . VAL A 1 714 ? -10.695 -55.567 45.025 1.00 86.75 714 VAL A O 1
ATOM 5413 N N . PRO A 1 715 ? -11.613 -57.343 44.019 1.00 88.94 715 PRO A N 1
ATOM 5414 C CA . PRO A 1 715 ? -10.603 -57.403 42.956 1.00 88.94 715 PRO A CA 1
ATOM 5415 C C . PRO A 1 715 ? -10.567 -56.164 42.054 1.00 88.94 715 PRO A C 1
ATOM 5417 O O . PRO A 1 715 ? -11.608 -55.612 41.704 1.00 88.94 715 PRO A O 1
ATOM 5420 N N . LEU A 1 716 ? -9.365 -55.784 41.609 1.00 87.38 716 LEU A N 1
ATOM 5421 C CA . LEU A 1 716 ? -9.165 -54.759 40.582 1.00 87.38 716 LEU A CA 1
ATOM 5422 C C . LEU A 1 716 ? -9.842 -55.160 39.264 1.00 87.38 716 LEU A C 1
ATOM 5424 O O . LEU A 1 716 ? -9.679 -56.283 38.772 1.00 87.38 716 LEU A O 1
ATOM 5428 N N . LYS A 1 717 ? -10.543 -54.201 38.664 1.00 88.00 717 LYS A N 1
ATOM 5429 C CA . LYS A 1 717 ? -11.300 -54.350 37.421 1.00 88.00 717 LYS A CA 1
ATOM 5430 C C . LYS A 1 717 ? -10.382 -54.456 36.206 1.00 88.00 717 LYS A C 1
ATOM 5432 O O . LYS A 1 717 ? -9.317 -53.832 36.142 1.00 88.00 717 LYS A O 1
ATOM 5437 N N . LYS A 1 718 ? -10.776 -55.267 35.226 1.00 86.56 718 LYS A N 1
ATOM 5438 C CA . LYS A 1 718 ? -10.019 -55.490 33.980 1.00 86.56 718 LYS A CA 1
ATOM 5439 C C . LYS A 1 718 ? -10.291 -54.378 32.964 1.00 86.56 718 LYS A C 1
ATOM 5441 O O . LYS A 1 718 ? -11.288 -53.669 33.053 1.00 86.56 718 LYS A O 1
ATOM 5446 N N . ASN A 1 719 ? -9.424 -54.254 31.956 1.00 82.12 719 ASN A N 1
ATOM 5447 C CA . ASN A 1 719 ? -9.635 -53.293 30.870 1.00 82.12 719 ASN A CA 1
ATOM 5448 C C . ASN A 1 719 ? -10.997 -53.517 30.185 1.00 82.12 719 ASN A C 1
ATOM 5450 O O . ASN A 1 719 ? -11.318 -54.641 29.804 1.00 82.12 719 ASN A O 1
ATOM 5454 N N . GLY A 1 720 ? -11.767 -52.442 30.014 1.00 76.06 720 GLY A N 1
ATOM 5455 C CA . GLY A 1 720 ? -13.107 -52.417 29.427 1.00 76.06 720 GLY A CA 1
ATOM 5456 C C . GLY A 1 720 ? -14.261 -52.458 30.435 1.00 76.06 720 GLY A C 1
ATOM 5457 O O . GLY A 1 720 ? -15.387 -52.138 30.052 1.00 76.06 720 GLY A O 1
ATOM 5458 N N . GLU A 1 721 ? -14.009 -52.808 31.701 1.00 83.12 721 GLU A N 1
ATOM 5459 C CA . GLU A 1 721 ? -15.029 -52.816 32.758 1.00 83.12 721 GLU A CA 1
ATOM 5460 C C . GLU A 1 721 ? -15.325 -51.402 33.274 1.00 83.12 721 GLU A C 1
ATOM 5462 O O . GLU A 1 721 ? -14.455 -50.531 33.265 1.00 83.12 721 GLU A O 1
ATOM 5467 N N . SER A 1 722 ? -16.563 -51.168 33.720 1.00 83.62 722 SER A N 1
ATOM 5468 C CA . SER A 1 722 ? -17.004 -49.856 34.197 1.00 83.62 722 SER A CA 1
ATOM 5469 C C . SER A 1 722 ? -16.318 -49.450 35.500 1.00 83.62 722 SER A C 1
ATOM 5471 O O . SER A 1 722 ? -16.320 -50.207 36.474 1.00 83.62 722 SER A O 1
ATOM 5473 N N . CYS A 1 723 ? -15.802 -48.228 35.552 1.00 85.38 723 CYS A N 1
ATOM 5474 C CA . CYS A 1 723 ? -15.120 -47.658 36.711 1.00 85.38 723 CYS A CA 1
ATOM 5475 C C . CYS A 1 723 ? -15.633 -46.252 37.014 1.00 85.38 723 CYS A C 1
ATOM 5477 O O . CYS A 1 723 ? -16.106 -45.546 36.124 1.00 85.38 723 CYS A O 1
ATOM 5479 N N . SER A 1 724 ? -15.536 -45.846 38.279 1.00 84.81 724 SER A N 1
ATOM 5480 C CA . SER A 1 724 ? -15.795 -44.463 38.695 1.00 84.81 724 SER A CA 1
ATOM 5481 C C . SER A 1 724 ? -14.515 -43.737 39.096 1.00 84.81 724 SER A C 1
ATOM 5483 O O . SER A 1 724 ? -14.442 -42.520 38.964 1.00 84.81 724 SER A O 1
ATOM 5485 N N . GLN A 1 725 ? -13.510 -44.469 39.577 1.00 84.56 725 GLN A N 1
ATOM 5486 C CA . GLN A 1 725 ? -12.211 -43.942 39.981 1.00 84.56 725 GLN A CA 1
ATOM 5487 C C . GLN A 1 725 ? -11.068 -44.817 39.451 1.00 84.56 725 GLN A C 1
ATOM 5489 O O . GLN A 1 725 ? -11.218 -46.022 39.252 1.00 84.56 725 GLN A O 1
ATOM 5494 N N . ALA A 1 726 ? -9.900 -44.210 39.227 1.00 83.62 726 ALA A N 1
ATOM 5495 C CA . ALA A 1 726 ? -8.745 -44.870 38.609 1.00 83.62 726 ALA A CA 1
ATOM 5496 C C . ALA A 1 726 ? -8.187 -46.051 39.429 1.00 83.62 726 ALA A C 1
ATOM 5498 O O . ALA A 1 726 ? -7.737 -47.036 38.842 1.00 83.62 726 ALA A O 1
ATOM 5499 N N . TYR A 1 727 ? -8.279 -45.988 40.765 1.00 84.38 727 TYR A N 1
ATOM 5500 C CA . TYR A 1 727 ? -7.820 -47.050 41.673 1.00 84.38 727 TYR A CA 1
ATOM 5501 C C . TYR A 1 727 ? -8.644 -48.343 41.575 1.00 84.38 727 TYR A C 1
ATOM 5503 O O . TYR A 1 727 ? -8.216 -49.379 42.071 1.00 84.38 727 TYR A O 1
ATOM 5511 N N . GLU A 1 728 ? -9.823 -48.306 40.945 1.00 86.38 728 GLU A N 1
ATOM 5512 C CA . GLU A 1 728 ? -10.644 -49.500 40.722 1.00 86.38 728 GLU A CA 1
ATOM 5513 C C . GLU A 1 728 ? -10.084 -50.370 39.586 1.00 86.38 728 GLU A C 1
ATOM 5515 O O . GLU A 1 728 ? -10.469 -51.529 39.453 1.00 86.38 728 GLU A O 1
ATOM 5520 N N . CYS A 1 729 ? -9.193 -49.825 38.750 1.00 86.81 729 CYS A N 1
ATOM 5521 C CA . CYS A 1 729 ? -8.738 -50.438 37.509 1.00 86.81 729 CYS A CA 1
ATOM 5522 C C . CYS A 1 729 ? -7.343 -51.047 37.632 1.00 86.81 729 CYS A C 1
ATOM 5524 O O . CYS A 1 729 ? -6.406 -50.402 38.095 1.00 86.81 729 CYS A O 1
ATOM 5526 N N . LYS A 1 730 ? -7.148 -52.241 37.061 1.00 85.69 730 LYS A N 1
ATOM 5527 C CA . LYS A 1 730 ? -5.819 -52.861 36.928 1.00 85.69 730 LYS A CA 1
ATOM 5528 C C . LYS A 1 730 ? -4.851 -52.029 36.070 1.00 85.69 730 LYS A C 1
ATOM 5530 O O . LYS A 1 730 ? -3.643 -52.170 36.207 1.00 85.69 730 LYS A O 1
ATOM 5535 N N . SER A 1 731 ? -5.373 -51.192 35.174 1.00 81.06 731 SER A N 1
ATOM 5536 C CA . SER A 1 731 ? -4.605 -50.238 34.363 1.00 81.06 731 SER A CA 1
ATOM 5537 C C . SER A 1 731 ? -4.258 -48.935 35.081 1.00 81.06 731 SER A C 1
ATOM 5539 O O . SER A 1 731 ? -3.640 -48.079 34.452 1.00 81.06 731 SER A O 1
ATOM 5541 N N . GLU A 1 732 ? -4.732 -48.739 36.318 1.00 83.69 732 GLU A N 1
ATOM 5542 C CA . GLU A 1 732 ? -4.636 -47.477 37.073 1.00 83.69 732 GLU A CA 1
ATOM 5543 C C . GLU A 1 732 ? -5.225 -46.264 36.326 1.00 83.69 732 GLU A C 1
ATOM 5545 O O . GLU A 1 732 ? -4.888 -45.114 36.592 1.00 83.69 732 GLU A O 1
ATOM 5550 N N . ARG A 1 733 ? -6.107 -46.509 35.347 1.00 80.81 733 ARG A N 1
ATOM 5551 C CA . ARG A 1 733 ? -6.726 -45.476 34.507 1.00 80.81 733 ARG A CA 1
ATOM 5552 C C . ARG A 1 733 ? -8.190 -45.786 34.260 1.00 80.81 733 ARG A C 1
ATOM 5554 O O . ARG A 1 733 ? -8.495 -46.867 33.751 1.00 80.81 733 ARG A O 1
ATOM 5561 N N . CYS A 1 734 ? -9.040 -44.814 34.574 1.00 83.50 734 CYS A N 1
ATOM 5562 C CA . CYS A 1 734 ? -10.469 -44.810 34.296 1.00 83.50 734 CYS A CA 1
ATOM 5563 C C . CYS A 1 734 ? -10.783 -43.637 33.355 1.00 83.50 734 CYS A C 1
ATOM 5565 O O . CYS A 1 734 ? -10.779 -42.489 33.792 1.00 83.50 734 CYS A O 1
ATOM 5567 N N . GLU A 1 735 ? -11.003 -43.913 32.070 1.00 81.56 735 GLU A N 1
ATOM 5568 C CA . GLU A 1 735 ? -11.316 -42.903 31.047 1.00 81.56 735 GLU A CA 1
ATOM 5569 C C . GLU A 1 735 ? -12.727 -43.181 30.508 1.00 81.56 735 GLU A C 1
ATOM 5571 O O . GLU A 1 735 ? -13.083 -44.332 30.260 1.00 81.56 735 GLU A O 1
ATOM 5576 N N . GLU A 1 736 ? -13.564 -42.143 30.406 1.00 81.62 736 GLU A N 1
ATOM 5577 C CA . GLU A 1 736 ? -14.972 -42.247 29.965 1.00 81.62 736 GLU A CA 1
ATOM 5578 C C . GLU A 1 736 ? -15.799 -43.312 30.727 1.00 81.62 736 GLU A C 1
ATOM 5580 O O . GLU A 1 736 ? -16.718 -43.934 30.193 1.00 81.62 736 GLU A O 1
ATOM 5585 N N . GLY A 1 737 ? -15.465 -43.543 32.001 1.00 80.50 737 GLY A N 1
ATOM 5586 C CA . GLY A 1 737 ? -16.148 -44.515 32.856 1.00 80.50 737 GLY A CA 1
ATOM 5587 C C . GLY A 1 737 ? -15.781 -45.980 32.593 1.00 80.50 737 GLY A C 1
ATOM 5588 O O . GLY A 1 737 ? -16.503 -46.862 33.064 1.00 80.50 737 GLY A O 1
ATOM 5589 N N . LYS A 1 738 ? -14.689 -46.272 31.864 1.00 82.25 738 LYS A N 1
ATOM 5590 C CA . LYS A 1 738 ? -14.160 -47.634 31.653 1.00 82.25 738 LYS A CA 1
ATOM 5591 C C . LYS A 1 738 ? -12.664 -47.750 31.956 1.00 82.25 738 LYS A C 1
ATOM 5593 O O . LYS A 1 738 ? -11.889 -46.819 31.752 1.00 82.25 738 LYS A O 1
ATOM 5598 N N . CYS A 1 739 ? -12.251 -48.918 32.444 1.00 84.19 739 CYS A N 1
ATOM 5599 C CA . CYS A 1 739 ? -10.853 -49.194 32.756 1.00 84.19 739 CYS A CA 1
ATOM 5600 C C . CYS A 1 739 ? -10.011 -49.357 31.479 1.00 84.19 739 CYS A C 1
ATOM 5602 O O . CYS A 1 739 ? -10.334 -50.177 30.620 1.00 84.19 739 CYS A O 1
ATOM 5604 N N . GLY A 1 740 ? -8.889 -48.644 31.379 1.00 80.88 740 GLY A N 1
ATOM 5605 C CA . GLY A 1 740 ? -7.913 -48.791 30.290 1.00 80.88 740 GLY A CA 1
ATOM 5606 C C . GLY A 1 740 ? -8.262 -48.045 28.993 1.00 80.88 740 GLY A C 1
ATOM 5607 O O . GLY A 1 740 ? -9.326 -47.458 28.849 1.00 80.88 740 GLY A O 1
ATOM 5608 N N . ARG A 1 741 ? -7.327 -48.044 28.032 1.00 63.53 741 ARG A N 1
ATOM 5609 C CA . ARG A 1 741 ? -7.404 -47.225 26.810 1.00 63.53 741 ARG A CA 1
ATOM 5610 C C . ARG A 1 741 ? -8.266 -47.906 25.740 1.00 63.53 741 ARG A C 1
ATOM 5612 O O . ARG A 1 741 ? -7.861 -48.927 25.183 1.00 63.53 741 ARG A O 1
ATOM 5619 N N . THR A 1 742 ? -9.420 -47.341 25.404 1.00 54.03 742 THR A N 1
ATOM 5620 C CA . THR A 1 742 ? -10.199 -47.763 24.231 1.00 54.03 742 THR A CA 1
ATOM 5621 C C . THR A 1 742 ? -9.569 -47.185 22.963 1.00 54.03 742 THR A C 1
ATOM 5623 O O . THR A 1 742 ? -9.662 -45.986 22.712 1.00 54.03 742 THR A O 1
ATOM 5626 N N . MET A 1 743 ? -8.921 -48.016 22.138 1.00 52.44 743 MET A N 1
ATOM 5627 C CA . MET A 1 743 ? -8.598 -47.607 20.766 1.00 52.44 743 MET A CA 1
ATOM 5628 C C . MET A 1 743 ? -9.903 -47.491 19.978 1.00 52.44 743 MET A C 1
ATOM 5630 O O . MET A 1 743 ? -10.546 -48.495 19.677 1.00 52.44 743 MET A O 1
ATOM 5634 N N . THR A 1 744 ? -10.315 -46.265 19.673 1.00 62.41 744 THR A N 1
ATOM 5635 C CA . THR A 1 744 ? -11.509 -46.013 18.868 1.00 62.41 744 THR A CA 1
ATOM 5636 C C . THR A 1 744 ? -11.225 -46.320 17.397 1.00 62.41 744 THR A C 1
ATOM 5638 O O . THR A 1 744 ? -10.139 -46.052 16.878 1.00 62.41 744 THR A O 1
ATOM 5641 N N . PHE A 1 745 ? -12.217 -46.881 16.703 1.00 58.00 745 PHE A N 1
ATOM 5642 C CA . PHE A 1 745 ? -12.158 -47.189 15.267 1.00 58.00 745 PHE A CA 1
ATOM 5643 C C . PHE A 1 745 ? -11.791 -45.953 14.416 1.00 58.00 745 PHE A C 1
ATOM 5645 O O . PHE A 1 745 ? -11.111 -46.066 13.397 1.00 58.00 745 PHE A O 1
ATOM 5652 N N . SER A 1 746 ? -12.144 -44.756 14.893 1.00 54.56 746 SER A N 1
ATOM 5653 C CA . SER A 1 746 ? -11.784 -43.466 14.296 1.00 54.56 746 SER A CA 1
ATOM 5654 C C . SER A 1 746 ? -10.271 -43.215 14.257 1.00 54.56 746 SER A C 1
ATOM 5656 O O . SER A 1 746 ? -9.771 -42.660 13.281 1.00 54.56 746 SER A O 1
ATOM 5658 N N . LEU A 1 747 ? -9.517 -43.668 15.266 1.00 52.06 747 LEU A N 1
ATOM 5659 C CA . LEU A 1 747 ? -8.059 -43.499 15.317 1.00 52.06 747 LEU A CA 1
ATOM 5660 C C . LEU A 1 747 ? -7.332 -44.419 14.316 1.00 52.06 747 LEU A C 1
ATOM 5662 O O . LEU A 1 747 ? -6.296 -44.052 13.765 1.00 52.06 747 LEU A O 1
ATOM 5666 N N . LEU A 1 748 ? -7.897 -45.603 14.048 1.00 59.44 748 LEU A N 1
ATOM 5667 C CA . LEU A 1 748 ? -7.418 -46.533 13.015 1.00 59.44 748 LEU A CA 1
ATOM 5668 C C . LEU A 1 748 ? -7.630 -45.968 11.603 1.00 59.44 748 LEU A C 1
ATOM 5670 O O . LEU A 1 748 ? -6.734 -46.066 10.766 1.00 59.44 748 LEU A O 1
ATOM 5674 N N . LEU A 1 749 ? -8.777 -45.326 11.356 1.00 63.56 749 LEU A N 1
ATOM 5675 C CA . LEU A 1 749 ? -9.068 -44.657 10.084 1.00 63.56 749 LEU A CA 1
ATOM 5676 C C . LEU A 1 749 ? -8.157 -43.448 9.840 1.00 63.56 749 LEU A C 1
ATOM 5678 O O . LEU A 1 749 ? -7.645 -43.283 8.734 1.00 63.56 749 LEU A O 1
ATOM 5682 N N . MET A 1 750 ? -7.903 -42.638 10.871 1.00 64.00 750 MET A N 1
ATOM 5683 C CA . MET A 1 750 ? -7.059 -41.446 10.753 1.00 64.00 750 MET A CA 1
ATOM 5684 C C . MET A 1 750 ? -5.596 -41.811 10.455 1.00 64.00 750 MET A C 1
ATOM 5686 O O . MET A 1 750 ? -4.986 -41.245 9.551 1.00 64.00 750 MET A O 1
ATOM 5690 N N . ASN A 1 751 ? -5.059 -42.828 11.137 1.00 60.69 751 ASN A N 1
ATOM 5691 C CA . ASN A 1 751 ? -3.706 -43.322 10.871 1.00 60.69 751 ASN A CA 1
ATOM 5692 C C . ASN A 1 751 ? -3.589 -43.998 9.493 1.00 60.69 751 ASN A C 1
ATOM 5694 O O . ASN A 1 751 ? -2.575 -43.829 8.817 1.00 60.69 751 ASN A O 1
ATOM 5698 N N . GLY A 1 752 ? -4.627 -44.710 9.041 1.00 77.00 752 GLY A N 1
ATOM 5699 C CA . GLY A 1 752 ? -4.674 -45.280 7.690 1.00 77.00 752 GLY A CA 1
ATOM 5700 C C . GLY A 1 752 ? -4.665 -44.213 6.588 1.00 77.00 752 GLY A C 1
ATOM 5701 O O . GLY A 1 752 ? -3.931 -44.348 5.610 1.00 77.00 752 GLY A O 1
ATOM 5702 N N . ALA A 1 753 ? -5.421 -43.125 6.769 1.00 75.31 753 ALA A N 1
ATOM 5703 C CA . ALA A 1 753 ? -5.468 -42.011 5.820 1.00 75.31 753 ALA A CA 1
ATOM 5704 C C . ALA A 1 753 ? -4.122 -41.274 5.710 1.00 75.31 753 ALA A C 1
ATOM 5706 O O . ALA A 1 753 ? -3.690 -40.944 4.606 1.00 75.31 753 ALA A O 1
ATOM 5707 N N . ILE A 1 754 ? -3.422 -41.078 6.834 1.00 78.75 754 ILE A N 1
ATOM 5708 C CA . ILE A 1 754 ? -2.099 -40.435 6.860 1.00 78.75 754 ILE A CA 1
ATOM 5709 C C . ILE A 1 754 ? -1.059 -41.290 6.121 1.00 78.75 754 ILE A C 1
ATOM 5711 O O . ILE A 1 754 ? -0.289 -40.763 5.321 1.00 78.75 754 ILE A O 1
ATOM 5715 N N . ILE A 1 755 ? -1.063 -42.612 6.321 1.00 79.88 755 ILE A N 1
ATOM 5716 C CA . ILE A 1 755 ? -0.140 -43.526 5.625 1.00 79.88 755 ILE A CA 1
ATOM 5717 C C . ILE A 1 755 ? -0.393 -43.515 4.110 1.00 79.88 755 ILE A C 1
ATOM 5719 O O . ILE A 1 755 ? 0.559 -43.471 3.329 1.00 79.88 755 ILE A O 1
ATOM 5723 N N . LEU A 1 756 ? -1.660 -43.500 3.682 1.00 82.56 756 LEU A N 1
ATOM 5724 C CA . LEU A 1 756 ? -2.016 -43.418 2.263 1.00 82.56 756 LEU A CA 1
ATOM 5725 C C . LEU A 1 756 ? -1.527 -42.103 1.631 1.00 82.56 756 LEU A C 1
ATOM 5727 O O . LEU A 1 756 ? -0.982 -42.113 0.530 1.00 82.56 756 LEU A O 1
ATOM 5731 N N . LEU A 1 757 ? -1.671 -40.983 2.344 1.00 81.50 757 LEU A N 1
ATOM 5732 C CA . LEU A 1 757 ? -1.249 -39.663 1.878 1.00 81.50 757 LEU A CA 1
ATOM 5733 C C . LEU A 1 757 ? 0.278 -39.571 1.727 1.00 81.50 757 LEU A C 1
ATOM 5735 O O . LEU A 1 757 ? 0.768 -39.061 0.722 1.00 81.50 757 LEU A O 1
ATOM 5739 N N . VAL A 1 758 ? 1.034 -40.149 2.666 1.00 85.62 758 VAL A N 1
ATOM 5740 C CA . VAL A 1 758 ? 2.501 -40.240 2.578 1.00 85.62 758 VAL A CA 1
ATOM 5741 C C . VAL A 1 758 ? 2.939 -41.094 1.383 1.00 85.62 758 VAL A C 1
ATOM 5743 O O . VAL A 1 758 ? 3.865 -40.713 0.672 1.00 85.62 758 VAL A O 1
ATOM 5746 N N . LEU A 1 759 ? 2.261 -42.213 1.109 1.00 84.56 759 LEU A N 1
ATOM 5747 C CA . LEU A 1 759 ? 2.566 -43.057 -0.054 1.00 84.56 759 LEU A CA 1
ATOM 5748 C C . LEU A 1 759 ? 2.269 -42.354 -1.388 1.00 84.56 759 LEU A C 1
ATOM 5750 O O . LEU A 1 759 ? 3.038 -42.511 -2.335 1.00 84.56 759 LEU A O 1
ATOM 5754 N N . ILE A 1 760 ? 1.205 -41.547 -1.461 1.00 86.69 760 ILE A N 1
ATOM 5755 C CA . ILE A 1 760 ? 0.881 -40.730 -2.643 1.00 86.69 760 ILE A CA 1
ATOM 5756 C C . ILE A 1 760 ? 1.944 -39.648 -2.858 1.00 86.69 760 ILE A C 1
ATOM 5758 O O . ILE A 1 760 ? 2.424 -39.481 -3.978 1.00 86.69 760 ILE A O 1
ATOM 5762 N N . ILE A 1 761 ? 2.360 -38.952 -1.796 1.00 85.00 761 ILE A N 1
ATOM 5763 C CA . ILE A 1 761 ? 3.432 -37.948 -1.873 1.00 85.00 761 ILE A CA 1
ATOM 5764 C C . ILE A 1 761 ? 4.736 -38.602 -2.343 1.00 85.00 761 ILE A C 1
ATOM 5766 O O . ILE A 1 761 ? 5.368 -38.100 -3.269 1.00 85.00 761 ILE A O 1
ATOM 5770 N N . LEU A 1 762 ? 5.110 -39.753 -1.774 1.00 78.31 762 LEU A N 1
ATOM 5771 C CA . LEU A 1 762 ? 6.303 -40.492 -2.194 1.00 78.31 762 LEU A CA 1
ATOM 5772 C C . LEU A 1 762 ? 6.224 -40.937 -3.659 1.00 78.31 762 LEU A C 1
ATOM 5774 O O . LEU A 1 762 ? 7.225 -40.845 -4.363 1.00 78.31 762 LEU A O 1
ATOM 5778 N N . TYR A 1 763 ? 5.052 -41.363 -4.141 1.00 88.50 763 TYR A N 1
ATOM 5779 C CA . TYR A 1 763 ? 4.844 -41.712 -5.548 1.00 88.50 763 TYR A CA 1
ATOM 5780 C C . TYR A 1 763 ? 5.044 -40.510 -6.484 1.00 88.50 763 TYR A C 1
ATOM 5782 O O . TYR A 1 763 ? 5.768 -40.628 -7.472 1.00 88.50 763 TYR A O 1
ATOM 5790 N N . TYR A 1 764 ? 4.470 -39.345 -6.163 1.00 80.81 764 TYR A N 1
ATOM 5791 C CA . TYR A 1 764 ? 4.628 -38.130 -6.973 1.00 80.81 764 TYR A CA 1
ATOM 5792 C C . TYR A 1 764 ? 6.060 -37.590 -6.957 1.00 80.81 764 TYR A C 1
ATOM 5794 O O . TYR A 1 764 ? 6.571 -37.187 -7.999 1.00 80.81 764 TYR A O 1
ATOM 5802 N N . VAL A 1 765 ? 6.739 -37.643 -5.809 1.00 79.38 765 VAL A N 1
ATOM 5803 C CA . VAL A 1 765 ? 8.160 -37.281 -5.707 1.00 79.38 765 VAL A CA 1
ATOM 5804 C C . VAL A 1 765 ? 9.019 -38.216 -6.566 1.00 79.38 765 VAL A C 1
ATOM 5806 O O . VAL A 1 765 ? 9.898 -37.746 -7.283 1.00 79.38 765 VAL A O 1
ATOM 5809 N N . PHE A 1 766 ? 8.742 -39.524 -6.571 1.00 72.50 766 PHE A N 1
ATOM 5810 C CA . PHE A 1 766 ? 9.474 -40.481 -7.411 1.00 72.50 766 PHE A CA 1
ATOM 5811 C C . PHE A 1 766 ? 9.166 -40.331 -8.910 1.00 72.50 766 PHE A C 1
ATOM 5813 O O . PHE A 1 766 ? 10.030 -40.603 -9.739 1.00 72.50 766 PHE A O 1
ATOM 5820 N N . ALA A 1 767 ? 7.950 -39.902 -9.261 1.00 70.81 767 ALA A N 1
ATOM 5821 C CA . ALA A 1 767 ? 7.549 -39.624 -10.638 1.00 70.81 767 ALA A CA 1
ATOM 5822 C C . ALA A 1 767 ? 8.141 -38.313 -11.185 1.00 70.81 767 ALA A C 1
ATOM 5824 O O . ALA A 1 767 ? 8.347 -38.220 -12.386 1.00 70.81 767 ALA A O 1
ATOM 5825 N N . LEU A 1 768 ? 8.432 -37.332 -10.323 1.00 64.88 768 LEU A N 1
ATOM 5826 C CA . LEU A 1 768 ? 9.113 -36.076 -10.679 1.00 64.88 768 LEU A CA 1
ATOM 5827 C C . LEU A 1 768 ? 10.644 -36.211 -10.763 1.00 64.88 768 LEU A C 1
ATOM 5829 O O . LEU A 1 768 ? 11.302 -35.353 -11.342 1.00 64.88 768 LEU A O 1
ATOM 5833 N N . LEU A 1 769 ? 11.213 -37.261 -10.161 1.00 59.12 769 LEU A N 1
ATOM 5834 C CA . LEU A 1 769 ? 12.651 -37.571 -10.193 1.00 59.12 769 LEU A CA 1
ATOM 5835 C C . LEU A 1 769 ? 13.053 -38.525 -11.336 1.00 59.12 769 LEU A C 1
ATOM 5837 O O . LEU A 1 769 ? 14.236 -38.835 -11.479 1.00 59.12 769 LEU A O 1
ATOM 5841 N N . LYS A 1 770 ? 12.088 -39.002 -12.128 1.00 48.66 770 LYS A N 1
ATOM 5842 C CA . LYS A 1 770 ? 12.300 -39.695 -13.405 1.00 48.66 770 LYS A CA 1
ATOM 5843 C C . LYS A 1 770 ? 12.016 -38.742 -14.550 1.00 48.66 770 LYS A C 1
ATOM 5845 O O . LYS A 1 770 ? 12.714 -38.889 -15.576 1.00 48.66 770 LYS A O 1
#

Nearest PDB structures (foldseek):
  9f1b-assembly1_BA  TM=3.197E-01  e=2.066E+00  Oryctolagus cuniculus
  7of1-assembly1_A  TM=2.579E-01  e=5.395E+00  Saccharomyces cerevisiae S288C
  8bnx-assembly2_B  TM=2.954E-01  e=6.230E+00  Deferribacter desulfuricans

Sequence (770 aa):
MKKTILASFVLVLVAAIVSAGSFEFKGSTDKMSINEEMGNVLEAVTSVHLGDVKSGTTNTKEGTTKYVQYIRFRDTTTALNTSVVQFTKTSDTDEVGDFLLINSGTAVTDAFFEWHISFDEGLKSKTTDARLDGLQDAKISILNEEYTFIDSSLDNHKVKLTLAKGAIIDLLRQEEKKIYTIGDKTYEIEVTNIETATKKAKFKVNGKETQQLQKGDMEVIETDVSIGISDVILNSNDPQGSAVKLFLGASVLELIDENYEDDAFTRDVNLNKVKLDNAFIKISASLVGDVLKISNIKYRLTVPRTLYIKAGEGVKRYLSQPQALLADWDIRYAGLENVALTRIKLLPSTTDDEYRLEFTAPEDKLINIPFISNKNSFKFGDSTKDLIVVEGTSATDFNIDRYDYFVLTTANTKNGKTYVLTYDSLNNETNTIIFTEVGGSQRSITYSNSSNGGTMGEGTLSIGAMSARFYIEEALPNRLAFDLNGDSDVASDQMDIIVKGGGVLDVGATNAPAAPYDLTLTTDGTQFEESTTAETLTFTIQTSQATRIGISNTLGGVTTVTSSENHVIGISNYGIKVDLTSSTDKADTLLVDYPLSQVFAKVVIDAGTGAKVTTSVAQSTETQCSNGKQDVDETGIDCGGSCSACPTCTDNLKNQGEAGIDCGGPCPKICSAEEEQVQECSGCLQTLEKGKKSCLPFGTTVGTLYCDKAGLLVPLKKNGESCSQAYECKSERCEEGKCGRTMTFSLLLMNGAIILLVLIILYYVFALLK

Foldseek 3Di:
DDDDPDPDPPPPPPQPPQDEFWAWQAAPQGFFFAQDFSCVRPFWDFCSRHVLQDWAKKFFLVGIWTKTKIKGQQDPPAAAQAWGWFQDADPPPRDTGIFTKQAFDQDLNSFRIKIKMFIPQFDKAFADPQFRNRQAQIWDDDRNWIWGFLGWGHDPQKTKTKIFTLKDKDKAFAQFWWWKAWFNDIWIKGFPAQDPVVRWTWIQIPNRIDDTAHAPDWDPPDPQKIKHFSGWADDPVDNRPTMTTMMIHRKMWMAMDGGLCDPDWDQAIDINNHGPRQKIKHWHWDDDPRMIGTGMIMMTGGHNHMDTADAPGWPLVVDPCSCSSVFFWTKHFNFKDDFDWWKWKFDADPVQFWTWIWAQWQVRDIAIFTQFGLAVHTFGGYPPAAEAFWFAQFLQRFDHDAQHKYWAWQDLWLPITIWIWGFHDADPVQQWTWIATRVGDIDIWRWDQDPDPQFRTKGWDDDDNATKIWTFGPDPPGGIGIRRNRPPTGRGDGHWGHGHLRWTWGSDSDRRDDPQDKIKTWDQQVLDSPGRDIQIKIWTWHADDNSHIEIDLDIPRWDWDQRPQRWTWTAHSQGWIWTWRDDPVHYIMIMIIGGSGGMGITMMIGRDPRPSGDMDMGRDQPDDLPPQDAGPQAPDGSAHGVGPHPDPLPPQDPDDQAPHRSAHDSHPHHDDDDDDDDDDAQAAWDQDPPGDTDRDHALDDDDQWGIHNVNDTHGADEFFDFDDALSSHPQSDQDPRTHDDDPDPVNVVVVVVVVVVVVVVVVVVVVVVD

Mean predicted aligned error: 15.5 Å

Radius of gyration: 43.72 Å; Cα contacts (8 Å, |Δi|>4): 1943; chains: 1; bounding box: 80×87×145 Å

pLDDT: mean 86.73, std 14.01, range [26.95, 98.69]

Secondary structure (DSSP, 8-state):
----S--S----------BSSEEE-B-SS-B-BTT-BHHHH-SEE-TTTBTTS--EEEEETTEEEEEEEEEES--SSS-----EEEEEE-TTT--EEEEEEE----SGGG-SEEEEEEEEEEEEEE-BTTB-TTSTT-EEEETTEEEEEEEEEEETTEEEEEEEET-EEEEEETT-EEEEEETTEEEEEEEEEEETTTTEEEEEETTEEPPPEETT-EEEEETTEEEEEEEEE--TT-GGG-EEEEEEESEEEEEEES-TTSS--B--EEETTEE-TTEEEEEEEEEETTEEEEEEEEEEE--SS-EEEPTT-BGGGT-SSGGGGSSSEEEEEEEE----EEEEEEEE-TTSSEEEEEEE-TTS-EEEEEEEE-SSS-EEB-SS-BEE-B--SSTT---B-TT-EEEEES-SSTT--EEEEEEEEEETTTTEEEEEETTTEEEEEE-B---STTEEEEEEEEETTEEEEEEEESSTT--EEE-SSSSS--S--B--EEPTTS-EEE--S-SS--SSEEEEEEE-GGGSSS--SPEEEEEEEEEEETTEEEE-SS-BSS-EEE-TTSEEEEE-TT--EEEEE--SSS--EEEEEEESS--BEEEEEEEP------EEEEE-----TTSSS--TT-SBTTBSTTSSPPP-TTSSS--TT-SBTTBBTTBSSPP----------SEEEEEPTTS-EEEEETT-EETTEEE-TTS-EEEPBPTTSB-SSGGGBTTS-EETTEES----HHHHHHHHHHHHHHHHHHHHHHHH--

Solvent-accessible surface area (backbone atoms only — not comparable to full-atom values): 40622 Å² total; per-residue (Å²): 135,89,93,78,91,87,88,76,85,80,75,82,73,76,72,66,76,60,30,73,48,43,30,75,58,50,36,99,90,38,70,33,36,42,72,37,44,46,27,76,40,40,40,61,48,29,44,71,52,28,49,39,30,41,55,52,69,33,54,33,79,72,46,73,25,45,36,47,39,35,46,25,26,43,47,99,86,58,58,45,39,31,37,27,36,43,62,44,60,45,95,84,78,68,48,75,47,63,24,37,34,39,58,45,32,84,53,84,46,26,9,46,39,32,45,37,41,39,28,82,78,23,55,38,19,48,59,54,95,48,24,26,70,20,36,52,73,17,47,48,54,50,44,66,41,57,30,30,28,56,39,40,37,40,60,89,52,24,37,37,42,30,31,19,31,61,51,48,72,51,77,39,34,44,74,36,56,34,30,38,32,56,55,96,44,77,42,43,42,29,28,75,42,68,42,78,91,75,50,27,36,28,41,27,49,72,85,44,74,56,69,80,33,36,65,70,34,68,47,78,78,45,103,52,34,32,44,30,28,56,37,68,49,80,35,95,90,37,72,67,65,16,32,35,30,35,35,40,18,52,38,40,41,36,48,34,22,74,43,22,82,53,96,62,72,28,77,42,33,26,50,71,85,41,72,43,90,49,30,34,29,28,42,38,39,48,74,58,87,59,34,38,32,36,37,36,42,38,36,33,41,36,35,90,55,66,43,75,30,42,60,76,34,40,50,47,82,75,44,94,60,48,72,74,66,75,47,61,52,37,53,28,24,65,34,67,56,91,64,62,66,42,56,39,33,40,42,49,43,99,80,21,18,32,31,30,42,33,35,36,23,64,85,77,44,67,42,76,41,58,38,37,15,33,53,98,48,59,31,33,5,45,88,87,32,45,35,38,32,36,31,22,75,29,71,75,33,60,76,40,53,80,58,17,36,38,45,32,16,67,40,88,43,55,85,24,44,46,49,48,34,26,40,69,52,75,39,85,90,75,35,33,38,34,37,34,32,68,88,71,54,72,46,80,40,74,43,44,77,40,90,53,83,68,33,54,24,29,40,68,52,76,54,94,93,42,53,21,41,37,26,29,34,56,56,87,95,49,27,31,10,41,18,41,54,33,85,77,56,28,70,48,52,61,34,36,46,26,32,40,62,25,37,31,32,43,72,50,86,50,57,73,50,56,77,71,35,74,40,35,42,32,39,58,11,87,63,46,94,84,48,74,63,59,49,54,34,34,46,36,35,34,75,74,53,102,45,30,33,32,60,52,91,69,52,40,72,40,61,64,41,71,46,98,81,45,32,39,34,30,46,31,58,57,41,38,35,39,41,33,45,57,54,95,90,52,34,30,36,41,41,34,39,38,41,58,50,64,34,34,43,40,38,31,42,35,43,44,90,40,78,74,58,49,69,50,80,44,76,59,85,77,74,59,59,77,72,81,46,65,48,98,60,34,78,37,71,33,11,14,65,93,31,63,72,54,7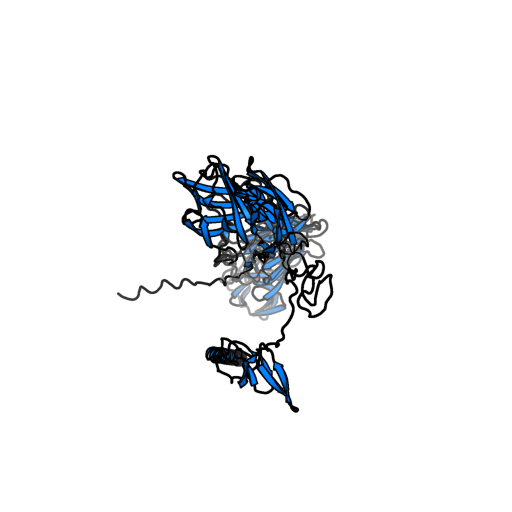3,60,50,75,72,76,45,70,50,88,65,39,71,36,64,29,8,21,64,87,28,94,44,74,73,78,86,88,83,90,85,87,89,86,68,89,26,16,77,45,74,43,96,90,77,50,75,44,73,38,53,61,57,46,69,58,92,67,26,22,18,37,95,86,36,43,78,40,72,46,34,54,73,71,39,81,32,93,46,30,65,49,19,70,67,61,30,47,53,100,46,18,11,38,87,78,84,51,73,66,59,56,52,52,55,51,52,53,54,52,51,52,52,52,51,52,50,54,54,56,61,72,74,104